Protein 6AFW (pdb70)

Sequence (1480 aa):
GAAILPDLGTEILIPVCAVIGIAFALFQWLLVSKVKLSAVDHNVVVKCAEIQNAISEGATSFLFTEYKYVGIFMVAFAILIFLFLGSVEGFSTSPQACSYDKTKTCKPALATAIFSTVSFLLGGVTSLVSGFLGMKIATYANARTTLEARKGVGKAFITAFRSGAVMGFLLAANGLLVLYIAINLFKIYYGDDWGGLFEAIDGYGLGGSSMALFGRVGGGIYTKAADVGADLVGKVERNIPEDDPRNPAVIADNVGDNVGDIAGMGSDLFGSYAESSCAALVVASISSFGLNHELTAMLYPLIVSSVGILVCLLTTLFATDFFEIKAVKEIEPALKKQLVISTVLMTIGVAVVSFVALPTSFTIFNFGVQKDVKSWQLFLCVAVGLWAGLIIGFVTEYYTSNAYSPVQDVADSCRTGAATNVIFGLALGYKSVIIPIFAIAISIFVSFTFAAMYGIAVAALGMLSTIATGLAIDAYGPISDNAGGIAEMAGMSHRIRERTDALDAAGNTTAAIGKGFAIGSAALVSLALFGAFVSRASITTVDVLTPKVFIGLIVGAMLPYWFSAMTMKSVGSAALKMVEEVRRQFNTIPGLMEGTAKPDYATCVKISTDASIKEMIPPGALVMLTPLVVGILFGVETLSGVLAGSLVSGVQIAISASNTGGAWDNAKKYIEAGASEHARSLGPKGSDCHKAAVIGDTIGDPLKDTSGPSLNILIKLMAVESLVFAPFFATHGGLLFKIFGAAILPDLGTEILIPVCAVIGIAFALFQWLLVSKVKLSAVDHNVVVKCAEIQNAISEGATSFLFTEYKYVGIFMVAFAILIFLFLGSVEGFSTSPQACSYDKTKTCKPALATAIFSTVSFLLGGVTSLVSGFLGMKIATYANARTTLEARKGVGKAFITAFRSGAVMGFLLAANGLLVLYIAINLFKIYYGDDWGGLFEAIDGYGLGGSSMALFGRVGGGIYTKAADVGADLVGKVERNIPEDDPRNPAVIADNVGDNVGDIAGMGSDLFGSYAESSCAALVVASISSFGLNHELTAMLYPLIVSSVGILVCLLTTLFATDFFEIKAVKEIEPALKKQLVISTVLMTIGVAVVSFVALPTSFTIFNFGVQKDVKSWQLFLCVAVGLWAGLIIGFVTEYYTSNAYSPVQDVADSCRTGAATNVIFGLALGYKSVIIPIFAIAISIFVSFTFAAMYGIAVAALGMLSTIATGLAIDAYGPISDNAGGIAEMAGMSHRIRERTDALDAAGNTTAAIGKGFAIGSAALVSLALFGAFVSRASITTVDVLTPKVFIGLIVGAMLPYWFSAMTMKSVGSAALKMVEEVRRQFNTIPGLMEGTAKPDYATCVKISTDASIKEMIPPGALVMLTPLVVGILFGVETLSGVLAGSLVSGVQIAISASNTGGAWDNAKKYIEAGASEHARSLGPKGSDCHKAAVIGDTIGDPLKDTSGPSLNILIKLMAVESLVFAPFFATHGGLLFKIF

Nearest PDB structures (foldseek):
  6afw-assembly1_B  TM=1.001E+00  e=5.268E-97  Vigna radiata var. radiata
  6afx-assembly1_A  TM=1.000E+00  e=1.957E-93  Vigna radiata var. radiata
  6afy-assembly1_B  TM=1.001E+00  e=7.106E-93  Vigna radiata var. radiata
  6aft-assembly1_A  TM=1.000E+00  e=5.148E-93  Vigna radiata var. radiata
  6afu-assembly1_B  TM=1.001E+00  e=2.286E-92  Vigna radiata var. radiata

Solvent-accessible surface area: 42262 Å² total; per-residue (Å²): 59,94,18,115,33,86,60,121,16,0,34,88,52,0,28,68,1,0,87,67,0,46,53,18,0,90,102,2,62,117,41,4,31,141,22,156,32,54,42,159,111,133,108,31,31,26,90,0,4,82,12,14,65,41,0,27,121,15,0,26,66,5,0,120,45,1,28,134,109,4,15,120,62,22,80,51,7,3,92,65,0,64,82,50,16,1,33,29,90,61,80,39,107,68,87,58,46,3,104,56,41,150,124,100,100,14,74,17,29,31,8,17,0,75,41,4,19,62,0,0,59,55,0,0,72,6,0,25,57,1,0,47,50,0,0,67,1,1,6,59,0,0,0,23,0,0,2,16,0,92,130,12,8,11,110,0,0,37,8,0,0,32,0,0,0,0,1,0,0,17,6,7,0,32,0,0,41,27,0,28,76,1,2,41,107,9,55,140,82,1,34,107,10,16,7,10,0,1,57,0,0,3,1,1,0,0,1,0,0,4,4,0,0,8,2,9,1,0,0,0,0,0,1,4,0,0,21,0,0,4,6,5,0,0,12,36,61,75,99,13,65,29,12,11,45,57,4,0,0,0,14,0,13,1,0,0,6,2,0,1,31,0,1,1,5,0,0,1,11,7,0,2,9,0,1,0,0,0,1,0,0,18,8,0,4,46,0,14,0,3,54,84,54,22,12,3,1,0,2,0,0,0,2,2,10,0,26,0,5,58,13,0,28,92,0,1,48,70,7,11,96,121,136,134,9,152,35,78,157,46,2,31,64,20,7,43,98,2,6,32,33,0,6,69,52,0,32,101,9,0,43,85,2,5,143,36,0,7,12,109,58,13,32,0,42,43,76,64,97,69,61,105,0,76,17,145,31,0,42,66,0,1,8,28,0,3,100,4,0,14,80,2,1,82,18,2,10,94,25,0,0,32,65,72,58,21,0,49,66,2,0,30,0,3,80,1,27,12,0,0,0,0,0,14,0,10,2,12,0,30,87,1,0,15,83,4,0,75,6,0,7,104,1,0,60,38,0,12,60,47,0,2,8,0,0,0,0,1,0,0,1,0,1,3,3,8,22,2,0,23,6,0,4,10,0,0,4,10,2,0,40,0,0,4,0,0,2,39,9,16,64,27,69,112,112,10,20,67,36,0,19,23,0,18,15,2,3,19,3,3,26,2,10,13,15,9,27,2,3,0,1,1,0,0,1,3,0,0,1,2,1,15,0,4,37,99,4,102,28,139,58,1,36,1,12,43,33,68,6,0,17,0,0,0,22,0,0,0,6,0,6,58,0,1,2,40,0,0,83,10,0,0,42,3,0,24,129,0,0,72,22,0,65,112,0,11,100,84,42,118,14,0,46,132,51,116,30,181,15,57,62,71,41,0,36,130,27,0,29,73,16,0,18,143,48,1,81,61,2,1,36,20,1,3,92,14,0,9,71,17,0,44,62,63,2,12,52,6,0,0,0,1,8,1,0,1,2,0,0,0,0,0,9,0,9,6,8,2,6,4,0,2,0,0,14,0,0,10,7,21,4,23,67,20,83,42,126,65,0,132,76,1,16,110,102,34,26,126,20,9,48,6,1,0,17,0,3,0,0,0,2,0,7,19,9,0,2,0,1,0,0,1,0,1,2,0,0,2,3,0,0,0,14,14,0,0,17,16,2,46,62,75,4,7,73,59,62,124,124,195,59,93,21,116,36,87,64,116,20,0,35,90,56,0,29,71,0,0,83,68,0,43,54,18,0,88,107,1,62,118,39,2,32,147,24,158,28,50,48,161,124,132,114,26,31,31,86,0,4,87,12,14,64,39,0,28,119,14,0,29,68,5,0,116,41,1,27,128,94,4,13,117,57,22,82,55,6,4,95,58,0,67,76,49,14,0,27,27,74,61,87,36,113,65,82,48,54,5,80,61,36,178,122,109,106,11,65,15,24,27,11,13,0,79,44,3,20,66,0,2,59,56,0,0,74,6,0,27,57,3,0,43,58,0,0,83,1,0,7,57,0,0,0,24,0,0,1,20,0,92,116,16,13,4,95,0,2,23,9,0,0,35,0,0,0,0,2,0,0,15,9,8,0,39,0,0,33,26,0,27,78,4,5,38,107,8,63,145,80,0,35,111,12,15,6,10,0,2,55,0,0,2,1,2,0,0,0,0,0,2,5,0,0,9,3,9,0,0,0,0,0,0,1,6,0,0,20,0,0,3,7,4,0,1,13,35,63,63,98,14,66,31,11,9,45,59,4,0,0,0,14,0,12,0,0,0,5,0,0,1,31,0,2,2,4,0,0,1,11,6,0,1,10,0,0,0,0,0,1,0,0,19,7,0,2,32,0,15,0,2,66,84,67,24,14,4,2,0,4,0,0,0,2,3,10,0,27,1,5,57,12,0,30,89,0,1,47,70,11,10,89,116,144,104,17,171,40,81,168,51,2,36,68,23,3,45,112,2,7,34,34,0,6,65,48,0,32,104,9,0,40,82,3,6,144,38,0,6,12,108,56,14,31,0,36,41,77,61,101,70,60,104,0,82,16,146,31,0,44,65,0,1,7,30,0,3,97,4,0,15,78,2,2,82,17,4,11,94,25,0,0,33,67,71,60,22,0,50,66,2,0,29,0,2,81,2,25,11,0,0,1,0,0,12,0,10,3,12,0,28,82,1,0,19,82,4,0,75,8,0,7,108,0,0,63,38,0,13,60,42,0,2,9,0,0,0,0,3,0,0,2,0,1,2,2,8,21,1,1,24,5,0,3,9,0,0,4,9,1,0,42,0,0,4,0,0,1,38,7,12,67,23,67,120,152,9,19,82,58,1,19,25,0,19,16,2,3,20,3,5,25,4,8,14,14,8,28,2,2,0,1,1,0,0,1,4,0,1,0,3,1,13,0,3,34,66,5,102,20,140,58,3,36,1,12,44,32,66,5,0,18,0,1,0,22,0,0,0,6,0,5,66,0,0,2,35,0,0,88,9,0,0,43,3,0,21,118,0,0,64,19,0,63,112,0,14,99,81,43,116,16,0,48,135,50,122,30,181,13,62,60,68,43,0,34,131,20,0,30,71,17,0,18,145,45,2,85,60,1,0,34,22,1,4,92,13,0,9,72,16,0,40,64,62,5,13,67,6,0,0,0,2,12,1,0,2,2,0,1,0,0,0,8,0,8,6,8,2,6,2,0,2,0,1,13,0,0,9,8,20,4,22,68,20,92,43,135,66,1,140,79,1,18,111,103,35,25,126,19,8,48,6,0,1,15,0,3,0,0,0,1,0,5,19,9,0,2,0,0,0,0,0,0,1,4,0,0,2,3,0,0,0,16,13,0,0,16,15,2,48,61,73,4,10,69,63,67,129,122,193

Secondary structure (DSSP, 8-state):
---SS-HHHHHHHHHHHHHHHHHHHHHHHHHHTTS------HHHHHHHHHHHHHHHHHHHHHHHHHHHHHHHHHHHHHHHHHHHHHGGGTT----EEETTEEEEEE--HHHHHHHHHHHHHHHHHHHHHHHHHHHHHHHHHHHHHHHHTTT-HHHHHHHHHHHHHHHHHHHHHHHHHHHHHHHHHHHHHHTT-HHHHHHHHTHHHHHHHHHHHHHHHHHHHHHHHHHHHHHIIIIIIS---TT-TT-TTHHHHHHHHHHTTTHHHHHHHHHHHHHHHHHHHHHHHTSHHHHTT-HHHHTHHHHHHHHHHHHHHHHHHIIIII----SGGGHHHHHHHHHHHHHHHHHHHHHHHHHHHS-SEEEEEETTEEEEEEHHHHHHHHHHHHHHHHHHHHHHHHHH-TTSHHHHHHHHGGGG-HHHHHHHHHHHHHHHTHHHHHHHHHHHHHHHHHHHHHHHHHHHHHHTTTHHHHHHHHHHHHHHHHHHHHHHHTT--HHHHHHHHHHHHHHHHHHHHHHHHHHHHHHHHHHHHHHHHHHHTT-S--BTTSHHHHHHHHHHTTHHHHHHHHHHHHHHHHHHHHHHHHHHHHHHSTTTTTTSS---HHHHHHHHHHHHHHHTHHHHHHHHHHHHHHHHHT-HHHHHHHHHHHHHHHHHHHHHHHHHHHHHHHHHHHHHH--SHHHHHH-STTSHHHHHHHHHHHHHHHIIIIIGGGHHHHHHHHHHHHHHTHHHHHHH--HHHHH-/---SS-HHHHHHHHHHHHHHHHHHHHHHHHHHHTS------HHHHHHHHHHHHHHHHHHHHHHHHHHHHHHHHHHHHHHHHHHHHHGGGTT--S-EEETTEEEEEE--HHHHHHHHHHHHHHHHHHHHHHHHHHHHHHHHHHHHHHHHGGG-HHHHHHHHHHHHHHHHHHHHHHHHHHHHHHHHHHHHHHTT-HHHHHHHHTHHHHHHHHHHHHHHHHHHHHHHHHHHHHHIIIIIIS---TT-TT-TTHHHHHHHIIIIIIHHHHHHHHHHHHHHHHHHHHHHHTSHHHHTT-HHHHTHHHHHHHHHHHHHHHHHHIIIII----SGGGHHHHHHHHHHHHHHHHHHHHHHHHHHHS-SEEEEEETTEEEEEEHHHHHHHHHHHHHHHHHHHHHHHHHH-TTSHHHHHHHHGGGG-HHHHHHHHHHHHHHHTHHHHHHHHHHHHHHHHHHHHHHHHHHHHHHTTTHHHHHHHHHHHHHHHHHHHHHHHTT--HHHHHHHHHHHHHHHHHHHHHHHHHHHHHHHHHHHHHHHHHHHTT-S--BSSSHHHHHHHHHHHHHHHHHHHHHHHHHHHHHHHHHHHHHHHHHHSTTTTTTSS---HHHHHHHHHHHHHHHTHHHHHHHHHHHHHHHHHT-HHHHHHHHHHHHHHHHHHHHHHHHHHHHHHHHHHHHHH--SHHHHHH-STTSHHHHHHHHHHHHHHHIIIIIHHHHHHHHHHHHHHHHHTHHHHHHH--HHHHH-

Structure (mmCIF, N/CA/C/O backbone):
data_6AFW
#
_entry.id   6AFW
#
_cell.length_a   212.672
_cell.length_b   88.101
_cell.length_c   156.686
_cell.angle_alpha   90.000
_cell.angle_beta   124.540
_cell.angle_gamma   90.000
#
_symmetry.space_group_name_H-M   'C 1 2 1'
#
loop_
_entity.id
_entity.type
_entity.pdbx_description
1 polymer 'Pyrophosphate-energized vacuolar membrane proton pump'
2 non-polymer 'PHOSPHATE ION'
3 non-polymer 'MAGNESIUM ION'
4 non-polymer 'POTASSIUM ION'
5 non-polymer 2-(2-{2-[2-(2-METHOXY-ETHOXY)-ETHOXY]-ETHOXY}-ETHOXY)-ETHANOL
6 water water
#
loop_
_atom_site.group_PDB
_atom_site.id
_atom_site.type_symbol
_atom_site.label_atom_id
_atom_site.label_alt_id
_atom_site.label_comp_id
_atom_site.label_asym_id
_atom_site.label_entity_id
_atom_site.label_seq_id
_atom_site.pdbx_PDB_ins_code
_atom_site.Cartn_x
_atom_site.Cartn_y
_atom_site.Cartn_z
_atom_site.occupancy
_atom_site.B_iso_or_equiv
_atom_site.auth_seq_id
_atom_site.auth_comp_id
_atom_site.auth_asym_id
_atom_site.auth_atom_id
_atom_site.pdbx_PDB_model_num
ATOM 1 N N . GLY A 1 2 ? 97.181 -9.837 142.882 1.00 52.56 2 GLY A N 1
ATOM 2 C CA . GLY A 1 2 ? 96.230 -10.871 143.259 1.00 59.21 2 GLY A CA 1
ATOM 3 C C . GLY A 1 2 ? 95.907 -10.886 144.745 1.00 60.80 2 GLY A C 1
ATOM 4 O O . GLY A 1 2 ? 96.804 -10.842 145.583 1.00 63.78 2 GLY A O 1
ATOM 5 N N . ALA A 1 3 ? 94.622 -10.954 145.077 1.00 64.16 3 ALA A N 1
ATOM 6 C CA . ALA A 1 3 ? 94.201 -10.964 146.477 1.00 60.17 3 ALA A CA 1
ATOM 7 C C . ALA A 1 3 ? 94.647 -12.230 147.211 1.00 63.58 3 ALA A C 1
ATOM 8 O O . ALA A 1 3 ? 94.740 -13.318 146.626 1.00 63.58 3 ALA A O 1
ATOM 10 N N . ALA A 1 4 ? 94.918 -12.079 148.504 1.00 57.64 4 ALA A N 1
ATOM 11 C CA . ALA A 1 4 ? 95.272 -13.214 149.343 1.00 55.02 4 ALA A CA 1
ATOM 12 C C . ALA A 1 4 ? 94.004 -13.875 149.871 1.00 54.31 4 ALA A C 1
ATOM 13 O O . ALA A 1 4 ? 92.898 -13.379 149.642 1.00 57.35 4 ALA A O 1
ATOM 15 N N . ILE A 1 5 ? 94.170 -14.989 150.578 1.00 53.88 5 ILE A N 1
ATOM 16 C CA . ILE A 1 5 ? 93.045 -15.682 151.196 1.00 49.51 5 ILE A CA 1
ATOM 17 C C . ILE A 1 5 ? 92.330 -14.785 152.200 1.00 54.32 5 ILE A C 1
ATOM 18 O O . ILE A 1 5 ? 91.105 -14.674 152.178 1.00 56.69 5 ILE A O 1
ATOM 23 N N . LEU A 1 6 ? 93.106 -14.140 153.069 1.00 55.45 6 LEU A N 1
ATOM 24 C CA . LEU A 1 6 ? 92.571 -13.227 154.078 1.00 53.92 6 LEU A CA 1
ATOM 25 C C . LEU A 1 6 ? 92.146 -11.889 153.470 1.00 53.10 6 LEU A C 1
ATOM 26 O O . LEU A 1 6 ? 92.989 -11.072 153.091 1.00 52.14 6 LEU A O 1
ATOM 31 N N . PRO A 1 7 ? 90.829 -11.650 153.400 1.00 54.47 7 PRO A N 1
ATOM 32 C CA . PRO A 1 7 ? 90.307 -10.435 152.757 1.00 53.78 7 PRO A CA 1
ATOM 33 C C . PRO A 1 7 ? 90.717 -9.159 153.503 1.00 53.50 7 PRO A C 1
ATOM 34 O O . PRO A 1 7 ? 91.148 -9.228 154.661 1.00 54.40 7 PRO A O 1
ATOM 38 N N . ASP A 1 8 ? 90.595 -8.009 152.845 1.00 53.44 8 ASP A N 1
ATOM 39 C CA . ASP A 1 8 ? 91.109 -6.758 153.405 1.00 51.85 8 ASP A CA 1
ATOM 40 C C . ASP A 1 8 ? 90.416 -6.351 154.707 1.00 52.53 8 ASP A C 1
ATOM 41 O O . ASP A 1 8 ? 91.055 -5.844 155.624 1.00 53.33 8 ASP A O 1
ATOM 46 N N . LEU A 1 9 ? 89.109 -6.567 154.776 1.00 51.50 9 LEU A N 1
ATOM 47 C CA . LEU A 1 9 ? 88.333 -6.220 155.957 1.00 56.63 9 LEU A CA 1
ATOM 48 C C . LEU A 1 9 ? 88.777 -7.084 157.142 1.00 55.57 9 LEU A C 1
ATOM 49 O O . LEU A 1 9 ? 88.786 -6.629 158.290 1.00 54.79 9 LEU A O 1
ATOM 54 N N . GLY A 1 10 ? 89.169 -8.324 156.851 1.00 53.71 10 GLY A N 1
ATOM 55 C CA . GLY A 1 10 ? 89.649 -9.232 157.881 1.00 55.50 10 GLY A CA 1
ATOM 56 C C . GLY A 1 10 ? 90.927 -8.734 158.531 1.00 52.08 10 GLY A C 1
ATOM 57 O O . GLY A 1 10 ? 91.060 -8.739 159.752 1.00 54.17 10 GLY A O 1
ATOM 58 N N . THR A 1 11 ? 91.865 -8.307 157.690 1.00 53.14 11 THR A N 1
ATOM 59 C CA . THR A 1 11 ? 93.111 -7.680 158.118 1.00 51.82 11 THR A CA 1
ATOM 60 C C . THR A 1 11 ? 92.841 -6.431 158.963 1.00 50.49 11 THR A C 1
ATOM 61 O O . THR A 1 11 ? 93.529 -6.170 159.956 1.00 45.25 11 THR A O 1
ATOM 65 N N . GLU A 1 12 ? 91.836 -5.661 158.556 1.00 51.81 12 GLU A N 1
ATOM 66 C CA . GLU A 1 12 ? 91.488 -4.422 159.246 1.00 50.97 12 GLU A CA 1
ATOM 67 C C . GLU A 1 12 ? 90.969 -4.678 160.650 1.00 49.38 12 GLU A C 1
ATOM 68 O O . GLU A 1 12 ? 91.041 -3.803 161.514 1.00 47.71 12 GLU A O 1
ATOM 74 N N . ILE A 1 13 ? 90.440 -5.879 160.863 1.00 51.25 13 ILE A N 1
ATOM 75 C CA . ILE A 1 13 ? 89.912 -6.274 162.161 1.00 46.65 13 ILE A CA 1
ATOM 76 C C . ILE A 1 13 ? 91.004 -6.952 162.974 1.00 46.86 13 ILE A C 1
ATOM 77 O O . ILE A 1 13 ? 91.221 -6.620 164.137 1.00 46.99 13 ILE A O 1
ATOM 82 N N . LEU A 1 14 ? 91.686 -7.897 162.334 1.00 45.84 14 LEU A N 1
ATOM 83 C CA . LEU A 1 14 ? 92.709 -8.722 162.967 1.00 46.78 14 LEU A CA 1
ATOM 84 C C . LEU A 1 14 ? 93.772 -7.933 163.716 1.00 46.74 14 LEU A C 1
ATOM 85 O O . LEU A 1 14 ? 94.077 -8.229 164.874 1.00 45.24 14 LEU A O 1
ATOM 90 N N . ILE A 1 15 ? 94.346 -6.947 163.033 1.00 45.46 15 ILE A N 1
ATOM 91 C CA . ILE A 1 15 ? 95.448 -6.163 163.580 1.00 41.86 15 ILE A CA 1
ATOM 92 C C . ILE A 1 15 ? 95.120 -5.462 164.903 1.00 44.05 15 ILE A C 1
ATOM 93 O O . ILE A 1 15 ? 95.844 -5.655 165.886 1.00 44.49 15 ILE A O 1
ATOM 98 N N . PRO A 1 16 ? 94.038 -4.653 164.948 1.00 45.27 16 PRO A N 1
ATOM 99 C CA . PRO A 1 16 ? 93.786 -4.011 166.247 1.00 43.95 16 PRO A CA 1
ATOM 100 C C . PRO A 1 16 ? 93.296 -5.001 167.293 1.00 43.11 16 PRO A C 1
ATOM 101 O O . PRO A 1 16 ? 93.542 -4.785 168.474 1.00 47.95 16 PRO A O 1
ATOM 105 N N . VAL A 1 17 ? 92.622 -6.069 166.872 1.00 44.08 17 VAL A N 1
ATOM 106 C CA . VAL A 1 17 ? 92.201 -7.099 167.812 1.00 43.70 17 VAL A CA 1
ATOM 107 C C . VAL A 1 17 ? 93.432 -7.676 168.496 1.00 44.41 17 VAL A C 1
ATOM 108 O O . VAL A 1 17 ? 93.445 -7.886 169.707 1.00 43.58 17 VAL A O 1
ATOM 112 N N . CYS A 1 18 ? 94.478 -7.914 167.714 1.00 44.03 18 CYS A N 1
ATOM 113 C CA . CYS A 1 18 ? 95.716 -8.433 168.271 1.00 44.12 18 CYS A CA 1
ATOM 114 C C . CYS A 1 18 ? 96.389 -7.439 169.214 1.00 43.98 18 CYS A C 1
ATOM 115 O O . CYS A 1 18 ? 96.910 -7.824 170.257 1.00 42.93 18 CYS A O 1
ATOM 118 N N . ALA A 1 19 ? 96.383 -6.163 168.842 1.00 43.43 19 ALA A N 1
ATOM 119 C CA . ALA A 1 19 ? 96.965 -5.133 169.695 1.00 42.97 19 ALA A CA 1
ATOM 120 C C . ALA A 1 19 ? 96.192 -5.025 171.005 1.00 42.63 19 ALA A C 1
ATOM 121 O O . ALA A 1 19 ? 96.786 -4.894 172.076 1.00 41.45 19 ALA A O 1
ATOM 123 N N . VAL A 1 20 ? 94.868 -5.074 170.911 1.00 42.41 20 VAL A N 1
ATOM 124 C CA . VAL A 1 20 ? 94.023 -5.028 172.096 1.00 45.34 20 VAL A CA 1
ATOM 125 C C . VAL A 1 20 ? 94.316 -6.224 172.992 1.00 45.62 20 VAL A C 1
ATOM 126 O O . VAL A 1 20 ? 94.471 -6.074 174.205 1.00 43.90 20 VAL A O 1
ATOM 130 N N . ILE A 1 21 ? 94.415 -7.406 172.392 1.00 42.48 21 ILE A N 1
ATOM 131 C CA . ILE A 1 21 ? 94.757 -8.603 173.154 1.00 44.20 21 ILE A CA 1
ATOM 132 C C . ILE A 1 21 ? 96.092 -8.412 173.880 1.00 46.79 21 ILE A C 1
ATOM 133 O O . ILE A 1 21 ? 96.215 -8.738 175.062 1.00 47.17 21 ILE A O 1
ATOM 138 N N . GLY A 1 22 ? 97.080 -7.854 173.181 1.00 45.12 22 GLY A N 1
ATOM 139 C CA . GLY A 1 22 ? 98.372 -7.593 173.791 1.00 44.73 22 GLY A CA 1
ATOM 140 C C . GLY A 1 22 ? 98.313 -6.605 174.948 1.00 43.70 22 GLY A C 1
ATOM 141 O O . GLY A 1 22 ? 99.037 -6.746 175.936 1.00 45.64 22 GLY A O 1
ATOM 142 N N . ILE A 1 23 ? 97.465 -5.589 174.818 1.00 43.09 23 ILE A N 1
ATOM 143 C CA . ILE A 1 23 ? 97.333 -4.557 175.842 1.00 43.94 23 ILE A CA 1
ATOM 144 C C . ILE A 1 23 ? 96.624 -5.127 177.064 1.00 45.51 23 ILE A C 1
ATOM 145 O O . ILE A 1 23 ? 97.042 -4.917 178.198 1.00 45.38 23 ILE A O 1
ATOM 150 N N . ALA A 1 24 ? 95.539 -5.845 176.805 1.00 47.54 24 ALA A N 1
ATOM 151 C CA . ALA A 1 24 ? 94.848 -6.618 177.824 1.00 48.48 24 ALA A CA 1
ATOM 152 C C . ALA A 1 24 ? 95.791 -7.560 178.595 1.00 47.66 24 ALA A C 1
ATOM 153 O O . ALA A 1 24 ? 95.730 -7.624 179.822 1.00 50.21 24 ALA A O 1
ATOM 155 N N . PHE A 1 25 ? 96.650 -8.291 177.882 1.00 45.11 25 PHE A N 1
ATOM 156 C CA . PHE A 1 25 ? 97.585 -9.223 178.522 1.00 43.53 25 PHE A CA 1
ATOM 157 C C . PHE A 1 25 ? 98.564 -8.489 179.425 1.00 46.62 25 PHE A C 1
ATOM 158 O O . PHE A 1 25 ? 98.894 -8.964 180.513 1.00 46.23 25 PHE A O 1
ATOM 166 N N . ALA A 1 26 ? 99.032 -7.334 178.962 1.00 44.92 26 ALA A N 1
ATOM 167 C CA . ALA A 1 26 ? 99.920 -6.487 179.755 1.00 44.96 26 ALA A CA 1
ATOM 168 C C . ALA A 1 26 ? 99.246 -6.031 181.045 1.00 48.08 26 ALA A C 1
ATOM 169 O O . ALA A 1 26 ? 99.857 -6.029 182.122 1.00 48.02 26 ALA A O 1
ATOM 171 N N . LEU A 1 27 ? 97.997 -5.601 180.918 1.00 49.67 27 LEU A N 1
ATOM 172 C CA . LEU A 1 27 ? 97.260 -5.064 182.049 1.00 49.26 27 LEU A CA 1
ATOM 173 C C . LEU A 1 27 ? 97.012 -6.174 183.060 1.00 52.45 27 LEU A C 1
ATOM 174 O O . LEU A 1 27 ? 97.136 -5.966 184.265 1.00 48.39 27 LEU A O 1
ATOM 179 N N . PHE A 1 28 ? 96.690 -7.359 182.555 1.00 50.17 28 PHE A N 1
ATOM 180 C CA . PHE A 1 28 ? 96.444 -8.499 183.414 1.00 49.80 28 PHE A CA 1
ATOM 181 C C . PHE A 1 28 ? 97.691 -8.851 184.225 1.00 51.40 28 PHE A C 1
ATOM 182 O O . PHE A 1 28 ? 97.610 -9.135 185.420 1.00 47.25 28 PHE A O 1
ATOM 190 N N . GLN A 1 29 ? 98.847 -8.829 183.573 1.00 49.23 29 GLN A N 1
ATOM 191 C CA . GLN A 1 29 ? 100.086 -9.130 184.275 1.00 49.86 29 GLN A CA 1
ATOM 192 C C . GLN A 1 29 ? 100.387 -8.084 185.342 1.00 48.44 29 GLN A C 1
ATOM 193 O O . GLN A 1 29 ? 100.884 -8.417 186.411 1.00 45.27 29 GLN A O 1
ATOM 199 N N . TRP A 1 30 ? 100.081 -6.824 185.047 1.00 46.47 30 TRP A N 1
ATOM 200 C CA . TRP A 1 30 ? 100.317 -5.741 185.991 1.00 46.10 30 TRP A CA 1
ATOM 201 C C . TRP A 1 30 ? 99.436 -5.956 187.216 1.00 50.22 30 TRP A C 1
ATOM 202 O O . TRP A 1 30 ? 99.842 -5.713 188.361 1.00 45.42 30 TRP A O 1
ATOM 213 N N . LEU A 1 31 ? 98.226 -6.431 186.945 1.00 48.96 31 LEU A N 1
ATOM 214 C CA . LEU A 1 31 ? 97.238 -6.727 187.967 1.00 50.20 31 LEU A CA 1
ATOM 215 C C . LEU A 1 31 ? 97.733 -7.831 188.890 1.00 49.60 31 LEU A C 1
ATOM 216 O O . LEU A 1 31 ? 97.634 -7.719 190.115 1.00 47.93 31 LEU A O 1
ATOM 221 N N . LEU A 1 32 ? 98.256 -8.901 188.297 1.00 47.43 32 LEU A N 1
ATOM 222 C CA . LEU A 1 32 ? 98.771 -10.021 189.072 1.00 48.75 32 LEU A CA 1
ATOM 223 C C . LEU A 1 32 ? 99.942 -9.583 189.942 1.00 50.43 32 LEU A C 1
ATOM 224 O O . LEU A 1 32 ? 100.113 -10.068 191.066 1.00 54.02 32 LEU A O 1
ATOM 229 N N . VAL A 1 33 ? 100.734 -8.650 189.421 1.00 47.23 33 VAL A N 1
ATOM 230 C CA . VAL A 1 33 ? 101.850 -8.083 190.170 1.00 47.12 33 VAL A CA 1
ATOM 231 C C . VAL A 1 33 ? 101.363 -7.187 191.320 1.00 46.26 33 VAL A C 1
ATOM 232 O O . VAL A 1 33 ? 102.040 -7.068 192.340 1.00 47.36 33 VAL A O 1
ATOM 236 N N . SER A 1 34 ? 100.185 -6.579 191.165 1.00 44.21 34 SER A N 1
ATOM 237 C CA . SER A 1 34 ? 99.627 -5.693 192.197 1.00 47.75 34 SER A CA 1
ATOM 238 C C . SER A 1 34 ? 99.228 -6.458 193.456 1.00 51.12 34 SER A C 1
ATOM 239 O O . SER A 1 34 ? 98.980 -5.855 194.498 1.00 52.11 34 SER A O 1
ATOM 242 N N . LYS A 1 35 ? 99.151 -7.782 193.342 1.00 52.48 35 LYS A N 1
ATOM 243 C CA . LYS A 1 35 ? 98.860 -8.646 194.474 1.00 49.40 35 LYS A CA 1
ATOM 244 C C . LYS A 1 35 ? 100.000 -8.608 195.487 1.00 53.31 35 LYS A C 1
ATOM 245 O O . LYS A 1 35 ? 99.791 -8.891 196.669 1.00 56.88 35 LYS A O 1
ATOM 251 N N . VAL A 1 36 ? 101.204 -8.251 195.041 1.00 48.95 36 VAL A N 1
ATOM 252 C CA . VAL A 1 36 ? 102.291 -8.016 195.991 1.00 49.66 36 VAL A CA 1
ATOM 253 C C . VAL A 1 36 ? 102.082 -6.628 196.575 1.00 51.12 36 VAL A C 1
ATOM 254 O O . VAL A 1 36 ? 102.103 -5.629 195.854 1.00 51.16 36 VAL A O 1
ATOM 258 N N . LYS A 1 37 ? 101.854 -6.576 197.883 1.00 53.90 37 LYS A N 1
ATOM 259 C CA . LYS A 1 37 ? 101.430 -5.341 198.535 1.00 53.41 37 LYS A CA 1
ATOM 260 C C . LYS A 1 37 ? 102.581 -4.718 199.304 1.00 55.47 37 LYS A C 1
ATOM 261 O O . LYS A 1 37 ? 103.407 -5.434 199.878 1.00 52.91 37 LYS A O 1
ATOM 267 N N . LEU A 1 38 ? 102.641 -3.386 199.294 1.00 55.27 38 LEU A N 1
ATOM 268 C CA . LEU A 1 38 ? 103.554 -2.643 200.166 1.00 58.04 38 LEU A CA 1
ATOM 269 C C . LEU A 1 38 ? 103.119 -1.183 200.304 1.00 63.61 38 LEU A C 1
ATOM 270 O O . LEU A 1 38 ? 102.391 -0.656 199.459 1.00 64.46 38 LEU A O 1
ATOM 275 N N . SER A 1 39 ? 103.566 -0.540 201.378 1.00 65.12 39 SER A N 1
ATOM 276 C CA . SER A 1 39 ? 103.196 0.845 201.661 1.00 68.65 39 SER A CA 1
ATOM 277 C C . SER A 1 39 ? 104.194 1.515 202.610 1.00 70.70 39 SER A C 1
ATOM 278 O O . SER A 1 39 ? 104.888 0.842 203.380 1.00 62.77 39 SER A O 1
ATOM 281 N N . ALA A 1 40 ? 104.260 2.844 202.550 1.00 76.51 40 ALA A N 1
ATOM 282 C CA . ALA A 1 40 ? 105.229 3.599 203.341 1.00 73.44 40 ALA A CA 1
ATOM 283 C C . ALA A 1 40 ? 104.679 3.983 204.718 1.00 80.11 40 ALA A C 1
ATOM 284 O O . ALA A 1 40 ? 105.444 4.330 205.628 1.00 76.92 40 ALA A O 1
ATOM 286 N N . VAL A 1 41 ? 103.355 3.914 204.865 1.00 84.32 41 VAL A N 1
ATOM 287 C CA . VAL A 1 41 ? 102.693 4.299 206.118 1.00 88.70 41 VAL A CA 1
ATOM 288 C C . VAL A 1 41 ? 103.020 3.355 207.272 1.00 79.53 41 VAL A C 1
ATOM 289 O O . VAL A 1 41 ? 103.712 3.734 208.217 1.00 84.24 41 VAL A O 1
ATOM 293 N N . ASP A 1 67 ? 107.926 -8.892 207.978 1.00 72.15 67 ASP A N 1
ATOM 294 C CA . ASP A 1 67 ? 108.324 -7.823 208.892 1.00 77.09 67 ASP A CA 1
ATOM 295 C C . ASP A 1 67 ? 107.843 -6.457 208.401 1.00 76.69 67 ASP A C 1
ATOM 296 O O . ASP A 1 67 ? 108.213 -6.018 207.308 1.00 76.07 67 ASP A O 1
ATOM 301 N N . HIS A 1 68 ? 107.020 -5.799 209.217 1.00 78.89 68 HIS A N 1
ATOM 302 C CA . HIS A 1 68 ? 106.480 -4.472 208.911 1.00 77.09 68 HIS A CA 1
ATOM 303 C C . HIS A 1 68 ? 107.590 -3.515 208.499 1.00 70.81 68 HIS A C 1
ATOM 304 O O . HIS A 1 68 ? 107.491 -2.846 207.470 1.00 65.70 68 HIS A O 1
ATOM 311 N N . ASN A 1 69 ? 108.648 -3.477 209.307 1.00 68.60 69 ASN A N 1
ATOM 312 C CA . ASN A 1 69 ? 109.781 -2.585 209.086 1.00 68.89 69 ASN A CA 1
ATOM 313 C C . ASN A 1 69 ? 110.484 -2.759 207.739 1.00 64.46 69 ASN A C 1
ATOM 314 O O . ASN A 1 69 ? 110.848 -1.779 207.089 1.00 59.53 69 ASN A O 1
ATOM 319 N N . VAL A 1 70 ? 110.679 -4.005 207.327 1.00 64.05 70 VAL A N 1
ATOM 320 C CA . VAL A 1 70 ? 111.327 -4.282 206.052 1.00 63.50 70 VAL A CA 1
ATOM 321 C C . VAL A 1 70 ? 110.415 -3.907 204.877 1.00 57.09 70 VAL A C 1
ATOM 322 O O . VAL A 1 70 ? 110.859 -3.273 203.915 1.00 54.28 70 VAL A O 1
ATOM 326 N N . VAL A 1 71 ? 109.141 -4.280 204.971 1.00 55.63 71 VAL A N 1
ATOM 327 C CA . VAL A 1 71 ? 108.145 -3.858 203.992 1.00 53.17 71 VAL A CA 1
ATOM 328 C C . VAL A 1 71 ? 108.113 -2.339 203.869 1.00 57.43 71 VAL A C 1
ATOM 329 O O . VAL A 1 71 ? 108.174 -1.790 202.763 1.00 56.45 71 VAL A O 1
ATOM 333 N N . VAL A 1 72 ? 108.027 -1.662 205.009 1.00 58.12 72 VAL A N 1
ATOM 334 C CA . VAL A 1 72 ? 107.973 -0.204 205.033 1.00 58.31 72 VAL A CA 1
ATOM 335 C C . VAL A 1 72 ? 109.201 0.436 204.385 1.00 50.97 72 VAL A C 1
ATOM 336 O O . VAL A 1 72 ? 109.074 1.366 203.586 1.00 50.70 72 VAL A O 1
ATOM 340 N N . LYS A 1 73 ? 110.381 -0.070 204.731 1.00 48.75 73 LYS A N 1
ATOM 341 C CA . LYS A 1 73 ? 111.628 0.483 204.222 1.00 49.67 73 LYS A CA 1
ATOM 342 C C . LYS A 1 73 ? 111.742 0.300 202.694 1.00 51.81 73 LYS A C 1
ATOM 343 O O . LYS A 1 73 ? 112.165 1.214 201.980 1.00 46.32 73 LYS A O 1
ATOM 349 N N . CYS A 1 74 ? 111.340 -0.870 202.202 1.00 49.06 74 CYS A N 1
ATOM 350 C CA . CYS A 1 74 ? 111.325 -1.122 200.771 1.00 44.21 74 CYS A CA 1
ATOM 351 C C . CYS A 1 74 ? 110.452 -0.103 200.056 1.00 50.50 74 CYS A C 1
ATOM 352 O O . CYS A 1 74 ? 110.822 0.424 199.002 1.00 46.66 74 CYS A O 1
ATOM 355 N N . ALA A 1 75 ? 109.297 0.194 200.640 1.00 50.22 75 ALA A N 1
ATOM 356 C CA . ALA A 1 75 ? 108.359 1.101 199.992 1.00 50.22 75 ALA A CA 1
ATOM 357 C C . ALA A 1 75 ? 108.939 2.516 199.906 1.00 48.94 75 ALA A C 1
ATOM 358 O O . ALA A 1 75 ? 108.756 3.206 198.900 1.00 49.16 75 ALA A O 1
ATOM 360 N N . GLU A 1 76 ? 109.654 2.924 200.953 1.00 46.64 76 GLU A N 1
ATOM 361 C CA . GLU A 1 76 ? 110.271 4.248 201.015 1.00 47.76 76 GLU A CA 1
ATOM 362 C C . GLU A 1 76 ? 111.390 4.391 199.997 1.00 45.66 76 GLU A C 1
ATOM 363 O O . GLU A 1 76 ? 111.542 5.442 199.379 1.00 45.38 76 GLU A O 1
ATOM 369 N N . ILE A 1 77 ? 112.195 3.343 199.859 1.00 41.52 77 ILE A N 1
ATOM 370 C CA . ILE A 1 77 ? 113.278 3.347 198.891 1.00 43.64 77 ILE A CA 1
ATOM 371 C C . ILE A 1 77 ? 112.698 3.339 197.476 1.00 42.41 77 ILE A C 1
ATOM 372 O O . ILE A 1 77 ? 113.150 4.096 196.611 1.00 41.13 77 ILE A O 1
ATOM 377 N N . GLN A 1 78 ? 111.689 2.496 197.252 1.00 40.99 78 GLN A N 1
ATOM 378 C CA . GLN A 1 78 ? 110.966 2.480 195.979 1.00 41.15 78 GLN A CA 1
ATOM 379 C C . GLN A 1 78 ? 110.476 3.890 195.611 1.00 44.49 78 GLN A C 1
ATOM 380 O O . GLN A 1 78 ? 110.626 4.333 194.465 1.00 44.18 78 GLN A O 1
ATOM 386 N N . ASN A 1 79 ? 109.917 4.601 196.589 1.00 43.43 79 ASN A N 1
ATOM 387 C CA . ASN A 1 79 ? 109.406 5.944 196.337 1.00 43.83 79 ASN A CA 1
ATOM 388 C C . ASN A 1 79 ? 110.508 6.929 195.976 1.00 39.33 79 ASN A C 1
ATOM 389 O O . ASN A 1 79 ? 110.316 7.778 195.109 1.00 42.10 79 ASN A O 1
ATOM 394 N N . ALA A 1 80 ? 111.656 6.810 196.636 1.00 37.00 80 ALA A N 1
ATOM 395 C CA . ALA A 1 80 ? 112.799 7.650 196.303 1.00 38.98 80 ALA A CA 1
ATOM 396 C C . ALA A 1 80 ? 113.223 7.378 194.857 1.00 43.92 80 ALA A C 1
ATOM 397 O O . ALA A 1 80 ? 113.440 8.313 194.076 1.00 42.04 80 ALA A O 1
ATOM 399 N N . ILE A 1 81 ? 113.319 6.096 194.498 1.00 38.92 81 ILE A N 1
ATOM 400 C CA . ILE A 1 81 ? 113.702 5.716 193.144 1.00 39.75 81 ILE A CA 1
ATOM 401 C C . ILE A 1 81 ? 112.677 6.166 192.108 1.00 40.46 81 ILE A C 1
ATOM 402 O O . ILE A 1 81 ? 113.025 6.761 191.076 1.00 38.85 81 ILE A O 1
ATOM 407 N N . SER A 1 82 ? 111.413 5.867 192.381 1.00 40.03 82 SER A N 1
ATOM 408 C CA . SER A 1 82 ? 110.320 6.292 191.514 1.00 38.77 82 SER A CA 1
ATOM 409 C C . SER A 1 82 ? 110.346 7.808 191.268 1.00 41.53 82 SER A C 1
ATOM 410 O O . SER A 1 82 ? 110.264 8.272 190.123 1.00 40.10 82 SER A O 1
ATOM 413 N N . GLU A 1 83 ? 110.487 8.570 192.346 1.00 42.92 83 GLU A N 1
ATOM 414 C CA . GLU A 1 83 ? 110.499 10.027 192.256 1.00 43.69 83 GLU A CA 1
ATOM 415 C C . GLU A 1 83 ? 111.662 10.521 191.415 1.00 37.38 83 GLU A C 1
ATOM 416 O O . GLU A 1 83 ? 111.499 11.419 190.582 1.00 38.19 83 GLU A O 1
ATOM 422 N N . GLY A 1 84 ? 112.836 9.941 191.652 1.00 37.04 84 GLY A N 1
ATOM 423 C CA . GLY A 1 84 ? 114.041 10.336 190.952 1.00 34.55 84 GLY A CA 1
ATOM 424 C C . GLY A 1 84 ? 113.932 10.038 189.470 1.00 38.82 84 GLY A C 1
ATOM 425 O O . GLY A 1 84 ? 114.402 10.817 188.648 1.00 36.99 84 GLY A O 1
ATOM 426 N N . ALA A 1 85 ? 113.281 8.924 189.135 1.00 36.59 85 ALA A N 1
ATOM 427 C CA . ALA A 1 85 ? 113.183 8.481 187.757 1.00 36.47 85 ALA A CA 1
ATOM 428 C C . ALA A 1 85 ? 112.171 9.306 186.978 1.00 38.78 85 ALA A C 1
ATOM 429 O O . ALA A 1 85 ? 112.411 9.668 185.818 1.00 34.44 85 ALA A O 1
ATOM 431 N N . THR A 1 86 ? 111.035 9.578 187.613 1.00 39.32 86 THR A N 1
ATOM 432 C CA . THR A 1 86 ? 109.980 10.381 186.999 1.00 38.35 86 THR A CA 1
ATOM 433 C C . THR A 1 86 ? 110.486 11.799 186.767 1.00 37.42 86 THR A C 1
ATOM 434 O O . THR A 1 86 ? 110.242 12.410 185.728 1.00 42.34 86 THR A O 1
ATOM 438 N N . SER A 1 87 ? 111.217 12.305 187.746 1.00 37.96 87 SER A N 1
ATOM 439 C CA . SER A 1 87 ? 111.746 13.661 187.707 1.00 38.12 87 SER A CA 1
ATOM 440 C C . SER A 1 87 ? 112.758 13.846 186.574 1.00 39.47 87 SER A C 1
ATOM 441 O O . SER A 1 87 ? 112.689 14.831 185.831 1.00 41.40 87 SER A O 1
ATOM 444 N N . PHE A 1 88 ? 113.687 12.902 186.431 1.00 37.20 88 PHE A N 1
ATOM 445 C CA . PHE A 1 88 ? 114.653 12.988 185.340 1.00 42.15 88 PHE A CA 1
ATOM 446 C C . PHE A 1 88 ? 114.005 12.956 183.958 1.00 37.17 88 PHE A C 1
ATOM 447 O O . PHE A 1 88 ? 114.328 13.778 183.103 1.00 36.02 88 PHE A O 1
ATOM 455 N N . LEU A 1 89 ? 113.108 11.998 183.741 1.00 37.40 89 LEU A N 1
ATOM 456 C CA . LEU A 1 89 ? 112.501 11.841 182.418 1.00 40.77 89 LEU A CA 1
ATOM 457 C C . LEU A 1 89 ? 111.725 13.082 182.033 1.00 40.42 89 LEU A C 1
ATOM 458 O O . LEU A 1 89 ? 111.742 13.480 180.871 1.00 40.36 89 LEU A O 1
ATOM 463 N N . PHE A 1 90 ? 111.048 13.694 182.998 1.00 40.82 90 PHE A N 1
ATOM 464 C CA . PHE A 1 90 ? 110.304 14.918 182.702 1.00 43.03 90 PHE A CA 1
ATOM 465 C C . PHE A 1 90 ? 111.253 15.986 182.184 1.00 36.80 90 PHE A C 1
ATOM 466 O O . PHE A 1 90 ? 110.961 16.650 181.206 1.00 39.17 90 PHE A O 1
ATOM 474 N N . THR A 1 91 ? 112.404 16.122 182.835 1.00 38.55 91 THR A N 1
ATOM 475 C CA . THR A 1 91 ? 113.436 17.058 182.396 1.00 38.03 91 THR A CA 1
ATOM 476 C C . THR A 1 91 ? 114.016 16.689 181.032 1.00 38.50 91 THR A C 1
ATOM 477 O O . THR A 1 91 ? 114.094 17.532 180.136 1.00 39.74 91 THR A O 1
ATOM 481 N N . GLU A 1 92 ? 114.411 15.427 180.874 1.00 36.49 92 GLU A N 1
ATOM 482 C CA . GLU A 1 92 ? 114.941 14.949 179.602 1.00 37.17 92 GLU A CA 1
ATOM 483 C C . GLU A 1 92 ? 113.908 15.116 178.498 1.00 34.40 92 GLU A C 1
ATOM 484 O O . GLU A 1 92 ? 114.200 15.669 177.452 1.00 36.06 92 GLU A O 1
ATOM 490 N N . TYR A 1 93 ? 112.693 14.648 178.757 1.00 35.25 93 TYR A N 1
ATOM 491 C CA . TYR A 1 93 ? 111.628 14.676 177.770 1.00 34.18 93 TYR A CA 1
ATOM 492 C C . TYR A 1 93 ? 111.202 16.092 177.391 1.00 40.64 93 TYR A C 1
ATOM 493 O O . TYR A 1 93 ? 110.704 16.325 176.281 1.00 39.54 93 TYR A O 1
ATOM 502 N N . LYS A 1 94 ? 111.410 17.042 178.295 1.00 39.56 94 LYS A N 1
ATOM 503 C CA . LYS A 1 94 ? 111.075 18.431 177.999 1.00 40.33 94 LYS A CA 1
ATOM 504 C C . LYS A 1 94 ? 112.029 18.989 176.945 1.00 37.11 94 LYS A C 1
ATOM 505 O O . LYS A 1 94 ? 111.602 19.593 175.966 1.00 40.17 94 LYS A O 1
ATOM 511 N N . TYR A 1 95 ? 113.324 18.779 177.141 1.00 37.24 95 TYR A N 1
ATOM 512 C CA . TYR A 1 95 ? 114.315 19.177 176.146 1.00 40.17 95 TYR A CA 1
ATOM 513 C C . TYR A 1 95 ? 114.123 18.449 174.819 1.00 40.08 95 TYR A C 1
ATOM 514 O O . TYR A 1 95 ? 114.141 19.066 173.745 1.00 39.56 95 TYR A O 1
ATOM 523 N N . VAL A 1 96 ? 113.953 17.131 174.898 1.00 37.88 96 VAL A N 1
ATOM 524 C CA . VAL A 1 96 ? 113.857 16.307 173.698 1.00 37.43 96 VAL A CA 1
ATOM 525 C C . VAL A 1 96 ? 112.621 16.677 172.892 1.00 38.02 96 VAL A C 1
ATOM 526 O O . VAL A 1 96 ? 112.667 16.740 171.656 1.00 40.21 96 VAL A O 1
ATOM 530 N N . GLY A 1 97 ? 111.523 16.941 173.595 1.00 39.57 97 GLY A N 1
ATOM 531 C CA . GLY A 1 97 ? 110.277 17.328 172.954 1.00 39.71 97 GLY A CA 1
ATOM 532 C C . GLY A 1 97 ? 110.391 18.680 172.269 1.00 41.83 97 GLY A C 1
ATOM 533 O O . GLY A 1 97 ? 109.713 18.940 171.273 1.00 39.69 97 GLY A O 1
ATOM 534 N N . ILE A 1 98 ? 111.250 19.546 172.797 1.00 39.34 98 ILE A N 1
ATOM 535 C CA . ILE A 1 98 ? 111.473 20.848 172.172 1.00 38.40 98 ILE A CA 1
ATOM 536 C C . ILE A 1 98 ? 112.283 20.665 170.896 1.00 43.33 98 ILE A C 1
ATOM 537 O O . ILE A 1 98 ? 111.962 21.246 169.847 1.00 41.95 98 ILE A O 1
ATOM 542 N N . PHE A 1 99 ? 113.316 19.833 170.979 1.00 42.72 99 PHE A N 1
ATOM 543 C CA . PHE A 1 99 ? 114.098 19.498 169.801 1.00 42.47 99 PHE A CA 1
ATOM 544 C C . PHE A 1 99 ? 113.214 18.887 168.713 1.00 40.97 99 PHE A C 1
ATOM 545 O O . PHE A 1 99 ? 113.371 19.184 167.532 1.00 43.05 99 PHE A O 1
ATOM 553 N N . MET A 1 100 ? 112.294 18.026 169.131 1.00 41.05 100 MET A N 1
ATOM 554 C CA . MET A 1 100 ? 111.370 17.347 168.230 1.00 39.16 100 MET A CA 1
ATOM 555 C C . MET A 1 100 ? 110.523 18.350 167.428 1.00 42.21 100 MET A C 1
ATOM 556 O O . MET A 1 100 ? 110.381 18.220 166.207 1.00 40.25 100 MET A O 1
ATOM 561 N N . VAL A 1 101 ? 109.975 19.358 168.106 1.00 45.46 101 VAL A N 1
ATOM 562 C CA . VAL A 1 101 ? 109.164 20.373 167.427 1.00 42.09 101 VAL A CA 1
ATOM 563 C C . VAL A 1 101 ? 110.026 21.178 166.458 1.00 38.37 101 VAL A C 1
ATOM 564 O O . VAL A 1 101 ? 109.626 21.443 165.326 1.00 41.16 101 VAL A O 1
ATOM 568 N N . ALA A 1 102 ? 111.218 21.556 166.907 1.00 41.13 102 ALA A N 1
ATOM 569 C CA . ALA A 1 102 ? 112.170 22.250 166.047 1.00 37.24 102 ALA A CA 1
ATOM 570 C C . ALA A 1 102 ? 112.470 21.432 164.797 1.00 42.03 102 ALA A C 1
ATOM 571 O O . ALA A 1 102 ? 112.468 21.965 163.688 1.00 45.48 102 ALA A O 1
ATOM 573 N N . PHE A 1 103 ? 112.715 20.134 164.972 1.00 44.73 103 PHE A N 1
ATOM 574 C CA . PHE A 1 103 ? 113.110 19.297 163.851 1.00 36.81 103 PHE A CA 1
ATOM 575 C C . PHE A 1 103 ? 111.936 18.991 162.951 1.00 35.31 103 PHE A C 1
ATOM 576 O O . PHE A 1 103 ? 112.120 18.789 161.753 1.00 37.26 103 PHE A O 1
ATOM 584 N N . ALA A 1 104 ? 110.731 18.950 163.510 1.00 33.76 104 ALA A N 1
ATOM 585 C CA . ALA A 1 104 ? 109.554 18.689 162.680 1.00 36.67 104 ALA A CA 1
ATOM 586 C C . ALA A 1 104 ? 109.346 19.848 161.697 1.00 43.42 104 ALA A C 1
ATOM 587 O O . ALA A 1 104 ? 108.964 19.644 160.542 1.00 39.66 104 ALA A O 1
ATOM 589 N N . ILE A 1 105 ? 109.607 21.062 162.174 1.00 41.11 105 ILE A N 1
ATOM 590 C CA . ILE A 1 105 ? 109.546 22.238 161.326 1.00 43.19 105 ILE A CA 1
ATOM 591 C C . ILE A 1 105 ? 110.560 22.132 160.185 1.00 40.61 105 ILE A C 1
ATOM 592 O O . ILE A 1 105 ? 110.245 22.466 159.040 1.00 41.80 105 ILE A O 1
ATOM 597 N N . LEU A 1 106 ? 111.769 21.662 160.492 1.00 40.34 106 LEU A N 1
ATOM 598 C CA . LEU A 1 106 ? 112.786 21.452 159.455 1.00 44.71 106 LEU A CA 1
ATOM 599 C C . LEU A 1 106 ? 112.322 20.451 158.399 1.00 44.35 106 LEU A C 1
ATOM 600 O O . LEU A 1 106 ? 112.526 20.656 157.194 1.00 44.84 106 LEU A O 1
ATOM 605 N N . ILE A 1 107 ? 111.706 19.366 158.856 1.00 39.18 107 ILE A N 1
ATOM 606 C CA . ILE A 1 107 ? 111.149 18.386 157.936 1.00 42.58 107 ILE A CA 1
ATOM 607 C C . ILE A 1 107 ? 110.150 19.047 157.001 1.00 40.58 107 ILE A C 1
ATOM 608 O O . ILE A 1 107 ? 110.199 18.832 155.795 1.00 39.89 107 ILE A O 1
ATOM 613 N N . PHE A 1 108 ? 109.249 19.852 157.561 1.00 41.98 108 PHE A N 1
ATOM 614 C CA . PHE A 1 108 ? 108.211 20.475 156.755 1.00 43.19 108 PHE A CA 1
ATOM 615 C C . PHE A 1 108 ? 108.799 21.396 155.689 1.00 40.69 108 PHE A C 1
ATOM 616 O O . PHE A 1 108 ? 108.423 21.316 154.522 1.00 42.62 108 PHE A O 1
ATOM 624 N N . LEU A 1 109 ? 109.723 22.262 156.100 1.00 41.12 109 LEU A N 1
ATOM 625 C CA . LEU A 1 109 ? 110.317 23.231 155.187 1.00 41.84 109 LEU A CA 1
ATOM 626 C C . LEU A 1 109 ? 111.164 22.569 154.105 1.00 43.06 109 LEU A C 1
ATOM 627 O O . LEU A 1 109 ? 111.024 22.896 152.929 1.00 44.82 109 LEU A O 1
ATOM 632 N N . PHE A 1 110 ? 112.033 21.640 154.499 1.00 41.57 110 PHE A N 1
ATOM 633 C CA . PHE A 1 110 ? 112.911 20.967 153.544 1.00 42.77 110 PHE A CA 1
ATOM 634 C C . PHE A 1 110 ? 112.142 20.124 152.534 1.00 41.94 110 PHE A C 1
ATOM 635 O O . PHE A 1 110 ? 112.405 20.207 151.337 1.00 41.03 110 PHE A O 1
ATOM 643 N N . LEU A 1 111 ? 111.188 19.327 153.005 1.00 40.89 111 LEU A N 1
ATOM 644 C CA . LEU A 1 111 ? 110.406 18.509 152.083 1.00 41.26 111 LEU A CA 1
ATOM 645 C C . LEU A 1 111 ? 109.522 19.388 151.201 1.00 43.95 111 LEU A C 1
ATOM 646 O O . LEU A 1 111 ? 109.360 19.108 150.017 1.00 43.77 111 LEU A O 1
ATOM 651 N N . GLY A 1 112 ? 108.969 20.451 151.784 1.00 45.25 112 GLY A N 1
ATOM 652 C CA . GLY A 1 112 ? 108.066 21.337 151.074 1.00 42.24 112 GLY A CA 1
ATOM 653 C C . GLY A 1 112 ? 108.774 22.116 149.983 1.00 45.52 112 GLY A C 1
ATOM 654 O O . GLY A 1 112 ? 108.200 22.384 148.927 1.00 45.15 112 GLY A O 1
ATOM 655 N N . SER A 1 113 ? 110.034 22.456 150.229 1.00 44.15 113 SER A N 1
ATOM 656 C CA . SER A 1 113 ? 110.821 23.238 149.282 1.00 45.55 113 SER A CA 1
ATOM 657 C C . SER A 1 113 ? 111.210 22.479 148.015 1.00 46.67 113 SER A C 1
ATOM 658 O O . SER A 1 113 ? 111.734 23.072 147.079 1.00 52.48 113 SER A O 1
ATOM 661 N N . VAL A 1 114 ? 110.970 21.174 147.974 1.00 43.96 114 VAL A N 1
ATOM 662 C CA . VAL A 1 114 ? 111.359 20.397 146.801 1.00 51.03 114 VAL A CA 1
ATOM 663 C C . VAL A 1 114 ? 110.562 20.836 145.571 1.00 53.94 114 VAL A C 1
ATOM 664 O O . VAL A 1 114 ? 111.096 20.926 144.468 1.00 55.04 114 VAL A O 1
ATOM 668 N N . GLU A 1 115 ? 109.287 21.144 145.783 1.00 55.22 115 GLU A N 1
ATOM 669 C CA . GLU A 1 115 ? 108.396 21.524 144.695 1.00 52.39 115 GLU A CA 1
ATOM 670 C C . GLU A 1 115 ? 107.850 22.937 144.916 1.00 54.25 115 GLU A C 1
ATOM 671 O O . GLU A 1 115 ? 106.729 23.247 144.509 1.00 52.72 115 GLU A O 1
ATOM 677 N N . GLY A 1 116 ? 108.646 23.778 145.579 1.00 51.83 116 GLY A N 1
ATOM 678 C CA . GLY A 1 116 ? 108.291 25.165 145.831 1.00 49.28 116 GLY A CA 1
ATOM 679 C C . GLY A 1 116 ? 106.988 25.356 146.585 1.00 54.90 116 GLY A C 1
ATOM 680 O O . GLY A 1 116 ? 106.288 26.347 146.377 1.00 56.79 116 GLY A O 1
ATOM 681 N N . PHE A 1 117 ? 106.664 24.403 147.458 1.00 53.65 117 PHE A N 1
ATOM 682 C CA . PHE A 1 117 ? 105.440 24.442 148.261 1.00 48.22 117 PHE A CA 1
ATOM 683 C C . PHE A 1 117 ? 104.170 24.526 147.413 1.00 50.72 117 PHE A C 1
ATOM 684 O O . PHE A 1 117 ? 103.125 24.951 147.903 1.00 54.13 117 PHE A O 1
ATOM 692 N N . SER A 1 118 ? 104.259 24.122 146.150 1.00 44.86 118 SER A N 1
ATOM 693 C CA . SER A 1 118 ? 103.096 24.127 145.268 1.00 50.26 118 SER A CA 1
ATOM 694 C C . SER A 1 118 ? 101.974 23.287 145.857 1.00 49.31 118 SER A C 1
ATOM 695 O O . SER A 1 118 ? 102.234 22.332 146.577 1.00 49.40 118 SER A O 1
ATOM 698 N N . THR A 1 119 ? 100.727 23.641 145.555 1.00 49.79 119 THR A N 1
ATOM 699 C CA . THR A 1 119 ? 99.594 22.803 145.948 1.00 47.52 119 THR A CA 1
ATOM 700 C C . THR A 1 119 ? 99.106 21.952 144.795 1.00 48.89 119 THR A C 1
ATOM 701 O O . THR A 1 119 ? 98.155 21.185 144.948 1.00 52.89 119 THR A O 1
ATOM 705 N N . SER A 1 120 ? 99.755 22.080 143.641 1.00 46.18 120 SER A N 1
ATOM 706 C CA . SER A 1 120 ? 99.298 21.369 142.458 1.00 48.55 120 SER A CA 1
ATOM 707 C C . SER A 1 120 ? 99.679 19.891 142.460 1.00 51.90 120 SER A C 1
ATOM 708 O O . SER A 1 120 ? 100.815 19.519 142.788 1.00 46.33 120 SER A O 1
ATOM 711 N N . PRO A 1 121 ? 98.714 19.040 142.092 1.00 52.85 121 PRO A N 1
ATOM 712 C CA . PRO A 1 121 ? 98.945 17.606 141.898 1.00 52.46 121 PRO A CA 1
ATOM 713 C C . PRO A 1 121 ? 99.977 17.386 140.792 1.00 52.53 121 PRO A C 1
ATOM 714 O O . PRO A 1 121 ? 100.146 18.248 1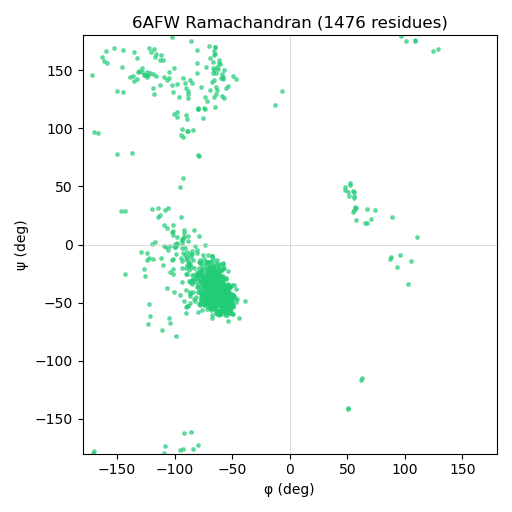39.931 1.00 54.79 121 PRO A O 1
ATOM 718 N N . GLN A 1 122 ? 100.660 16.250 140.827 1.00 54.04 122 GLN A N 1
ATOM 719 C CA . GLN A 1 122 ? 101.604 15.878 139.782 1.00 51.48 122 GLN A CA 1
ATOM 720 C C . GLN A 1 122 ? 101.369 14.419 139.426 1.00 49.84 122 GLN A C 1
ATOM 721 O O . GLN A 1 122 ? 100.689 13.701 140.160 1.00 48.25 122 GLN A O 1
ATOM 727 N N . ALA A 1 123 ? 101.918 13.977 138.298 1.00 48.95 123 ALA A N 1
ATOM 728 C CA . ALA A 1 123 ? 101.802 12.573 137.905 1.00 50.25 123 ALA A CA 1
ATOM 729 C C . ALA A 1 123 ? 102.589 11.674 138.861 1.00 47.76 123 ALA A C 1
ATOM 730 O O . ALA A 1 123 ? 103.694 12.017 139.276 1.00 49.26 123 ALA A O 1
ATOM 732 N N . CYS A 1 124 ? 102.026 10.520 139.196 1.00 48.07 124 CYS A N 1
ATOM 733 C CA . CYS A 1 124 ? 102.719 9.562 140.056 1.00 47.42 124 CYS A CA 1
ATOM 734 C C . CYS A 1 124 ? 104.049 9.113 139.456 1.00 50.31 124 CYS A C 1
ATOM 735 O O . CYS A 1 124 ? 104.107 8.674 138.305 1.00 50.79 124 CYS A O 1
ATOM 738 N N . SER A 1 125 ? 105.115 9.214 140.243 1.00 50.10 125 SER A N 1
ATOM 739 C CA . SER A 1 125 ? 106.432 8.747 139.820 1.00 48.16 125 SER A CA 1
ATOM 740 C C . SER A 1 125 ? 106.453 7.235 139.586 1.00 48.26 125 SER A C 1
ATOM 741 O O . SER A 1 125 ? 107.289 6.733 138.837 1.00 47.88 125 SER A O 1
ATOM 744 N N . TYR A 1 126 ? 105.548 6.511 140.243 1.00 46.87 126 TYR A N 1
ATOM 745 C CA . TYR A 1 126 ? 105.434 5.061 140.058 1.00 46.08 126 TYR A CA 1
ATOM 746 C C . TYR A 1 126 ? 104.450 4.660 138.955 1.00 45.38 126 TYR A C 1
ATOM 747 O O . TYR A 1 126 ? 104.289 3.470 138.675 1.00 43.27 126 TYR A O 1
ATOM 756 N N . ASP A 1 127 ? 103.784 5.646 138.352 1.00 44.92 127 ASP A N 1
ATOM 757 C CA . ASP A 1 127 ? 102.836 5.393 137.256 1.00 48.25 127 ASP A CA 1
ATOM 758 C C . ASP A 1 127 ? 102.403 6.704 136.600 1.00 48.39 127 ASP A C 1
ATOM 759 O O . ASP A 1 127 ? 101.478 7.371 137.080 1.00 47.23 127 ASP A O 1
ATOM 764 N N . LYS A 1 128 ? 103.051 7.052 135.490 1.00 44.69 128 LYS A N 1
ATOM 765 C CA . LYS A 1 128 ? 102.792 8.323 134.805 1.00 47.91 128 LYS A CA 1
ATOM 766 C C . LYS A 1 128 ? 101.339 8.546 134.360 1.00 43.04 128 LYS A C 1
ATOM 767 O O . LYS A 1 128 ? 100.921 9.684 134.129 1.00 43.35 128 LYS A O 1
ATOM 773 N N . THR A 1 129 ? 100.575 7.463 134.258 1.00 41.96 129 THR A N 1
ATOM 774 C CA . THR A 1 129 ? 99.191 7.538 133.798 1.00 45.36 129 THR A CA 1
ATOM 775 C C . THR A 1 129 ? 98.249 8.032 134.887 1.00 46.58 129 THR A C 1
ATOM 776 O O . THR A 1 129 ? 97.099 8.380 134.624 1.00 48.38 129 THR A O 1
ATOM 780 N N . LYS A 1 130 ? 98.738 8.046 136.119 1.00 51.05 130 LYS A N 1
ATOM 781 C CA . LYS A 1 130 ? 97.909 8.431 137.251 1.00 48.32 130 LYS A CA 1
ATOM 782 C C . LYS A 1 130 ? 98.385 9.734 137.862 1.00 46.78 130 LYS A C 1
ATOM 783 O O . LYS A 1 130 ? 99.534 10.139 137.674 1.00 45.21 130 LYS A O 1
ATOM 789 N N . THR A 1 131 ? 97.489 10.389 138.591 1.00 49.74 131 THR A N 1
ATOM 790 C CA . THR A 1 131 ? 97.832 11.620 139.290 1.00 48.19 131 THR A CA 1
ATOM 791 C C . THR A 1 131 ? 97.945 11.355 140.792 1.00 48.61 131 THR A C 1
ATOM 792 O O . THR A 1 131 ? 97.173 10.576 141.351 1.00 47.83 131 THR A O 1
ATOM 796 N N . CYS A 1 132 ? 98.913 11.997 141.438 1.00 47.06 132 CYS A N 1
ATOM 797 C CA . CYS A 1 132 ? 99.119 11.819 142.872 1.00 50.16 132 CYS A CA 1
ATOM 798 C C . CYS A 1 132 ? 98.918 13.119 143.611 1.00 50.85 132 CYS A C 1
ATOM 799 O O . CYS A 1 132 ? 98.823 14.191 142.998 1.00 49.84 132 CYS A O 1
ATOM 802 N N . LYS A 1 133 ? 98.842 13.002 144.933 1.00 46.58 133 LYS A N 1
ATOM 803 C CA . LYS A 1 133 ? 98.726 14.144 145.825 1.00 42.65 133 LYS A CA 1
ATOM 804 C C . LYS A 1 133 ? 100.004 14.968 145.741 1.00 46.25 133 LYS A C 1
ATOM 805 O O . LYS A 1 133 ? 101.078 14.422 145.493 1.00 47.21 133 LYS A O 1
ATOM 811 N N . PRO A 1 134 ? 99.897 16.289 145.951 1.00 45.50 134 PRO A N 1
ATOM 812 C CA . PRO A 1 134 ? 101.077 17.162 145.887 1.00 45.05 134 PRO A CA 1
ATOM 813 C C . PRO A 1 134 ? 102.170 16.771 146.883 1.00 48.52 134 PRO A C 1
ATOM 814 O O . PRO A 1 134 ? 101.879 16.311 148.000 1.00 46.04 134 PRO A O 1
ATOM 818 N N . ALA A 1 135 ? 103.419 16.979 146.475 1.00 44.55 135 ALA A N 1
ATOM 819 C CA . ALA A 1 135 ? 104.562 16.806 147.352 1.00 44.43 135 ALA A CA 1
ATOM 820 C C . ALA A 1 135 ? 104.316 17.484 148.692 1.00 47.15 135 ALA A C 1
ATOM 821 O O . ALA A 1 135 ? 104.702 16.961 149.744 1.00 47.69 135 ALA A O 1
ATOM 823 N N . LEU A 1 136 ? 103.674 18.651 148.647 1.00 47.15 136 LEU A N 1
ATOM 824 C CA . LEU A 1 136 ? 103.426 19.447 149.848 1.00 44.67 136 LEU A CA 1
ATOM 825 C C . LEU A 1 136 ? 102.656 18.662 150.925 1.00 43.96 136 LEU A C 1
ATOM 826 O O . LEU A 1 136 ? 102.947 18.778 152.120 1.00 41.57 136 LEU A O 1
ATOM 831 N N . ALA A 1 137 ? 101.672 17.879 150.489 1.00 42.25 137 ALA A N 1
ATOM 832 C CA . ALA A 1 137 ? 100.888 17.047 151.393 1.00 41.65 137 ALA A CA 1
ATOM 833 C C . ALA A 1 137 ? 101.781 16.026 152.078 1.00 42.66 137 ALA A C 1
ATOM 834 O O . ALA A 1 137 ? 101.646 15.765 153.279 1.00 44.35 137 ALA A O 1
ATOM 836 N N . THR A 1 138 ? 102.683 15.436 151.306 1.00 42.19 138 THR A N 1
ATOM 837 C CA . THR A 1 138 ? 103.614 14.466 151.853 1.00 42.76 138 THR A CA 1
ATOM 838 C C . THR A 1 138 ? 104.524 15.156 152.872 1.00 43.31 138 THR A C 1
ATOM 839 O O . THR A 1 138 ? 104.818 14.596 153.923 1.00 42.59 138 THR A O 1
ATOM 843 N N . ALA A 1 139 ? 104.907 16.398 152.595 1.00 44.03 139 ALA A N 1
ATOM 844 C CA . ALA A 1 139 ? 105.714 17.162 153.544 1.00 40.64 139 ALA A CA 1
ATOM 845 C C . ALA A 1 139 ? 104.976 17.397 154.869 1.00 45.36 139 ALA A C 1
ATOM 846 O O . ALA A 1 139 ? 105.590 17.414 155.949 1.00 40.55 139 ALA A O 1
ATOM 848 N N . ILE A 1 140 ? 103.663 17.589 154.779 1.00 43.46 140 ILE A N 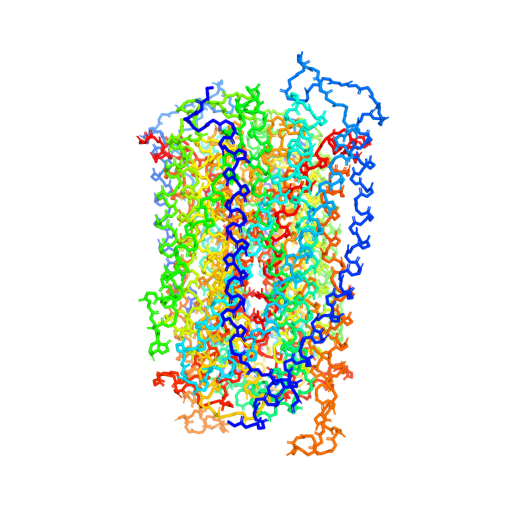1
ATOM 849 C CA . ILE A 1 140 ? 102.849 17.833 155.961 1.00 43.89 140 ILE A CA 1
ATOM 850 C C . ILE A 1 140 ? 102.680 16.545 156.748 1.00 39.45 140 ILE A C 1
ATOM 851 O O . ILE A 1 140 ? 102.926 16.510 157.949 1.00 41.68 140 ILE A O 1
ATOM 856 N N . PHE A 1 141 ? 102.268 15.489 156.057 1.00 39.79 141 PHE A N 1
ATOM 857 C CA . PHE A 1 141 ? 101.985 14.216 156.700 1.00 41.26 141 PHE A CA 1
ATOM 858 C C . PHE A 1 141 ? 103.228 13.498 157.225 1.00 40.98 141 PHE A C 1
ATOM 859 O O . PHE A 1 141 ? 103.136 12.682 158.144 1.00 38.35 141 PHE A O 1
ATOM 867 N N . SER A 1 142 ? 104.379 13.797 156.632 1.00 40.02 142 SER A N 1
ATOM 868 C CA . SER A 1 142 ? 105.639 13.268 157.115 1.00 37.39 142 SER A CA 1
ATOM 869 C C . SER A 1 142 ? 105.928 13.912 158.451 1.00 40.25 142 SER A C 1
ATOM 870 O O . SER A 1 142 ? 106.448 13.271 159.366 1.00 38.55 142 SER A O 1
ATOM 873 N N . THR A 1 143 ? 105.573 15.188 158.554 1.00 39.83 143 THR A N 1
ATOM 874 C CA . THR A 1 143 ? 105.770 15.956 159.774 1.00 37.73 143 THR A CA 1
ATOM 875 C C . THR A 1 143 ? 104.863 15.400 160.869 1.00 36.48 143 THR A C 1
ATOM 876 O O . THR A 1 143 ? 105.287 15.215 162.015 1.00 37.28 143 THR A O 1
ATOM 880 N N . VAL A 1 144 ? 103.621 15.108 160.500 1.00 36.52 144 VAL A N 1
ATOM 881 C CA . VAL A 1 144 ? 102.663 14.510 161.421 1.00 38.42 144 VAL A CA 1
ATOM 882 C C . VAL A 1 144 ? 103.143 13.151 161.939 1.00 38.86 144 VAL A C 1
ATOM 883 O O . VAL A 1 144 ? 103.149 12.915 163.145 1.00 38.19 144 VAL A O 1
ATOM 887 N N . SER A 1 145 ? 103.553 12.261 161.035 1.00 34.04 145 SER A N 1
ATOM 888 C CA . SER A 1 145 ? 103.974 10.926 161.460 1.00 38.35 145 SER A CA 1
ATOM 889 C C . SER A 1 145 ? 105.261 10.984 162.292 1.00 39.55 145 SER A C 1
ATOM 890 O O . SER A 1 145 ? 105.450 10.181 163.201 1.00 36.01 145 SER A O 1
ATOM 893 N N . PHE A 1 146 ? 106.127 11.949 161.988 1.00 38.72 146 PHE A N 1
ATOM 894 C CA . PHE A 1 146 ? 107.328 12.174 162.778 1.00 36.61 146 PHE A CA 1
ATOM 895 C C . PHE A 1 146 ? 106.985 12.519 164.239 1.00 38.59 146 PHE A C 1
ATOM 896 O O . PHE A 1 146 ? 107.584 11.985 165.175 1.00 36.10 146 PHE A O 1
ATOM 904 N N . LEU A 1 147 ? 106.036 13.432 164.424 1.00 39.11 147 LEU A N 1
ATOM 905 C CA . LEU A 1 147 ? 105.627 13.828 165.769 1.00 37.06 147 LEU A CA 1
ATOM 906 C C . LEU A 1 147 ? 104.936 12.668 166.468 1.00 35.67 147 LEU A C 1
ATOM 907 O O . LEU A 1 147 ? 105.141 12.438 167.656 1.00 39.59 147 LEU A O 1
ATOM 912 N N . LEU A 1 148 ? 104.130 11.935 165.713 1.00 37.99 148 LEU A N 1
ATOM 913 C CA . LEU A 1 148 ? 103.493 10.720 166.202 1.00 38.67 148 LEU A CA 1
ATOM 914 C C . LEU A 1 148 ? 104.514 9.715 166.728 1.00 38.38 148 LEU A C 1
ATOM 915 O O . LEU A 1 148 ? 104.355 9.166 167.820 1.00 40.31 148 LEU A O 1
ATOM 920 N N . GLY A 1 149 ? 105.565 9.487 165.948 1.00 37.42 149 GLY A N 1
ATOM 921 C CA . GLY A 1 149 ? 106.610 8.551 166.322 1.00 36.41 149 GLY A CA 1
ATOM 922 C C . GLY A 1 149 ? 107.397 9.021 167.532 1.00 37.38 149 GLY A C 1
ATOM 923 O O . GLY A 1 149 ? 107.780 8.216 168.384 1.00 36.02 149 GLY A O 1
ATOM 924 N N . GLY A 1 150 ? 107.650 10.322 167.613 1.00 38.41 150 GLY A N 1
ATOM 925 C CA . GLY A 1 150 ? 108.395 10.858 168.739 1.00 36.75 150 GLY A CA 1
ATOM 926 C C . GLY A 1 150 ? 107.606 10.698 170.023 1.00 39.34 150 GLY A C 1
ATOM 927 O O . GLY A 1 150 ? 108.151 10.316 171.079 1.00 37.33 150 GLY A O 1
ATOM 928 N N . VAL A 1 151 ? 106.311 10.992 169.934 1.00 38.34 151 VAL A N 1
ATOM 929 C CA . VAL A 1 151 ? 105.447 10.923 171.107 1.00 41.84 151 VAL A CA 1
ATOM 930 C C . VAL A 1 151 ? 105.321 9.474 171.551 1.00 38.33 151 VAL A C 1
ATOM 931 O O . VAL A 1 151 ? 105.504 9.164 172.722 1.00 40.77 151 VAL A O 1
ATOM 935 N N . THR A 1 152 ? 105.057 8.587 170.598 1.00 39.44 152 THR A N 1
ATOM 936 C CA . THR A 1 152 ? 104.927 7.161 170.885 1.00 38.40 152 THR A CA 1
ATOM 937 C C . THR A 1 152 ? 106.206 6.585 171.502 1.00 37.90 152 THR A C 1
ATOM 938 O O . THR A 1 152 ? 106.164 5.682 172.326 1.00 36.18 152 THR A O 1
ATOM 942 N N . SER A 1 153 ? 107.348 7.124 171.101 1.00 37.40 153 SER A N 1
ATOM 943 C CA . SER A 1 153 ? 108.626 6.635 171.586 1.00 35.97 153 SER A CA 1
ATOM 944 C C . SER A 1 153 ? 108.861 7.114 173.019 1.00 38.50 153 SER A C 1
ATOM 945 O O . SER A 1 153 ? 109.415 6.386 173.848 1.00 35.25 153 SER A O 1
ATOM 948 N N . LEU A 1 154 ? 108.441 8.348 173.294 1.00 38.88 154 LEU A N 1
ATOM 949 C CA . LEU A 1 154 ? 108.481 8.910 174.641 1.00 37.05 154 LEU A CA 1
ATOM 950 C C . LEU A 1 154 ? 107.589 8.087 175.562 1.00 40.12 154 LEU A C 1
ATOM 951 O O . LEU A 1 154 ? 107.983 7.719 176.677 1.00 38.21 154 LEU A O 1
ATOM 956 N N . VAL A 1 155 ? 106.379 7.806 175.089 1.00 37.20 155 VAL A N 1
ATOM 957 C CA . VAL A 1 155 ? 105.438 6.989 175.842 1.00 38.73 155 VAL A CA 1
ATOM 958 C C . VAL A 1 155 ? 106.002 5.587 176.141 1.00 40.05 155 VAL A C 1
ATOM 959 O O . VAL A 1 155 ? 105.847 5.073 177.251 1.00 38.44 155 VAL A O 1
ATOM 963 N N . SER A 1 156 ? 106.674 4.993 175.155 1.00 38.47 156 SER A N 1
ATOM 964 C CA . SER A 1 156 ? 107.259 3.663 175.306 1.00 36.57 156 SER A CA 1
ATOM 965 C C . SER A 1 156 ? 108.227 3.650 176.467 1.00 37.57 156 SER A C 1
ATOM 966 O O . SER A 1 156 ? 108.189 2.743 177.302 1.00 38.43 156 SER A O 1
ATOM 969 N N . GLY A 1 157 ? 109.098 4.654 176.512 1.00 35.80 157 GLY A N 1
ATOM 970 C CA . GLY A 1 157 ? 110.095 4.742 177.566 1.00 36.42 157 GLY A CA 1
ATOM 971 C C . GLY A 1 157 ? 109.485 5.084 178.920 1.00 36.00 157 GLY A C 1
ATOM 972 O O . GLY A 1 157 ? 109.938 4.592 179.945 1.00 37.49 157 GLY A O 1
ATOM 973 N N . PHE A 1 158 ? 108.455 5.924 178.924 1.00 38.12 158 PHE A N 1
ATOM 974 C CA . PHE A 1 158 ? 107.821 6.327 180.170 1.00 42.06 158 PHE A CA 1
ATOM 975 C C . PHE A 1 158 ? 107.032 5.176 180.797 1.00 42.88 158 PHE A C 1
ATOM 976 O O . PHE A 1 158 ? 107.154 4.919 181.992 1.00 42.29 158 PHE A O 1
ATOM 984 N N . LEU A 1 159 ? 106.215 4.505 179.989 1.00 41.62 159 LEU A N 1
ATOM 985 C CA . LEU A 1 159 ? 105.441 3.366 180.474 1.00 43.57 159 LEU A CA 1
ATOM 986 C C . LEU A 1 159 ? 106.374 2.296 181.013 1.00 41.31 159 LEU A C 1
ATOM 987 O O . LEU A 1 159 ? 106.095 1.685 182.037 1.00 42.68 159 LEU A O 1
ATOM 992 N N . GLY A 1 160 ? 107.479 2.070 180.308 1.00 39.50 160 GLY A N 1
ATOM 993 C CA . GLY A 1 160 ? 108.478 1.122 180.754 1.00 40.88 160 GLY A CA 1
ATOM 994 C C . GLY A 1 160 ? 109.009 1.521 182.115 1.00 40.79 160 GLY A C 1
ATOM 995 O O . GLY A 1 160 ? 109.121 0.688 183.019 1.00 39.14 160 GLY A O 1
ATOM 996 N N . MET A 1 161 ? 109.338 2.801 182.265 1.00 40.91 161 MET A N 1
ATOM 997 C CA . MET A 1 161 ? 109.842 3.297 183.545 1.00 41.25 161 MET A CA 1
ATOM 998 C C . MET A 1 161 ? 108.797 3.103 184.642 1.00 40.97 161 MET A C 1
ATOM 999 O O . MET A 1 161 ? 109.131 2.765 185.776 1.00 39.76 161 MET A O 1
ATOM 1004 N N . LYS A 1 162 ? 107.532 3.320 184.300 1.00 39.05 162 LYS A N 1
ATOM 1005 C CA . LYS A 1 162 ? 106.461 3.163 185.273 1.00 41.20 162 LYS A CA 1
ATOM 1006 C C . LYS A 1 162 ? 106.343 1.748 185.818 1.00 40.29 162 LYS A C 1
ATOM 1007 O O . LYS A 1 162 ? 106.312 1.557 187.027 1.00 42.44 162 LYS A O 1
ATOM 1013 N N . ILE A 1 163 ? 106.275 0.751 184.944 1.00 45.27 163 ILE A N 1
ATOM 1014 C CA . ILE A 1 163 ? 106.166 -0.621 185.442 1.00 44.70 163 ILE A CA 1
ATOM 1015 C C . ILE A 1 163 ? 107.452 -1.050 186.168 1.00 42.01 163 ILE A C 1
ATOM 1016 O O . ILE A 1 163 ? 107.390 -1.719 187.206 1.00 36.29 163 ILE A O 1
ATOM 1021 N N . ALA A 1 164 ? 108.607 -0.633 185.647 1.00 38.71 164 ALA A N 1
ATOM 1022 C CA . ALA A 1 164 ? 109.884 -0.996 186.270 1.00 36.86 164 ALA A CA 1
ATOM 1023 C C . ALA A 1 164 ? 109.999 -0.477 187.707 1.00 38.93 164 ALA A C 1
ATOM 1024 O O . ALA A 1 164 ? 110.437 -1.207 188.600 1.00 35.18 164 ALA A O 1
ATOM 1026 N N . THR A 1 165 ? 109.604 0.779 187.915 1.00 37.86 165 THR A N 1
ATOM 1027 C CA . THR A 1 165 ? 109.703 1.422 189.219 1.00 35.50 165 THR A CA 1
ATOM 1028 C C . THR A 1 165 ? 108.562 1.030 190.162 1.00 39.82 165 THR A C 1
ATOM 1029 O O . THR A 1 165 ? 108.570 1.400 191.340 1.00 39.86 165 THR A O 1
ATOM 1033 N N . TYR A 1 166 ? 107.583 0.300 189.630 1.00 39.17 166 TYR A N 1
ATOM 1034 C CA . TYR A 1 166 ? 106.482 -0.279 190.402 1.00 40.77 166 TYR A CA 1
ATOM 1035 C C . TYR A 1 166 ? 106.840 -1.713 190.797 1.00 42.40 166 TYR A C 1
ATOM 1036 O O . TYR A 1 166 ? 106.452 -2.210 191.865 1.00 41.13 166 TYR A O 1
ATOM 1045 N N . ALA A 1 167 ? 107.596 -2.375 189.928 1.00 37.15 167 ALA A N 1
ATOM 1046 C CA . ALA A 1 167 ? 107.858 -3.795 190.097 1.00 37.88 167 ALA A CA 1
ATOM 1047 C C . ALA A 1 167 ? 109.139 -4.095 190.857 1.00 38.77 167 ALA A C 1
ATOM 1048 O O . ALA A 1 167 ? 109.301 -5.203 191.378 1.00 40.14 167 ALA A O 1
ATOM 1050 N N . ASN A 1 168 ? 110.049 -3.125 190.918 1.00 37.05 168 ASN A N 1
ATOM 1051 C CA . ASN A 1 168 ? 111.322 -3.343 191.611 1.00 39.70 168 ASN A CA 1
ATOM 1052 C C . ASN A 1 168 ? 111.190 -3.847 193.062 1.00 38.53 168 ASN A C 1
ATOM 1053 O O . ASN A 1 168 ? 111.592 -4.972 193.365 1.00 35.83 168 ASN A O 1
ATOM 1058 N N . ALA A 1 169 ? 110.635 -3.018 193.943 1.00 41.47 169 ALA A N 1
ATOM 1059 C CA . ALA A 1 169 ? 110.476 -3.381 195.357 1.00 42.07 169 ALA A CA 1
ATOM 1060 C C . ALA A 1 169 ? 109.615 -4.640 195.564 1.00 41.18 169 ALA A C 1
ATOM 1061 O O . ALA A 1 169 ? 109.848 -5.397 196.498 1.00 42.07 169 ALA A O 1
ATOM 1063 N N . ARG A 1 170 ? 108.617 -4.848 194.704 1.00 41.41 170 ARG A N 1
ATOM 1064 C CA . ARG A 1 170 ? 107.791 -6.047 194.785 1.00 39.70 170 ARG A CA 1
ATOM 1065 C C . ARG A 1 170 ? 108.611 -7.295 194.487 1.00 42.58 170 ARG A C 1
ATOM 1066 O O . ARG A 1 170 ? 108.351 -8.373 195.034 1.00 45.23 170 ARG A O 1
ATOM 1074 N N . THR A 1 171 ? 109.599 -7.144 193.610 1.00 41.44 171 THR A N 1
ATOM 1075 C CA . THR A 1 171 ? 110.511 -8.235 193.277 1.00 40.88 171 THR A CA 1
ATOM 1076 C C . THR A 1 171 ? 111.376 -8.545 194.495 1.00 40.23 171 THR A C 1
ATOM 1077 O O . THR A 1 171 ? 111.642 -9.714 194.809 1.00 39.98 171 THR A O 1
ATOM 1081 N N . THR A 1 172 ? 111.791 -7.487 195.185 1.00 37.65 172 THR A N 1
ATOM 1082 C CA . THR A 1 172 ? 112.560 -7.604 196.426 1.00 40.53 172 THR A CA 1
ATOM 1083 C C . THR A 1 172 ? 111.805 -8.404 197.485 1.00 43.47 172 THR A C 1
ATOM 1084 O O . THR A 1 172 ? 112.350 -9.348 198.058 1.00 42.08 172 THR A O 1
ATOM 1088 N N . LEU A 1 173 ? 110.553 -8.031 197.736 1.00 42.15 173 LEU A N 1
ATOM 1089 C CA . LEU A 1 173 ? 109.744 -8.721 198.737 1.00 43.50 173 LEU A CA 1
ATOM 1090 C C . LEU A 1 173 ? 109.494 -10.179 198.356 1.00 44.85 173 LEU A C 1
ATOM 1091 O O . LEU A 1 173 ? 109.530 -11.063 199.211 1.00 48.78 173 LEU A O 1
ATOM 1096 N N . GLU A 1 174 ? 109.256 -10.436 197.075 1.00 44.68 174 GLU A N 1
ATOM 1097 C CA . GLU A 1 174 ? 109.022 -11.804 196.632 1.00 44.98 174 GLU A CA 1
ATOM 1098 C C . GLU A 1 174 ? 110.275 -12.666 196.794 1.00 45.20 174 GLU A C 1
ATOM 1099 O O . GLU A 1 174 ? 110.184 -13.888 196.969 1.00 43.58 174 GLU A O 1
ATOM 1105 N N . ALA A 1 175 ? 111.440 -12.025 196.766 1.00 40.75 175 ALA A N 1
ATOM 1106 C CA . ALA A 1 175 ? 112.692 -12.734 197.001 1.00 43.38 175 ALA A CA 1
ATOM 1107 C C . ALA A 1 175 ? 112.767 -13.320 198.425 1.00 46.04 175 ALA A C 1
ATOM 1108 O O . ALA A 1 175 ? 113.599 -14.190 198.683 1.00 43.29 175 ALA A O 1
ATOM 1110 N N . ARG A 1 176 ? 111.912 -12.849 199.338 1.00 40.54 176 ARG A N 1
ATOM 1111 C CA . ARG A 1 176 ? 111.837 -13.454 200.675 1.00 48.40 176 ARG A CA 1
ATOM 1112 C C . ARG A 1 176 ? 111.326 -14.893 200.566 1.00 48.70 176 ARG A C 1
ATOM 1113 O O . ARG A 1 176 ? 111.759 -15.770 201.301 1.00 47.22 176 ARG A O 1
ATOM 1121 N N . LYS A 1 177 ? 110.422 -15.127 199.619 1.00 48.27 177 LYS A N 1
ATOM 1122 C CA . LYS A 1 177 ? 109.859 -16.455 199.397 1.00 47.01 177 LYS A CA 1
ATOM 1123 C C . LYS A 1 177 ? 110.736 -17.308 198.486 1.00 51.10 177 LYS A C 1
ATOM 1124 O O . LYS A 1 177 ? 110.483 -18.501 198.321 1.00 59.85 177 LYS A O 1
ATOM 1130 N N . GLY A 1 178 ? 111.771 -16.707 197.901 1.00 50.25 178 GLY A N 1
ATOM 1131 C CA . GLY A 1 178 ? 112.728 -17.463 197.105 1.00 50.24 178 GLY A CA 1
ATOM 1132 C C . GLY A 1 178 ? 113.006 -16.901 195.722 1.00 49.94 178 GLY A C 1
ATOM 1133 O O . GLY A 1 178 ? 112.291 -16.016 195.245 1.00 46.80 178 GLY A O 1
ATOM 1134 N N . VAL A 1 179 ? 114.043 -17.425 195.072 1.00 47.75 179 VAL A N 1
ATOM 1135 C CA . VAL A 1 179 ? 114.476 -16.910 193.773 1.00 46.51 179 VAL A CA 1
ATOM 1136 C C . VAL A 1 179 ? 113.449 -17.106 192.650 1.00 46.91 179 VAL A C 1
ATOM 1137 O O . VAL A 1 179 ? 113.374 -16.294 191.726 1.00 43.33 179 VAL A O 1
ATOM 1141 N N . GLY A 1 180 ? 112.647 -18.163 192.737 1.00 44.75 180 GLY A N 1
ATOM 1142 C CA . GLY A 1 180 ? 111.639 -18.424 191.726 1.00 43.87 180 GLY A CA 1
ATOM 1143 C C . GLY A 1 180 ? 110.492 -17.433 191.749 1.00 44.25 180 GLY A C 1
ATOM 1144 O O . GLY A 1 180 ? 110.033 -16.961 190.697 1.00 44.17 180 GLY A O 1
ATOM 1145 N N . LYS A 1 181 ? 110.021 -17.129 192.952 1.00 43.13 181 LYS A N 1
ATOM 1146 C CA . LYS A 1 181 ? 108.953 -16.152 193.152 1.00 46.85 181 LYS A CA 1
ATOM 1147 C C . LYS A 1 181 ? 109.376 -14.778 192.653 1.00 46.20 181 LYS A C 1
ATOM 1148 O O . LYS A 1 181 ? 108.627 -14.110 191.933 1.00 43.58 181 LYS A O 1
ATOM 1154 N N . ALA A 1 182 ? 110.572 -14.358 193.061 1.00 43.22 182 ALA A N 1
ATOM 1155 C CA . ALA A 1 182 ? 111.137 -13.099 192.604 1.00 44.17 182 ALA A CA 1
ATOM 1156 C C . ALA A 1 182 ? 111.258 -13.069 191.056 1.00 42.79 182 ALA A C 1
ATOM 1157 O O . ALA A 1 182 ? 110.874 -12.090 190.410 1.00 40.17 182 ALA A O 1
ATOM 1159 N N . PHE A 1 183 ? 111.773 -14.151 190.478 1.00 40.40 183 PHE A N 1
ATOM 1160 C CA . PHE A 1 183 ? 111.869 -14.274 189.032 1.00 42.93 183 PHE A CA 1
ATOM 1161 C C . PHE A 1 183 ? 110.534 -13.988 188.342 1.00 43.62 183 PHE A C 1
ATOM 1162 O O . PHE A 1 183 ? 110.488 -13.292 187.326 1.00 41.52 183 PHE A O 1
ATOM 1170 N N . ILE A 1 184 ? 109.456 -14.535 188.892 1.00 42.06 184 ILE A N 1
ATOM 1171 C CA . ILE A 1 184 ? 108.140 -14.420 188.275 1.00 43.97 184 ILE A CA 1
ATOM 1172 C C . ILE A 1 184 ? 107.633 -12.986 188.341 1.00 40.63 184 ILE A C 1
ATOM 1173 O O . ILE A 1 184 ? 107.002 -12.496 187.409 1.00 43.42 184 ILE A O 1
ATOM 1178 N N . THR A 1 185 ? 107.925 -12.307 189.439 1.00 39.73 185 THR A N 1
ATOM 1179 C CA . THR A 1 185 ? 107.499 -10.918 189.585 1.00 42.76 185 THR A CA 1
ATOM 1180 C C . THR A 1 185 ? 108.225 -10.033 188.576 1.00 40.38 185 THR A C 1
ATOM 1181 O O . THR A 1 185 ? 107.594 -9.268 187.850 1.00 40.29 185 THR A O 1
ATOM 1185 N N . ALA A 1 186 ? 109.548 -10.166 188.529 1.00 39.52 186 ALA A N 1
ATOM 1186 C CA . ALA A 1 186 ? 110.374 -9.407 187.603 1.00 39.15 186 ALA A CA 1
ATOM 1187 C C . ALA A 1 186 ? 110.024 -9.738 186.151 1.00 42.45 186 ALA A C 1
ATOM 1188 O O . ALA A 1 186 ? 110.002 -8.849 185.283 1.00 39.85 186 ALA A O 1
ATOM 1190 N N . PHE A 1 187 ? 109.746 -11.011 185.880 1.00 41.02 187 PHE A N 1
ATOM 1191 C CA . PHE A 1 187 ? 109.454 -11.404 184.506 1.00 39.35 187 PHE A CA 1
ATOM 1192 C C . PHE A 1 187 ? 108.063 -10.981 184.041 1.00 38.59 187 PHE A C 1
ATOM 1193 O O . PHE A 1 187 ? 107.914 -10.496 182.923 1.00 43.61 187 PHE A O 1
ATOM 1201 N N . ARG A 1 188 ? 107.051 -11.186 184.879 1.00 40.44 188 ARG A N 1
ATOM 1202 C CA . ARG A 1 188 ? 105.695 -10.737 184.565 1.00 41.37 188 ARG A CA 1
ATOM 1203 C C . ARG A 1 188 ? 105.708 -9.256 184.261 1.00 38.74 188 ARG A C 1
ATOM 1204 O O . ARG A 1 188 ? 104.954 -8.771 183.424 1.00 41.17 188 ARG A O 1
ATOM 1212 N N . SER A 1 189 ? 106.557 -8.536 184.981 1.00 38.80 189 SER A N 1
ATOM 1213 C CA . SER A 1 189 ? 106.590 -7.090 184.889 1.00 40.99 189 SER A CA 1
ATOM 1214 C C . SER A 1 189 ? 107.323 -6.670 183.626 1.00 38.99 189 SER A C 1
ATOM 1215 O O . SER A 1 189 ? 106.930 -5.717 182.960 1.00 38.51 189 SER A O 1
ATOM 1218 N N . GLY A 1 190 ? 108.388 -7.399 183.310 1.00 38.53 190 GLY A N 1
ATOM 1219 C CA . GLY A 1 190 ? 109.084 -7.231 182.051 1.00 38.20 190 GLY A CA 1
ATOM 1220 C C . GLY A 1 190 ? 108.115 -7.454 180.909 1.00 37.83 190 GLY A C 1
ATOM 1221 O O . GLY A 1 190 ? 108.165 -6.747 179.897 1.00 37.70 190 GLY A O 1
ATOM 1222 N N . ALA A 1 191 ? 107.218 -8.424 181.079 1.00 37.41 191 ALA A N 1
ATOM 1223 C CA . ALA A 1 191 ? 106.209 -8.715 180.063 1.00 38.79 191 ALA A CA 1
ATOM 1224 C C . ALA A 1 191 ? 105.207 -7.574 179.934 1.00 36.42 191 ALA A C 1
ATOM 1225 O O . ALA A 1 191 ? 104.690 -7.311 178.850 1.00 42.84 191 ALA A O 1
ATOM 1227 N N . VAL A 1 192 ? 104.918 -6.904 181.038 1.00 36.56 192 VAL A N 1
ATOM 1228 C CA . VAL A 1 192 ? 104.065 -5.722 180.975 1.00 41.21 192 VAL A CA 1
ATOM 1229 C C . VAL A 1 192 ? 104.627 -4.702 179.985 1.00 38.82 192 VAL A C 1
ATOM 1230 O O . VAL A 1 192 ? 103.905 -4.193 179.128 1.00 37.49 192 VAL A O 1
ATOM 1234 N N . MET A 1 193 ? 105.919 -4.416 180.109 1.00 35.64 193 MET A N 1
ATOM 1235 C CA . MET A 1 193 ? 106.575 -3.446 179.252 1.00 38.75 193 MET A CA 1
ATOM 1236 C C . MET A 1 193 ? 106.589 -3.891 177.782 1.00 37.81 193 MET A C 1
ATOM 1237 O O . MET A 1 193 ? 106.241 -3.119 176.889 1.00 38.96 193 MET A O 1
ATOM 1242 N N . GLY A 1 194 ? 106.968 -5.147 177.554 1.00 37.86 194 GLY A N 1
ATOM 1243 C CA . GLY A 1 194 ? 107.070 -5.703 176.224 1.00 37.72 194 GLY A CA 1
ATOM 1244 C C . GLY A 1 194 ? 105.764 -5.689 175.465 1.00 40.91 194 GLY A C 1
ATOM 1245 O O . GLY A 1 194 ? 105.712 -5.248 174.316 1.00 34.35 194 GLY A O 1
ATOM 1246 N N . PHE A 1 195 ? 104.702 -6.169 176.104 1.00 41.82 195 PHE A N 1
ATOM 1247 C CA . PHE A 1 195 ? 103.408 -6.225 175.434 1.00 39.82 195 PHE A CA 1
ATOM 1248 C C . PHE A 1 195 ? 102.792 -4.848 175.243 1.00 40.58 195 PHE A C 1
ATOM 1249 O O . PHE A 1 195 ? 102.174 -4.593 174.216 1.00 39.45 195 PHE A O 1
ATOM 1257 N N . LEU A 1 196 ? 102.970 -3.961 176.218 1.00 38.29 196 LEU A N 1
ATOM 1258 C CA . LEU A 1 196 ? 102.495 -2.589 176.076 1.00 40.00 196 LEU A CA 1
ATOM 1259 C C . LEU A 1 196 ? 103.176 -1.893 174.912 1.00 41.33 196 LEU A C 1
ATOM 1260 O O . LEU A 1 196 ? 102.517 -1.307 174.051 1.00 38.93 196 LEU A O 1
ATOM 1265 N N . LEU A 1 197 ? 104.502 -1.962 174.886 1.00 40.94 197 LEU A N 1
ATOM 1266 C CA . LEU A 1 197 ? 105.260 -1.329 173.817 1.00 36.49 197 LEU A CA 1
ATOM 1267 C C . LEU A 1 197 ? 104.965 -1.935 172.440 1.00 39.63 197 LEU A C 1
ATOM 1268 O O . LEU A 1 197 ? 104.751 -1.203 171.471 1.00 40.25 197 LEU A O 1
ATOM 1273 N N . ALA A 1 198 ? 104.925 -3.259 172.338 1.00 37.27 198 ALA A N 1
ATOM 1274 C CA . ALA A 1 198 ? 104.681 -3.872 171.030 1.00 37.07 198 ALA A CA 1
ATOM 1275 C C . ALA A 1 198 ? 103.263 -3.599 170.531 1.00 39.36 198 ALA A C 1
ATOM 1276 O O . ALA A 1 198 ? 103.058 -3.321 169.347 1.00 37.35 198 ALA A O 1
ATOM 1278 N N . ALA A 1 199 ? 102.287 -3.678 171.436 1.00 39.56 199 ALA A N 1
ATOM 1279 C CA . ALA A 1 199 ? 100.888 -3.461 171.063 1.00 39.16 199 ALA A CA 1
ATOM 1280 C C . ALA A 1 199 ? 100.603 -1.990 170.754 1.00 39.59 199 ALA A C 1
ATOM 1281 O O . ALA A 1 199 ? 99.920 -1.677 169.777 1.00 41.99 199 ALA A O 1
ATOM 1283 N N . ASN A 1 200 ? 101.113 -1.087 171.587 1.00 41.66 200 ASN A N 1
ATOM 1284 C CA . ASN A 1 200 ? 100.925 0.346 171.356 1.00 40.70 200 ASN A CA 1
ATOM 1285 C C . ASN A 1 200 ? 101.595 0.804 170.063 1.00 40.76 200 ASN A C 1
ATOM 1286 O O . ASN A 1 200 ? 101.023 1.589 169.298 1.00 41.89 200 ASN A O 1
ATOM 1291 N N . GLY A 1 201 ? 102.813 0.322 169.825 1.00 38.63 201 GLY A N 1
ATOM 1292 C CA . GLY A 1 201 ? 103.541 0.674 168.616 1.00 40.13 201 GLY A CA 1
ATOM 1293 C C . GLY A 1 201 ? 102.788 0.195 167.383 1.00 41.52 201 GLY A C 1
ATOM 1294 O O . GLY A 1 201 ? 102.665 0.917 166.380 1.00 41.22 201 GLY A O 1
ATOM 1295 N N . LEU A 1 202 ? 102.270 -1.025 167.468 1.00 37.74 202 LEU A N 1
ATOM 1296 C CA . LEU A 1 202 ? 101.483 -1.603 166.393 1.00 40.26 202 LEU A CA 1
ATOM 1297 C C . LEU A 1 202 ? 100.184 -0.829 166.171 1.00 40.93 202 LEU A C 1
ATOM 1298 O O . LEU A 1 202 ? 99.842 -0.499 165.036 1.00 41.56 202 LEU A O 1
ATOM 1303 N N . LEU A 1 203 ? 99.468 -0.526 167.251 1.00 39.83 203 LEU A N 1
ATOM 1304 C CA . LEU A 1 203 ? 98.172 0.136 167.125 1.00 40.43 203 LEU A CA 1
ATOM 1305 C C . LEU A 1 203 ? 98.292 1.539 166.533 1.00 41.39 203 LEU A C 1
ATOM 1306 O O . LEU A 1 203 ? 97.514 1.932 165.655 1.00 38.17 203 LEU A O 1
ATOM 1311 N N . VAL A 1 204 ? 99.265 2.294 167.022 1.00 40.72 204 VAL A N 1
ATOM 1312 C CA . VAL A 1 204 ? 99.453 3.657 166.556 1.00 41.71 204 VAL A CA 1
ATOM 1313 C C . VAL A 1 204 ? 99.735 3.673 165.058 1.00 41.73 204 VAL A C 1
ATOM 1314 O O . VAL A 1 204 ? 99.115 4.423 164.301 1.00 42.44 204 VAL A O 1
ATOM 1318 N N . LEU A 1 205 ? 100.657 2.815 164.634 1.00 41.19 205 LEU A N 1
ATOM 1319 C CA . LEU A 1 205 ? 101.011 2.711 163.225 1.00 40.38 205 LEU A CA 1
ATOM 1320 C C . LEU A 1 205 ? 99.781 2.376 162.384 1.00 41.26 205 LEU A C 1
ATOM 1321 O O . LEU A 1 205 ? 99.540 3.005 161.349 1.00 42.35 205 LEU A O 1
ATOM 1326 N N . TYR A 1 206 ? 99.002 1.399 162.845 1.00 41.23 206 TYR A N 1
ATOM 1327 C CA . TYR A 1 206 ? 97.765 0.990 162.177 1.00 39.79 206 TYR A CA 1
ATOM 1328 C C . TYR A 1 206 ? 96.768 2.137 162.061 1.00 41.98 206 TYR A C 1
ATOM 1329 O O . TYR A 1 206 ? 96.111 2.297 161.033 1.00 44.88 206 TYR A O 1
ATOM 1338 N N . ILE A 1 207 ? 96.644 2.932 163.117 1.00 39.01 207 ILE A N 1
ATOM 1339 C CA . ILE A 1 207 ? 95.694 4.035 163.104 1.00 38.74 207 ILE A CA 1
ATOM 1340 C C . ILE A 1 207 ? 96.162 5.124 162.148 1.00 43.12 207 ILE A C 1
ATOM 1341 O O . ILE A 1 207 ? 95.377 5.626 161.341 1.00 41.81 207 ILE A O 1
ATOM 1346 N N . ALA A 1 208 ? 97.438 5.491 162.252 1.00 42.30 208 ALA A N 1
ATOM 1347 C CA . ALA A 1 208 ? 98.025 6.514 161.392 1.00 39.42 208 ALA A CA 1
ATOM 1348 C C . ALA A 1 208 ? 97.800 6.193 159.909 1.00 45.32 208 ALA A C 1
ATOM 1349 O O . ALA A 1 208 ? 97.471 7.076 159.107 1.00 44.59 208 ALA A O 1
ATOM 1351 N N . ILE A 1 209 ? 97.979 4.924 159.556 1.00 39.93 209 ILE A N 1
ATOM 1352 C CA . ILE A 1 209 ? 97.821 4.475 158.179 1.00 43.56 209 ILE A CA 1
ATOM 1353 C C . ILE A 1 209 ? 96.385 4.629 157.674 1.00 45.61 209 ILE A C 1
ATOM 1354 O O . ILE A 1 209 ? 96.165 5.119 156.560 1.00 44.27 209 ILE A O 1
ATOM 1359 N N . ASN A 1 210 ? 95.417 4.201 158.482 1.00 45.12 210 ASN A N 1
ATOM 1360 C CA . ASN A 1 210 ? 94.012 4.348 158.119 1.00 46.30 210 ASN A CA 1
ATOM 1361 C C . ASN A 1 210 ? 93.591 5.807 158.058 1.00 46.48 210 ASN A C 1
ATOM 1362 O O . ASN A 1 210 ? 92.813 6.194 157.195 1.00 45.23 210 ASN A O 1
ATOM 1367 N N . LEU A 1 211 ? 94.119 6.614 158.971 1.00 44.49 211 LEU A N 1
ATOM 1368 C CA . LEU A 1 211 ? 93.827 8.039 158.961 1.00 44.84 211 LEU A CA 1
ATOM 1369 C C . LEU A 1 211 ? 94.444 8.730 157.745 1.00 47.84 211 LEU A C 1
ATOM 1370 O O . LEU A 1 211 ? 93.761 9.490 157.055 1.00 47.85 211 LEU A O 1
ATOM 1375 N N . PHE A 1 212 ? 95.725 8.475 157.484 1.00 43.07 212 PHE A N 1
ATOM 1376 C CA . PHE A 1 212 ? 96.393 9.103 156.344 1.00 44.03 212 PHE A CA 1
ATOM 1377 C C . PHE A 1 212 ? 95.730 8.674 155.031 1.00 45.45 212 PHE A C 1
ATOM 1378 O O . PHE A 1 212 ? 95.676 9.449 154.080 1.00 41.87 212 PHE A O 1
ATOM 1386 N N . LYS A 1 213 ? 95.230 7.439 154.992 1.00 44.51 213 LYS A N 1
ATOM 1387 C CA . LYS A 1 213 ? 94.608 6.898 153.784 1.00 47.34 213 LYS A CA 1
ATOM 1388 C C . LYS A 1 213 ? 93.352 7.661 153.387 1.00 46.52 213 LYS A C 1
ATOM 1389 O O . LYS A 1 213 ? 93.002 7.710 152.210 1.00 51.02 213 LYS A O 1
ATOM 1395 N N . ILE A 1 214 ? 92.683 8.258 154.366 1.00 47.66 214 ILE A N 1
ATOM 1396 C CA . ILE A 1 214 ? 91.506 9.075 154.089 1.00 49.99 214 ILE A CA 1
ATOM 1397 C C . ILE A 1 214 ? 91.858 10.206 153.125 1.00 47.82 214 ILE A C 1
ATOM 1398 O O . ILE A 1 214 ? 91.100 10.507 152.202 1.00 46.84 214 ILE A O 1
ATOM 1403 N N . TYR A 1 215 ? 93.019 10.821 153.334 1.00 48.09 215 TYR A N 1
ATOM 1404 C CA . TYR A 1 215 ? 93.506 11.828 152.405 1.00 45.75 215 TYR A CA 1
ATOM 1405 C C . TYR A 1 215 ? 94.105 11.242 151.125 1.00 46.89 215 TYR A C 1
ATOM 1406 O O . TYR A 1 215 ? 93.764 11.667 150.027 1.00 49.16 215 TYR A O 1
ATOM 1415 N N . TYR A 1 216 ? 95.015 10.287 151.265 1.00 46.69 216 TYR A N 1
ATOM 1416 C CA . TYR A 1 216 ? 95.760 9.788 150.110 1.00 45.59 216 TYR A CA 1
ATOM 1417 C C . TYR A 1 216 ? 94.927 8.997 149.104 1.00 45.50 216 TYR A C 1
ATOM 1418 O O . TYR A 1 216 ? 95.211 9.021 147.898 1.00 44.58 216 TYR A O 1
ATOM 1427 N N . GLY A 1 217 ? 93.898 8.307 149.586 1.00 46.91 217 GLY A N 1
ATOM 1428 C CA . GLY A 1 217 ? 93.057 7.525 148.697 1.00 43.18 217 GLY A CA 1
ATOM 1429 C C . GLY A 1 217 ? 93.847 6.428 148.013 1.00 46.04 217 GLY A C 1
ATOM 1430 O O . GLY A 1 217 ? 94.369 5.529 148.680 1.00 46.87 217 GLY A O 1
ATOM 1431 N N . ASP A 1 218 ? 93.943 6.506 146.686 1.00 44.75 218 ASP A N 1
ATOM 1432 C CA . ASP A 1 218 ? 94.631 5.492 145.895 1.00 41.59 218 ASP A CA 1
ATOM 1433 C C . ASP A 1 218 ? 96.117 5.789 145.721 1.00 40.01 218 ASP A C 1
ATOM 1434 O O . ASP A 1 218 ? 96.857 4.973 145.176 1.00 38.89 218 ASP A O 1
ATOM 1439 N N . ASP A 1 219 ? 96.553 6.956 146.182 1.00 38.78 219 ASP A N 1
ATOM 1440 C CA . ASP A 1 219 ? 97.971 7.293 146.150 1.00 40.20 219 ASP A CA 1
ATOM 1441 C C . ASP A 1 219 ? 98.678 6.610 147.331 1.00 44.74 219 ASP A C 1
ATOM 1442 O O . ASP A 1 219 ? 98.985 7.254 148.349 1.00 41.29 219 ASP A O 1
ATOM 1447 N N . TRP A 1 220 ? 98.934 5.310 147.205 1.00 43.75 220 TRP A N 1
ATOM 1448 C CA . TRP A 1 220 ? 99.571 4.583 148.302 1.00 41.47 220 TRP A CA 1
ATOM 1449 C C . TRP A 1 220 ? 101.066 4.884 148.412 1.00 42.48 220 TRP A C 1
ATOM 1450 O O . TRP A 1 220 ? 101.633 4.834 149.507 1.00 41.74 220 TRP A O 1
ATOM 1461 N N . GLY A 1 221 ? 101.688 5.229 147.288 1.00 43.76 221 GLY A N 1
ATOM 1462 C CA . GLY A 1 221 ? 103.089 5.599 147.289 1.00 39.43 221 GLY A CA 1
ATOM 1463 C C . GLY A 1 221 ? 103.303 6.760 148.230 1.00 39.87 221 GLY A C 1
ATOM 1464 O O . GLY A 1 221 ? 104.203 6.741 149.074 1.00 42.40 221 GLY A O 1
ATOM 1465 N N . GLY A 1 222 ? 102.451 7.768 148.103 1.00 41.35 222 GLY A N 1
ATOM 1466 C CA . GLY A 1 222 ? 102.554 8.949 148.937 1.00 39.69 222 GLY A CA 1
ATOM 1467 C C . GLY A 1 222 ? 102.117 8.662 150.356 1.00 40.52 222 GLY A C 1
ATOM 1468 O O . GLY A 1 222 ? 102.646 9.255 151.304 1.00 42.29 222 GLY A O 1
ATOM 1469 N N . LEU A 1 223 ? 101.152 7.754 150.498 1.00 41.52 223 LEU A N 1
ATOM 1470 C CA . LEU A 1 223 ? 100.620 7.376 151.805 1.00 39.90 223 LEU A CA 1
ATOM 1471 C C . LEU A 1 223 ? 101.760 6.864 152.660 1.00 41.03 223 LEU A C 1
ATOM 1472 O O . LEU A 1 223 ? 101.998 7.352 153.772 1.00 44.00 223 LEU A O 1
ATOM 1477 N N . PHE A 1 224 ? 102.472 5.879 152.128 1.00 40.90 224 PHE A N 1
ATOM 1478 C CA . PHE A 1 224 ? 103.483 5.189 152.911 1.00 41.13 224 PHE A CA 1
ATOM 1479 C C . PHE A 1 224 ? 104.809 5.933 153.005 1.00 40.22 224 PHE A C 1
ATOM 1480 O O . PHE A 1 224 ? 105.543 5.782 153.986 1.00 37.88 224 PHE A O 1
ATOM 1488 N N . GLU A 1 225 ? 105.084 6.778 152.017 1.00 38.08 225 GLU A N 1
ATOM 1489 C CA . GLU A 1 225 ? 106.237 7.656 152.094 1.00 38.95 225 GLU A CA 1
ATOM 1490 C C . GLU A 1 225 ? 106.046 8.595 153.284 1.00 40.85 225 GLU A C 1
ATOM 1491 O O . GLU A 1 225 ? 106.964 8.788 154.089 1.00 40.15 225 GLU A O 1
ATOM 1497 N N . ALA A 1 226 ? 104.840 9.151 153.409 1.00 39.77 226 ALA A N 1
ATOM 1498 C CA . ALA A 1 226 ? 104.498 10.006 154.552 1.00 40.45 226 ALA A CA 1
ATOM 1499 C C . ALA A 1 226 ? 104.554 9.233 155.875 1.00 38.76 226 ALA A C 1
ATOM 1500 O O . ALA A 1 226 ? 105.069 9.728 156.871 1.00 36.15 226 ALA A O 1
ATOM 1502 N N . ILE A 1 227 ? 104.015 8.018 155.868 1.00 38.92 227 ILE A N 1
ATOM 1503 C CA . ILE A 1 227 ? 103.975 7.188 157.057 1.00 36.34 227 ILE A CA 1
ATOM 1504 C C . ILE A 1 227 ? 105.393 6.872 157.565 1.00 37.36 227 ILE A C 1
ATOM 1505 O O . ILE A 1 227 ? 105.590 6.584 158.739 1.00 36.28 227 ILE A O 1
ATOM 1510 N N . ASP A 1 228 ? 106.381 6.972 156.678 1.00 39.86 228 ASP A N 1
ATOM 1511 C CA . ASP A 1 228 ? 107.760 6.611 156.999 1.00 35.76 228 ASP A CA 1
ATOM 1512 C C . ASP A 1 228 ? 108.384 7.529 158.057 1.00 38.80 228 ASP A C 1
ATOM 1513 O O . ASP A 1 228 ? 109.370 7.161 158.701 1.00 34.75 228 ASP A O 1
ATOM 1518 N N . GLY A 1 229 ? 107.799 8.712 158.248 1.00 39.47 229 GLY A N 1
ATOM 1519 C CA . GLY A 1 229 ? 108.240 9.623 159.289 1.00 35.77 229 GLY A CA 1
ATOM 1520 C C . GLY A 1 229 ? 108.109 9.065 160.701 1.00 34.34 229 GLY A C 1
ATOM 1521 O O . GLY A 1 229 ? 108.853 9.466 161.593 1.00 33.63 229 GLY A O 1
ATOM 1522 N N . TYR A 1 230 ? 107.162 8.147 160.889 1.00 35.76 230 TYR A N 1
ATOM 1523 C CA . TYR A 1 230 ? 106.900 7.479 162.175 1.00 35.10 230 TYR A CA 1
ATOM 1524 C C . TYR A 1 230 ? 108.156 6.906 162.839 1.00 36.45 230 TYR A C 1
ATOM 1525 O O . TYR A 1 230 ? 108.425 7.168 164.017 1.00 36.04 230 TYR A O 1
ATOM 1534 N N . GLY A 1 231 ? 108.921 6.116 162.090 1.00 35.96 231 GLY A N 1
ATOM 1535 C CA . GLY A 1 231 ? 110.146 5.535 162.615 1.00 33.59 231 GLY A CA 1
ATOM 1536 C C . GLY A 1 231 ? 111.221 6.586 162.798 1.00 31.21 231 GLY A C 1
ATOM 1537 O O . GLY A 1 231 ? 112.060 6.470 163.683 1.00 36.38 231 GLY A O 1
ATOM 1538 N N . LEU A 1 232 ? 111.204 7.614 161.959 1.00 33.72 232 LEU A N 1
ATOM 1539 C CA . LEU A 1 232 ? 112.147 8.725 162.098 1.00 33.40 232 LEU A CA 1
ATOM 1540 C C . LEU A 1 232 ? 111.920 9.428 163.430 1.00 33.33 232 LEU A C 1
ATOM 1541 O O . LEU A 1 232 ? 112.877 9.684 164.187 1.00 34.40 232 LEU A O 1
ATOM 1546 N N . GLY A 1 233 ? 110.657 9.723 163.740 1.00 32.17 233 GLY A N 1
ATOM 1547 C CA . GLY A 1 233 ? 110.342 10.289 165.049 1.00 34.90 233 GLY A CA 1
ATOM 1548 C C . GLY A 1 233 ? 110.712 9.358 166.195 1.00 34.04 233 GLY A C 1
ATOM 1549 O O . GLY A 1 233 ? 111.282 9.787 167.216 1.00 32.24 233 GLY A O 1
ATOM 1550 N N . GLY A 1 234 ? 110.393 8.074 166.023 1.00 32.75 234 GLY A N 1
ATOM 1551 C CA . GLY A 1 234 ? 110.686 7.074 167.036 1.00 34.27 234 GLY A CA 1
ATOM 1552 C C . GLY A 1 234 ? 112.153 7.011 167.425 1.00 32.84 234 GLY A C 1
ATOM 1553 O O . GLY A 1 234 ? 112.498 7.017 168.612 1.00 33.81 234 GLY A O 1
ATOM 1554 N N . SER A 1 235 ? 113.019 6.926 166.422 1.00 32.87 235 SER A N 1
ATOM 1555 C CA . SER A 1 235 ? 114.448 6.797 166.675 1.00 31.01 235 SER A CA 1
ATOM 1556 C C . SER A 1 235 ? 115.107 8.127 167.025 1.00 29.52 235 SER A C 1
ATOM 1557 O O . SER A 1 235 ? 116.128 8.142 167.703 1.00 32.41 235 SER A O 1
ATOM 1560 N N . SER A 1 236 ? 114.537 9.236 166.558 1.00 32.18 236 SER A N 1
ATOM 1561 C CA . SER A 1 236 ? 115.074 10.547 166.900 1.00 32.34 236 SER A CA 1
ATOM 1562 C C . SER A 1 236 ? 115.021 10.738 168.399 1.00 29.92 236 SER A C 1
ATOM 1563 O O . SER A 1 236 ? 116.026 11.090 169.028 1.00 29.62 236 SER A O 1
ATOM 1566 N N . MET A 1 237 ? 113.857 10.502 168.991 1.00 32.09 237 MET A N 1
ATOM 1567 C CA . MET A 1 237 ? 113.789 10.665 170.431 1.00 34.86 237 MET A CA 1
ATOM 1568 C C . MET A 1 237 ? 114.573 9.567 171.115 1.00 32.11 237 MET A C 1
ATOM 1569 O O . MET A 1 237 ? 115.232 9.829 172.113 1.00 37.38 237 MET A O 1
ATOM 1574 N N . ALA A 1 238 ? 114.558 8.360 170.556 1.00 31.51 238 ALA A N 1
ATOM 1575 C CA . ALA A 1 238 ? 115.294 7.253 171.180 1.00 32.54 238 ALA A CA 1
ATOM 1576 C C . ALA A 1 238 ? 116.766 7.611 171.332 1.00 31.11 238 ALA A C 1
ATOM 1577 O O . ALA A 1 238 ? 117.384 7.296 172.340 1.00 30.33 238 ALA A O 1
ATOM 1579 N N . LEU A 1 239 ? 117.327 8.292 170.339 1.00 30.71 239 LEU A N 1
ATOM 1580 C CA . LEU A 1 239 ? 118.746 8.639 170.405 1.00 32.60 239 LEU A CA 1
ATOM 1581 C C . LEU A 1 239 ? 119.066 9.410 171.690 1.00 34.13 239 LEU A C 1
ATOM 1582 O O . LEU A 1 239 ? 119.962 9.039 172.457 1.00 36.57 239 LEU A O 1
ATOM 1587 N N . PHE A 1 240 ? 118.292 10.456 171.949 1.00 33.16 240 PHE A N 1
ATOM 1588 C CA . PHE A 1 240 ? 118.485 11.269 173.144 1.00 35.53 240 PHE A CA 1
ATOM 1589 C C . PHE A 1 240 ? 118.143 10.527 174.437 1.00 33.99 240 PHE A C 1
ATOM 1590 O O . PHE A 1 240 ? 118.835 10.684 175.452 1.00 32.89 240 PHE A O 1
ATOM 1598 N N . GLY A 1 241 ? 117.082 9.725 174.405 1.00 33.29 241 GLY A N 1
ATOM 1599 C CA . GLY A 1 241 ? 116.735 8.919 175.562 1.00 31.26 241 GLY A CA 1
ATOM 1600 C C . GLY A 1 241 ? 117.825 7.933 175.947 1.00 34.69 241 GLY A C 1
ATOM 1601 O O . GLY A 1 241 ? 118.102 7.736 177.139 1.00 33.97 241 GLY A O 1
ATOM 1602 N N . ARG A 1 242 ? 118.435 7.301 174.941 1.00 31.66 242 ARG A N 1
ATOM 1603 C CA . ARG A 1 242 ? 119.466 6.292 175.180 1.00 30.72 242 ARG A CA 1
ATOM 1604 C C . ARG A 1 242 ? 120.734 6.974 175.673 1.00 28.35 242 ARG A C 1
ATOM 1605 O O . ARG A 1 242 ? 121.357 6.531 176.628 1.00 31.17 242 ARG A O 1
ATOM 1613 N N . VAL A 1 243 ? 121.117 8.069 175.029 1.00 32.74 243 VAL A N 1
ATOM 1614 C CA . VAL A 1 243 ? 122.363 8.738 175.398 1.00 31.83 243 VAL A CA 1
ATOM 1615 C C . VAL A 1 243 ? 122.226 9.497 176.718 1.00 31.59 243 VAL A C 1
ATOM 1616 O O . VAL A 1 243 ? 123.077 9.369 177.605 1.00 31.52 243 VAL A O 1
ATOM 1620 N N . GLY A 1 244 ? 121.152 10.276 176.845 1.00 32.90 244 GLY A N 1
ATOM 1621 C CA . GLY A 1 244 ? 120.860 10.980 178.079 1.00 33.40 244 GLY A CA 1
ATOM 1622 C C . GLY A 1 244 ? 120.718 10.023 179.249 1.00 30.99 244 GLY A C 1
ATOM 1623 O O . GLY A 1 244 ? 121.426 10.137 180.253 1.00 30.45 244 GLY A O 1
ATOM 1624 N N . GLY A 1 245 ? 119.799 9.072 179.115 1.00 33.19 245 GLY A N 1
ATOM 1625 C CA . GLY A 1 245 ? 119.619 8.043 180.126 1.00 32.49 245 GLY A CA 1
ATOM 1626 C C . GLY A 1 245 ? 120.927 7.332 180.403 1.00 31.09 245 GLY A C 1
ATOM 1627 O O . GLY A 1 245 ? 121.271 7.073 181.560 1.00 31.65 245 GLY A O 1
ATOM 1628 N N . GLY A 1 246 ? 121.665 7.031 179.338 1.00 28.75 246 GLY A N 1
ATOM 1629 C CA . GLY A 1 246 ? 122.940 6.350 179.469 1.00 28.76 246 GLY A CA 1
ATOM 1630 C C . GLY A 1 246 ? 123.985 7.091 180.276 1.00 27.83 246 GLY A C 1
ATOM 1631 O O . GLY A 1 246 ? 124.673 6.493 181.102 1.00 28.76 246 GLY A O 1
ATOM 1632 N N . ILE A 1 247 ? 124.120 8.393 180.041 1.00 31.93 247 ILE A N 1
ATOM 1633 C CA . ILE A 1 247 ? 125.110 9.176 180.781 1.00 30.09 247 ILE A CA 1
ATOM 1634 C C . ILE A 1 247 ? 124.727 9.289 182.248 1.00 29.72 247 ILE A C 1
ATOM 1635 O O . ILE A 1 247 ? 125.577 9.168 183.139 1.00 28.54 247 ILE A O 1
ATOM 1640 N N . TYR A 1 248 ? 123.441 9.532 182.490 1.00 31.63 248 TYR A N 1
ATOM 1641 C CA . TYR A 1 248 ? 122.925 9.662 183.839 1.00 30.56 248 TYR A CA 1
ATOM 1642 C C . TYR A 1 248 ? 123.294 8.402 184.623 1.00 31.22 248 TYR A C 1
ATOM 1643 O O . TYR A 1 248 ? 123.894 8.467 185.692 1.00 30.02 248 TYR A O 1
ATOM 1652 N N . THR A 1 249 ? 122.943 7.243 184.088 1.00 29.67 249 THR A N 1
ATOM 1653 C CA . THR A 1 249 ? 123.076 6.038 184.889 1.00 29.48 249 THR A CA 1
ATOM 1654 C C . THR A 1 249 ? 124.529 5.637 185.117 1.00 28.44 249 THR A C 1
ATOM 1655 O O . THR A 1 249 ? 124.897 5.186 186.207 1.00 31.92 249 THR A O 1
ATOM 1659 N N . LYS A 1 250 ? 125.370 5.843 184.117 1.00 27.93 250 LYS A N 1
ATOM 1660 C CA . LYS A 1 250 ? 126.743 5.349 184.224 1.00 29.49 250 LYS A CA 1
ATOM 1661 C C . LYS A 1 250 ? 127.633 6.226 185.089 1.00 29.54 250 LYS A C 1
ATOM 1662 O O . LYS A 1 250 ? 128.540 5.727 185.755 1.00 31.41 250 LYS A O 1
ATOM 1668 N N . ALA A 1 251 ? 127.355 7.529 185.091 1.00 31.45 251 ALA A N 1
ATOM 1669 C CA . ALA A 1 251 ? 128.008 8.458 186.018 1.00 31.84 251 ALA A CA 1
ATOM 1670 C C . ALA A 1 251 ? 127.816 8.017 187.462 1.00 28.66 251 ALA A C 1
ATOM 1671 O O . ALA A 1 251 ? 128.770 7.953 188.243 1.00 30.18 251 ALA A O 1
ATOM 1673 N N . ALA A 1 252 ? 126.570 7.726 187.818 1.00 29.28 252 ALA A N 1
ATOM 1674 C CA . ALA A 1 252 ? 126.243 7.271 189.169 1.00 30.60 252 ALA A CA 1
ATOM 1675 C C . ALA A 1 252 ? 126.856 5.898 189.463 1.00 32.56 252 ALA A C 1
ATOM 1676 O O . ALA A 1 252 ? 127.452 5.687 190.519 1.00 32.53 252 ALA A O 1
ATOM 1678 N N . ASP A 1 253 ? 126.707 4.979 188.510 1.00 34.46 253 ASP A N 1
ATOM 1679 C CA . ASP A 1 253 ? 127.155 3.589 188.647 1.00 31.27 253 ASP A CA 1
ATOM 1680 C C . ASP A 1 253 ? 128.655 3.516 188.889 1.00 28.85 253 ASP A C 1
ATOM 1681 O O . ASP A 1 253 ? 129.101 2.871 189.826 1.00 29.85 253 ASP A O 1
ATOM 1686 N N . VAL A 1 254 ? 129.431 4.174 188.032 1.00 30.09 254 VAL A N 1
ATOM 1687 C CA . VAL A 1 254 ? 130.881 4.132 188.146 1.00 27.76 254 VAL A CA 1
ATOM 1688 C C . VAL A 1 254 ? 131.339 4.785 189.460 1.00 32.83 254 VAL A C 1
ATOM 1689 O O . VAL A 1 254 ? 132.218 4.266 190.146 1.00 34.24 254 VAL A O 1
ATOM 1693 N N . GLY A 1 255 ? 130.720 5.908 189.822 1.00 34.03 255 GLY A N 1
ATOM 1694 C CA . GLY A 1 255 ? 131.070 6.609 191.048 1.00 31.09 255 GLY A CA 1
ATOM 1695 C C . GLY A 1 255 ? 130.745 5.819 192.301 1.00 31.95 255 GLY A C 1
ATOM 1696 O O . GLY A 1 255 ? 131.596 5.656 193.180 1.00 33.75 255 GLY A O 1
ATOM 1697 N N . ALA A 1 256 ? 129.510 5.330 192.389 1.00 29.63 256 ALA A N 1
ATOM 1698 C CA . ALA A 1 256 ? 129.099 4.497 193.517 1.00 31.26 256 ALA A CA 1
ATOM 1699 C C . ALA A 1 256 ? 130.054 3.322 193.727 1.00 34.15 256 ALA A C 1
ATOM 1700 O O . ALA A 1 256 ? 130.543 3.094 194.846 1.00 35.44 256 ALA A O 1
ATOM 1702 N N . ASP A 1 257 ? 130.313 2.579 192.651 1.00 32.66 257 ASP A N 1
ATOM 1703 C CA . ASP A 1 257 ? 131.088 1.345 192.741 1.00 31.28 257 ASP A CA 1
ATOM 1704 C C . ASP A 1 257 ? 132.555 1.580 193.071 1.00 31.11 257 ASP A C 1
ATOM 1705 O O . ASP A 1 257 ? 133.110 0.870 193.896 1.00 33.71 257 ASP A O 1
ATOM 1710 N N . LEU A 1 258 ? 133.187 2.564 192.439 1.00 28.73 258 LEU A N 1
ATOM 1711 C CA . LEU A 1 258 ? 134.618 2.773 192.657 1.00 28.22 258 LEU A CA 1
ATOM 1712 C C . LEU A 1 258 ? 134.930 3.160 194.110 1.00 35.36 258 LEU A C 1
ATOM 1713 O O . LEU A 1 258 ? 135.823 2.584 194.733 1.00 36.62 258 LEU A O 1
ATOM 1718 N N . VAL A 1 259 ? 134.189 4.121 194.658 1.00 34.66 259 VAL A N 1
ATOM 1719 C CA . VAL A 1 259 ? 134.484 4.603 196.002 1.00 35.91 259 VAL A CA 1
ATOM 1720 C C . VAL A 1 259 ? 133.972 3.616 197.041 1.00 37.00 259 VAL A C 1
ATOM 1721 O O . VAL A 1 259 ? 134.696 3.243 197.962 1.00 35.53 259 VAL A O 1
ATOM 1725 N N . GLY A 1 260 ? 132.729 3.179 196.877 1.00 36.43 260 GLY A N 1
ATOM 1726 C CA . GLY A 1 260 ? 132.147 2.214 197.791 1.00 35.16 260 GLY A CA 1
ATOM 1727 C C . GLY A 1 260 ? 132.910 0.899 197.815 1.00 38.52 260 GLY A C 1
ATOM 1728 O O . GLY A 1 260 ? 133.427 0.501 198.867 1.00 37.91 260 GLY A O 1
ATOM 1729 N N . LYS A 1 261 ? 133.009 0.236 196.658 1.00 36.42 261 LYS A N 1
ATOM 1730 C CA . LYS A 1 261 ? 133.568 -1.119 196.594 1.00 34.15 261 LYS A CA 1
ATOM 1731 C C . LYS A 1 261 ? 135.105 -1.174 196.540 1.00 35.59 261 LYS A C 1
ATOM 1732 O O . LYS A 1 261 ? 135.721 -1.958 197.265 1.00 38.12 261 LYS A O 1
ATOM 1738 N N . VAL A 1 262 ? 135.726 -0.360 195.686 1.00 35.27 262 VAL A N 1
ATOM 1739 C CA . VAL A 1 262 ? 137.193 -0.385 195.561 1.00 33.23 262 VAL A CA 1
ATOM 1740 C C . VAL A 1 262 ? 137.898 0.378 196.693 1.00 38.34 262 VAL A C 1
ATOM 1741 O O . VAL A 1 262 ? 138.922 -0.072 197.224 1.00 37.74 262 VAL A O 1
ATOM 1745 N N . GLU A 1 263 ? 137.344 1.529 197.064 1.00 35.18 263 GLU A N 1
ATOM 1746 C CA . GLU A 1 263 ? 138.010 2.405 198.030 1.00 41.07 263 GLU A CA 1
ATOM 1747 C C . GLU A 1 263 ? 137.647 2.116 199.490 1.00 37.43 263 GLU A C 1
ATOM 1748 O O . GLU A 1 263 ? 138.526 1.906 200.319 1.00 40.18 263 GLU A O 1
ATOM 1754 N N . ARG A 1 264 ? 136.351 2.081 199.781 1.00 38.71 264 ARG A N 1
ATOM 1755 C CA . ARG A 1 264 ? 135.853 2.033 201.152 1.00 35.47 264 ARG A CA 1
ATOM 1756 C C . ARG A 1 264 ? 135.492 0.629 201.626 1.00 39.16 264 ARG A C 1
ATOM 1757 O O . ARG A 1 264 ? 135.028 0.466 202.747 1.00 42.04 264 ARG A O 1
ATOM 1765 N N . ASN A 1 265 ? 135.680 -0.379 200.776 1.00 39.43 265 ASN A N 1
ATOM 1766 C CA . ASN A 1 265 ? 135.386 -1.758 201.175 1.00 37.63 265 ASN A CA 1
ATOM 1767 C C . ASN A 1 265 ? 133.992 -1.956 201.780 1.00 37.31 265 ASN A C 1
ATOM 1768 O O . ASN A 1 265 ? 133.855 -2.647 202.779 1.00 39.32 265 ASN A O 1
ATOM 1773 N N . ILE A 1 266 ? 132.972 -1.329 201.203 1.00 35.21 266 ILE A N 1
ATOM 1774 C CA . ILE A 1 266 ? 131.589 -1.564 201.623 1.00 34.87 266 ILE A CA 1
ATOM 1775 C C . ILE A 1 266 ? 130.796 -2.296 200.519 1.00 37.82 266 ILE A C 1
ATOM 1776 O O . ILE A 1 266 ? 131.232 -2.336 199.347 1.00 33.75 266 ILE A O 1
ATOM 1781 N N . PRO A 1 267 ? 129.636 -2.896 200.878 1.00 37.60 267 PRO A N 1
ATOM 1782 C CA . PRO A 1 267 ? 128.885 -3.631 199.845 1.00 36.67 267 PRO A CA 1
ATOM 1783 C C . PRO A 1 267 ? 128.419 -2.738 198.687 1.00 34.69 267 PRO A C 1
ATOM 1784 O O . PRO A 1 267 ? 128.315 -1.513 198.836 1.00 36.33 267 PRO A O 1
ATOM 1788 N N . GLU A 1 268 ? 128.132 -3.354 197.548 1.00 33.36 268 GLU A N 1
ATOM 1789 C CA . GLU A 1 268 ? 127.510 -2.646 196.443 1.00 31.05 268 GLU A CA 1
ATOM 1790 C C . GLU A 1 268 ? 126.118 -2.251 196.914 1.00 34.92 268 GLU A C 1
ATOM 1791 O O . GLU A 1 268 ? 125.481 -3.015 197.643 1.00 33.53 268 GLU A O 1
ATOM 1797 N N . ASP A 1 269 ? 125.669 -1.055 196.527 1.00 33.39 269 ASP A N 1
ATOM 1798 C CA . ASP A 1 269 ? 124.327 -0.553 196.852 1.00 33.30 269 ASP A CA 1
ATOM 1799 C C . ASP A 1 269 ? 124.086 -0.273 198.339 1.00 34.80 269 ASP A C 1
ATOM 1800 O O . ASP A 1 269 ? 122.939 -0.170 198.780 1.00 36.58 269 ASP A O 1
ATOM 1805 N N . ASP A 1 270 ? 125.163 -0.146 199.102 1.00 34.27 270 ASP A N 1
ATOM 1806 C CA . ASP A 1 270 ? 125.065 0.165 200.525 1.00 35.55 270 ASP A CA 1
ATOM 1807 C C . ASP A 1 270 ? 124.424 1.545 200.746 1.00 37.28 270 ASP A C 1
ATOM 1808 O O . ASP A 1 270 ? 124.804 2.509 200.092 1.00 35.46 270 ASP A O 1
ATOM 1813 N N . PRO A 1 271 ? 123.444 1.640 201.666 1.00 39.87 271 PRO A N 1
ATOM 1814 C CA . PRO A 1 271 ? 122.721 2.906 201.892 1.00 38.10 271 PRO A CA 1
ATOM 1815 C C . PRO A 1 271 ? 123.597 4.071 202.373 1.00 36.62 271 PRO A C 1
ATOM 1816 O O . PRO A 1 271 ? 123.175 5.214 202.241 1.00 38.00 271 PRO A O 1
ATOM 1820 N N . ARG A 1 272 ? 124.790 3.795 202.895 1.00 35.55 272 ARG A N 1
ATOM 1821 C CA . ARG A 1 272 ? 125.725 4.866 203.247 1.00 36.23 272 ARG A CA 1
ATOM 1822 C C . ARG A 1 272 ? 126.252 5.623 202.015 1.00 39.12 272 ARG A C 1
ATOM 1823 O O . ARG A 1 272 ? 126.599 6.806 202.097 1.00 35.76 272 ARG A O 1
ATOM 1831 N N . ASN A 1 273 ? 126.297 4.938 200.875 1.00 37.04 273 ASN A N 1
ATOM 1832 C CA . ASN A 1 273 ? 126.861 5.491 199.640 1.00 34.27 273 ASN A CA 1
ATOM 1833 C C . ASN A 1 273 ? 125.900 6.521 199.031 1.00 34.29 273 ASN A C 1
ATOM 1834 O O . ASN A 1 273 ? 124.766 6.182 198.669 1.00 31.30 273 ASN A O 1
ATOM 1839 N N . PRO A 1 274 ? 126.338 7.790 198.937 1.00 33.88 274 PRO A N 1
ATOM 1840 C CA . PRO A 1 274 ? 125.449 8.852 198.434 1.00 33.58 274 PRO A CA 1
ATOM 1841 C C . PRO A 1 274 ? 125.011 8.665 196.976 1.00 35.40 274 PRO A C 1
ATOM 1842 O O . PRO A 1 274 ? 123.982 9.198 196.551 1.00 34.26 274 PRO A O 1
ATOM 1846 N N . ALA A 1 275 ? 125.777 7.894 196.216 1.00 33.29 275 ALA A N 1
ATOM 1847 C CA . ALA A 1 275 ? 125.456 7.683 194.808 1.00 35.61 275 ALA A CA 1
ATOM 1848 C C . ALA A 1 275 ? 124.470 6.534 194.543 1.00 33.80 275 ALA A C 1
ATOM 1849 O O . ALA A 1 275 ? 124.021 6.370 193.421 1.00 33.74 275 ALA A O 1
ATOM 1851 N N . VAL A 1 276 ? 124.131 5.740 195.554 1.00 32.64 276 VAL A N 1
ATOM 1852 C CA . VAL A 1 276 ? 123.291 4.557 195.313 1.00 33.50 276 VAL A CA 1
ATOM 1853 C C . VAL A 1 276 ? 121.903 4.876 194.761 1.00 29.50 276 VAL A C 1
ATOM 1854 O O . VAL A 1 276 ? 121.378 4.129 193.942 1.00 36.24 276 VAL A O 1
ATOM 1858 N N . ILE A 1 277 ? 121.303 5.978 195.189 1.00 31.60 277 ILE A N 1
ATOM 1859 C CA . ILE A 1 277 ? 119.970 6.295 194.680 1.00 34.84 277 ILE A CA 1
ATOM 1860 C C . ILE A 1 277 ? 120.035 6.655 193.193 1.00 32.15 277 ILE A C 1
ATOM 1861 O O . ILE A 1 277 ? 119.196 6.221 192.413 1.00 33.17 277 ILE A O 1
ATOM 1866 N N . ALA A 1 278 ? 121.049 7.415 192.797 1.00 28.79 278 ALA A N 1
ATOM 1867 C CA . ALA A 1 278 ? 121.164 7.801 191.400 1.00 31.47 278 ALA A CA 1
ATOM 1868 C C . ALA A 1 278 ? 121.426 6.558 190.548 1.00 34.28 278 ALA A C 1
ATOM 1869 O O . ALA A 1 278 ? 120.866 6.411 189.455 1.00 33.91 278 ALA A O 1
ATOM 1871 N N . ASP A 1 279 ? 122.270 5.668 191.068 1.00 34.74 279 ASP A N 1
ATOM 1872 C CA . ASP A 1 279 ? 122.570 4.383 190.434 1.00 31.55 279 ASP A CA 1
ATOM 1873 C C . ASP A 1 279 ? 121.289 3.639 190.093 1.00 30.84 279 ASP A C 1
ATOM 1874 O O . ASP A 1 279 ? 121.046 3.294 188.933 1.00 32.36 279 ASP A O 1
ATOM 1879 N N . ASN A 1 280 ? 120.463 3.395 191.099 1.00 33.43 280 ASN A N 1
ATOM 1880 C CA . ASN A 1 280 ? 119.235 2.631 190.890 1.00 32.73 280 ASN A CA 1
ATOM 1881 C C . ASN A 1 280 ? 118.174 3.373 190.078 1.00 32.66 280 ASN A C 1
ATOM 1882 O O . ASN A 1 280 ? 117.424 2.746 189.319 1.00 33.70 280 ASN A O 1
ATOM 1887 N N . VAL A 1 281 ? 118.122 4.699 190.220 1.00 30.61 281 VAL A N 1
ATOM 1888 C CA . VAL A 1 281 ? 117.255 5.507 189.372 1.00 32.47 281 VAL A CA 1
ATOM 1889 C C . VAL A 1 281 ? 117.736 5.323 187.944 1.00 32.04 281 VAL A C 1
ATOM 1890 O O . VAL A 1 281 ? 116.939 5.086 187.022 1.00 33.09 281 VAL A O 1
ATOM 1894 N N . GLY A 1 282 ? 119.054 5.397 187.781 1.00 29.65 282 GLY A N 1
ATOM 1895 C CA . GLY A 1 282 ? 119.672 5.228 186.486 1.00 30.94 282 GLY A CA 1
ATOM 1896 C C . GLY A 1 282 ? 119.275 3.966 185.733 1.00 33.36 282 GLY A C 1
ATOM 1897 O O . GLY A 1 282 ? 119.151 3.995 184.501 1.00 32.15 282 GLY A O 1
ATOM 1898 N N . ASP A 1 283 ? 119.081 2.859 186.450 1.00 31.27 283 ASP A N 1
ATOM 1899 C CA . ASP A 1 283 ? 118.696 1.611 185.796 1.00 32.90 283 ASP A CA 1
ATOM 1900 C C . ASP A 1 283 ? 117.357 1.797 185.096 1.00 33.44 283 ASP A C 1
ATOM 1901 O O . ASP A 1 283 ? 117.081 1.140 184.093 1.00 30.85 283 ASP A O 1
ATOM 1906 N N . ASN A 1 284 ? 116.534 2.697 185.631 1.00 31.89 284 ASN A N 1
ATOM 1907 C CA . ASN A 1 284 ? 115.194 2.914 185.096 1.00 33.08 284 ASN A CA 1
ATOM 1908 C C . ASN A 1 284 ? 115.169 3.928 183.949 1.00 31.75 284 ASN A C 1
ATOM 1909 O O . ASN A 1 284 ? 114.361 3.812 183.030 1.00 34.44 284 ASN A O 1
ATOM 1914 N N . VAL A 1 285 ? 116.058 4.916 184.002 1.00 33.45 285 VAL A N 1
ATOM 1915 C CA . VAL A 1 285 ? 116.053 5.999 183.005 1.00 34.16 285 VAL A CA 1
ATOM 1916 C C . VAL A 1 285 ? 116.916 5.661 181.783 1.00 33.89 285 VAL A C 1
ATOM 1917 O O . VAL A 1 285 ? 116.669 6.157 180.685 1.00 31.84 285 VAL A O 1
ATOM 1921 N N . GLY A 1 286 ? 117.909 4.793 181.982 1.00 33.39 286 GLY A N 1
ATOM 1922 C CA . GLY A 1 286 ? 118.709 4.254 180.891 1.00 30.31 286 GLY A CA 1
ATOM 1923 C C . GLY A 1 286 ? 118.264 2.866 180.436 1.00 33.95 286 GLY A C 1
ATOM 1924 O O . GLY A 1 286 ? 117.581 2.731 179.408 1.00 32.85 286 GLY A O 1
ATOM 1925 N N . ASP A 1 287 ? 118.645 1.833 181.187 1.00 31.36 287 ASP A N 1
ATOM 1926 C CA . ASP A 1 287 ? 118.370 0.441 180.794 1.00 32.63 287 ASP A CA 1
ATOM 1927 C C . ASP A 1 287 ? 116.891 0.142 180.563 1.00 29.88 287 ASP A C 1
ATOM 1928 O O . ASP A 1 287 ? 116.555 -0.848 179.937 1.00 31.00 287 ASP A O 1
ATOM 1933 N N . ILE A 1 288 ? 115.997 0.961 181.100 1.00 32.80 288 ILE A N 1
ATOM 1934 C CA . ILE A 1 288 ? 114.576 0.735 180.830 1.00 34.45 288 ILE A CA 1
ATOM 1935 C C . ILE A 1 288 ? 114.024 1.734 179.808 1.00 34.28 288 ILE A C 1
ATOM 1936 O O . ILE A 1 288 ? 113.680 1.366 178.680 1.00 36.30 288 ILE A O 1
ATOM 1941 N N . ALA A 1 289 ? 113.955 3.000 180.209 1.00 34.21 289 ALA A N 1
ATOM 1942 C CA . ALA A 1 289 ? 113.277 4.018 179.421 1.00 31.67 289 ALA A CA 1
ATOM 1943 C C . ALA A 1 289 ? 113.976 4.225 178.087 1.00 29.96 289 ALA A C 1
ATOM 1944 O O . ALA A 1 289 ? 113.316 4.310 177.055 1.00 28.83 289 ALA A O 1
ATOM 1946 N N . GLY A 1 290 ? 115.307 4.290 178.121 1.00 27.86 290 GLY A N 1
ATOM 1947 C CA . GLY A 1 290 ? 116.110 4.484 176.926 1.00 30.49 290 GLY A CA 1
ATOM 1948 C C . GLY A 1 290 ? 115.983 3.291 176.002 1.00 33.34 290 GLY A C 1
ATOM 1949 O O . GLY A 1 290 ? 115.645 3.424 174.822 1.00 34.00 290 GLY A O 1
ATOM 1950 N N . MET A 1 291 ? 116.252 2.115 176.557 1.00 33.84 291 MET A N 1
ATOM 1951 C CA . MET A 1 291 ? 116.083 0.860 175.856 1.00 33.24 291 MET A CA 1
ATOM 1952 C C . MET A 1 291 ? 114.703 0.748 175.198 1.00 33.67 291 MET A C 1
ATOM 1953 O O . MET A 1 291 ? 114.591 0.296 174.057 1.00 33.96 291 MET A O 1
ATOM 1958 N N . GLY A 1 292 ? 113.660 1.163 175.912 1.00 33.43 292 GLY A N 1
ATOM 1959 C CA . GLY A 1 292 ? 112.303 1.063 175.396 1.00 29.49 292 GLY A CA 1
ATOM 1960 C C . GLY A 1 292 ? 112.060 1.899 174.158 1.00 33.72 292 GLY A C 1
ATOM 1961 O O . GLY A 1 292 ? 111.536 1.401 173.162 1.00 32.72 292 GLY A O 1
ATOM 1962 N N . SER A 1 293 ? 112.433 3.173 174.225 1.00 33.57 293 SER A N 1
ATOM 1963 C CA . SER A 1 293 ? 112.362 4.048 173.071 1.00 34.03 293 SER A CA 1
ATOM 1964 C C . SER A 1 293 ? 113.205 3.481 171.937 1.00 31.93 293 SER A C 1
ATOM 1965 O O . SER A 1 293 ? 112.785 3.489 170.779 1.00 30.27 293 SER A O 1
ATOM 1968 N N . ASP A 1 294 ? 114.391 2.993 172.294 1.00 29.85 294 ASP A N 1
ATOM 1969 C CA . ASP A 1 294 ? 115.341 2.398 171.354 1.00 29.53 294 ASP A CA 1
ATOM 1970 C C . ASP A 1 294 ? 114.679 1.291 170.529 1.00 31.10 294 ASP A C 1
ATOM 1971 O O . ASP A 1 294 ? 114.700 1.316 169.302 1.00 33.69 294 ASP A O 1
ATOM 1976 N N . LEU A 1 295 ? 114.055 0.332 171.193 1.00 35.15 295 LEU A N 1
ATOM 1977 C CA . LEU A 1 295 ? 113.497 -0.808 170.467 1.00 31.05 295 LEU A CA 1
ATOM 1978 C C . LEU A 1 295 ? 112.205 -0.452 169.751 1.00 31.95 295 LEU A C 1
ATOM 1979 O O . LEU A 1 295 ? 111.840 -1.096 168.767 1.00 32.53 295 LEU A O 1
ATOM 1984 N N . PHE A 1 296 ? 111.517 0.580 170.230 1.00 33.03 296 PHE A N 1
ATOM 1985 C CA . PHE A 1 296 ? 110.356 1.068 169.507 1.00 32.86 296 PHE A CA 1
ATOM 1986 C C . PHE A 1 296 ? 110.792 1.650 168.149 1.00 32.97 296 PHE A C 1
ATOM 1987 O O . PHE A 1 296 ? 110.127 1.449 167.125 1.00 34.75 296 PHE A O 1
ATOM 1995 N N . GLY A 1 297 ? 111.909 2.375 168.159 1.00 31.48 297 GLY A N 1
ATOM 1996 C CA . GLY A 1 297 ? 112.494 2.922 166.954 1.00 31.11 297 GLY A CA 1
ATOM 1997 C C . GLY A 1 297 ? 112.791 1.799 165.978 1.00 32.70 297 GLY A C 1
ATOM 1998 O O . GLY A 1 297 ? 112.493 1.890 164.786 1.00 32.88 297 GLY A O 1
ATOM 1999 N N . SER A 1 298 ? 113.381 0.730 166.498 1.00 33.13 298 SER A N 1
ATOM 2000 C CA . SER A 1 298 ? 113.621 -0.472 165.718 1.00 33.08 298 SER A CA 1
ATOM 2001 C C . SER A 1 298 ? 112.340 -1.016 165.089 1.00 32.06 298 SER A C 1
ATOM 2002 O O . SER A 1 298 ? 112.271 -1.198 163.884 1.00 29.14 298 SER A O 1
ATOM 2005 N N . TYR A 1 299 ? 111.325 -1.271 165.911 1.00 37.49 299 TYR A N 1
ATOM 2006 C CA . TYR A 1 299 ? 110.082 -1.830 165.402 1.00 34.25 299 TYR A CA 1
ATOM 2007 C C . TYR A 1 299 ? 109.450 -0.908 164.347 1.00 31.44 299 TYR A C 1
ATOM 2008 O O . TYR A 1 299 ? 108.902 -1.361 163.353 1.00 34.15 299 TYR A O 1
ATOM 2017 N N . ALA A 1 300 ? 109.519 0.393 164.587 1.00 35.06 300 ALA A N 1
ATOM 2018 C CA . ALA A 1 300 ? 108.853 1.343 163.722 1.00 32.93 300 ALA A CA 1
ATOM 2019 C C . ALA A 1 300 ? 109.574 1.456 162.392 1.00 33.90 300 ALA A C 1
ATOM 2020 O O . ALA A 1 300 ? 108.940 1.425 161.336 1.00 31.83 300 ALA A O 1
ATOM 2022 N N . GLU A 1 301 ? 110.896 1.575 162.432 1.00 30.87 301 GLU A N 1
ATOM 2023 C CA . GLU A 1 301 ? 111.639 1.688 161.186 1.00 33.29 301 GLU A CA 1
ATOM 2024 C C . GLU A 1 301 ? 111.502 0.454 160.281 1.00 33.97 301 GLU A C 1
ATOM 2025 O O . GLU A 1 301 ? 111.345 0.587 159.070 1.00 31.42 301 GLU A O 1
ATOM 2031 N N . SER A 1 302 ? 111.543 -0.736 160.873 1.00 34.73 302 SER A N 1
ATOM 2032 C CA . SER A 1 302 ? 111.454 -1.972 160.094 1.00 34.07 302 SER A CA 1
ATOM 2033 C C . SER A 1 302 ? 110.112 -2.085 159.400 1.00 35.22 302 SER A C 1
ATOM 2034 O O . SER A 1 302 ? 110.028 -2.490 158.231 1.00 33.61 302 SER A O 1
ATOM 2037 N N . SER A 1 303 ? 109.062 -1.732 160.131 1.00 33.98 303 SER A N 1
ATOM 2038 C CA . SER A 1 303 ? 107.718 -1.799 159.594 1.00 35.76 303 SER A CA 1
ATOM 2039 C C . SER A 1 303 ? 107.616 -0.804 158.461 1.00 35.63 303 SER A C 1
ATOM 2040 O O . SER A 1 303 ? 107.238 -1.160 157.348 1.00 34.77 303 SER A O 1
ATOM 2043 N N . CYS A 1 304 ? 107.994 0.441 158.744 1.00 34.68 304 CYS A N 1
ATOM 2044 C CA . CYS A 1 304 ? 107.891 1.510 157.755 1.00 35.12 304 CYS A CA 1
ATOM 2045 C C . CYS A 1 304 ? 108.719 1.250 156.490 1.00 36.02 304 CYS A C 1
ATOM 2046 O O . CYS A 1 304 ? 108.249 1.515 155.390 1.00 35.48 304 CYS A O 1
ATOM 2049 N N . ALA A 1 305 ? 109.927 0.710 156.651 1.00 34.72 305 ALA A N 1
ATOM 2050 C CA . ALA A 1 305 ? 110.783 0.368 155.516 1.00 36.54 305 ALA A CA 1
ATOM 2051 C C . ALA A 1 305 ? 110.130 -0.688 154.620 1.00 36.86 305 ALA A C 1
ATOM 2052 O O . ALA A 1 305 ? 110.207 -0.607 153.402 1.00 37.53 305 ALA A O 1
ATOM 2054 N N . ALA A 1 306 ? 109.476 -1.672 155.221 1.00 35.19 306 ALA A N 1
ATOM 2055 C CA . ALA A 1 306 ? 108.754 -2.659 154.436 1.00 35.11 306 ALA A CA 1
ATOM 2056 C C . ALA A 1 306 ? 107.615 -1.983 153.675 1.00 37.42 306 ALA A C 1
ATOM 2057 O O . ALA A 1 306 ? 107.381 -2.261 152.494 1.00 36.74 306 ALA A O 1
ATOM 2059 N N . LEU A 1 307 ? 106.913 -1.086 154.356 1.00 38.69 307 LEU A N 1
ATOM 2060 C CA . LEU A 1 307 ? 105.744 -0.442 153.766 1.00 36.99 307 LEU A CA 1
ATOM 2061 C C . LEU A 1 307 ? 106.102 0.404 152.554 1.00 38.88 307 LEU A C 1
ATOM 2062 O O . LEU A 1 307 ? 105.410 0.345 151.528 1.00 39.73 307 LEU A O 1
ATOM 2067 N N . VAL A 1 308 ? 107.183 1.176 152.652 1.00 35.43 308 VAL A N 1
ATOM 2068 C CA . VAL A 1 308 ? 107.565 2.022 151.530 1.00 38.04 308 VAL A CA 1
ATOM 2069 C C . VAL A 1 308 ? 107.855 1.198 150.277 1.00 40.09 308 VAL A C 1
ATOM 2070 O O . VAL A 1 308 ? 107.369 1.533 149.195 1.00 39.57 308 VAL A O 1
ATOM 2074 N N . VAL A 1 309 ? 108.616 0.114 150.419 1.00 39.07 309 VAL A N 1
ATOM 2075 C CA . VAL A 1 309 ? 108.966 -0.696 149.258 1.00 37.44 309 VAL A CA 1
ATOM 2076 C C . VAL A 1 309 ? 107.725 -1.387 148.697 1.00 38.27 309 VAL A C 1
ATOM 2077 O O . VAL A 1 309 ? 107.508 -1.390 147.484 1.00 38.39 309 VAL A O 1
ATOM 2081 N N . ALA A 1 310 ? 106.894 -1.942 149.571 1.00 33.36 310 ALA A N 1
ATOM 2082 C CA . ALA A 1 310 ? 105.678 -2.605 149.106 1.00 37.29 310 ALA A CA 1
ATOM 2083 C C . ALA A 1 310 ? 104.731 -1.641 148.388 1.00 35.36 310 ALA A C 1
ATOM 2084 O O . ALA A 1 310 ? 104.035 -2.035 147.466 1.00 36.18 310 ALA A O 1
ATOM 2086 N N . SER A 1 311 ? 104.719 -0.383 148.814 1.00 36.77 311 SER A N 1
ATOM 2087 C CA . SER A 1 311 ? 103.771 0.601 148.293 1.00 38.76 311 SER A CA 1
ATOM 2088 C C . SER A 1 311 ? 103.944 0.866 146.796 1.00 40.21 311 SER A C 1
ATOM 2089 O O . SER A 1 311 ? 102.998 1.256 146.111 1.00 39.84 311 SER A O 1
ATOM 2092 N N . ILE A 1 312 ? 105.159 0.663 146.296 1.00 40.40 312 ILE A N 1
ATOM 2093 C CA . ILE A 1 312 ? 105.436 0.810 144.867 1.00 37.99 312 ILE A CA 1
ATOM 2094 C C . ILE A 1 312 ? 105.808 -0.545 144.271 1.00 38.37 312 ILE A C 1
ATOM 2095 O O . ILE A 1 312 ? 106.489 -0.640 143.254 1.00 40.27 312 ILE A O 1
ATOM 2100 N N . SER A 1 313 ? 105.350 -1.595 144.938 1.00 36.18 313 SER A N 1
ATOM 2101 C CA . SER A 1 313 ? 105.433 -2.954 144.437 1.00 35.72 313 SER A CA 1
ATOM 2102 C C . SER A 1 313 ? 104.010 -3.321 144.103 1.00 36.08 313 SER A C 1
ATOM 2103 O O . SER A 1 313 ? 103.112 -2.503 144.293 1.00 36.60 313 SER A O 1
ATOM 2106 N N . SER A 1 314 ? 103.792 -4.542 143.624 1.00 40.83 314 SER A N 1
ATOM 2107 C CA . SER A 1 314 ? 102.451 -4.943 143.203 1.00 40.76 314 SER A CA 1
ATOM 2108 C C . SER A 1 314 ? 101.392 -4.778 144.294 1.00 39.28 314 SER A C 1
ATOM 2109 O O . SER A 1 314 ? 100.256 -4.403 143.996 1.00 37.81 314 SER A O 1
ATOM 2112 N N . PHE A 1 315 ? 101.770 -5.018 145.548 1.00 39.10 315 PHE A N 1
ATOM 2113 C CA . PHE A 1 315 ? 100.828 -4.860 146.655 1.00 38.30 315 PHE A CA 1
ATOM 2114 C C . PHE A 1 315 ? 100.246 -3.447 146.670 1.00 39.11 315 PHE A C 1
ATOM 2115 O O . PHE A 1 315 ? 99.030 -3.273 146.639 1.00 41.30 315 PHE A O 1
ATOM 2123 N N . GLY A 1 316 ? 101.118 -2.443 146.700 1.00 34.59 316 GLY A N 1
ATOM 2124 C CA . GLY A 1 316 ? 100.684 -1.056 146.736 1.00 36.67 316 GLY A CA 1
ATOM 2125 C C . GLY A 1 316 ? 100.112 -0.579 145.402 1.00 41.11 316 GLY A C 1
ATOM 2126 O O . GLY A 1 316 ? 99.204 0.263 145.369 1.00 39.26 316 GLY A O 1
ATOM 2127 N N . LEU A 1 317 ? 100.635 -1.114 144.299 1.00 39.83 317 LEU A N 1
ATOM 2128 C CA . LEU A 1 317 ? 100.157 -0.720 142.969 1.00 42.68 317 LEU A CA 1
ATOM 2129 C C . LEU A 1 317 ? 98.745 -1.257 142.687 1.00 43.01 317 LEU A C 1
ATOM 2130 O O . LEU A 1 317 ? 97.910 -0.556 142.108 1.00 43.31 317 LEU A O 1
ATOM 2135 N N . ASN A 1 318 ? 98.484 -2.491 143.111 1.00 40.37 318 ASN A N 1
ATOM 2136 C CA . ASN A 1 318 ? 97.176 -3.108 142.930 1.00 38.58 318 ASN A CA 1
ATOM 2137 C C . ASN A 1 318 ? 96.243 -2.886 144.107 1.00 41.83 318 ASN A C 1
ATOM 2138 O O . ASN A 1 318 ? 95.190 -3.518 144.189 1.00 43.10 318 ASN A O 1
ATOM 2143 N N . HIS A 1 319 ? 96.653 -2.010 145.023 1.00 41.66 319 HIS A N 1
ATOM 2144 C CA . HIS A 1 319 ? 95.880 -1.688 146.223 1.00 43.42 319 HIS A CA 1
ATOM 2145 C C . HIS A 1 319 ? 95.363 -2.909 146.995 1.00 44.25 319 HIS A C 1
ATOM 2146 O O . HIS A 1 319 ? 94.191 -2.962 147.366 1.00 48.38 319 HIS A O 1
ATOM 2153 N N . GLU A 1 320 ? 96.240 -3.883 147.225 1.00 42.16 320 GLU A N 1
ATOM 2154 C CA . GLU A 1 320 ? 95.900 -5.086 147.977 1.00 42.87 320 GLU A CA 1
ATOM 2155 C C . GLU A 1 320 ? 96.244 -4.889 149.457 1.00 44.43 320 GLU A C 1
ATOM 2156 O O . GLU A 1 320 ? 97.378 -5.133 149.864 1.00 39.56 320 GLU A O 1
ATOM 2162 N N . LEU A 1 321 ? 95.273 -4.436 150.251 1.00 43.43 321 LEU A N 1
ATOM 2163 C CA . LEU A 1 321 ? 95.544 -3.993 151.622 1.00 46.65 321 LEU A CA 1
ATOM 2164 C C . LEU A 1 321 ? 96.201 -5.067 152.496 1.00 43.74 321 LEU A C 1
ATOM 2165 O O . LEU A 1 321 ? 97.215 -4.810 153.146 1.00 38.78 321 LEU A O 1
ATOM 2170 N N . THR A 1 322 ? 95.617 -6.261 152.497 1.00 42.78 322 THR A N 1
ATOM 2171 C CA . THR A 1 322 ? 96.131 -7.375 153.279 1.00 42.81 322 THR A CA 1
ATOM 2172 C C . THR A 1 322 ? 97.632 -7.590 153.054 1.00 43.92 322 THR A C 1
ATOM 2173 O O . THR A 1 322 ? 98.424 -7.493 154.000 1.00 39.81 322 THR A O 1
ATOM 2177 N N . ALA A 1 323 ? 98.021 -7.850 151.805 1.00 43.56 323 ALA A N 1
ATOM 2178 C CA . ALA A 1 323 ? 99.427 -8.090 151.466 1.00 41.89 323 ALA A CA 1
ATOM 2179 C C . ALA A 1 323 ? 100.272 -6.846 151.724 1.00 39.12 323 ALA A C 1
ATOM 2180 O O . ALA A 1 323 ? 101.440 -6.939 152.110 1.00 37.68 323 ALA A O 1
ATOM 2182 N N . MET A 1 324 ? 99.674 -5.684 151.499 1.00 35.82 324 MET A N 1
ATOM 2183 C CA . MET A 1 324 ? 100.324 -4.417 151.783 1.00 36.90 324 MET A CA 1
ATOM 2184 C C . MET A 1 324 ? 100.682 -4.306 153.274 1.00 36.90 324 MET A C 1
ATOM 2185 O O . MET A 1 324 ? 101.756 -3.826 153.624 1.00 33.21 324 MET A O 1
ATOM 2190 N N . LEU A 1 325 ? 99.782 -4.763 154.139 1.00 36.85 325 LEU A N 1
ATOM 2191 C CA . LEU A 1 325 ? 100.000 -4.697 155.582 1.00 36.85 325 LEU A CA 1
ATOM 2192 C C . LEU A 1 325 ? 100.590 -5.984 156.123 1.00 37.06 325 LEU A C 1
ATOM 2193 O O . LEU A 1 325 ? 100.430 -6.286 157.303 1.00 41.61 325 LEU A O 1
ATOM 2198 N N . TYR A 1 326 ? 101.251 -6.750 155.260 1.00 38.44 326 TYR A N 1
ATOM 2199 C CA . TYR A 1 326 ? 101.913 -7.997 155.661 1.00 37.00 326 TYR A CA 1
ATOM 2200 C C . TYR A 1 326 ? 102.829 -7.841 156.883 1.00 38.84 326 TYR A C 1
ATOM 2201 O O . TYR A 1 326 ? 102.752 -8.645 157.820 1.00 37.79 326 TYR A O 1
ATOM 2210 N N . PRO A 1 327 ? 103.690 -6.802 156.897 1.00 40.76 327 PRO A N 1
ATOM 2211 C CA . PRO A 1 327 ? 104.505 -6.636 158.111 1.00 37.89 327 PRO A CA 1
ATOM 2212 C C . PRO A 1 327 ? 103.689 -6.444 159.388 1.00 37.54 327 PRO A C 1
ATOM 2213 O O . PRO A 1 327 ? 104.078 -6.984 160.426 1.00 36.70 327 PRO A O 1
ATOM 2217 N N . LEU A 1 328 ? 102.587 -5.698 159.321 1.00 38.57 328 LEU A N 1
ATOM 2218 C CA . LEU A 1 328 ? 101.754 -5.485 160.515 1.00 39.16 328 LEU A CA 1
ATOM 2219 C C . LEU A 1 328 ? 101.036 -6.768 160.951 1.00 40.77 328 LEU A C 1
ATOM 2220 O O . LEU A 1 328 ? 100.866 -7.025 162.140 1.00 38.99 328 LEU A O 1
ATOM 2225 N N . ILE A 1 329 ? 100.634 -7.587 159.987 1.00 40.84 329 ILE A N 1
ATOM 2226 C CA . ILE A 1 329 ? 100.012 -8.865 160.318 1.00 41.66 329 ILE A CA 1
ATOM 2227 C C . ILE A 1 329 ? 101.016 -9.800 160.994 1.00 38.61 329 ILE A C 1
ATOM 2228 O O . ILE A 1 329 ? 100.683 -10.476 161.968 1.00 37.83 329 ILE A O 1
ATOM 2233 N N . VAL A 1 330 ? 102.242 -9.832 160.478 1.00 38.36 330 VAL A N 1
ATOM 2234 C CA . VAL A 1 330 ? 103.317 -10.595 161.107 1.00 39.20 330 VAL A CA 1
ATOM 2235 C C . VAL A 1 330 ? 103.483 -10.198 162.587 1.00 39.25 330 VAL A C 1
ATOM 2236 O O . VAL A 1 330 ? 103.606 -11.046 163.456 1.00 36.32 330 VAL A O 1
ATOM 2240 N N . SER A 1 331 ? 103.449 -8.896 162.849 1.00 40.53 331 SER A N 1
ATOM 2241 C CA . SER A 1 331 ? 103.593 -8.358 164.191 1.00 38.26 331 SER A CA 1
ATOM 2242 C C . SER A 1 331 ? 102.375 -8.638 165.065 1.00 40.64 331 SER A C 1
ATOM 2243 O O . SER A 1 331 ? 102.504 -8.811 166.280 1.00 37.24 331 SER A O 1
ATOM 2246 N N . SER A 1 332 ? 101.198 -8.639 164.448 1.00 39.04 332 SER A N 1
ATOM 2247 C CA . SER A 1 332 ? 99.961 -8.958 165.143 1.00 38.89 332 SER A CA 1
ATOM 2248 C C . SER A 1 332 ? 100.050 -10.379 165.680 1.00 39.21 332 SER A C 1
ATOM 2249 O O . SER A 1 332 ? 99.674 -10.646 166.824 1.00 44.69 332 SER A O 1
ATOM 2252 N N . VAL A 1 333 ? 100.559 -11.281 164.841 1.00 39.48 333 VAL A N 1
ATOM 2253 C CA . VAL A 1 333 ? 100.708 -12.696 165.182 1.00 40.33 333 VAL A CA 1
ATOM 2254 C C . VAL A 1 333 ? 101.863 -12.893 166.173 1.00 43.06 333 VAL A C 1
ATOM 2255 O O . VAL A 1 333 ? 101.831 -13.803 167.011 1.00 42.42 333 VAL A O 1
ATOM 2259 N N . GLY A 1 334 ? 102.871 -12.026 166.086 1.00 41.79 334 GLY A N 1
ATOM 2260 C CA . GLY A 1 334 ? 103.986 -12.059 167.018 1.00 42.04 334 GLY A CA 1
ATOM 2261 C C . GLY A 1 334 ? 103.543 -11.828 168.453 1.00 42.33 334 GLY A C 1
ATOM 2262 O O . GLY A 1 334 ? 103.980 -12.521 169.379 1.00 40.13 334 GLY A O 1
ATOM 2263 N N . ILE A 1 335 ? 102.665 -10.847 168.633 1.00 40.48 335 ILE A N 1
ATOM 2264 C CA . ILE A 1 335 ? 102.069 -10.567 169.932 1.00 41.93 335 ILE A CA 1
ATOM 2265 C C . ILE A 1 335 ? 101.378 -11.808 170.526 1.00 42.51 335 ILE A C 1
ATOM 2266 O O . ILE A 1 335 ? 101.628 -12.178 171.672 1.00 43.57 335 ILE A O 1
ATOM 2271 N N . LEU A 1 336 ? 100.531 -12.453 169.730 1.00 44.41 336 LEU A N 1
ATOM 2272 C CA . LEU A 1 336 ? 99.853 -13.688 170.127 1.00 44.42 336 LEU A CA 1
ATOM 2273 C C . LEU A 1 336 ? 100.836 -14.813 170.452 1.00 43.83 336 LEU A C 1
ATOM 2274 O O . LEU A 1 336 ? 100.703 -15.502 171.470 1.00 45.92 336 LEU A O 1
ATOM 2279 N N . VAL A 1 337 ? 101.821 -14.999 169.582 1.00 43.16 337 VAL A N 1
ATOM 2280 C CA . VAL A 1 337 ? 102.844 -16.006 169.810 1.00 40.91 337 VAL A CA 1
ATOM 2281 C C . VAL A 1 337 ? 103.588 -15.752 171.125 1.00 41.61 337 VAL A C 1
ATOM 2282 O O . VAL A 1 337 ? 103.824 -16.676 171.910 1.00 43.82 337 VAL A O 1
ATOM 2286 N N . CYS A 1 338 ? 103.936 -14.495 171.376 1.00 41.31 338 CYS A N 1
ATOM 2287 C CA . CYS A 1 338 ? 104.676 -14.146 172.581 1.00 40.32 338 CYS A CA 1
ATOM 2288 C C . CYS A 1 338 ? 103.819 -14.297 173.835 1.00 42.47 338 CYS A C 1
ATOM 2289 O O . CYS A 1 338 ? 104.336 -14.588 174.916 1.00 43.78 338 CYS A O 1
ATOM 2292 N N . LEU A 1 339 ? 102.512 -14.098 173.692 1.00 41.41 339 LEU A N 1
ATOM 2293 C CA . LEU A 1 339 ? 101.595 -14.316 174.806 1.00 45.01 339 LEU A CA 1
ATOM 2294 C C . LEU A 1 339 ? 101.670 -15.781 175.237 1.00 47.20 339 LEU A C 1
ATOM 2295 O O . LEU A 1 339 ? 101.892 -16.074 176.411 1.00 42.78 339 LEU A O 1
ATOM 2300 N N . LEU A 1 340 ? 101.508 -16.693 174.279 1.00 45.70 340 LEU A N 1
ATOM 2301 C CA . LEU A 1 340 ? 101.606 -18.128 174.563 1.00 46.14 340 LEU A CA 1
ATOM 2302 C C . LEU A 1 340 ? 102.946 -18.490 175.208 1.00 48.62 340 LEU A C 1
ATOM 2303 O O . LEU A 1 340 ? 102.976 -19.098 176.276 1.00 46.02 340 LEU A O 1
ATOM 2308 N N . THR A 1 341 ? 104.042 -18.098 174.560 1.00 47.30 341 THR A N 1
ATOM 2309 C CA . THR A 1 341 ? 105.390 -18.325 175.085 1.00 46.47 341 THR A CA 1
ATOM 2310 C C . THR A 1 341 ? 105.523 -17.875 176.537 1.00 46.61 341 THR A C 1
ATOM 2311 O O . THR A 1 341 ? 106.116 -18.577 177.363 1.00 43.31 341 THR A O 1
ATOM 2315 N N . THR A 1 342 ? 104.961 -16.705 176.839 1.00 47.01 342 THR A N 1
ATOM 2316 C CA . THR A 1 342 ? 105.033 -16.125 178.182 1.00 45.01 342 THR A CA 1
ATOM 2317 C C . THR A 1 342 ? 104.423 -17.054 179.228 1.00 52.61 342 THR A C 1
ATOM 2318 O O . THR A 1 342 ? 104.965 -17.196 180.328 1.00 52.25 342 THR A O 1
ATOM 2322 N N . LEU A 1 343 ? 103.306 -17.690 178.874 1.00 54.11 343 LEU A N 1
ATOM 2323 C CA . LEU A 1 343 ? 102.616 -18.614 179.776 1.00 53.39 343 LEU A CA 1
ATOM 2324 C C . LEU A 1 343 ? 103.514 -19.769 180.221 1.00 56.02 343 LEU A C 1
ATOM 2325 O O . LEU A 1 343 ? 103.364 -20.274 181.329 1.00 60.67 343 LEU A O 1
ATOM 2330 N N . PHE A 1 344 ? 104.461 -20.168 179.376 1.00 53.71 344 PHE A N 1
ATOM 2331 C CA . PHE A 1 344 ? 105.386 -21.245 179.732 1.00 56.85 344 PHE A CA 1
ATOM 2332 C C . PHE A 1 344 ? 106.276 -20.879 180.918 1.00 60.91 344 PHE A C 1
ATOM 2333 O O . PHE A 1 344 ? 106.568 -21.723 181.764 1.00 58.22 344 PHE A O 1
ATOM 2341 N N . ALA A 1 345 ? 106.717 -19.624 180.972 1.00 57.53 345 ALA A N 1
ATOM 2342 C CA . ALA A 1 345 ? 107.599 -19.181 182.051 1.00 56.19 345 ALA A CA 1
ATOM 2343 C C . ALA A 1 345 ? 106.787 -18.713 183.253 1.00 59.96 345 ALA A C 1
ATOM 2344 O O . ALA A 1 345 ? 107.291 -18.648 184.375 1.00 62.99 345 ALA A O 1
ATOM 2346 N N . THR A 1 346 ? 105.517 -18.418 183.005 1.00 60.82 346 THR A N 1
ATOM 2347 C CA . THR A 1 346 ? 104.665 -17.764 183.986 1.00 58.49 346 THR A CA 1
ATOM 2348 C C . THR A 1 346 ? 103.729 -18.756 184.691 1.00 62.85 346 THR A C 1
ATOM 2349 O O . THR A 1 346 ? 103.259 -18.494 185.796 1.00 65.74 346 THR A O 1
ATOM 2353 N N . ASP A 1 347 ? 103.488 -19.908 184.071 1.00 64.82 347 ASP A N 1
ATOM 2354 C CA . ASP A 1 347 ? 102.446 -20.813 184.555 1.00 66.84 347 ASP A CA 1
ATOM 2355 C C . ASP A 1 347 ? 102.772 -22.306 184.437 1.00 69.99 347 ASP A C 1
ATOM 2356 O O . ASP A 1 347 ? 102.232 -23.120 185.183 1.00 77.04 347 ASP A O 1
ATOM 2361 N N . PHE A 1 348 ? 103.639 -22.676 183.502 1.00 71.01 348 PHE A N 1
ATOM 2362 C CA . PHE A 1 348 ? 103.880 -24.094 183.233 1.00 69.35 348 PHE A CA 1
ATOM 2363 C C . PHE A 1 348 ? 105.186 -24.609 183.855 1.00 69.21 348 PHE A C 1
ATOM 2364 O O . PHE A 1 348 ? 105.409 -25.814 183.944 1.00 72.24 348 PHE A O 1
ATOM 2372 N N . PHE A 1 349 ? 106.040 -23.696 184.299 1.00 68.61 349 PHE A N 1
ATOM 2373 C CA . PHE A 1 349 ? 107.314 -24.089 184.887 1.00 66.50 349 PHE A CA 1
ATOM 2374 C C . PHE A 1 349 ? 107.660 -23.269 186.113 1.00 68.73 349 PHE A C 1
ATOM 2375 O O . PHE A 1 349 ? 107.372 -22.069 186.176 1.00 68.35 349 PHE A O 1
ATOM 2383 N N . GLU A 1 350 ? 108.282 -23.933 187.084 1.00 68.32 350 GLU A N 1
ATOM 2384 C CA . GLU A 1 350 ? 108.753 -23.270 188.288 1.00 64.39 350 GLU A CA 1
ATOM 2385 C C . GLU A 1 350 ? 110.270 -23.288 188.325 1.00 59.96 350 GLU A C 1
ATOM 2386 O O . GLU A 1 350 ? 110.900 -24.300 188.005 1.00 61.98 350 GLU A O 1
ATOM 2392 N N . ILE A 1 351 ? 110.851 -22.159 188.709 1.00 61.09 351 ILE A N 1
ATOM 2393 C CA . ILE A 1 351 ? 112.276 -22.087 188.993 1.00 57.53 351 ILE A CA 1
ATOM 2394 C C . ILE A 1 351 ? 112.436 -22.409 190.468 1.00 52.00 351 ILE A C 1
ATOM 2395 O O . ILE A 1 351 ? 111.673 -21.911 191.298 1.00 50.47 351 ILE A O 1
ATOM 2400 N N . LYS A 1 352 ? 113.409 -23.259 190.785 1.00 50.85 352 LYS A N 1
ATOM 2401 C CA . LYS A 1 352 ? 113.642 -23.693 192.162 1.00 52.19 352 LYS A CA 1
ATOM 2402 C C . LYS A 1 352 ? 115.091 -23.433 192.536 1.00 47.81 352 LYS A C 1
ATOM 2403 O O . LYS A 1 352 ? 115.410 -23.243 193.701 1.00 57.23 352 LYS A O 1
ATOM 2409 N N . ALA A 1 353 ? 115.961 -23.422 191.531 1.00 48.75 353 ALA A N 1
ATOM 2410 C CA . ALA A 1 353 ? 117.394 -23.220 191.736 1.00 47.09 353 ALA A CA 1
ATOM 2411 C C . ALA A 1 353 ? 117.933 -22.109 190.836 1.00 47.72 353 ALA A C 1
ATOM 2412 O O . ALA A 1 353 ? 117.413 -21.883 189.734 1.00 43.34 353 ALA A O 1
ATOM 2414 N N . VAL A 1 354 ? 118.993 -21.444 191.299 1.00 45.36 354 VAL A N 1
ATOM 2415 C CA . VAL A 1 354 ? 119.603 -20.345 190.556 1.00 41.02 354 VAL A CA 1
ATOM 2416 C C . VAL A 1 354 ? 120.060 -20.749 189.133 1.00 44.58 354 VAL A C 1
ATOM 2417 O O . VAL A 1 354 ? 119.977 -19.954 188.190 1.00 39.11 354 VAL A O 1
ATOM 2421 N N . LYS A 1 355 ? 120.508 -21.989 188.973 1.00 40.52 355 LYS A N 1
ATOM 2422 C CA . LYS A 1 355 ? 121.008 -22.445 187.682 1.00 43.72 355 LYS A CA 1
ATOM 2423 C C . LYS A 1 355 ? 119.893 -22.534 186.628 1.00 40.70 355 LYS A C 1
ATOM 2424 O O . LYS A 1 355 ? 120.166 -22.718 185.448 1.00 41.56 355 LYS A O 1
ATOM 2430 N N . GLU A 1 356 ? 118.642 -22.398 187.061 1.00 41.84 356 GLU A N 1
ATOM 2431 C CA . GLU A 1 356 ? 117.489 -22.511 186.164 1.00 43.32 356 GLU A CA 1
ATOM 2432 C C . GLU A 1 356 ? 117.047 -21.172 185.524 1.00 42.10 356 GLU A C 1
ATOM 2433 O O . GLU A 1 356 ? 116.242 -21.167 184.597 1.00 41.04 356 GLU A O 1
ATOM 2439 N N . ILE A 1 357 ? 117.563 -20.049 186.019 1.00 40.50 357 ILE A N 1
ATOM 2440 C CA . ILE A 1 357 ? 117.103 -18.738 185.557 1.00 40.38 357 ILE A CA 1
ATOM 2441 C C . ILE A 1 357 ? 117.489 -18.452 184.102 1.00 39.98 357 ILE A C 1
ATOM 2442 O O . ILE A 1 357 ? 116.616 -18.256 183.246 1.00 37.80 357 ILE A O 1
ATOM 2447 N N . GLU A 1 358 ? 118.792 -18.431 183.828 1.00 37.90 358 GLU A N 1
ATOM 2448 C CA . GLU A 1 358 ? 119.273 -18.228 182.467 1.00 39.73 358 GLU A CA 1
ATOM 2449 C C . GLU A 1 358 ? 118.642 -19.170 181.430 1.00 42.33 358 GLU A C 1
ATOM 2450 O O . GLU A 1 358 ? 118.215 -18.694 180.377 1.00 39.88 358 GLU A O 1
ATOM 2456 N N . PRO A 1 359 ? 118.558 -20.493 181.726 1.00 41.81 359 PRO A N 1
ATOM 2457 C CA . PRO A 1 359 ? 117.896 -21.393 180.772 1.00 40.87 359 PRO A CA 1
ATOM 2458 C C . PRO A 1 359 ? 116.414 -21.081 180.615 1.00 39.51 359 PRO A C 1
ATOM 2459 O O . PRO A 1 359 ? 115.913 -21.199 179.504 1.00 42.88 359 PRO A O 1
ATOM 2463 N N . ALA A 1 360 ? 115.731 -20.707 181.696 1.00 36.41 360 ALA A N 1
ATOM 2464 C CA . ALA A 1 360 ? 114.346 -20.248 181.578 1.00 38.61 360 ALA A CA 1
ATOM 2465 C C . ALA A 1 360 ? 114.262 -19.095 180.556 1.00 41.88 360 ALA A C 1
ATOM 2466 O O . ALA A 1 360 ? 113.438 -19.115 179.637 1.00 39.14 360 ALA A O 1
ATOM 2468 N N . LEU A 1 361 ? 115.121 -18.094 180.737 1.00 38.02 361 LEU A N 1
ATOM 2469 C CA . LEU A 1 361 ? 115.146 -16.940 179.862 1.00 39.61 361 LEU A CA 1
ATOM 2470 C C . LEU A 1 361 ? 115.411 -17.348 178.415 1.00 39.31 361 LEU A C 1
ATOM 2471 O O . LEU A 1 361 ? 114.709 -16.907 177.504 1.00 35.97 361 LEU A O 1
ATOM 2476 N N . LYS A 1 362 ? 116.413 -18.201 178.216 1.00 39.02 362 LYS A N 1
ATOM 2477 C CA . LYS A 1 362 ? 116.749 -18.683 176.881 1.00 44.76 362 LYS A CA 1
ATOM 2478 C C . LYS A 1 362 ? 115.605 -19.453 176.233 1.00 42.61 362 LYS A C 1
ATOM 2479 O O . LYS A 1 362 ? 115.378 -19.340 175.022 1.00 38.93 362 LYS A O 1
ATOM 2485 N N . LYS A 1 363 ? 114.876 -20.211 177.042 1.00 37.90 363 LYS A N 1
ATOM 2486 C CA . LYS A 1 363 ? 113.732 -20.959 176.536 1.00 42.83 363 LYS A CA 1
ATOM 2487 C C . LYS A 1 363 ? 112.630 -20.062 175.982 1.00 37.66 363 LYS A C 1
ATOM 2488 O O . LYS A 1 363 ? 111.937 -20.438 175.046 1.00 40.62 363 LYS A O 1
ATOM 2494 N N . GLN A 1 364 ? 112.479 -18.871 176.548 1.00 40.00 364 GLN A N 1
ATOM 2495 C CA . GLN A 1 364 ? 111.562 -17.890 175.976 1.00 38.73 364 GLN A CA 1
ATOM 2496 C C . GLN A 1 364 ? 111.952 -17.534 174.527 1.00 40.67 364 GLN A C 1
ATOM 2497 O O . GLN A 1 364 ? 111.087 -17.414 173.656 1.00 39.64 364 GLN A O 1
ATOM 2503 N N . LEU A 1 365 ? 113.253 -17.383 174.271 1.00 38.21 365 LEU A N 1
ATOM 2504 C CA . LEU A 1 365 ? 113.732 -17.089 172.922 1.00 38.82 365 LEU A CA 1
ATOM 2505 C C . LEU A 1 365 ? 113.513 -18.281 172.001 1.00 39.99 365 LEU A C 1
ATOM 2506 O O . LEU A 1 365 ? 113.137 -18.115 170.844 1.00 37.82 365 LEU A O 1
ATOM 2511 N N . VAL A 1 366 ? 113.772 -19.479 172.520 1.00 39.33 366 VAL A N 1
ATOM 2512 C CA . VAL A 1 366 ? 113.643 -20.705 171.740 1.00 38.53 366 VAL A CA 1
ATOM 2513 C C . VAL A 1 366 ? 112.194 -21.003 171.366 1.00 38.23 366 VAL A C 1
ATOM 2514 O O . VAL A 1 366 ? 111.879 -21.215 170.191 1.00 39.86 366 VAL A O 1
ATOM 2518 N N . ILE A 1 367 ? 111.319 -21.018 172.365 1.00 36.68 367 ILE A N 1
ATOM 2519 C CA . ILE A 1 367 ? 109.910 -21.305 172.134 1.00 38.11 367 ILE A CA 1
ATOM 2520 C C . ILE A 1 367 ? 109.279 -20.289 171.184 1.00 40.19 367 ILE A C 1
ATOM 2521 O O . ILE A 1 367 ? 108.640 -20.660 170.187 1.00 39.10 367 ILE A O 1
ATOM 2526 N N . SER A 1 368 ? 109.459 -19.006 171.486 1.00 41.70 368 SER A N 1
ATOM 2527 C CA . SER A 1 368 ? 108.888 -17.959 170.642 1.00 39.68 368 SER A CA 1
ATOM 2528 C C . SER A 1 368 ? 109.359 -18.096 169.192 1.00 38.62 368 SER A C 1
ATOM 2529 O O . SER A 1 368 ? 108.566 -17.965 168.261 1.00 37.74 368 SER A O 1
ATOM 2532 N N . THR A 1 369 ? 110.638 -18.402 169.002 1.00 37.06 369 THR A N 1
ATOM 2533 C CA . THR A 1 369 ? 111.177 -18.555 167.650 1.00 36.58 369 THR A CA 1
ATOM 2534 C C . THR A 1 369 ? 110.528 -19.726 166.910 1.00 40.74 369 THR A C 1
ATOM 2535 O O . THR A 1 369 ? 110.131 -19.596 165.742 1.00 44.34 369 THR A O 1
ATOM 2539 N N . VAL A 1 370 ? 110.431 -20.870 167.580 1.00 39.55 370 VAL A N 1
ATOM 2540 C CA . VAL A 1 370 ? 109.786 -22.033 166.982 1.00 41.72 370 VAL A CA 1
ATOM 2541 C C . VAL A 1 370 ? 108.317 -21.741 166.712 1.00 41.59 370 VAL A C 1
ATOM 2542 O O . VAL A 1 370 ? 107.821 -21.992 165.612 1.00 44.20 370 VAL A O 1
ATOM 2546 N N . LEU A 1 371 ? 107.625 -21.198 167.711 1.00 40.20 371 LEU A N 1
ATOM 2547 C CA . LEU A 1 371 ? 106.218 -20.856 167.535 1.00 41.65 371 LEU A CA 1
ATOM 2548 C C . LEU A 1 371 ? 106.022 -19.805 166.436 1.00 43.25 371 LEU A C 1
ATOM 2549 O O . LEU A 1 371 ? 105.071 -19.885 165.660 1.00 44.92 371 LEU A O 1
ATOM 2554 N N . MET A 1 372 ? 106.927 -18.834 166.351 1.00 43.68 372 MET A N 1
ATOM 2555 C CA . MET A 1 372 ? 106.783 -17.763 165.360 1.00 44.07 372 MET A CA 1
ATOM 2556 C C . MET A 1 372 ? 107.115 -18.228 163.940 1.00 42.83 372 MET A C 1
ATOM 2557 O O . MET A 1 372 ? 106.583 -17.693 162.968 1.00 40.37 372 MET A O 1
ATOM 2562 N N . THR A 1 373 ? 107.987 -19.225 163.823 1.00 41.31 373 THR A N 1
ATOM 2563 C CA . THR A 1 373 ? 108.259 -19.816 162.519 1.00 44.21 373 THR A CA 1
ATOM 2564 C C . THR A 1 373 ? 106.959 -20.365 161.929 1.00 43.49 373 THR A C 1
ATOM 2565 O O . THR A 1 373 ? 106.638 -20.113 160.766 1.00 45.18 373 THR A O 1
ATOM 2569 N N . ILE A 1 374 ? 106.213 -21.104 162.745 1.00 43.75 374 ILE A N 1
ATOM 2570 C CA . ILE A 1 374 ? 104.920 -21.641 162.339 1.00 43.71 374 ILE A CA 1
ATOM 2571 C C . ILE A 1 374 ? 103.973 -20.489 162.013 1.00 44.48 374 ILE A C 1
ATOM 2572 O O . ILE A 1 374 ? 103.385 -20.445 160.926 1.00 46.54 374 ILE A O 1
ATOM 2577 N N . GLY A 1 375 ? 103.849 -19.547 162.943 1.00 43.78 375 GLY A N 1
ATOM 2578 C CA . GLY A 1 375 ? 102.972 -18.400 162.762 1.00 43.17 375 GLY A CA 1
ATOM 2579 C C . GLY A 1 375 ? 103.263 -17.609 161.500 1.00 45.84 375 GLY A C 1
ATOM 2580 O O . GLY A 1 375 ? 102.348 -17.143 160.805 1.00 44.20 375 GLY A O 1
ATOM 2581 N N . VAL A 1 376 ? 104.544 -17.454 161.192 1.00 44.36 376 VAL A N 1
ATOM 2582 C CA . VAL A 1 376 ? 104.926 -16.739 159.986 1.00 44.56 376 VAL A CA 1
ATOM 2583 C C . VAL A 1 376 ? 104.512 -17.520 158.745 1.00 44.54 376 VAL A C 1
ATOM 2584 O O . VAL A 1 376 ? 103.994 -16.933 157.796 1.00 44.38 376 VAL A O 1
ATOM 2588 N N . ALA A 1 377 ? 104.708 -18.840 158.767 1.00 45.87 377 ALA A N 1
ATOM 2589 C CA . ALA A 1 377 ? 104.250 -19.699 157.669 1.00 43.55 377 ALA A CA 1
ATOM 2590 C C . ALA A 1 377 ? 102.749 -19.532 157.431 1.00 43.85 377 ALA A C 1
ATOM 2591 O O . ALA A 1 377 ? 102.310 -19.391 156.290 1.00 43.24 377 ALA A O 1
ATOM 2593 N N . VAL A 1 378 ? 101.966 -19.532 158.507 1.00 43.58 378 VAL A N 1
ATOM 2594 C CA . VAL A 1 378 ? 100.531 -19.284 158.393 1.00 43.04 378 VAL A CA 1
ATOM 2595 C C . VAL A 1 378 ? 100.219 -17.925 157.751 1.00 44.00 378 VAL A C 1
ATOM 2596 O O . VAL A 1 378 ? 99.427 -17.843 156.803 1.00 44.04 378 VAL A O 1
ATOM 2600 N N . VAL A 1 379 ? 100.842 -16.864 158.260 1.00 42.75 379 VAL A N 1
ATOM 2601 C CA . VAL A 1 379 ? 100.638 -15.530 157.699 1.00 41.11 379 VAL A CA 1
ATOM 2602 C C . VAL A 1 379 ? 101.048 -15.455 156.218 1.00 44.50 379 VAL A C 1
ATOM 2603 O O . VAL A 1 379 ? 100.367 -14.830 155.401 1.00 42.24 379 VAL A O 1
ATOM 2607 N N . SER A 1 380 ? 102.156 -16.099 155.868 1.00 40.84 380 SER A N 1
ATOM 2608 C CA . SER A 1 380 ? 102.611 -16.055 154.488 1.00 44.92 380 SER A CA 1
ATOM 2609 C C . SER A 1 380 ? 101.611 -16.793 153.598 1.00 48.05 380 SER A C 1
ATOM 2610 O O . SER A 1 380 ? 101.382 -16.408 152.450 1.00 43.99 380 SER A O 1
ATOM 2613 N N . PHE A 1 381 ? 101.002 -17.839 154.152 1.00 45.85 381 PHE A N 1
ATOM 2614 C CA . PHE A 1 381 ? 100.071 -18.667 153.407 1.00 46.06 381 PHE A CA 1
ATOM 2615 C C . PHE A 1 381 ? 98.731 -17.976 153.159 1.00 46.54 381 PHE A C 1
ATOM 2616 O O . PHE A 1 381 ? 98.100 -18.208 152.132 1.00 50.59 381 PHE A O 1
ATOM 2624 N N . VAL A 1 382 ? 98.301 -17.123 154.086 1.00 45.72 382 VAL A N 1
ATOM 2625 C CA . VAL A 1 382 ? 96.957 -16.541 154.003 1.00 44.26 382 VAL A CA 1
ATOM 2626 C C . VAL A 1 382 ? 96.929 -15.052 153.672 1.00 46.15 382 VAL A C 1
ATOM 2627 O O . VAL A 1 382 ? 95.890 -14.532 153.269 1.00 48.51 382 VAL A O 1
ATOM 2631 N N . ALA A 1 383 ? 98.055 -14.363 153.843 1.00 43.80 383 ALA A N 1
ATOM 2632 C CA . ALA A 1 383 ? 98.088 -12.908 153.648 1.00 43.25 383 ALA A CA 1
ATOM 2633 C C . ALA A 1 383 ? 98.861 -12.482 152.401 1.00 45.16 383 ALA A C 1
ATOM 2634 O O . ALA A 1 383 ? 98.949 -11.294 152.091 1.00 44.24 383 ALA A O 1
ATOM 2636 N N . LEU A 1 384 ? 99.418 -13.448 151.680 1.00 46.35 384 LEU A N 1
ATOM 2637 C CA . LEU A 1 384 ? 100.085 -13.144 150.416 1.00 45.59 384 LEU A CA 1
ATOM 2638 C C . LEU A 1 384 ? 99.475 -13.933 149.258 1.00 47.11 384 LEU A C 1
ATOM 2639 O O . LEU A 1 384 ? 99.025 -15.070 149.443 1.00 49.22 384 LEU A O 1
ATOM 2644 N N . PRO A 1 385 ? 99.438 -13.321 148.058 1.00 48.43 385 PRO A N 1
ATOM 2645 C CA . PRO A 1 385 ? 99.173 -14.107 146.850 1.00 45.84 385 PRO A CA 1
ATOM 2646 C C . PRO A 1 385 ? 100.413 -14.934 146.567 1.00 43.50 385 PRO A C 1
ATOM 2647 O O . PRO A 1 385 ? 101.507 -14.518 146.954 1.00 41.07 385 PRO A O 1
ATOM 2651 N N . THR A 1 386 ? 100.250 -16.077 145.912 1.00 44.36 386 THR A N 1
ATOM 2652 C CA . THR A 1 386 ? 101.362 -16.998 145.694 1.00 44.25 386 THR A CA 1
ATOM 2653 C C . THR A 1 386 ? 102.481 -16.371 144.865 1.00 43.92 386 THR A C 1
ATOM 2654 O O . THR A 1 386 ? 103.653 -16.712 145.047 1.00 42.40 386 THR A O 1
ATOM 2658 N N . SER A 1 387 ? 102.103 -15.474 143.951 1.00 39.93 387 SER A N 1
ATOM 2659 C CA . SER A 1 387 ? 103.044 -14.748 143.100 1.00 43.08 387 SER A CA 1
ATOM 2660 C C . SER A 1 387 ? 102.749 -13.260 143.191 1.00 39.94 387 SER A C 1
ATOM 2661 O O . SER A 1 387 ? 101.597 -12.857 143.371 1.00 41.36 387 SER A O 1
ATOM 2664 N N . PHE A 1 388 ? 103.790 -12.447 143.052 1.00 35.77 388 PHE A N 1
ATOM 2665 C CA . PHE A 1 388 ? 103.638 -10.997 143.071 1.00 39.04 388 PHE A CA 1
ATOM 2666 C C . PHE A 1 388 ? 104.964 -10.394 142.637 1.00 38.62 388 PHE A C 1
ATOM 2667 O O . PHE A 1 388 ? 105.902 -11.119 142.288 1.00 39.05 388 PHE A O 1
ATOM 2675 N N . THR A 1 389 ? 105.045 -9.073 142.637 1.00 37.28 389 THR A N 1
ATOM 2676 C CA . THR A 1 389 ? 106.273 -8.424 142.209 1.00 39.28 389 THR A CA 1
ATOM 2677 C C . THR A 1 389 ? 106.749 -7.445 143.267 1.00 37.78 389 THR A C 1
ATOM 2678 O O . THR A 1 389 ? 105.945 -6.815 143.944 1.00 38.51 389 THR A O 1
ATOM 2682 N N . ILE A 1 390 ? 108.062 -7.317 143.397 1.00 35.07 390 ILE A N 1
ATOM 2683 C CA . ILE A 1 390 ? 108.631 -6.400 144.357 1.00 33.03 390 ILE A CA 1
ATOM 2684 C C . ILE A 1 390 ? 109.461 -5.369 143.616 1.00 36.83 390 ILE A C 1
ATOM 2685 O O . ILE A 1 390 ? 110.219 -5.715 142.705 1.00 36.56 390 ILE A O 1
ATOM 2690 N N . PHE A 1 391 ? 109.308 -4.102 143.981 1.00 33.75 391 PHE A N 1
ATOM 2691 C CA . PHE A 1 391 ? 110.139 -3.060 143.396 1.00 35.57 391 PHE A CA 1
ATOM 2692 C C . PHE A 1 391 ? 111.625 -3.367 143.621 1.00 37.36 391 PHE A C 1
ATOM 2693 O O . PHE A 1 391 ? 112.055 -3.623 144.738 1.00 35.57 391 PHE A O 1
ATOM 2701 N N . ASN A 1 392 ? 112.393 -3.374 142.538 1.00 40.58 392 ASN A N 1
ATOM 2702 C CA . ASN A 1 392 ? 113.809 -3.717 142.594 1.00 36.68 392 ASN A CA 1
ATOM 2703 C C . ASN A 1 392 ? 114.629 -2.766 141.729 1.00 40.02 392 ASN A C 1
ATOM 2704 O O . ASN A 1 392 ? 114.999 -3.096 140.597 1.00 41.62 392 ASN A O 1
ATOM 2709 N N . PHE A 1 393 ? 114.877 -1.579 142.271 1.00 33.61 393 PHE A N 1
ATOM 2710 C CA . PHE A 1 393 ? 115.682 -0.554 141.628 1.00 38.68 393 PHE A CA 1
ATOM 2711 C C . PHE A 1 393 ? 115.168 -0.169 140.234 1.00 44.08 393 PHE A C 1
ATOM 2712 O O . PHE A 1 393 ? 115.953 -0.042 139.292 1.00 42.15 393 PHE A O 1
ATOM 2720 N N . GLY A 1 394 ? 113.852 0.030 140.127 1.00 41.11 394 GLY A N 1
ATOM 2721 C CA . GLY A 1 394 ? 113.234 0.488 138.891 1.00 44.10 394 GLY A CA 1
ATOM 2722 C C . GLY A 1 394 ? 112.471 -0.589 138.132 1.00 43.82 394 GLY A C 1
ATOM 2723 O O . GLY A 1 394 ? 111.692 -0.291 137.238 1.00 43.15 394 GLY A O 1
ATOM 2724 N N . VAL A 1 395 ? 112.690 -1.844 138.515 1.00 43.61 395 VAL A N 1
ATOM 2725 C CA . VAL A 1 395 ? 112.128 -3.005 137.838 1.00 39.00 395 VAL A CA 1
ATOM 2726 C C . VAL A 1 395 ? 111.231 -3.772 138.811 1.00 43.06 395 VAL A C 1
ATOM 2727 O O . VAL A 1 395 ? 111.513 -3.811 140.007 1.00 41.30 395 VAL A O 1
ATOM 2731 N N . GLN A 1 396 ? 110.158 -4.389 138.319 1.00 42.87 396 GLN A N 1
ATOM 2732 C CA . GLN A 1 396 ? 109.347 -5.255 139.174 1.00 39.62 396 GLN A CA 1
ATOM 2733 C C . GLN A 1 396 ? 109.829 -6.703 139.137 1.00 40.37 396 GLN A C 1
ATOM 2734 O O . GLN A 1 396 ? 109.700 -7.392 138.125 1.00 39.26 396 GLN A O 1
ATOM 2740 N N . LYS A 1 397 ? 110.379 -7.155 140.257 1.00 37.91 397 LYS A N 1
ATOM 2741 C CA . LYS A 1 397 ? 110.965 -8.483 140.372 1.00 32.34 397 LYS A CA 1
ATOM 2742 C C . LYS A 1 397 ? 109.898 -9.480 140.795 1.00 39.45 397 LYS A C 1
ATOM 2743 O O . LYS A 1 397 ? 109.147 -9.232 141.745 1.00 41.49 397 LYS A O 1
ATOM 2749 N N . ASP A 1 398 ? 109.830 -10.608 140.093 1.00 41.03 398 ASP A N 1
ATOM 2750 C CA . ASP A 1 398 ? 108.864 -11.647 140.416 1.00 39.64 398 ASP A CA 1
ATOM 2751 C C . ASP A 1 398 ? 109.286 -12.377 141.676 1.00 40.68 398 ASP A C 1
ATOM 2752 O O . ASP A 1 398 ? 110.417 -12.853 141.783 1.00 39.68 398 ASP A O 1
ATOM 2757 N N . VAL A 1 399 ? 108.373 -12.448 142.635 1.00 39.10 399 VAL A N 1
ATOM 2758 C CA . VAL A 1 399 ? 108.675 -13.043 143.928 1.00 41.73 399 VAL A CA 1
ATOM 2759 C C . VAL A 1 399 ? 107.533 -13.965 144.334 1.00 40.29 399 VAL A C 1
ATOM 2760 O O . VAL A 1 399 ? 106.361 -13.655 144.097 1.00 40.86 399 VAL A O 1
ATOM 2764 N N . LYS A 1 400 ? 107.881 -15.103 144.928 1.00 39.50 400 LYS A N 1
ATOM 2765 C CA . LYS A 1 400 ? 106.891 -16.060 145.406 1.00 39.13 400 LYS A CA 1
ATOM 2766 C C . LYS A 1 400 ? 106.702 -15.906 146.912 1.00 42.95 400 LYS A C 1
ATOM 2767 O O . LYS A 1 400 ? 107.624 -15.495 147.629 1.00 39.53 400 LYS A O 1
ATOM 2773 N N . SER A 1 401 ? 105.513 -16.251 147.391 1.00 40.86 401 SER A N 1
ATOM 2774 C CA . SER A 1 401 ? 105.197 -16.101 148.800 1.00 39.97 401 SER A CA 1
ATOM 2775 C C . SER A 1 401 ? 106.055 -16.985 149.715 1.00 43.16 401 SER A C 1
ATOM 2776 O O . SER A 1 401 ? 106.377 -16.588 150.848 1.00 43.02 401 SER A O 1
ATOM 2779 N N . TRP A 1 402 ? 106.445 -18.169 149.245 1.00 36.63 402 TRP A N 1
ATOM 2780 C CA . TRP A 1 402 ? 107.318 -19.023 150.064 1.00 39.94 402 TRP A CA 1
ATOM 2781 C C . TRP A 1 402 ? 108.715 -18.424 150.183 1.00 40.44 402 TRP A C 1
ATOM 2782 O O . TRP A 1 402 ? 109.464 -18.752 151.100 1.00 37.09 402 TRP A O 1
ATOM 2793 N N . GLN A 1 403 ? 109.070 -17.566 149.230 1.00 40.53 403 GLN A N 1
ATOM 2794 C CA . GLN A 1 403 ? 110.347 -16.869 149.282 1.00 39.81 403 GLN A CA 1
ATOM 2795 C C . GLN A 1 403 ? 110.314 -15.759 150.350 1.00 41.41 403 GLN A C 1
ATOM 2796 O O . GLN A 1 403 ? 111.259 -15.614 151.136 1.00 41.53 403 GLN A O 1
ATOM 2802 N N . LEU A 1 404 ? 109.220 -14.997 150.390 1.00 39.10 404 LEU A N 1
ATOM 2803 C CA . LEU A 1 404 ? 109.017 -13.999 151.439 1.00 41.68 404 LEU A CA 1
ATOM 2804 C C . LEU A 1 404 ? 108.992 -14.650 152.806 1.00 41.69 404 LEU A C 1
ATOM 2805 O O . LEU A 1 404 ? 109.503 -14.085 153.778 1.00 37.47 404 LEU A O 1
ATOM 2810 N N . PHE A 1 405 ? 108.368 -15.820 152.892 1.00 39.95 405 PHE A N 1
ATOM 2811 C CA . PHE A 1 405 ? 108.365 -16.553 154.152 1.00 40.73 405 PHE A CA 1
ATOM 2812 C C . PHE A 1 405 ? 109.796 -16.755 154.637 1.00 39.92 405 PHE A C 1
ATOM 2813 O O . PHE A 1 405 ? 110.087 -16.604 155.820 1.00 40.75 405 PHE A O 1
ATOM 2821 N N . LEU A 1 406 ? 110.687 -17.111 153.717 1.00 40.05 406 LEU A N 1
ATOM 2822 C CA . LEU A 1 406 ? 112.068 -17.375 154.099 1.00 39.54 406 LEU A CA 1
ATOM 2823 C C . LEU A 1 406 ? 112.792 -16.083 154.455 1.00 38.69 406 LEU A C 1
ATOM 2824 O O . LEU A 1 406 ? 113.721 -16.087 155.265 1.00 39.26 406 LEU A O 1
ATOM 2829 N N . CYS A 1 407 ? 112.365 -14.980 153.851 1.00 39.22 407 CYS A N 1
ATOM 2830 C CA . CYS A 1 407 ? 112.965 -13.689 154.141 1.00 39.14 407 CYS A CA 1
ATOM 2831 C C . CYS A 1 407 ? 112.744 -13.322 155.594 1.00 36.07 407 CYS A C 1
ATOM 2832 O O . CYS A 1 407 ? 113.684 -12.947 156.289 1.00 36.26 407 CYS A O 1
ATOM 2835 N N . VAL A 1 408 ? 111.505 -13.414 156.064 1.00 36.50 408 VAL A N 1
ATOM 2836 C CA . VAL A 1 408 ? 111.268 -13.034 157.443 1.00 37.03 408 VAL A CA 1
ATOM 2837 C C . VAL A 1 408 ? 111.784 -14.108 158.383 1.00 37.83 408 VAL A C 1
ATOM 2838 O O . VAL A 1 408 ? 112.244 -13.803 159.489 1.00 36.97 408 VAL A O 1
ATOM 2842 N N . ALA A 1 409 ? 111.758 -15.359 157.928 1.00 37.37 409 ALA A N 1
ATOM 2843 C CA . ALA A 1 409 ? 112.215 -16.459 158.771 1.00 34.05 409 ALA A CA 1
ATOM 2844 C C . ALA A 1 409 ? 113.727 -16.435 158.966 1.00 34.14 409 ALA A C 1
ATOM 2845 O O . ALA A 1 409 ? 114.222 -16.833 160.020 1.00 34.51 409 ALA A O 1
ATOM 2847 N N . VAL A 1 410 ? 114.467 -15.980 157.958 1.00 31.40 410 VAL A N 1
ATOM 2848 C CA . VAL A 1 410 ? 115.925 -15.901 158.099 1.00 32.15 410 VAL A CA 1
ATOM 2849 C C . VAL A 1 410 ? 116.322 -14.788 159.096 1.00 36.23 410 VAL A C 1
ATOM 2850 O O . VAL A 1 410 ? 117.339 -14.894 159.783 1.00 35.18 410 VAL A O 1
ATOM 2854 N N . GLY A 1 411 ? 115.500 -13.742 159.195 1.00 36.11 411 GLY A N 1
ATOM 2855 C CA . GLY A 1 411 ? 115.698 -12.710 160.198 1.00 31.32 411 GLY A CA 1
ATOM 2856 C C . GLY A 1 411 ? 115.407 -13.265 161.584 1.00 33.83 411 GLY A C 1
ATOM 2857 O O . GLY A 1 411 ? 116.161 -13.038 162.534 1.00 31.28 411 GLY A O 1
ATOM 2858 N N . LEU A 1 412 ? 114.303 -13.999 161.687 1.00 35.79 412 LEU A N 1
ATOM 2859 C CA . LEU A 1 412 ? 113.876 -14.642 162.925 1.00 34.40 412 LEU A CA 1
ATOM 2860 C C . LEU A 1 412 ? 114.959 -15.564 163.475 1.00 37.48 412 LEU A C 1
ATOM 2861 O O . LEU A 1 412 ? 115.308 -15.504 164.662 1.00 35.16 412 LEU A O 1
ATOM 2866 N N . TRP A 1 413 ? 115.503 -16.409 162.606 1.00 35.51 413 TRP A N 1
ATOM 2867 C CA . TRP A 1 413 ? 116.523 -17.363 163.031 1.00 37.74 413 TRP A CA 1
ATOM 2868 C C . TRP A 1 413 ? 117.914 -16.749 163.247 1.00 34.21 413 TRP A C 1
ATOM 2869 O O . TRP A 1 413 ? 118.660 -17.211 164.116 1.00 34.49 413 TRP A O 1
ATOM 2880 N N . ALA A 1 414 ? 118.256 -15.717 162.475 1.00 33.24 414 ALA A N 1
ATOM 2881 C CA . ALA A 1 414 ? 119.473 -14.938 162.745 1.00 35.50 414 ALA A CA 1
ATOM 2882 C C . ALA A 1 414 ? 119.440 -14.377 164.165 1.00 31.81 414 ALA A C 1
ATOM 2883 O O . ALA A 1 414 ? 120.446 -14.413 164.887 1.00 32.05 414 ALA A O 1
ATOM 2885 N N . GLY A 1 415 ? 118.279 -13.866 164.568 1.00 31.00 415 GLY A N 1
ATOM 2886 C CA . GLY A 1 415 ? 118.110 -13.360 165.923 1.00 32.57 415 GLY A CA 1
ATOM 2887 C C . GLY A 1 415 ? 118.462 -14.414 166.965 1.00 32.99 415 GLY A C 1
ATOM 2888 O O . GLY A 1 415 ? 119.228 -14.150 167.901 1.00 33.67 415 GLY A O 1
ATOM 2889 N N . LEU A 1 416 ? 117.912 -15.615 166.805 1.00 34.61 416 LEU A N 1
ATOM 2890 C CA . LEU A 1 416 ? 118.099 -16.659 167.807 1.00 31.66 416 LEU A CA 1
ATOM 2891 C C . LEU A 1 416 ? 119.566 -17.046 167.888 1.00 31.67 416 LEU A C 1
ATOM 2892 O O . LEU A 1 416 ? 120.116 -17.250 168.982 1.00 34.04 416 LEU A O 1
ATOM 2897 N N . ILE A 1 417 ? 120.197 -17.136 166.726 1.00 29.40 417 ILE A N 1
ATOM 2898 C CA . ILE A 1 417 ? 121.625 -17.421 166.677 1.00 32.15 417 ILE A CA 1
ATOM 2899 C C . ILE A 1 417 ? 122.382 -16.330 167.423 1.00 33.63 417 ILE A C 1
ATOM 2900 O O . ILE A 1 417 ? 123.178 -16.633 168.311 1.00 33.70 417 ILE A O 1
ATOM 2905 N N . ILE A 1 418 ? 122.107 -15.066 167.094 1.00 32.35 418 ILE A N 1
ATOM 2906 C CA . ILE A 1 418 ? 122.722 -13.960 167.821 1.00 32.00 418 ILE A CA 1
ATOM 2907 C C . ILE A 1 418 ? 122.513 -14.123 169.326 1.00 29.66 418 ILE A C 1
ATOM 2908 O O . ILE A 1 418 ? 123.452 -13.958 170.106 1.00 33.55 418 ILE A O 1
ATOM 2913 N N . GLY A 1 419 ? 121.304 -14.498 169.738 1.00 29.05 419 GLY A N 1
ATOM 2914 C CA . GLY A 1 419 ? 121.033 -14.699 171.159 1.00 30.51 419 GLY A CA 1
ATOM 2915 C C . GLY A 1 419 ? 121.894 -15.772 171.817 1.00 34.98 419 GLY A C 1
ATOM 2916 O O . GLY A 1 419 ? 122.347 -15.595 172.957 1.00 34.75 419 GLY A O 1
ATOM 2917 N N . PHE A 1 420 ? 122.119 -16.878 171.102 1.00 32.64 420 PHE A N 1
ATOM 2918 C CA . PHE A 1 420 ? 122.907 -17.998 171.606 1.00 34.07 420 PHE A CA 1
ATOM 2919 C C . PHE A 1 420 ? 124.378 -17.652 171.719 1.00 33.39 420 PHE A C 1
ATOM 2920 O O . PHE A 1 420 ? 125.015 -17.961 172.720 1.00 37.64 420 PHE A O 1
ATOM 2928 N N . VAL A 1 421 ? 124.920 -17.021 170.688 1.00 30.26 421 VAL A N 1
ATOM 2929 C CA . VAL A 1 421 ? 126.326 -16.637 170.694 1.00 35.53 421 VAL A CA 1
ATOM 2930 C C . VAL A 1 421 ? 126.590 -15.580 171.763 1.00 34.02 421 VAL A C 1
ATOM 2931 O O . VAL A 1 421 ? 127.616 -15.614 172.446 1.00 31.64 421 VAL A O 1
ATOM 2935 N N . THR A 1 422 ? 125.650 -14.651 171.912 1.00 33.86 422 THR A N 1
ATOM 2936 C CA . THR A 1 422 ? 125.790 -13.591 172.908 1.00 35.21 422 THR A CA 1
ATOM 2937 C C . THR A 1 422 ? 125.750 -14.183 174.304 1.00 33.72 422 THR A C 1
ATOM 2938 O O . THR A 1 422 ? 126.503 -13.772 175.190 1.00 34.68 422 THR A O 1
ATOM 2942 N N . GLU A 1 423 ? 124.884 -15.166 174.509 1.00 35.57 423 GLU A N 1
ATOM 2943 C CA . GLU A 1 423 ? 124.883 -15.847 175.799 1.00 38.15 423 GLU A CA 1
ATOM 2944 C C . GLU A 1 423 ? 126.220 -16.512 176.100 1.00 34.20 423 GLU A C 1
ATOM 2945 O O . GLU A 1 423 ? 126.751 -16.396 177.209 1.00 33.30 423 GLU A O 1
ATOM 2951 N N . TYR A 1 424 ? 126.753 -17.214 175.108 1.00 33.63 424 TYR A N 1
ATOM 2952 C CA . TYR A 1 424 ? 128.029 -17.902 175.265 1.00 34.73 424 TYR A CA 1
ATOM 2953 C C . TYR A 1 424 ? 129.102 -16.916 175.688 1.00 30.80 424 TYR A C 1
ATOM 2954 O O . TYR A 1 424 ? 129.967 -17.228 176.507 1.00 31.92 424 TYR A O 1
ATOM 2963 N N . TYR A 1 425 ? 129.031 -15.705 175.149 1.00 30.26 425 TYR A N 1
ATOM 2964 C CA . TYR A 1 425 ? 130.070 -14.717 175.440 1.00 32.93 425 TYR A CA 1
ATOM 2965 C C . TYR A 1 425 ? 129.854 -13.855 176.689 1.00 28.05 425 TYR A C 1
ATOM 2966 O O . TYR A 1 425 ? 130.788 -13.215 177.169 1.00 28.36 425 TYR A O 1
ATOM 2975 N N . THR A 1 426 ? 128.640 -13.828 177.224 1.00 29.10 426 THR A N 1
ATOM 2976 C CA . THR A 1 426 ? 128.377 -12.925 178.352 1.00 30.36 426 THR A CA 1
ATOM 2977 C C . THR A 1 426 ? 127.953 -13.595 179.663 1.00 30.81 426 THR A C 1
ATOM 2978 O O . THR A 1 426 ? 127.928 -12.954 180.722 1.00 33.83 426 THR A O 1
ATOM 2982 N N . SER A 1 427 ? 127.610 -14.872 179.595 1.00 33.38 427 SER A N 1
ATOM 2983 C CA . SER A 1 427 ? 127.212 -15.621 180.791 1.00 37.07 427 SER A CA 1
ATOM 2984 C C . SER A 1 427 ? 128.420 -16.195 181.541 1.00 32.62 427 SER A C 1
ATOM 2985 O O . SER A 1 427 ? 129.359 -16.697 180.912 1.00 31.18 427 SER A O 1
ATOM 2988 N N . ASN A 1 428 ? 128.408 -16.124 182.877 1.00 35.16 428 ASN A N 1
ATOM 2989 C CA . ASN A 1 428 ? 129.492 -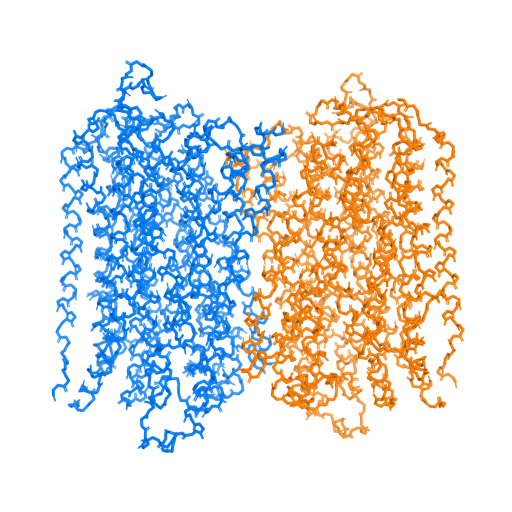16.745 183.655 1.00 32.41 428 ASN A CA 1
ATOM 2990 C C . ASN A 1 428 ? 129.348 -18.263 183.795 1.00 36.11 428 ASN A C 1
ATOM 2991 O O . ASN A 1 428 ? 130.116 -18.909 184.509 1.00 31.83 428 ASN A O 1
ATOM 2996 N N . ALA A 1 429 ? 128.370 -18.822 183.087 1.00 36.17 429 ALA A N 1
ATOM 2997 C CA . ALA A 1 429 ? 128.225 -20.265 182.984 1.00 35.32 429 ALA A CA 1
ATOM 2998 C C . ALA A 1 429 ? 129.227 -20.812 181.973 1.00 35.77 429 ALA A C 1
ATOM 2999 O O . ALA A 1 429 ? 129.471 -22.015 181.932 1.00 35.12 429 ALA A O 1
ATOM 3001 N N . TYR A 1 430 ? 129.820 -19.938 181.161 1.00 31.15 430 TYR A N 1
ATOM 3002 C CA . TYR A 1 430 ? 130.716 -20.421 180.112 1.00 30.87 430 TYR A CA 1
ATOM 3003 C C . TYR A 1 430 ? 132.154 -19.970 180.291 1.00 29.27 430 TYR A C 1
ATOM 3004 O O . TYR A 1 430 ? 132.431 -19.052 181.044 1.00 31.25 430 TYR A O 1
ATOM 3013 N N . SER A 1 431 ? 133.067 -20.625 179.582 1.00 32.05 431 SER A N 1
ATOM 3014 C CA . SER A 1 431 ? 134.494 -20.347 179.749 1.00 31.53 431 SER A CA 1
ATOM 3015 C C . SER A 1 431 ? 134.987 -18.935 179.394 1.00 32.62 431 SER A C 1
ATOM 3016 O O . SER A 1 431 ? 135.934 -18.465 180.029 1.00 34.66 431 SER A O 1
ATOM 3019 N N . PRO A 1 432 ? 134.402 -18.276 178.350 1.00 34.57 432 PRO A N 1
ATOM 3020 C CA . PRO A 1 432 ? 134.956 -16.949 178.050 1.00 32.44 432 PRO A CA 1
ATOM 3021 C C . PRO A 1 432 ? 134.881 -16.000 179.243 1.00 28.10 432 PRO A C 1
ATOM 3022 O O . PRO A 1 432 ? 135.887 -15.393 179.596 1.00 28.86 432 PRO A O 1
ATOM 3026 N N . VAL A 1 433 ? 133.713 -15.890 179.863 1.00 27.58 433 VAL A N 1
ATOM 3027 C CA . VAL A 1 433 ? 133.562 -15.004 181.011 1.00 30.38 433 VAL A CA 1
ATOM 3028 C C . VAL A 1 433 ? 134.344 -15.520 182.236 1.00 32.98 433 VAL A C 1
ATOM 3029 O O . VAL A 1 433 ? 134.917 -14.735 182.985 1.00 31.86 433 VAL A O 1
ATOM 3033 N N . GLN A 1 434 ? 134.402 -16.840 182.409 1.00 32.85 434 GLN A N 1
ATOM 3034 C CA . GLN A 1 434 ? 135.136 -17.419 183.536 1.00 34.73 434 GLN A CA 1
ATOM 3035 C C . GLN A 1 434 ? 136.633 -17.191 183.400 1.00 31.73 434 GLN A C 1
ATOM 3036 O O . GLN A 1 434 ? 137.323 -17.002 184.394 1.00 34.11 434 GLN A O 1
ATOM 3042 N N . ASP A 1 435 ? 137.139 -17.217 182.175 1.00 29.19 435 ASP A N 1
ATOM 3043 C CA . ASP A 1 435 ? 138.549 -16.919 181.967 1.00 31.90 435 ASP A CA 1
ATOM 3044 C C . ASP A 1 435 ? 138.797 -15.430 182.173 1.00 33.75 435 ASP A C 1
ATOM 3045 O O . ASP A 1 435 ? 139.895 -15.030 182.572 1.00 33.25 435 ASP A O 1
ATOM 3050 N N . VAL A 1 436 ? 137.778 -14.612 181.900 1.00 29.52 436 VAL A N 1
ATOM 3051 C CA . VAL A 1 436 ? 137.887 -13.175 182.162 1.00 31.28 436 VAL A CA 1
ATOM 3052 C C . VAL A 1 436 ? 138.008 -12.939 183.664 1.00 33.76 436 VAL A C 1
ATOM 3053 O O . VAL A 1 436 ? 138.903 -12.221 184.125 1.00 31.07 436 VAL A O 1
ATOM 3057 N N . ALA A 1 437 ? 137.109 -13.561 184.424 1.00 32.08 437 ALA A N 1
ATOM 3058 C CA . ALA A 1 437 ? 137.194 -13.520 185.880 1.00 34.18 437 ALA A CA 1
ATOM 3059 C C . ALA A 1 437 ? 138.534 -14.076 186.342 1.00 32.81 437 ALA A C 1
ATOM 3060 O O . ALA A 1 437 ? 139.222 -13.462 187.154 1.00 32.42 437 ALA A O 1
ATOM 3062 N N . ASP A 1 438 ? 138.904 -15.237 185.814 1.00 31.36 438 ASP A N 1
ATOM 3063 C CA . ASP A 1 438 ? 140.173 -15.852 186.175 1.00 33.14 438 ASP A CA 1
ATOM 3064 C C . ASP A 1 438 ? 141.372 -14.919 185.988 1.00 34.49 438 ASP A C 1
ATOM 3065 O O . ASP A 1 438 ? 142.310 -14.959 186.774 1.00 34.71 438 ASP A O 1
ATOM 3070 N N . SER A 1 439 ? 141.334 -14.070 184.960 1.00 34.85 439 SER A N 1
ATOM 3071 C CA . SER A 1 439 ? 142.471 -13.205 184.630 1.00 32.29 439 SER A CA 1
ATOM 3072 C C . SER A 1 439 ? 142.669 -12.091 185.657 1.00 31.59 439 SER A C 1
ATOM 3073 O O . SER A 1 439 ? 143.721 -11.431 185.685 1.00 28.49 439 SER A O 1
ATOM 3076 N N . CYS A 1 440 ? 141.652 -11.873 186.487 1.00 30.23 440 CYS A N 1
ATOM 3077 C CA . CYS A 1 440 ? 141.749 -10.921 187.592 1.00 35.29 440 CYS A CA 1
ATOM 3078 C C . CYS A 1 440 ? 142.847 -11.311 188.577 1.00 35.36 440 CYS A C 1
ATOM 3079 O O . CYS A 1 440 ? 143.376 -10.458 189.291 1.00 32.31 440 CYS A O 1
ATOM 3082 N N . ARG A 1 441 ? 143.194 -12.597 188.584 1.00 31.48 441 ARG A N 1
ATOM 3083 C CA . ARG A 1 441 ? 144.271 -13.122 189.421 1.00 38.99 441 ARG A CA 1
ATOM 3084 C C . ARG A 1 441 ? 145.577 -12.381 189.180 1.00 38.60 441 ARG A C 1
ATOM 3085 O O . ARG A 1 441 ? 146.414 -12.266 190.078 1.00 34.75 441 ARG A O 1
ATOM 3093 N N . THR A 1 442 ? 145.747 -11.872 187.966 1.00 31.51 442 THR A N 1
ATOM 3094 C CA . THR A 1 442 ? 146.960 -11.135 187.648 1.00 32.35 442 THR A CA 1
ATOM 3095 C C . THR A 1 442 ? 146.716 -9.633 187.540 1.00 32.72 442 THR A C 1
ATOM 3096 O O . THR A 1 442 ? 147.571 -8.891 187.057 1.00 36.86 442 THR A O 1
ATOM 3100 N N . GLY A 1 443 ? 145.558 -9.185 188.027 1.00 29.09 443 GLY A N 1
ATOM 3101 C CA . GLY A 1 443 ? 145.317 -7.756 188.199 1.00 29.94 443 GLY A CA 1
ATOM 3102 C C . GLY A 1 443 ? 144.321 -7.163 187.219 1.00 36.85 443 GLY A C 1
ATOM 3103 O O . GLY A 1 443 ? 143.861 -7.862 186.306 1.00 33.44 443 GLY A O 1
ATOM 3104 N N . ALA A 1 444 ? 143.993 -5.877 187.391 1.00 36.94 444 ALA A N 1
ATOM 3105 C CA . ALA A 1 444 ? 143.008 -5.209 186.527 1.00 32.67 444 ALA A CA 1
ATOM 3106 C C . ALA A 1 444 ? 143.403 -5.173 185.041 1.00 32.58 444 ALA A C 1
ATOM 3107 O O . ALA A 1 444 ? 142.552 -5.280 184.149 1.00 34.24 444 ALA A O 1
ATOM 3109 N N . ALA A 1 445 ? 144.693 -5.012 184.774 1.00 31.67 445 ALA A N 1
ATOM 3110 C CA . ALA A 1 445 ? 145.156 -4.878 183.406 1.00 31.55 445 ALA A CA 1
ATOM 3111 C C . ALA A 1 445 ? 144.879 -6.140 182.574 1.00 35.53 445 ALA A C 1
ATOM 3112 O O . ALA A 1 445 ? 144.460 -6.046 181.416 1.00 32.64 445 ALA A O 1
ATOM 3114 N N . THR A 1 446 ? 145.098 -7.315 183.162 1.00 32.49 446 THR A N 1
ATOM 3115 C CA . THR A 1 446 ? 144.828 -8.550 182.425 1.00 33.15 446 THR A CA 1
ATOM 3116 C C . THR A 1 446 ? 143.331 -8.760 182.248 1.00 31.39 446 THR A C 1
ATOM 3117 O O . THR A 1 446 ? 142.886 -9.216 181.195 1.00 33.59 446 THR A O 1
ATOM 3121 N N . ASN A 1 447 ? 142.561 -8.430 183.279 1.00 30.57 447 ASN A N 1
ATOM 3122 C CA . ASN A 1 447 ? 141.107 -8.433 183.179 1.00 31.76 447 ASN A CA 1
ATOM 3123 C C . ASN A 1 447 ? 140.638 -7.563 181.997 1.00 32.25 447 ASN A C 1
ATOM 3124 O O . ASN A 1 447 ? 139.777 -7.961 181.208 1.00 30.98 447 ASN A O 1
ATOM 3129 N N . VAL A 1 448 ? 141.218 -6.379 181.852 1.00 33.39 448 VAL A N 1
ATOM 3130 C CA . VAL A 1 448 ? 140.780 -5.509 180.767 1.00 30.66 448 VAL A CA 1
ATOM 3131 C C . VAL A 1 448 ? 141.218 -6.026 179.401 1.00 33.10 448 VAL A C 1
ATOM 3132 O O . VAL A 1 448 ? 140.446 -5.980 178.423 1.00 30.20 448 VAL A O 1
ATOM 3136 N N . ILE A 1 449 ? 142.445 -6.534 179.325 1.00 33.01 449 ILE A N 1
ATOM 3137 C CA . ILE A 1 449 ? 142.927 -7.095 178.063 1.00 32.19 449 ILE A CA 1
ATOM 3138 C C . ILE A 1 449 ? 142.056 -8.274 177.622 1.00 32.72 449 ILE A C 1
ATOM 3139 O O . ILE A 1 449 ? 141.629 -8.339 176.464 1.00 28.83 449 ILE A O 1
ATOM 3144 N N . PHE A 1 450 ? 141.787 -9.193 178.545 1.00 31.65 450 PHE A N 1
ATOM 3145 C CA . PHE A 1 450 ? 140.913 -10.341 178.263 1.00 33.99 450 PHE A CA 1
ATOM 3146 C C . PHE A 1 450 ? 139.496 -9.909 177.869 1.00 29.42 450 PHE A C 1
ATOM 3147 O O . PHE A 1 450 ? 138.887 -10.504 176.983 1.00 31.96 450 PHE A O 1
ATOM 3155 N N . GLY A 1 451 ? 138.967 -8.895 178.552 1.00 29.61 451 GLY A N 1
ATOM 3156 C CA . GLY A 1 451 ? 137.633 -8.396 178.262 1.00 31.82 451 GLY A CA 1
ATOM 3157 C C . GLY A 1 451 ? 137.515 -7.747 176.886 1.00 29.36 451 GLY A C 1
ATOM 3158 O O . GLY A 1 451 ? 136.560 -8.002 176.150 1.00 29.19 451 GLY A O 1
ATOM 3159 N N . LEU A 1 452 ? 138.484 -6.903 176.541 1.00 30.35 452 LEU A N 1
ATOM 3160 C CA . LEU A 1 452 ? 138.516 -6.301 175.218 1.00 30.97 452 LEU A CA 1
ATOM 3161 C C . LEU A 1 452 ? 138.587 -7.394 174.154 1.00 29.13 452 LEU A C 1
ATOM 3162 O O . LEU A 1 452 ? 137.850 -7.360 173.159 1.00 30.70 452 LEU A O 1
ATOM 3167 N N . ALA A 1 453 ? 139.452 -8.380 174.373 1.00 31.85 453 ALA A N 1
ATOM 3168 C CA . ALA A 1 453 ? 139.610 -9.481 173.413 1.00 30.11 453 ALA A CA 1
ATOM 3169 C C . ALA A 1 453 ? 138.299 -10.256 173.242 1.00 28.02 453 ALA A C 1
ATOM 3170 O O . ALA A 1 453 ? 137.885 -10.543 172.125 1.00 26.99 453 ALA A O 1
ATOM 3172 N N . LEU A 1 454 ? 137.622 -10.548 174.346 1.00 29.18 454 LEU A N 1
ATOM 3173 C CA . LEU A 1 454 ? 136.330 -11.234 174.267 1.00 27.56 454 LEU A CA 1
ATOM 3174 C C . LEU A 1 454 ? 135.327 -10.520 173.355 1.00 27.68 454 LEU A C 1
ATOM 3175 O O . LEU A 1 454 ? 134.698 -11.159 172.502 1.00 2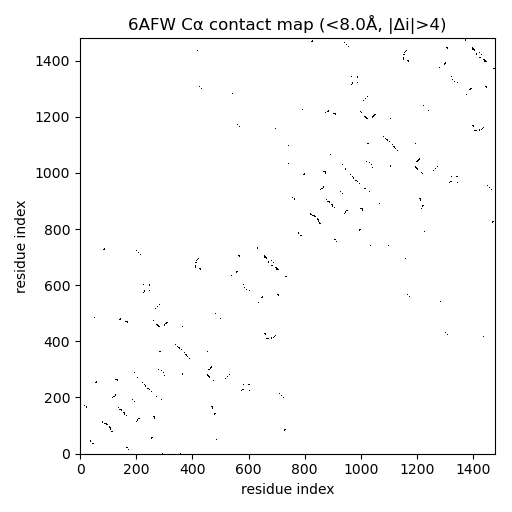4.67 454 LEU A O 1
ATOM 3180 N N . GLY A 1 455 ? 135.163 -9.206 173.550 1.00 31.05 455 GLY A N 1
ATOM 3181 C CA . GLY A 1 455 ? 134.208 -8.427 172.775 1.00 25.43 455 GLY A CA 1
ATOM 3182 C C . GLY A 1 455 ? 134.529 -8.426 171.291 1.00 26.85 455 GLY A C 1
ATOM 3183 O O . GLY A 1 455 ? 133.634 -8.599 170.444 1.00 26.70 455 GLY A O 1
ATOM 3184 N N . TYR A 1 456 ? 135.807 -8.223 170.977 1.00 25.03 456 TYR A N 1
ATOM 3185 C CA . TYR A 1 456 ? 136.286 -8.275 169.598 1.00 28.07 456 TYR A CA 1
ATOM 3186 C C . TYR A 1 456 ? 135.925 -9.612 168.965 1.00 29.15 456 TYR A C 1
ATOM 3187 O O . TYR A 1 456 ? 135.371 -9.664 167.860 1.00 30.47 456 TYR A O 1
ATOM 3196 N N . LYS A 1 457 ? 136.242 -10.682 169.691 1.00 28.68 457 LYS A N 1
ATOM 3197 C CA . LYS A 1 457 ? 136.013 -12.062 169.267 1.00 30.91 457 LYS A CA 1
ATOM 3198 C C . LYS A 1 457 ? 134.536 -12.356 169.081 1.00 29.66 457 LYS A C 1
ATOM 3199 O O . LYS A 1 457 ? 134.155 -13.134 168.214 1.00 30.71 457 LYS A O 1
ATOM 3205 N N . SER A 1 458 ? 133.707 -11.714 169.894 1.00 27.13 458 SER A N 1
ATOM 3206 C CA . SER A 1 458 ? 132.275 -11.998 169.908 1.00 28.40 458 SER A CA 1
ATOM 3207 C C . SER A 1 458 ? 131.539 -11.537 168.641 1.00 29.04 458 SER A C 1
ATOM 3208 O O . SER A 1 458 ? 130.405 -11.949 168.401 1.00 29.06 458 SER A O 1
ATOM 3211 N N . VAL A 1 459 ? 132.156 -10.681 167.828 1.00 28.88 459 VAL A N 1
ATOM 3212 C CA . VAL A 1 459 ? 131.418 -10.131 166.697 1.00 29.18 459 VAL A CA 1
ATOM 3213 C C . VAL A 1 459 ? 131.284 -11.143 165.550 1.00 33.15 459 VAL A C 1
ATOM 3214 O O . VAL A 1 459 ? 130.418 -10.993 164.675 1.00 29.85 459 VAL A O 1
ATOM 3218 N N . ILE A 1 460 ? 132.131 -12.169 165.553 1.00 30.89 460 ILE A N 1
ATOM 3219 C CA . ILE A 1 460 ? 132.279 -12.990 164.346 1.00 33.60 460 ILE A CA 1
ATOM 3220 C C . ILE A 1 460 ? 130.986 -13.678 163.881 1.00 31.59 460 ILE A C 1
ATOM 3221 O O . ILE A 1 460 ? 130.548 -13.505 162.742 1.00 33.19 460 ILE A O 1
ATOM 3226 N N . ILE A 1 461 ? 130.374 -14.457 164.754 1.00 29.67 461 ILE A N 1
ATOM 3227 C CA . ILE A 1 461 ? 129.172 -15.186 164.364 1.00 32.32 461 ILE A CA 1
ATOM 3228 C C . ILE A 1 461 ? 127.940 -14.294 164.120 1.00 31.02 461 ILE A C 1
ATOM 3229 O O . ILE A 1 461 ? 127.210 -14.527 163.156 1.00 29.64 461 ILE A O 1
ATOM 3234 N N . PRO A 1 462 ? 127.699 -13.275 164.981 1.00 32.47 462 PRO A N 1
ATOM 3235 C CA . PRO A 1 462 ? 126.599 -12.357 164.631 1.00 30.54 462 PRO A CA 1
ATOM 3236 C C . PRO A 1 462 ? 126.757 -11.719 163.234 1.00 32.50 462 PRO A C 1
ATOM 3237 O O . PRO A 1 462 ? 125.785 -11.659 162.466 1.00 29.33 462 PRO A O 1
ATOM 3241 N N . ILE A 1 463 ? 127.967 -11.269 162.903 1.00 31.56 463 ILE A N 1
ATOM 3242 C CA . ILE A 1 463 ? 128.221 -10.713 161.578 1.00 29.58 463 ILE A CA 1
ATOM 3243 C C . ILE A 1 463 ? 127.890 -11.730 160.494 1.00 32.56 463 ILE A C 1
ATOM 3244 O O . ILE A 1 463 ? 127.222 -11.402 159.503 1.00 31.35 463 ILE A O 1
ATOM 3249 N N . PHE A 1 464 ? 128.362 -12.963 160.678 1.00 33.86 464 PHE A N 1
ATOM 3250 C CA . PHE A 1 464 ? 128.078 -14.018 159.715 1.00 31.77 464 PHE A CA 1
ATOM 3251 C C . PHE A 1 464 ? 126.574 -14.263 159.646 1.00 30.23 464 PHE A C 1
ATOM 3252 O O . PHE A 1 464 ? 126.017 -14.415 158.566 1.00 32.21 464 PHE A O 1
ATOM 3260 N N . ALA A 1 465 ? 125.915 -14.289 160.797 1.00 30.77 465 ALA A N 1
ATOM 3261 C CA . ALA A 1 465 ? 124.462 -14.443 160.809 1.00 31.93 465 ALA A CA 1
ATOM 3262 C C . ALA A 1 465 ? 123.788 -13.316 160.014 1.00 31.39 465 ALA A C 1
ATOM 3263 O O . ALA A 1 465 ? 122.919 -13.557 159.177 1.00 31.77 465 ALA A O 1
ATOM 3265 N N . ILE A 1 466 ? 124.208 -12.084 160.262 1.00 30.20 466 ILE A N 1
ATOM 3266 C CA . ILE A 1 466 ? 123.615 -10.947 159.579 1.00 30.03 466 ILE A CA 1
ATOM 3267 C C . ILE A 1 466 ? 123.890 -11.026 158.079 1.00 32.20 466 ILE A C 1
ATOM 3268 O O . ILE A 1 466 ? 122.994 -10.806 157.242 1.00 30.44 466 ILE A O 1
ATOM 3273 N N . ALA A 1 467 ? 125.135 -11.355 157.745 1.00 30.38 467 ALA A N 1
ATOM 3274 C CA . ALA A 1 467 ? 125.537 -11.533 156.351 1.00 28.25 467 ALA A CA 1
ATOM 3275 C C . ALA A 1 467 ? 124.686 -12.591 155.630 1.00 32.71 467 ALA A C 1
ATOM 3276 O O . ALA A 1 467 ? 124.274 -12.391 154.484 1.00 36.29 467 ALA A O 1
ATOM 3278 N N . ILE A 1 468 ? 124.427 -13.715 156.290 1.00 32.34 468 ILE A N 1
ATOM 3279 C CA . ILE A 1 468 ? 123.589 -14.739 155.676 1.00 35.44 468 ILE A CA 1
ATOM 3280 C C . ILE A 1 468 ? 122.168 -14.214 155.489 1.00 32.99 468 ILE A C 1
ATOM 3281 O O . ILE A 1 468 ? 121.554 -14.447 154.459 1.00 36.11 468 ILE A O 1
ATOM 3286 N N . SER A 1 469 ? 121.658 -13.503 156.487 1.00 33.92 469 SER A N 1
ATOM 3287 C CA . SER A 1 469 ? 120.307 -12.956 156.431 1.00 33.61 469 SER A CA 1
ATOM 3288 C C . SER A 1 469 ? 120.167 -11.981 155.289 1.00 33.19 469 SER A C 1
ATOM 3289 O O . SER A 1 469 ? 119.165 -11.971 154.572 1.00 36.67 469 SER A O 1
ATOM 3292 N N . ILE A 1 470 ? 121.176 -11.140 155.142 1.00 32.03 470 ILE A N 1
ATOM 3293 C CA . ILE A 1 470 ? 121.196 -10.201 154.042 1.00 34.39 470 ILE A CA 1
ATOM 3294 C C . ILE A 1 470 ? 121.146 -10.979 152.736 1.00 34.87 470 ILE A C 1
ATOM 3295 O O . ILE A 1 470 ? 120.271 -10.732 151.907 1.00 35.29 470 ILE A O 1
ATOM 3300 N N . PHE A 1 471 ? 122.054 -11.935 152.557 1.00 35.56 471 PHE A N 1
ATOM 3301 C CA . PHE A 1 471 ? 122.152 -12.613 151.264 1.00 35.34 471 PHE A CA 1
ATOM 3302 C C . PHE A 1 471 ? 120.845 -13.293 150.854 1.00 36.60 471 PHE A C 1
ATOM 3303 O O . PHE A 1 471 ? 120.378 -13.123 149.732 1.00 34.19 471 PHE A O 1
ATOM 3311 N N . VAL A 1 472 ? 120.256 -14.049 151.772 1.00 36.42 472 VAL A N 1
ATOM 3312 C CA . VAL A 1 472 ? 118.995 -14.722 151.484 1.00 39.44 472 VAL A CA 1
ATOM 3313 C C . VAL A 1 472 ? 117.898 -13.722 151.119 1.00 36.48 472 VAL A C 1
ATOM 3314 O O . VAL A 1 472 ? 117.292 -13.813 150.048 1.00 34.46 472 VAL A O 1
ATOM 3318 N N . SER A 1 473 ? 117.654 -12.766 152.014 1.00 35.90 473 SER A N 1
ATOM 3319 C CA . SER A 1 473 ? 116.541 -11.837 151.863 1.00 34.93 473 SER A CA 1
ATOM 3320 C C . SER A 1 473 ? 116.728 -10.866 150.691 1.00 32.80 473 SER A C 1
ATOM 3321 O O . SER A 1 473 ? 115.765 -10.517 150.010 1.00 32.92 473 SER A O 1
ATOM 3324 N N . PHE A 1 474 ? 117.967 -10.431 150.473 1.00 31.92 474 PHE A N 1
ATOM 3325 C CA . PHE A 1 474 ? 118.324 -9.547 149.353 1.00 36.18 474 PHE A CA 1
ATOM 3326 C C . PHE A 1 474 ? 118.101 -10.308 148.030 1.00 34.08 474 PHE A C 1
ATOM 3327 O O . PHE A 1 474 ? 117.481 -9.784 147.100 1.00 34.33 474 PHE A O 1
ATOM 3335 N N . THR A 1 475 ? 118.579 -11.551 147.962 1.00 36.63 475 THR A N 1
ATOM 3336 C CA . THR A 1 475 ? 118.425 -12.365 146.751 1.00 38.11 475 THR A CA 1
ATOM 3337 C C . THR A 1 475 ? 116.960 -12.633 146.400 1.00 39.69 475 THR A C 1
ATOM 3338 O O . THR A 1 475 ? 116.564 -12.542 145.239 1.00 36.89 475 THR A O 1
ATOM 3342 N N . PHE A 1 476 ? 116.156 -12.963 147.406 1.00 38.70 476 PHE A N 1
ATOM 3343 C CA . PHE A 1 476 ? 114.745 -13.253 147.161 1.00 37.04 476 PHE A CA 1
ATOM 3344 C C . PHE A 1 476 ? 113.881 -12.026 146.860 1.00 38.45 476 PHE A C 1
ATOM 3345 O O . PHE A 1 476 ? 113.105 -12.052 145.919 1.00 40.27 476 PHE A O 1
ATOM 3353 N N . ALA A 1 477 ? 114.001 -10.954 147.642 1.00 34.65 477 ALA A N 1
ATOM 3354 C CA . ALA A 1 477 ? 113.047 -9.866 147.493 1.00 30.70 477 ALA A CA 1
ATOM 3355 C C . ALA A 1 477 ? 113.630 -8.478 147.657 1.00 31.73 477 ALA A C 1
ATOM 3356 O O . ALA A 1 477 ? 112.923 -7.558 148.079 1.00 33.27 477 ALA A O 1
ATOM 3358 N N . ALA A 1 478 ? 114.910 -8.331 147.325 1.00 32.18 478 ALA A N 1
ATOM 3359 C CA . ALA A 1 478 ? 115.581 -7.034 147.360 1.00 32.60 478 ALA A CA 1
ATOM 3360 C C . ALA A 1 478 ? 115.366 -6.315 148.691 1.00 32.88 478 ALA A C 1
ATOM 3361 O O . ALA A 1 478 ? 115.340 -6.961 149.739 1.00 35.00 478 ALA A O 1
ATOM 3363 N N . MET A 1 479 ? 115.187 -4.993 148.651 1.00 33.88 479 MET A N 1
ATOM 3364 C CA . MET A 1 479 ? 115.077 -4.200 149.884 1.00 31.01 479 MET A CA 1
ATOM 3365 C C . MET A 1 479 ? 113.868 -4.580 150.717 1.00 31.07 479 MET A C 1
ATOM 3366 O O . MET A 1 479 ? 113.928 -4.540 151.939 1.00 34.57 479 MET A O 1
ATOM 3371 N N . TYR A 1 480 ? 112.763 -4.928 150.065 1.00 32.67 480 TYR A N 1
ATOM 3372 C CA . TYR A 1 480 ? 111.584 -5.365 150.802 1.00 34.24 480 TYR A CA 1
ATOM 3373 C C . TYR A 1 480 ? 111.909 -6.596 151.635 1.00 33.57 480 TYR A C 1
ATOM 3374 O O . TYR A 1 480 ? 111.575 -6.661 152.824 1.00 34.36 480 TYR A O 1
ATOM 3383 N N . GLY A 1 481 ? 112.550 -7.575 150.993 1.00 34.29 481 GLY A N 1
ATOM 3384 C CA . GLY A 1 481 ? 112.953 -8.799 151.667 1.00 35.87 481 GLY A CA 1
ATOM 3385 C C . GLY A 1 481 ? 113.823 -8.522 152.885 1.00 33.32 481 GLY A C 1
ATOM 3386 O O . GLY A 1 481 ? 113.624 -9.108 153.949 1.00 33.05 481 GLY A O 1
ATOM 3387 N N . ILE A 1 482 ? 114.779 -7.614 152.719 1.00 32.74 482 ILE A N 1
ATOM 3388 C CA . ILE A 1 482 ? 115.646 -7.213 153.814 1.00 34.26 482 ILE A CA 1
ATOM 3389 C C . ILE A 1 482 ? 114.877 -6.527 154.940 1.00 33.94 482 ILE A C 1
ATOM 3390 O O . ILE A 1 482 ? 115.115 -6.811 156.123 1.00 31.93 482 ILE A O 1
ATOM 3395 N N . ALA A 1 483 ? 113.968 -5.618 154.585 1.00 32.24 483 ALA A N 1
ATOM 3396 C CA . ALA A 1 483 ? 113.219 -4.885 155.610 1.00 34.43 483 ALA A CA 1
ATOM 3397 C C . ALA A 1 483 ? 112.394 -5.876 156.417 1.00 33.23 483 ALA A C 1
ATOM 3398 O O . ALA A 1 483 ? 112.210 -5.744 157.623 1.00 37.67 483 ALA A O 1
ATOM 3400 N N . VAL A 1 484 ? 111.899 -6.873 155.710 1.00 35.29 484 VAL A N 1
ATOM 3401 C CA . VAL A 1 484 ? 111.003 -7.864 156.256 1.00 32.52 484 VAL A CA 1
ATOM 3402 C C . VAL A 1 484 ? 111.819 -8.920 157.035 1.00 34.67 484 VAL A C 1
ATOM 3403 O O . VAL A 1 484 ? 111.308 -9.586 157.943 1.00 33.37 484 VAL A O 1
ATOM 3407 N N . ALA A 1 485 ? 113.102 -9.054 156.702 1.00 32.01 485 ALA A N 1
ATOM 3408 C CA . ALA A 1 485 ? 114.001 -9.847 157.532 1.00 33.29 485 ALA A CA 1
ATOM 3409 C C . ALA A 1 485 ? 114.243 -9.133 158.880 1.00 33.63 485 ALA A C 1
ATOM 3410 O O . ALA A 1 485 ? 114.198 -9.757 159.948 1.00 31.71 485 ALA A O 1
ATOM 3412 N N . ALA A 1 486 ? 114.489 -7.827 158.822 1.00 31.36 486 ALA A N 1
ATOM 3413 C CA . ALA A 1 486 ? 114.608 -7.019 160.036 1.00 33.16 486 ALA A CA 1
ATOM 3414 C C . ALA A 1 486 ? 113.383 -7.186 160.916 1.00 32.74 486 ALA A C 1
ATOM 3415 O O . ALA A 1 486 ? 113.503 -7.370 162.126 1.00 32.46 486 ALA A O 1
ATOM 3417 N N . LEU A 1 487 ? 112.202 -7.101 160.314 1.00 34.61 487 LEU A N 1
ATOM 3418 C CA . LEU A 1 487 ? 110.980 -7.226 161.096 1.00 34.21 487 LEU A CA 1
ATOM 3419 C C . LEU A 1 487 ? 110.884 -8.640 161.648 1.00 33.46 487 LEU A C 1
ATOM 3420 O O . LEU A 1 487 ? 110.423 -8.844 162.773 1.00 35.98 487 LEU A O 1
ATOM 3425 N N . GLY A 1 488 ? 111.345 -9.612 160.861 1.00 35.19 488 GLY A N 1
ATOM 3426 C CA . GLY A 1 488 ? 111.369 -10.995 161.307 1.00 33.20 488 GLY A CA 1
ATOM 3427 C C . GLY A 1 488 ? 112.192 -11.159 162.568 1.00 31.92 488 GLY A C 1
ATOM 3428 O O . GLY A 1 488 ? 111.780 -11.844 163.512 1.00 30.40 488 GLY A O 1
ATOM 3429 N N . MET A 1 489 ? 113.358 -10.519 162.590 1.00 30.45 489 MET A N 1
ATOM 3430 C CA . MET A 1 489 ? 114.197 -10.546 163.783 1.00 35.31 489 MET A CA 1
ATOM 3431 C C . MET A 1 489 ? 113.494 -9.903 164.980 1.00 31.31 489 MET A C 1
ATOM 3432 O O . MET A 1 489 ? 113.769 -10.240 166.119 1.00 36.16 489 MET A O 1
ATOM 3437 N N . LEU A 1 490 ? 112.562 -8.997 164.711 1.00 34.81 490 LEU A N 1
ATOM 3438 C CA . LEU A 1 490 ? 111.847 -8.304 165.773 1.00 32.55 490 LEU A CA 1
ATOM 3439 C C . LEU A 1 490 ? 110.386 -8.741 165.879 1.00 33.49 490 LEU A C 1
ATOM 3440 O O . LEU A 1 490 ? 109.580 -8.053 166.488 1.00 30.44 490 LEU A O 1
ATOM 3445 N N . SER A 1 491 ? 110.039 -9.875 165.281 1.00 35.83 491 SER A N 1
ATOM 3446 C CA . SER A 1 491 ? 108.648 -10.341 165.308 1.00 37.81 491 SER A CA 1
ATOM 3447 C C . SER A 1 491 ? 108.257 -10.854 166.693 1.00 38.45 491 SER A C 1
ATOM 3448 O O . SER A 1 491 ? 107.078 -10.914 167.046 1.00 40.73 491 SER A O 1
ATOM 3451 N N . THR A 1 492 ? 109.262 -11.211 167.482 1.00 39.73 492 THR A N 1
ATOM 3452 C CA . THR A 1 492 ? 109.042 -11.697 168.836 1.00 38.88 492 THR A CA 1
ATOM 3453 C C . THR A 1 492 ? 109.420 -10.628 169.871 1.00 37.24 492 THR A C 1
ATOM 3454 O O . THR A 1 492 ? 109.843 -10.932 170.992 1.00 37.35 492 THR A O 1
ATOM 3458 N N . ILE A 1 493 ? 109.236 -9.374 169.471 1.00 39.13 493 ILE A N 1
ATOM 3459 C CA . ILE A 1 493 ? 109.646 -8.202 170.243 1.00 39.83 493 ILE A CA 1
ATOM 3460 C C . ILE A 1 493 ? 109.011 -8.113 171.634 1.00 39.90 493 ILE A C 1
ATOM 3461 O O . ILE A 1 493 ? 109.651 -7.646 172.576 1.00 38.79 493 ILE A O 1
ATOM 3466 N N . ALA A 1 494 ? 107.771 -8.569 171.783 1.00 38.87 494 ALA A N 1
ATOM 3467 C CA . ALA A 1 494 ? 107.156 -8.529 173.109 1.00 37.91 494 ALA A CA 1
ATOM 3468 C C . ALA A 1 494 ? 107.974 -9.374 174.100 1.00 36.13 494 ALA A C 1
ATOM 3469 O O . ALA A 1 494 ? 108.289 -8.927 175.200 1.00 40.04 494 ALA A O 1
ATOM 3471 N N . THR A 1 495 ? 108.342 -10.581 173.684 1.00 38.11 495 THR A N 1
ATOM 3472 C CA . THR A 1 495 ? 109.149 -11.488 174.498 1.00 35.44 495 THR A CA 1
ATOM 3473 C C . THR A 1 495 ? 110.572 -10.982 174.683 1.00 35.73 495 THR A C 1
ATOM 3474 O O . THR A 1 495 ? 111.139 -11.093 175.768 1.00 37.64 495 THR A O 1
ATOM 3478 N N . GLY A 1 496 ? 111.149 -10.433 173.615 1.00 38.67 496 GLY A N 1
ATOM 3479 C CA . GLY A 1 496 ? 112.487 -9.872 173.680 1.00 35.55 496 GLY A CA 1
ATOM 3480 C C . GLY A 1 496 ? 112.539 -8.785 174.734 1.00 37.77 496 GLY A C 1
ATOM 3481 O O . GLY A 1 496 ? 113.404 -8.794 175.617 1.00 34.44 496 GLY A O 1
ATOM 3482 N N . LEU A 1 497 ? 111.593 -7.854 174.650 1.00 35.70 497 LEU A N 1
ATOM 3483 C CA . LEU A 1 497 ? 111.491 -6.798 175.641 1.00 37.91 497 LEU A CA 1
ATOM 3484 C C . LEU A 1 497 ? 111.294 -7.365 177.051 1.00 37.86 497 LEU A C 1
ATOM 3485 O O . LEU A 1 497 ? 111.887 -6.867 178.010 1.00 37.48 497 LEU A O 1
ATOM 3490 N N . ALA A 1 498 ? 110.480 -8.413 177.175 1.00 39.04 498 ALA A N 1
ATOM 3491 C CA . ALA A 1 498 ? 110.172 -8.978 178.495 1.00 37.21 498 ALA A CA 1
ATOM 3492 C C . ALA A 1 498 ? 111.415 -9.533 179.164 1.00 35.07 498 ALA A C 1
ATOM 3493 O O . ALA A 1 498 ? 111.710 -9.197 180.309 1.00 36.47 498 ALA A O 1
ATOM 3495 N N . ILE A 1 499 ? 112.143 -10.390 178.458 1.00 36.48 499 ILE A N 1
ATOM 3496 C CA . ILE A 1 499 ? 113.333 -10.965 179.059 1.00 38.10 499 ILE A CA 1
ATOM 3497 C C . ILE A 1 499 ? 114.354 -9.869 179.341 1.00 37.88 499 ILE A C 1
ATOM 3498 O O . ILE A 1 499 ? 115.049 -9.927 180.354 1.00 36.71 499 ILE A O 1
ATOM 3503 N N . ASP A 1 500 ? 114.415 -8.855 178.475 1.00 37.30 500 ASP A N 1
ATOM 3504 C CA . ASP A 1 500 ? 115.334 -7.724 178.672 1.00 36.80 500 ASP A CA 1
ATOM 3505 C C . ASP A 1 500 ? 114.954 -6.850 179.870 1.00 35.51 500 ASP A C 1
ATOM 3506 O O . ASP A 1 500 ? 115.798 -6.587 180.725 1.00 37.51 500 ASP A O 1
ATOM 3511 N N . ALA A 1 501 ? 113.703 -6.392 179.926 1.00 33.62 501 ALA A N 1
ATOM 3512 C CA . ALA A 1 501 ? 113.276 -5.469 180.985 1.00 34.78 501 ALA A CA 1
ATOM 3513 C C . ALA A 1 501 ? 113.308 -6.131 182.362 1.00 37.53 501 ALA A C 1
ATOM 3514 O O . ALA A 1 501 ? 113.453 -5.446 183.396 1.00 33.36 501 ALA A O 1
ATOM 3516 N N . TYR A 1 502 ? 113.171 -7.462 182.356 1.00 36.24 502 TYR A N 1
ATOM 3517 C CA . TYR A 1 502 ? 113.324 -8.304 183.552 1.00 37.13 502 TYR A CA 1
ATOM 3518 C C . TYR A 1 502 ? 114.594 -7.973 184.340 1.00 34.03 502 TYR A C 1
ATOM 3519 O O . TYR A 1 502 ? 114.621 -8.059 185.573 1.00 36.91 502 TYR A O 1
ATOM 3528 N N . GLY A 1 503 ? 115.647 -7.607 183.611 1.00 33.88 503 GLY A N 1
ATOM 3529 C CA . GLY A 1 503 ? 116.962 -7.376 184.183 1.00 34.80 503 GLY A CA 1
ATOM 3530 C C . GLY A 1 503 ? 117.120 -6.166 185.090 1.00 35.27 503 GLY A C 1
ATOM 3531 O O . GLY A 1 503 ? 117.578 -6.303 186.224 1.00 34.78 503 GLY A O 1
ATOM 3532 N N . PRO A 1 504 ? 116.786 -4.966 184.584 1.00 35.13 504 PRO A N 1
ATOM 3533 C CA . PRO A 1 504 ? 116.939 -3.772 185.425 1.00 37.72 504 PRO A CA 1
ATOM 3534 C C . PRO A 1 504 ? 116.015 -3.833 186.637 1.00 34.72 504 PRO A C 1
ATOM 3535 O O . PRO A 1 504 ? 116.382 -3.343 187.707 1.00 34.19 504 PRO A O 1
ATOM 3539 N N . ILE A 1 505 ? 114.835 -4.425 186.457 1.00 32.49 505 ILE A N 1
ATOM 3540 C CA . ILE A 1 505 ? 113.920 -4.667 187.564 1.00 37.44 505 ILE A CA 1
ATOM 3541 C C . ILE A 1 505 ? 114.592 -5.542 188.631 1.00 35.81 505 ILE A C 1
ATOM 3542 O O . ILE A 1 505 ? 114.502 -5.254 189.818 1.00 36.60 505 ILE A O 1
ATOM 3547 N N . SER A 1 506 ? 115.282 -6.592 188.188 1.00 36.50 506 SER A N 1
ATOM 3548 C CA . SER A 1 506 ? 116.027 -7.468 189.085 1.00 36.42 506 SER A CA 1
ATOM 3549 C C . SER A 1 506 ? 117.196 -6.725 189.691 1.00 35.24 506 SER A C 1
ATOM 3550 O O . SER A 1 506 ? 117.570 -6.955 190.848 1.00 31.88 506 SER A O 1
ATOM 3553 N N . ASP A 1 507 ? 117.782 -5.844 188.889 1.00 32.09 507 ASP A N 1
ATOM 3554 C CA . ASP A 1 507 ? 118.889 -5.012 189.334 1.00 36.30 507 ASP A CA 1
ATOM 3555 C C . ASP A 1 507 ? 118.464 -4.120 190.508 1.00 33.73 507 ASP A C 1
ATOM 3556 O O . ASP A 1 507 ? 119.107 -4.103 191.551 1.00 35.16 507 ASP A O 1
ATOM 3561 N N . ASN A 1 508 ? 117.368 -3.391 190.324 1.00 33.03 508 ASN A N 1
ATOM 3562 C CA . ASN A 1 508 ? 116.809 -2.549 191.372 1.00 32.62 508 ASN A CA 1
ATOM 3563 C C . ASN A 1 508 ? 116.456 -3.352 192.629 1.00 35.80 508 ASN A C 1
ATOM 3564 O O . ASN A 1 508 ? 116.611 -2.869 193.742 1.00 35.40 508 ASN A O 1
ATOM 3569 N N . ALA A 1 509 ? 115.992 -4.584 192.433 1.00 38.84 509 ALA A N 1
ATOM 3570 C CA . ALA A 1 509 ? 115.567 -5.442 193.542 1.00 36.83 509 ALA A CA 1
ATOM 3571 C C . ALA A 1 509 ? 116.703 -5.727 194.520 1.00 35.40 509 ALA A C 1
ATOM 3572 O O . ALA A 1 509 ? 116.511 -5.698 195.742 1.00 35.60 509 ALA A O 1
ATOM 3574 N N . GLY A 1 510 ? 117.885 -6.003 193.976 1.00 32.86 510 GLY A N 1
ATOM 3575 C CA . GLY A 1 510 ? 119.077 -6.175 194.783 1.00 34.51 510 GLY A CA 1
ATOM 3576 C C . GLY A 1 510 ? 119.492 -4.869 195.427 1.00 36.98 510 GLY A C 1
ATOM 3577 O O . GLY A 1 510 ? 119.988 -4.860 196.544 1.00 33.52 510 GLY A O 1
ATOM 3578 N N . GLY A 1 511 ? 119.295 -3.759 194.715 1.00 38.11 511 GLY A N 1
ATOM 3579 C CA . GLY A 1 511 ? 119.684 -2.458 195.225 1.00 30.69 511 GLY A CA 1
ATOM 3580 C C . GLY A 1 511 ? 118.818 -2.146 196.423 1.00 37.79 511 GLY A C 1
ATOM 3581 O O . GLY A 1 511 ? 119.309 -1.774 197.501 1.00 34.64 511 GLY A O 1
ATOM 3582 N N . ILE A 1 512 ? 117.516 -2.329 196.240 1.00 33.59 512 ILE A N 1
ATOM 3583 C CA . ILE A 1 512 ? 116.570 -2.118 197.319 1.00 40.45 512 ILE A CA 1
ATOM 3584 C C . ILE A 1 512 ? 116.863 -3.058 198.509 1.00 39.76 512 ILE A C 1
ATOM 3585 O O . ILE A 1 512 ? 116.867 -2.621 199.652 1.00 36.73 512 ILE A O 1
ATOM 3590 N N . ALA A 1 513 ? 117.140 -4.332 198.227 1.00 39.23 513 ALA A N 1
ATOM 3591 C CA . ALA A 1 513 ? 117.469 -5.296 199.276 1.00 38.54 513 ALA A CA 1
ATOM 3592 C C . ALA A 1 513 ? 118.644 -4.838 200.124 1.00 41.33 513 ALA A C 1
ATOM 3593 O O . ALA A 1 513 ? 118.598 -4.919 201.352 1.00 41.41 513 ALA A O 1
ATOM 3595 N N . GLU A 1 514 ? 119.700 -4.350 199.483 1.00 39.37 514 GLU A N 1
ATOM 3596 C CA . GLU A 1 514 ? 120.839 -3.855 200.246 1.00 40.31 514 GLU A CA 1
ATOM 3597 C C . GLU A 1 514 ? 120.494 -2.587 201.034 1.00 41.01 514 GLU A C 1
ATOM 3598 O O . GLU A 1 514 ? 120.902 -2.427 202.189 1.00 41.10 514 GLU A O 1
ATOM 3604 N N . MET A 1 515 ? 119.736 -1.694 200.410 1.00 38.83 515 MET A N 1
ATOM 3605 C CA . MET A 1 515 ? 119.439 -0.405 201.025 1.00 40.51 515 MET A CA 1
ATOM 3606 C C . MET A 1 515 ? 118.541 -0.574 202.230 1.00 40.74 515 MET A C 1
ATOM 3607 O O . MET A 1 515 ? 118.587 0.231 203.151 1.00 44.78 515 MET A O 1
ATOM 3612 N N . ALA A 1 516 ? 117.740 -1.633 202.230 1.00 42.64 516 ALA A N 1
ATOM 3613 C CA . ALA A 1 516 ? 116.810 -1.875 203.330 1.00 46.60 516 ALA A CA 1
ATOM 3614 C C . ALA A 1 516 ? 117.396 -2.789 204.413 1.00 46.39 516 ALA A C 1
ATOM 3615 O O . ALA A 1 516 ? 116.727 -3.109 205.396 1.00 42.72 516 ALA A O 1
ATOM 3617 N N . GLY A 1 517 ? 118.644 -3.205 204.225 1.00 41.77 517 GLY A N 1
ATOM 3618 C CA . GLY A 1 517 ? 119.316 -4.033 205.201 1.00 41.41 517 GLY A CA 1
ATOM 3619 C C . GLY A 1 517 ? 118.708 -5.420 205.313 1.00 45.29 517 GLY A C 1
ATOM 3620 O O . GLY A 1 517 ? 118.743 -6.025 206.376 1.00 44.73 517 GLY A O 1
ATOM 3621 N N . MET A 1 518 ? 118.155 -5.934 204.220 1.00 45.21 518 MET A N 1
ATOM 3622 C CA . MET A 1 518 ? 117.563 -7.262 204.241 1.00 44.47 518 MET A CA 1
ATOM 3623 C C . MET A 1 518 ? 118.631 -8.330 204.469 1.00 45.37 518 MET A C 1
ATOM 3624 O O . MET A 1 518 ? 119.828 -8.045 204.381 1.00 44.51 518 MET A O 1
ATOM 3629 N N . SER A 1 519 ? 118.204 -9.553 204.777 1.00 46.60 519 SER A N 1
ATOM 3630 C CA . SER A 1 519 ? 119.149 -10.633 205.050 1.00 45.25 519 SER A CA 1
ATOM 3631 C C . SER A 1 519 ? 119.997 -10.963 203.827 1.00 49.84 519 SER A C 1
ATOM 3632 O O . SER A 1 519 ? 119.563 -10.759 202.683 1.00 50.84 519 SER A O 1
ATOM 3635 N N . HIS A 1 520 ? 121.203 -11.477 204.057 1.00 46.06 520 HIS A N 1
ATOM 3636 C CA . HIS A 1 520 ? 122.104 -11.782 202.949 1.00 50.92 520 HIS A CA 1
ATOM 3637 C C . HIS A 1 520 ? 121.499 -12.783 201.958 1.00 52.38 520 HIS A C 1
ATOM 3638 O O . HIS A 1 520 ? 121.917 -12.853 200.801 1.00 46.87 520 HIS A O 1
ATOM 3645 N N . ARG A 1 521 ? 120.516 -13.549 202.416 1.00 49.17 521 ARG A N 1
ATOM 3646 C CA . ARG A 1 521 ? 119.855 -14.538 201.577 1.00 49.42 521 ARG A CA 1
ATOM 3647 C C . ARG A 1 521 ? 119.087 -13.849 200.448 1.00 49.81 521 ARG A C 1
ATOM 3648 O O . ARG A 1 521 ? 119.017 -14.352 199.319 1.00 48.77 521 ARG A O 1
ATOM 3656 N N . ILE A 1 522 ? 118.522 -12.688 200.759 1.00 47.81 522 ILE A N 1
ATOM 3657 C CA . ILE A 1 522 ? 117.768 -11.919 199.779 1.00 48.01 522 ILE A CA 1
ATOM 3658 C C . ILE A 1 522 ? 118.663 -11.429 198.636 1.00 44.52 522 ILE A C 1
ATOM 3659 O O . ILE A 1 522 ? 118.327 -11.603 197.462 1.00 45.95 522 ILE A O 1
ATOM 3664 N N . ARG A 1 523 ? 119.792 -10.820 198.994 1.00 42.02 523 ARG A N 1
ATOM 3665 C CA . ARG A 1 523 ? 120.756 -10.287 198.036 1.00 44.13 523 ARG A CA 1
ATOM 3666 C C . ARG A 1 523 ? 121.339 -11.386 197.161 1.00 46.28 523 ARG A C 1
ATOM 3667 O O . ARG A 1 523 ? 121.642 -11.159 195.985 1.00 48.15 523 ARG A O 1
ATOM 3675 N N . GLU A 1 524 ? 121.495 -12.573 197.733 1.00 41.38 524 GLU A N 1
ATOM 3676 C CA . GLU A 1 524 ? 121.981 -13.708 196.969 1.00 45.30 524 GLU A CA 1
ATOM 3677 C C . GLU A 1 524 ? 121.003 -14.065 195.868 1.00 41.87 524 GLU A C 1
ATOM 3678 O O . GLU A 1 524 ? 121.409 -14.334 194.740 1.00 42.06 524 GLU A O 1
ATOM 3684 N N . ARG A 1 525 ? 119.714 -14.060 196.194 1.00 40.77 525 ARG A N 1
ATOM 3685 C CA . ARG A 1 525 ? 118.685 -14.378 195.210 1.00 42.41 525 ARG A CA 1
ATOM 3686 C C . ARG A 1 525 ? 118.613 -13.309 194.105 1.00 41.31 525 ARG A C 1
ATOM 3687 O O . ARG A 1 525 ? 118.627 -13.637 192.912 1.00 37.49 525 ARG A O 1
ATOM 3695 N N . THR A 1 526 ? 118.565 -12.041 194.512 1.00 40.22 526 THR A N 1
ATOM 3696 C CA . THR A 1 526 ? 118.568 -10.930 193.564 1.00 42.47 526 THR A CA 1
ATOM 3697 C C . THR A 1 526 ? 119.843 -10.937 192.722 1.00 40.16 526 THR A C 1
ATOM 3698 O O . THR A 1 526 ? 119.788 -10.717 191.520 1.00 36.38 526 THR A O 1
ATOM 3702 N N . ASP A 1 527 ? 120.984 -11.194 193.355 1.00 40.42 527 ASP A N 1
ATOM 3703 C CA . ASP A 1 527 ? 122.238 -11.330 192.615 1.00 40.16 527 ASP A CA 1
ATOM 3704 C C . ASP A 1 527 ? 122.140 -12.370 191.505 1.00 38.47 527 ASP A C 1
ATOM 3705 O O . ASP A 1 527 ? 122.700 -12.185 190.430 1.00 40.49 527 ASP A O 1
ATOM 3710 N N . ALA A 1 528 ? 121.442 -13.473 191.771 1.00 37.30 528 ALA A N 1
ATOM 3711 C CA . ALA A 1 528 ? 121.282 -14.513 190.762 1.00 38.70 528 ALA A CA 1
ATOM 3712 C C . ALA A 1 528 ? 120.420 -13.995 189.620 1.00 37.87 528 ALA A C 1
ATOM 3713 O O . ALA A 1 528 ? 120.714 -14.229 188.452 1.00 36.67 528 ALA A O 1
ATOM 3715 N N . LEU A 1 529 ? 119.341 -13.311 189.980 1.00 37.16 529 LEU A N 1
ATOM 3716 C CA . LEU A 1 529 ? 118.426 -12.746 189.013 1.00 37.59 529 LEU A CA 1
ATOM 3717 C C . LEU A 1 529 ? 119.148 -11.715 188.159 1.00 37.47 529 LEU A C 1
ATOM 3718 O O . LEU A 1 529 ? 119.015 -11.698 186.929 1.00 35.63 529 LEU A O 1
ATOM 3723 N N . ASP A 1 530 ? 119.931 -10.876 188.830 1.00 36.27 530 ASP A N 1
ATOM 3724 C CA . ASP A 1 530 ? 120.626 -9.768 188.193 1.00 36.39 530 ASP A CA 1
ATOM 3725 C C . ASP A 1 530 ? 121.686 -10.253 187.203 1.00 34.57 530 ASP A C 1
ATOM 3726 O O . ASP A 1 530 ? 121.861 -9.663 186.140 1.00 35.92 530 ASP A O 1
ATOM 3731 N N . ALA A 1 531 ? 122.386 -11.330 187.540 1.00 35.86 531 ALA A N 1
ATOM 3732 C CA . ALA A 1 531 ? 123.405 -11.847 186.628 1.00 35.40 531 ALA A CA 1
ATOM 3733 C C . ALA A 1 531 ? 122.767 -12.314 185.323 1.00 35.99 531 ALA A C 1
ATOM 3734 O O . ALA A 1 531 ? 123.320 -12.111 184.231 1.00 35.07 531 ALA A O 1
ATOM 3736 N N . ALA A 1 532 ? 121.595 -12.931 185.434 1.00 35.10 532 ALA A N 1
ATOM 3737 C CA . ALA A 1 532 ? 120.910 -13.435 184.249 1.00 34.44 532 ALA A CA 1
ATOM 3738 C C . ALA A 1 532 ? 120.463 -12.262 183.358 1.00 37.09 532 ALA A C 1
ATOM 3739 O O . ALA A 1 532 ? 120.533 -12.341 182.125 1.00 36.44 532 ALA A O 1
ATOM 3741 N N . GLY A 1 533 ? 120.009 -11.182 183.997 1.00 35.66 533 GLY A N 1
ATOM 3742 C CA . GLY A 1 533 ? 119.659 -9.950 183.311 1.00 33.02 533 GLY A CA 1
ATOM 3743 C C . GLY A 1 533 ? 120.833 -9.289 182.608 1.00 32.05 533 GLY A C 1
ATOM 3744 O O . GLY A 1 533 ? 120.650 -8.589 181.615 1.00 33.76 533 GLY A O 1
ATOM 3745 N N . ASN A 1 534 ? 122.044 -9.492 183.115 1.00 34.26 534 ASN A N 1
ATOM 3746 C CA . ASN A 1 534 ? 123.223 -9.008 182.407 1.00 32.56 534 ASN A CA 1
ATOM 3747 C C . ASN A 1 534 ? 123.336 -9.639 181.020 1.00 32.73 534 ASN A C 1
ATOM 3748 O O . ASN A 1 534 ? 123.561 -8.942 180.035 1.00 33.04 534 ASN A O 1
ATOM 3753 N N . THR A 1 535 ? 123.165 -10.958 180.956 1.00 31.61 535 THR A N 1
ATOM 3754 C CA . THR A 1 535 ? 123.272 -11.710 179.706 1.00 33.76 535 THR A CA 1
ATOM 3755 C C . THR A 1 535 ? 122.137 -11.316 178.770 1.00 30.98 535 THR A C 1
ATOM 3756 O O . THR A 1 535 ? 122.309 -11.121 177.568 1.00 33.39 535 THR A O 1
ATOM 3760 N N . THR A 1 536 ? 120.969 -11.198 179.373 1.00 32.25 536 THR A N 1
ATOM 3761 C CA . THR A 1 536 ? 119.729 -10.891 178.707 1.00 30.70 536 THR A CA 1
ATOM 3762 C C . THR A 1 536 ? 119.783 -9.477 178.093 1.00 38.52 536 THR A C 1
ATOM 3763 O O . THR A 1 536 ? 119.228 -9.231 177.005 1.00 35.45 536 THR A O 1
ATOM 3767 N N . ALA A 1 537 ? 120.486 -8.561 178.761 1.00 32.82 537 ALA A N 1
ATOM 3768 C CA . ALA A 1 537 ? 120.633 -7.208 178.236 1.00 32.17 537 ALA A CA 1
ATOM 3769 C C . ALA A 1 537 ? 121.560 -7.219 177.034 1.00 32.97 537 ALA A C 1
ATOM 3770 O O . ALA A 1 537 ? 121.322 -6.506 176.049 1.00 30.75 537 ALA A O 1
ATOM 3772 N N . ALA A 1 538 ? 122.616 -8.028 177.115 1.00 31.20 538 ALA A N 1
ATOM 3773 C CA . ALA A 1 538 ? 123.538 -8.175 175.991 1.00 32.70 538 ALA A CA 1
ATOM 3774 C C . ALA A 1 538 ? 122.815 -8.775 174.761 1.00 34.52 538 ALA A C 1
ATOM 3775 O O . ALA A 1 538 ? 123.114 -8.432 173.609 1.00 30.99 538 ALA A O 1
ATOM 3777 N N . ILE A 1 539 ? 121.859 -9.663 175.021 1.00 31.26 539 ILE A N 1
ATOM 3778 C CA . ILE A 1 539 ? 121.106 -10.301 173.950 1.00 31.57 539 ILE A CA 1
ATOM 3779 C C . ILE A 1 539 ? 120.182 -9.297 173.264 1.00 31.29 539 ILE A C 1
ATOM 3780 O O . ILE A 1 539 ? 120.131 -9.216 172.035 1.00 32.98 539 ILE A O 1
ATOM 3785 N N . GLY A 1 540 ? 119.454 -8.530 174.067 1.00 32.66 540 GLY A N 1
ATOM 3786 C CA . GLY A 1 540 ? 118.605 -7.471 173.560 1.00 30.28 540 GLY A CA 1
ATOM 3787 C C . GLY A 1 540 ? 119.398 -6.517 172.696 1.00 29.41 540 GLY A C 1
ATOM 3788 O O . GLY A 1 540 ? 118.923 -6.086 171.645 1.00 31.96 540 GLY A O 1
ATOM 3789 N N . LYS A 1 541 ? 120.622 -6.215 173.118 1.00 30.16 541 LYS A N 1
ATOM 3790 C CA . LYS A 1 541 ? 121.497 -5.356 172.331 1.00 31.46 541 LYS A CA 1
ATOM 3791 C C . LYS A 1 541 ? 121.886 -6.001 170.997 1.00 32.93 541 LYS A C 1
ATOM 3792 O O . LYS A 1 541 ? 122.005 -5.307 169.971 1.00 29.58 541 LYS A O 1
ATOM 3798 N N . GLY A 1 542 ? 122.061 -7.326 171.017 1.00 34.07 542 GLY A N 1
ATOM 3799 C CA . GLY A 1 542 ? 122.366 -8.087 169.814 1.00 28.91 542 GLY A CA 1
ATOM 3800 C C . GLY A 1 542 ? 121.220 -8.064 168.819 1.00 30.25 542 GLY A C 1
ATOM 3801 O O . GLY A 1 542 ? 121.434 -7.892 167.619 1.00 28.65 542 GLY A O 1
ATOM 3802 N N . PHE A 1 543 ? 119.998 -8.234 169.319 1.00 32.13 543 PHE A N 1
ATOM 3803 C CA . PHE A 1 543 ? 118.806 -8.099 168.487 1.00 29.48 543 PHE A CA 1
ATOM 3804 C C . PHE A 1 543 ? 118.691 -6.691 167.914 1.00 33.18 543 PHE A C 1
ATOM 3805 O O . PHE A 1 543 ? 118.371 -6.537 166.737 1.00 33.11 543 PHE A O 1
ATOM 3813 N N . ALA A 1 544 ? 118.947 -5.670 168.737 1.00 30.43 544 ALA A N 1
ATOM 3814 C CA . ALA A 1 544 ? 118.827 -4.291 168.263 1.00 30.15 544 ALA A CA 1
ATOM 3815 C C . ALA A 1 544 ? 119.857 -3.986 167.175 1.00 32.30 544 ALA A C 1
ATOM 3816 O O . ALA A 1 544 ? 119.554 -3.310 166.178 1.00 29.40 544 ALA A O 1
ATOM 3818 N N . ILE A 1 545 ? 121.073 -4.492 167.359 1.00 32.09 545 ILE A N 1
ATOM 3819 C CA . ILE A 1 545 ? 122.136 -4.246 166.386 1.00 31.76 545 ILE A CA 1
ATOM 3820 C C . ILE A 1 545 ? 121.860 -5.023 165.092 1.00 31.93 545 ILE A C 1
ATOM 3821 O O . ILE A 1 545 ? 121.998 -4.485 163.998 1.00 33.00 545 ILE A O 1
ATOM 3826 N N . GLY A 1 546 ? 121.467 -6.288 165.235 1.00 30.44 546 GLY A N 1
ATOM 3827 C CA . GLY A 1 546 ? 121.142 -7.129 164.104 1.00 29.39 546 GLY A CA 1
ATOM 3828 C C . GLY A 1 546 ? 120.037 -6.545 163.248 1.00 33.23 546 GLY A C 1
ATOM 3829 O O . GLY A 1 546 ? 120.161 -6.481 162.029 1.00 27.81 546 GLY A O 1
ATOM 3830 N N . SER A 1 547 ? 118.951 -6.111 163.877 1.00 32.53 547 SER A N 1
ATOM 3831 C CA . SER A 1 547 ? 117.829 -5.586 163.110 1.00 30.93 547 SER A CA 1
ATOM 3832 C C . SER A 1 547 ? 118.178 -4.213 162.550 1.00 31.24 547 SER A C 1
ATOM 3833 O O . SER A 1 547 ? 117.649 -3.805 161.521 1.00 33.63 547 SER A O 1
ATOM 3836 N N . ALA A 1 548 ? 119.069 -3.498 163.229 1.00 33.18 548 ALA A N 1
ATOM 3837 C CA . ALA A 1 548 ? 119.448 -2.174 162.760 1.00 30.92 548 ALA A CA 1
ATOM 3838 C C . ALA A 1 548 ? 120.262 -2.302 161.491 1.00 31.98 548 ALA A C 1
ATOM 3839 O O . ALA A 1 548 ? 120.109 -1.490 160.581 1.00 29.79 548 ALA A O 1
ATOM 3841 N N . ALA A 1 549 ? 121.124 -3.316 161.423 1.00 31.75 549 ALA A N 1
ATOM 3842 C CA . ALA A 1 549 ? 121.916 -3.521 160.209 1.00 32.26 549 ALA A CA 1
ATOM 3843 C C . ALA A 1 549 ? 120.996 -3.859 159.050 1.00 31.08 549 ALA A C 1
ATOM 3844 O O . ALA A 1 549 ? 121.149 -3.322 157.959 1.00 32.46 549 ALA A O 1
ATOM 3846 N N . LEU A 1 550 ? 120.044 -4.756 159.295 1.00 30.96 550 LEU A N 1
ATOM 3847 C CA . LEU A 1 550 ? 119.073 -5.151 158.278 1.00 30.59 550 LEU A CA 1
ATOM 3848 C C . LEU A 1 550 ? 118.227 -3.959 157.774 1.00 33.82 550 LEU A C 1
ATOM 3849 O O . LEU A 1 550 ? 118.246 -3.628 156.580 1.00 35.65 550 LEU A O 1
ATOM 3854 N N . VAL A 1 551 ? 117.504 -3.301 158.678 1.00 34.60 551 VAL A N 1
ATOM 3855 C CA . VAL A 1 551 ? 116.628 -2.207 158.264 1.00 31.88 551 VAL A CA 1
ATOM 3856 C C . VAL A 1 551 ? 117.422 -1.086 157.600 1.00 32.04 551 VAL A C 1
ATOM 3857 O O . VAL A 1 551 ? 116.921 -0.415 156.702 1.00 30.20 551 VAL A O 1
ATOM 3861 N N . SER A 1 552 ? 118.667 -0.896 158.022 1.00 31.62 552 SER A N 1
ATOM 3862 C CA . SER A 1 552 ? 119.452 0.201 157.473 1.00 31.25 552 SER A CA 1
ATOM 3863 C C . SER A 1 552 ? 119.889 -0.095 156.056 1.00 29.91 552 SER A C 1
ATOM 3864 O O . SER A 1 552 ? 119.999 0.816 155.239 1.00 30.24 552 SER A O 1
ATOM 3867 N N . LEU A 1 553 ? 120.146 -1.367 155.764 1.00 30.94 553 LEU A N 1
ATOM 3868 C CA . LEU A 1 553 ? 120.501 -1.749 154.403 1.00 32.62 553 LEU A CA 1
ATOM 3869 C C . LEU A 1 553 ? 119.289 -1.572 153.494 1.00 31.00 553 LEU A C 1
ATOM 3870 O O . LEU A 1 553 ? 119.404 -0.985 152.416 1.00 29.36 553 LEU A O 1
ATOM 3875 N N . ALA A 1 554 ? 118.131 -2.056 153.946 1.00 30.70 554 ALA A N 1
ATOM 3876 C CA . ALA A 1 554 ? 116.883 -1.856 153.214 1.00 28.20 554 ALA A CA 1
ATOM 3877 C C . ALA A 1 554 ? 116.666 -0.377 152.937 1.00 32.36 554 ALA A C 1
ATOM 3878 O O . ALA A 1 554 ? 116.383 0.018 151.795 1.00 30.65 554 ALA A O 1
ATOM 3880 N N . LEU A 1 555 ? 116.823 0.440 153.983 1.00 29.60 555 LEU A N 1
ATOM 3881 C CA . LEU A 1 555 ? 116.627 1.882 153.889 1.00 27.50 555 LEU A CA 1
ATOM 3882 C C . LEU A 1 555 ? 117.683 2.545 152.987 1.00 31.42 555 LEU A C 1
ATOM 3883 O O . LEU A 1 555 ? 117.415 3.552 152.321 1.00 32.40 555 LEU A O 1
ATOM 3888 N N . PHE A 1 556 ? 118.884 1.978 152.973 1.00 29.40 556 PHE A N 1
ATOM 3889 C CA . PHE A 1 556 ? 119.944 2.431 152.081 1.00 27.67 556 PHE A CA 1
ATOM 3890 C C . PHE A 1 556 ? 119.491 2.256 150.621 1.00 33.92 556 PHE A C 1
ATOM 3891 O O . PHE A 1 556 ? 119.601 3.180 149.807 1.00 30.87 556 PHE A O 1
ATOM 3899 N N . GLY A 1 557 ? 118.991 1.067 150.294 1.00 29.20 557 GLY A N 1
ATOM 3900 C CA . GLY A 1 557 ? 118.567 0.787 148.930 1.00 34.81 557 GLY A CA 1
ATOM 3901 C C . GLY A 1 557 ? 117.445 1.706 148.491 1.00 34.56 557 GLY A C 1
ATOM 3902 O O . GLY A 1 557 ? 117.464 2.240 147.376 1.00 39.81 557 GLY A O 1
ATOM 3903 N N . ALA A 1 558 ? 116.474 1.891 149.382 1.00 31.86 558 ALA A N 1
ATOM 3904 C CA . ALA A 1 558 ? 115.339 2.775 149.159 1.00 31.32 558 ALA A CA 1
ATOM 3905 C C . ALA A 1 558 ? 115.764 4.225 148.928 1.00 32.28 558 ALA A C 1
ATOM 3906 O O . ALA A 1 558 ? 115.222 4.901 148.064 1.00 36.88 558 ALA A O 1
ATOM 3908 N N . PHE A 1 559 ? 116.718 4.698 149.718 1.00 30.72 559 PHE A N 1
ATOM 3909 C CA . PHE A 1 559 ? 117.264 6.045 149.569 1.00 30.97 559 PHE A CA 1
ATOM 3910 C C . PHE A 1 559 ? 117.836 6.249 148.166 1.00 34.30 559 PHE A C 1
ATOM 3911 O O . PHE A 1 559 ? 117.651 7.297 147.550 1.00 32.34 559 PHE A O 1
ATOM 3919 N N . VAL A 1 560 ? 118.547 5.239 147.688 1.00 32.76 560 VAL A N 1
ATOM 3920 C CA . VAL A 1 560 ? 119.227 5.303 146.415 1.00 33.35 560 VAL A CA 1
ATOM 3921 C C . VAL A 1 560 ? 118.209 5.483 145.291 1.00 36.80 560 VAL A C 1
ATOM 3922 O O . VAL A 1 560 ? 118.386 6.335 144.404 1.00 38.76 560 VAL A O 1
ATOM 3926 N N . SER A 1 561 ? 117.130 4.707 145.345 1.00 33.56 561 SER A N 1
ATOM 3927 C CA . SER A 1 561 ? 116.032 4.874 144.396 1.00 38.12 561 SER A CA 1
ATOM 3928 C C . SER A 1 561 ? 115.394 6.253 144.537 1.00 39.59 561 SER A C 1
ATOM 3929 O O . SER A 1 561 ? 115.202 6.953 143.557 1.00 39.56 561 SER A O 1
ATOM 3932 N N . ARG A 1 562 ? 115.065 6.637 145.765 1.00 37.85 562 ARG A N 1
ATOM 3933 C CA . ARG A 1 562 ? 114.360 7.887 145.988 1.00 39.99 562 ARG A CA 1
ATOM 3934 C C . ARG A 1 562 ? 115.209 9.074 145.562 1.00 38.35 562 ARG A C 1
ATOM 3935 O O . ARG A 1 562 ? 114.682 10.135 145.263 1.00 38.98 562 ARG A O 1
ATOM 3943 N N . ALA A 1 563 ? 116.525 8.887 145.537 1.00 36.80 563 ALA A N 1
ATOM 3944 C CA . ALA A 1 563 ? 117.445 9.980 145.252 1.00 36.44 563 ALA A CA 1
ATOM 3945 C C . ALA A 1 563 ? 117.870 9.972 143.785 1.00 37.05 563 ALA A C 1
ATOM 3946 O O . ALA A 1 563 ? 118.748 10.745 143.390 1.00 37.61 563 ALA A O 1
ATOM 3948 N N . SER A 1 564 ? 117.255 9.089 142.998 1.00 36.73 564 SER A N 1
ATOM 3949 C CA . SER A 1 564 ? 117.568 8.940 141.574 1.00 42.33 564 SER A CA 1
ATOM 3950 C C . SER A 1 564 ? 119.044 8.667 141.324 1.00 42.63 564 SER A C 1
ATOM 3951 O O . SER A 1 564 ? 119.634 9.212 140.396 1.00 48.07 564 SER A O 1
ATOM 3954 N N . ILE A 1 565 ? 119.645 7.842 142.167 1.00 43.49 565 ILE A N 1
ATOM 3955 C CA . ILE A 1 565 ? 120.996 7.383 141.905 1.00 42.90 565 ILE A CA 1
ATOM 3956 C C . ILE A 1 565 ? 120.900 6.135 141.048 1.00 37.62 565 ILE A C 1
ATOM 3957 O O . ILE A 1 565 ? 120.159 5.196 141.363 1.00 35.43 565 ILE A O 1
ATOM 3962 N N . THR A 1 566 ? 121.647 6.123 139.953 1.00 40.70 566 THR A N 1
ATOM 3963 C CA . THR A 1 566 ? 121.612 4.983 139.046 1.00 41.04 566 THR A CA 1
ATOM 3964 C C . THR A 1 566 ? 122.428 3.837 139.636 1.00 38.78 566 THR A C 1
ATOM 3965 O O . THR A 1 566 ? 121.993 2.684 139.661 1.00 35.54 566 THR A O 1
ATOM 3969 N N . THR A 1 567 ? 123.610 4.170 140.134 1.00 40.24 567 THR A N 1
ATOM 3970 C CA . THR A 1 567 ? 124.475 3.175 140.739 1.00 37.69 567 THR A CA 1
ATOM 3971 C C . THR A 1 567 ? 125.345 3.788 141.827 1.00 37.83 567 THR A C 1
ATOM 3972 O O . THR A 1 567 ? 125.943 4.852 141.646 1.00 40.08 567 THR A O 1
ATOM 3976 N N . VAL A 1 568 ? 125.387 3.123 142.973 1.00 36.88 568 VAL A N 1
ATOM 3977 C CA . VAL A 1 568 ? 126.301 3.507 144.032 1.00 36.03 568 VAL A CA 1
ATOM 3978 C C . VAL A 1 568 ? 127.587 2.756 143.757 1.00 36.30 568 VAL A C 1
ATOM 3979 O O . VAL A 1 568 ? 127.716 1.580 144.099 1.00 40.87 568 VAL A O 1
ATOM 3983 N N . ASP A 1 569 ? 128.529 3.437 143.121 1.00 34.29 569 ASP A N 1
ATOM 3984 C CA . ASP A 1 569 ? 129.785 2.824 142.707 1.00 38.37 569 ASP A CA 1
ATOM 3985 C C . ASP A 1 569 ? 130.842 3.167 143.757 1.00 34.47 569 ASP A C 1
ATOM 3986 O O . ASP A 1 569 ? 131.199 4.339 143.904 1.00 32.37 569 ASP A O 1
ATOM 3991 N N . VAL A 1 570 ? 131.342 2.158 144.480 1.00 36.59 570 VAL A N 1
ATOM 3992 C CA . VAL A 1 570 ? 132.317 2.415 145.558 1.00 38.31 570 VAL A CA 1
ATOM 3993 C C . VAL A 1 570 ? 133.591 3.030 145.033 1.00 35.78 570 VAL A C 1
ATOM 3994 O O . VAL A 1 570 ? 134.278 3.743 145.753 1.00 32.86 570 VAL A O 1
ATOM 3998 N N . LEU A 1 571 ? 133.925 2.728 143.783 1.00 33.18 571 LEU A N 1
ATOM 3999 C CA . LEU A 1 571 ? 135.157 3.255 143.218 1.00 37.00 571 LEU A CA 1
ATOM 4000 C C . LEU A 1 571 ? 134.948 4.554 142.415 1.00 39.05 571 LEU A C 1
ATOM 4001 O O . LEU A 1 571 ? 135.401 4.690 141.279 1.00 39.69 571 LEU A O 1
ATOM 4006 N N . THR A 1 572 ? 134.241 5.494 143.035 1.00 38.07 572 THR A N 1
ATOM 4007 C CA . THR A 1 572 ? 134.151 6.872 142.570 1.00 34.77 572 THR A CA 1
ATOM 4008 C C . THR A 1 572 ? 134.594 7.740 143.732 1.00 37.02 572 THR A C 1
ATOM 4009 O O . THR A 1 572 ? 134.399 7.371 144.892 1.00 39.75 572 THR A O 1
ATOM 4013 N N . PRO A 1 573 ? 135.209 8.890 143.430 1.00 41.04 573 PRO A N 1
ATOM 4014 C CA . PRO A 1 573 ? 135.657 9.797 144.495 1.00 40.44 573 PRO A CA 1
ATOM 4015 C C . PRO A 1 573 ? 134.551 10.177 145.496 1.00 38.30 573 PRO A C 1
ATOM 4016 O O . PRO A 1 573 ? 134.818 10.188 146.697 1.00 37.70 573 PRO A O 1
ATOM 4020 N N . LYS A 1 574 ? 133.341 10.473 145.023 1.00 38.60 574 LYS A N 1
ATOM 4021 C CA . LYS A 1 574 ? 132.275 10.933 145.920 1.00 37.37 574 LYS A CA 1
ATOM 4022 C C . LYS A 1 574 ? 131.829 9.853 146.899 1.00 37.02 574 LYS A C 1
ATOM 4023 O O . LYS A 1 574 ? 131.660 10.111 148.095 1.00 36.08 574 LYS A O 1
ATOM 4029 N N . VAL A 1 575 ? 131.642 8.644 146.387 1.00 35.07 575 VAL A N 1
ATOM 4030 C CA . VAL A 1 575 ? 131.161 7.552 147.212 1.00 36.56 575 VAL A CA 1
ATOM 4031 C C . VAL A 1 575 ? 132.234 7.092 148.198 1.00 36.30 575 VAL A C 1
ATOM 4032 O O . VAL A 1 575 ? 131.940 6.791 149.359 1.00 31.59 575 VAL A O 1
ATOM 4036 N N . PHE A 1 576 ? 133.484 7.053 147.756 1.00 35.93 576 PHE A N 1
ATOM 4037 C CA . PHE A 1 576 ? 134.486 6.491 148.636 1.00 31.18 576 PHE A CA 1
ATOM 4038 C C . PHE A 1 576 ? 134.796 7.361 149.827 1.00 34.79 576 PHE A C 1
ATOM 4039 O O . PHE A 1 576 ? 135.036 6.832 150.923 1.00 32.62 576 PHE A O 1
ATOM 4047 N N . ILE A 1 577 ? 134.806 8.681 149.638 1.00 34.30 577 ILE A N 1
ATOM 4048 C CA . ILE A 1 577 ? 135.057 9.541 150.786 1.00 33.42 577 ILE A CA 1
ATOM 4049 C C . ILE A 1 577 ? 133.902 9.448 151.772 1.00 31.33 577 ILE A C 1
ATOM 4050 O O . ILE A 1 577 ? 134.109 9.570 152.975 1.00 31.94 577 ILE A O 1
ATOM 4055 N N . GLY A 1 578 ? 132.694 9.219 151.265 1.00 29.79 578 GLY A N 1
ATOM 4056 C CA . GLY A 1 578 ? 131.547 9.000 152.125 1.00 29.08 578 GLY A CA 1
ATOM 4057 C C . GLY A 1 578 ? 131.750 7.743 152.956 1.00 31.54 578 GLY A C 1
ATOM 4058 O O . GLY A 1 578 ? 131.516 7.737 154.170 1.00 28.69 578 GLY A O 1
ATOM 4059 N N . LEU A 1 579 ? 132.208 6.685 152.291 1.00 28.26 579 LEU A N 1
ATOM 4060 C CA . LEU A 1 579 ? 132.422 5.395 152.923 1.00 29.14 579 LEU A CA 1
ATOM 4061 C C . LEU A 1 579 ? 133.381 5.465 154.109 1.00 30.91 579 LEU A C 1
ATOM 4062 O O . LEU A 1 579 ? 133.072 4.967 155.191 1.00 29.13 579 LEU A O 1
ATOM 4067 N N . ILE A 1 580 ? 134.544 6.078 153.908 1.00 27.47 580 ILE A N 1
ATOM 4068 C CA . ILE A 1 580 ? 135.557 6.075 154.945 1.00 27.09 580 ILE A CA 1
ATOM 4069 C C . ILE A 1 580 ? 135.190 7.070 156.042 1.00 33.75 580 ILE A C 1
ATOM 4070 O O . ILE A 1 580 ? 135.524 6.864 157.206 1.00 30.08 580 ILE A O 1
ATOM 4075 N N . VAL A 1 581 ? 134.489 8.140 155.672 1.00 30.08 581 VAL A N 1
ATOM 4076 C CA . VAL A 1 581 ? 133.997 9.076 156.672 1.00 30.54 581 VAL A CA 1
ATOM 4077 C C . VAL A 1 581 ? 132.841 8.470 157.467 1.00 28.83 581 VAL A C 1
ATOM 4078 O O . VAL A 1 581 ? 132.793 8.596 158.677 1.00 29.48 581 VAL A O 1
ATOM 4082 N N . GLY A 1 582 ? 131.916 7.811 156.782 1.00 33.92 582 GLY A N 1
ATOM 4083 C CA . GLY A 1 582 ? 130.823 7.146 157.463 1.00 32.03 582 GLY A CA 1
ATOM 4084 C C . GLY A 1 582 ? 131.324 6.097 158.438 1.00 31.61 582 GLY A C 1
ATOM 4085 O O . GLY A 1 582 ? 130.744 5.916 159.509 1.00 30.61 582 GLY A O 1
ATOM 4086 N N . ALA A 1 583 ? 132.410 5.412 158.081 1.00 29.41 583 ALA A N 1
ATOM 4087 C CA . ALA A 1 583 ? 132.961 4.365 158.947 1.00 29.39 583 ALA A CA 1
ATOM 4088 C C . ALA A 1 583 ? 133.583 4.956 160.212 1.00 31.06 583 ALA A C 1
ATOM 4089 O O . ALA A 1 583 ? 133.803 4.253 161.215 1.00 28.36 583 ALA A O 1
ATOM 4091 N N . MET A 1 584 ? 133.876 6.252 160.153 1.00 29.34 584 MET A N 1
ATOM 4092 C CA . MET A 1 584 ? 134.563 6.936 161.240 1.00 30.59 584 MET A CA 1
ATOM 4093 C C . MET A 1 584 ? 133.565 7.449 162.270 1.00 28.82 584 MET A C 1
ATOM 4094 O O . MET A 1 584 ? 133.862 7.516 163.453 1.00 29.98 584 MET A O 1
ATOM 4099 N N . LEU A 1 585 ? 132.375 7.807 161.803 1.00 31.38 585 LEU A N 1
ATOM 4100 C CA . LEU A 1 585 ? 131.343 8.376 162.674 1.00 29.29 585 LEU A CA 1
ATOM 4101 C C . LEU A 1 585 ? 131.061 7.609 163.977 1.00 29.25 585 LEU A C 1
ATOM 4102 O O . LEU A 1 585 ? 130.928 8.230 165.037 1.00 29.67 585 LEU A O 1
ATOM 4107 N N . PRO A 1 586 ? 130.981 6.265 163.917 1.00 28.65 586 PRO A N 1
ATOM 4108 C CA . PRO A 1 586 ? 130.736 5.539 165.176 1.00 26.91 586 PRO A CA 1
ATOM 4109 C C . PRO A 1 586 ? 131.853 5.708 166.203 1.00 27.17 586 PRO A C 1
ATOM 4110 O O . PRO A 1 586 ? 131.596 5.656 167.418 1.00 30.53 586 PRO A O 1
ATOM 4114 N N . TYR A 1 587 ? 133.075 5.921 165.733 1.00 27.88 587 TYR A N 1
ATOM 4115 C CA . TYR A 1 587 ? 134.189 6.212 166.641 1.00 31.52 587 TYR A CA 1
ATOM 4116 C C . TYR A 1 587 ? 134.115 7.617 167.282 1.00 31.29 587 TYR A C 1
ATOM 4117 O O . TYR A 1 587 ? 134.393 7.775 168.460 1.00 30.29 587 TYR A O 1
ATOM 4126 N N . TRP A 1 588 ? 133.743 8.613 166.480 1.00 34.73 588 TRP A N 1
ATOM 4127 C CA . TRP A 1 588 ? 133.509 9.979 166.948 1.00 32.09 588 TRP A CA 1
ATOM 4128 C C . TRP A 1 588 ? 132.403 9.961 167.991 1.00 30.75 588 TRP A C 1
ATOM 4129 O O . TRP A 1 588 ? 132.547 10.537 169.065 1.00 30.39 588 TRP A O 1
ATOM 4140 N N . PHE A 1 589 ? 131.305 9.282 167.664 1.00 30.53 589 PHE A N 1
ATOM 4141 C CA . PHE A 1 589 ? 130.168 9.167 168.562 1.00 31.89 589 PHE A CA 1
ATOM 4142 C C . PHE A 1 589 ? 130.603 8.512 169.875 1.00 32.27 589 PHE A C 1
ATOM 4143 O O . PHE A 1 589 ? 130.222 8.962 170.956 1.00 30.66 589 PHE A O 1
ATOM 4151 N N . SER A 1 590 ? 131.425 7.465 169.776 1.00 32.23 590 SER A N 1
ATOM 4152 C CA . SER A 1 590 ? 131.879 6.733 170.961 1.00 30.40 590 SER A CA 1
ATOM 4153 C C . SER A 1 590 ? 132.860 7.547 171.797 1.00 30.12 590 SER A C 1
ATOM 4154 O O . SER A 1 590 ? 132.866 7.445 173.024 1.00 30.68 590 SER A O 1
ATOM 4157 N N . ALA A 1 591 ? 133.699 8.334 171.133 1.00 31.60 591 ALA A N 1
ATOM 4158 C CA . ALA A 1 591 ? 134.612 9.244 171.832 1.00 32.86 591 ALA A CA 1
ATOM 4159 C C . ALA A 1 591 ? 133.842 10.226 172.710 1.00 31.14 591 ALA A C 1
ATOM 4160 O O . ALA A 1 591 ? 134.223 10.490 173.859 1.00 33.36 591 ALA A O 1
ATOM 4162 N N . MET A 1 592 ? 132.764 10.778 172.170 1.00 31.62 592 MET A N 1
ATOM 4163 C CA . MET A 1 592 ? 132.008 11.777 172.911 1.00 31.35 592 MET A CA 1
ATOM 4164 C C . MET A 1 592 ? 131.353 11.174 174.146 1.00 30.94 592 MET A C 1
ATOM 4165 O O . MET A 1 592 ? 131.497 11.686 175.270 1.00 33.16 592 MET A O 1
ATOM 4170 N N . THR A 1 593 ? 130.641 10.077 173.926 1.00 32.04 593 THR A N 1
ATOM 4171 C CA . THR A 1 593 ? 129.870 9.429 174.981 1.00 32.00 593 THR A CA 1
ATOM 4172 C C . THR A 1 593 ? 130.748 8.837 176.071 1.00 31.30 593 THR A C 1
ATOM 4173 O O . THR A 1 593 ? 130.444 8.973 177.248 1.00 30.37 593 THR A O 1
ATOM 4177 N N . MET A 1 594 ? 131.829 8.167 175.682 1.00 32.37 594 MET A N 1
ATOM 4178 C CA . MET A 1 594 ? 132.775 7.656 176.665 1.00 30.01 594 MET A CA 1
ATOM 4179 C C . MET A 1 594 ? 133.339 8.814 177.505 1.00 31.95 594 MET A C 1
ATOM 4180 O O . MET A 1 594 ? 133.359 8.747 178.735 1.00 28.22 594 MET A O 1
ATOM 4185 N N . LYS A 1 595 ? 133.759 9.889 176.842 1.00 34.22 595 LYS A N 1
ATOM 4186 C CA . LYS A 1 595 ? 134.351 11.043 177.539 1.00 33.11 595 LYS A CA 1
ATOM 4187 C C . LYS A 1 595 ? 133.378 11.674 178.530 1.00 29.74 595 LYS A C 1
ATOM 4188 O O . LYS A 1 595 ? 133.748 12.011 179.645 1.00 31.70 595 LYS A O 1
ATOM 4194 N N . SER A 1 596 ? 132.123 11.787 178.122 1.00 31.80 596 SER A N 1
ATOM 4195 C CA . SER A 1 596 ? 131.078 12.301 178.990 1.00 30.84 596 SER A CA 1
ATOM 4196 C C . SER A 1 596 ? 130.934 11.497 180.272 1.00 32.07 596 SER A C 1
ATOM 4197 O O . SER A 1 596 ? 130.835 12.069 181.358 1.00 32.80 596 SER A O 1
ATOM 4200 N N . VAL A 1 597 ? 130.892 10.171 180.140 1.00 32.15 597 VAL A N 1
ATOM 4201 C CA . VAL A 1 597 ? 130.713 9.326 181.303 1.00 31.25 597 VAL A CA 1
ATOM 4202 C C . VAL A 1 597 ? 131.955 9.436 182.161 1.00 28.61 597 VAL A C 1
ATOM 4203 O O . VAL A 1 597 ? 131.856 9.617 183.369 1.00 29.89 597 VAL A O 1
ATOM 4207 N N . GLY A 1 598 ? 133.122 9.360 181.526 1.00 29.42 598 GLY A N 1
ATOM 4208 C CA . GLY A 1 598 ? 134.390 9.510 182.220 1.00 28.10 598 GLY A CA 1
ATOM 4209 C C . GLY A 1 598 ? 134.466 10.774 183.070 1.00 31.80 598 GLY A C 1
ATOM 4210 O O . GLY A 1 598 ? 134.877 10.728 184.227 1.00 32.37 598 GLY A O 1
ATOM 4211 N N . SER A 1 599 ? 134.069 11.901 182.489 1.00 34.38 599 SER A N 1
ATOM 4212 C CA . SER A 1 599 ? 134.116 13.182 183.173 1.00 33.90 599 SER A CA 1
ATOM 4213 C C . SER A 1 599 ? 133.099 13.256 184.298 1.00 32.79 599 SER A C 1
ATOM 4214 O O . SER A 1 599 ? 133.403 13.756 185.374 1.00 32.09 599 SER A O 1
ATOM 4217 N N . ALA A 1 600 ? 131.891 12.763 184.045 1.00 29.60 600 ALA A N 1
ATOM 4218 C CA . ALA A 1 600 ? 130.835 12.822 185.041 1.00 28.22 600 ALA A CA 1
ATOM 4219 C C . ALA A 1 600 ? 131.136 11.893 186.216 1.00 34.72 600 ALA A C 1
ATOM 4220 O O . ALA A 1 600 ? 130.919 12.249 187.390 1.00 32.60 600 ALA A O 1
ATOM 4222 N N . ALA A 1 601 ? 131.644 10.706 185.898 1.00 30.47 601 ALA A N 1
ATOM 4223 C CA . ALA A 1 601 ? 132.012 9.732 186.922 1.00 30.60 601 ALA A CA 1
ATOM 4224 C C . ALA A 1 601 ? 133.153 10.247 187.785 1.00 34.44 601 ALA A C 1
ATOM 4225 O O . ALA A 1 601 ? 133.218 9.946 188.980 1.00 31.73 601 ALA A O 1
ATOM 4227 N N . LEU A 1 602 ? 134.075 10.983 187.167 1.00 35.16 602 LEU A N 1
ATOM 4228 C CA . LEU A 1 602 ? 135.187 11.581 187.895 1.00 33.52 602 LEU A CA 1
ATOM 4229 C C . LEU A 1 602 ? 134.585 12.556 188.907 1.00 36.30 602 LEU A C 1
ATOM 4230 O O . LEU A 1 602 ? 134.939 12.527 190.089 1.00 35.76 602 LEU A O 1
ATOM 4235 N N . LYS A 1 603 ? 133.664 13.401 188.442 1.00 34.59 603 LYS A N 1
ATOM 4236 C CA . LYS A 1 603 ? 132.904 14.275 189.340 1.00 36.46 603 LYS A CA 1
ATOM 4237 C C . LYS A 1 603 ? 132.192 13.488 190.428 1.00 34.11 603 LYS A C 1
ATOM 4238 O O . LYS A 1 603 ? 132.219 13.878 191.597 1.00 36.96 603 LYS A O 1
ATOM 4244 N N . MET A 1 604 ? 131.563 12.379 190.050 1.00 33.18 604 MET A N 1
ATOM 4245 C CA . MET A 1 604 ? 130.831 11.559 191.018 1.00 33.17 604 MET A CA 1
ATOM 4246 C C . MET A 1 604 ? 131.737 11.003 192.122 1.00 34.31 604 MET A C 1
ATOM 4247 O O . MET A 1 604 ? 131.377 11.011 193.304 1.00 31.20 604 MET A O 1
ATOM 4252 N N . VAL A 1 605 ? 132.914 10.523 191.728 1.00 32.87 605 VAL A N 1
ATOM 4253 C CA . VAL A 1 605 ? 133.865 9.984 192.683 1.00 33.23 605 VAL A CA 1
ATOM 4254 C C . VAL A 1 605 ? 134.293 11.068 193.689 1.00 35.26 605 VAL A C 1
ATOM 4255 O O . VAL A 1 605 ? 134.368 10.809 194.891 1.00 36.01 605 VAL A O 1
ATOM 4259 N N . GLU A 1 606 ? 134.558 12.277 193.192 1.00 37.31 606 GLU A N 1
ATOM 4260 C CA . GLU A 1 606 ? 134.956 13.389 194.050 1.00 37.92 606 GLU A CA 1
ATOM 4261 C C . GLU A 1 606 ? 133.870 13.670 195.087 1.00 36.36 606 GLU A C 1
ATOM 4262 O O . GLU A 1 606 ? 134.143 13.763 196.295 1.00 35.36 606 GLU A O 1
ATOM 4268 N N . GLU A 1 607 ? 132.629 13.757 194.620 1.00 34.36 607 GLU A N 1
ATOM 4269 C CA . GLU A 1 607 ? 131.500 13.965 195.521 1.00 34.40 607 GLU A CA 1
ATOM 4270 C C . GLU A 1 607 ? 131.335 12.855 196.572 1.00 38.44 607 GLU A C 1
ATOM 4271 O O . GLU A 1 607 ? 131.230 13.130 197.777 1.00 35.51 607 GLU A O 1
ATOM 4277 N N . VAL A 1 608 ? 131.331 11.601 196.120 1.00 37.18 608 VAL A N 1
ATOM 4278 C CA . VAL A 1 608 ? 131.177 10.491 197.047 1.00 37.04 608 VAL A CA 1
ATOM 4279 C C . VAL A 1 608 ? 132.294 10.470 198.083 1.00 37.98 608 VAL A C 1
ATOM 4280 O O . VAL A 1 608 ? 132.023 10.299 199.274 1.00 35.59 608 VAL A O 1
ATOM 4284 N N . ARG A 1 609 ? 133.535 10.669 197.637 1.00 37.67 609 ARG A N 1
ATOM 4285 C CA . ARG A 1 609 ? 134.673 10.722 198.556 1.00 38.44 609 ARG A CA 1
ATOM 4286 C C . ARG A 1 609 ? 134.454 11.810 199.600 1.00 41.15 609 ARG A C 1
ATOM 4287 O O . ARG A 1 609 ? 134.671 11.587 200.801 1.00 37.54 609 ARG A O 1
ATOM 4295 N N . ARG A 1 610 ? 134.010 12.975 199.126 1.00 37.45 610 ARG A N 1
ATOM 4296 C CA . ARG A 1 610 ? 133.801 14.127 199.985 1.00 39.18 610 ARG A CA 1
ATOM 4297 C C . ARG A 1 610 ? 132.855 13.806 201.124 1.00 41.29 610 ARG A C 1
ATOM 4298 O O . ARG A 1 610 ? 133.174 14.077 202.277 1.00 39.14 610 ARG A O 1
ATOM 4306 N N . GLN A 1 611 ? 131.701 13.232 200.803 1.00 36.72 611 GLN A N 1
ATOM 4307 C CA . GLN A 1 611 ? 130.739 12.892 201.838 1.00 36.83 611 GLN A CA 1
ATOM 4308 C C . GLN A 1 611 ? 131.305 11.889 202.846 1.00 43.69 611 GLN A C 1
ATOM 4309 O O . GLN A 1 611 ? 131.178 12.091 204.063 1.00 43.28 611 GLN A O 1
ATOM 4315 N N . PHE A 1 612 ? 131.932 10.823 202.352 1.00 38.32 612 PHE A N 1
ATOM 4316 C CA . PHE A 1 612 ? 132.546 9.834 203.241 1.00 42.60 612 PHE A CA 1
ATOM 4317 C C . PHE A 1 612 ? 133.598 10.472 204.151 1.00 42.66 612 PHE A C 1
ATOM 4318 O O . PHE A 1 612 ? 133.726 10.109 205.317 1.00 43.79 612 PHE A O 1
ATOM 4326 N N . ASN A 1 613 ? 134.348 11.420 203.599 1.00 41.28 613 ASN A N 1
ATOM 4327 C CA . ASN A 1 613 ? 135.472 12.030 204.298 1.00 42.56 613 ASN A CA 1
ATOM 4328 C C . ASN A 1 613 ? 135.085 13.166 205.245 1.00 45.86 613 ASN A C 1
ATOM 4329 O O . ASN A 1 613 ? 135.857 13.526 206.128 1.00 46.11 613 ASN A O 1
ATOM 4334 N N . THR A 1 614 ? 133.903 13.744 205.048 1.00 45.72 614 THR A N 1
ATOM 4335 C CA . THR A 1 614 ? 133.527 14.953 205.781 1.00 45.57 614 THR A CA 1
ATOM 4336 C C . THR A 1 614 ? 132.162 14.932 206.491 1.00 47.92 614 THR A C 1
ATOM 4337 O O . THR A 1 614 ? 131.834 15.872 207.208 1.00 54.68 614 THR A O 1
ATOM 4341 N N . ILE A 1 615 ? 131.358 13.895 206.293 1.00 44.59 615 ILE A N 1
ATOM 4342 C CA . ILE A 1 615 ? 130.115 13.787 207.052 1.00 43.00 615 ILE A CA 1
ATOM 4343 C C . ILE A 1 615 ? 130.316 12.805 208.196 1.00 46.51 615 ILE A C 1
ATOM 4344 O O . ILE A 1 615 ? 130.490 11.606 207.959 1.00 44.28 615 ILE A O 1
ATOM 4349 N N . PRO A 1 616 ? 130.301 13.313 209.448 1.00 49.03 616 PRO A N 1
ATOM 4350 C CA . PRO A 1 616 ? 130.555 12.473 210.625 1.00 47.13 616 PRO A CA 1
ATOM 4351 C C . PRO A 1 616 ? 129.411 11.497 210.859 1.00 43.35 616 PRO A C 1
ATOM 4352 O O . PRO A 1 616 ? 128.239 11.884 210.814 1.00 44.67 616 PRO A O 1
ATOM 4356 N N . GLY A 1 617 ? 129.748 10.235 211.086 1.00 41.57 617 GLY A N 1
ATOM 4357 C CA . GLY A 1 617 ? 128.723 9.223 211.258 1.00 49.99 617 GLY A CA 1
ATOM 4358 C C . GLY A 1 617 ? 128.318 8.464 210.002 1.00 47.77 617 GLY A C 1
ATOM 4359 O O . GLY A 1 617 ? 127.741 7.380 210.113 1.00 47.31 617 GLY A O 1
ATOM 4360 N N . LEU A 1 618 ? 128.610 9.020 208.822 1.00 47.48 618 LEU A N 1
ATOM 4361 C CA . LEU A 1 618 ? 128.237 8.386 207.536 1.00 43.28 618 LEU A CA 1
ATOM 4362 C C . LEU A 1 618 ? 128.790 6.980 207.405 1.00 41.90 618 LEU A C 1
ATOM 4363 O O . LEU A 1 618 ? 128.027 6.025 207.263 1.00 42.10 618 LEU A O 1
ATOM 4368 N N . MET A 1 619 ? 130.116 6.859 207.452 1.00 42.19 619 MET A N 1
ATOM 4369 C CA . MET A 1 619 ? 130.769 5.558 207.364 1.00 41.59 619 MET A CA 1
ATOM 4370 C C . MET A 1 619 ? 130.351 4.639 208.495 1.00 46.59 619 MET A C 1
ATOM 4371 O O . MET A 1 619 ? 130.384 3.419 208.344 1.00 45.01 619 MET A O 1
ATOM 4376 N N . GLU A 1 620 ? 129.964 5.231 209.627 1.00 50.41 620 GLU A N 1
ATOM 4377 C CA . GLU A 1 620 ? 129.570 4.474 210.812 1.00 50.15 620 GLU A CA 1
ATOM 4378 C C . GLU A 1 620 ? 128.094 4.098 210.773 1.00 50.63 620 GLU A C 1
ATOM 4379 O O . GLU A 1 620 ? 127.655 3.228 211.517 1.00 55.11 620 GLU A O 1
ATOM 4385 N N . GLY A 1 621 ? 127.328 4.759 209.915 1.00 50.48 621 GLY A N 1
ATOM 4386 C CA . GLY A 1 621 ? 125.929 4.410 209.735 1.00 52.55 621 GLY A CA 1
ATOM 4387 C C . GLY A 1 621 ? 124.996 5.130 210.689 1.00 50.04 621 GLY A C 1
ATOM 4388 O O . GLY A 1 621 ? 123.884 4.675 210.951 1.00 52.38 621 GLY A O 1
ATOM 4389 N N . THR A 1 622 ? 125.440 6.271 211.196 1.00 51.80 622 THR A N 1
ATOM 4390 C CA . THR A 1 622 ? 124.638 7.038 212.142 1.00 53.95 622 THR A CA 1
ATOM 4391 C C . THR A 1 622 ? 124.278 8.390 211.558 1.00 56.29 622 THR A C 1
ATOM 4392 O O . THR A 1 622 ? 123.650 9.223 212.218 1.00 58.59 622 THR A O 1
ATOM 4396 N N . ALA A 1 623 ? 124.704 8.607 210.318 1.00 51.46 623 ALA A N 1
ATOM 4397 C CA . ALA A 1 623 ? 124.346 9.810 209.592 1.00 47.64 623 ALA A CA 1
ATOM 4398 C C . ALA A 1 623 ? 123.973 9.417 208.169 1.00 53.84 623 ALA A C 1
ATOM 4399 O O . ALA A 1 623 ? 124.547 8.485 207.594 1.00 50.22 623 ALA A O 1
ATOM 4401 N N . LYS A 1 624 ? 123.000 10.125 207.614 1.00 51.12 624 LYS A N 1
ATOM 4402 C CA . LYS A 1 624 ? 122.489 9.807 206.300 1.00 51.07 624 LYS A CA 1
ATOM 4403 C C . LYS A 1 624 ? 123.246 10.614 205.264 1.00 48.41 624 LYS A C 1
ATOM 4404 O O . LYS A 1 624 ? 123.623 11.756 205.521 1.00 46.30 624 LYS A O 1
ATOM 4410 N N . PRO A 1 625 ? 123.500 10.005 204.098 1.00 45.29 625 PRO A N 1
ATOM 4411 C CA . PRO A 1 625 ? 124.224 10.731 203.053 1.00 42.99 625 PRO A CA 1
ATOM 4412 C C . PRO A 1 625 ? 123.303 11.663 202.294 1.00 37.96 625 PRO A C 1
ATOM 4413 O O . PRO A 1 625 ? 122.074 11.584 202.404 1.00 37.27 625 PRO A O 1
ATOM 4417 N N . ASP A 1 626 ? 123.908 12.546 201.517 1.00 34.99 626 ASP A N 1
ATOM 4418 C CA . ASP A 1 626 ? 123.153 13.447 200.675 1.00 40.58 626 ASP A CA 1
ATOM 4419 C C . ASP A 1 626 ? 123.028 12.830 199.276 1.00 41.50 626 ASP A C 1
ATOM 4420 O O . ASP A 1 626 ? 123.922 12.994 198.435 1.00 38.48 626 ASP A O 1
ATOM 4425 N N . TYR A 1 627 ? 121.922 12.121 199.042 1.00 39.65 627 TYR A N 1
ATOM 4426 C CA . TYR A 1 627 ? 121.679 11.446 197.765 1.00 41.06 627 TYR A CA 1
ATOM 4427 C C . TYR A 1 627 ? 121.413 12.423 196.620 1.00 40.51 627 TYR A C 1
ATOM 4428 O O . TYR A 1 627 ? 121.752 12.154 195.467 1.00 36.80 627 TYR A O 1
ATOM 4437 N N . ALA A 1 628 ? 120.784 13.548 196.945 1.00 39.31 628 ALA A N 1
ATOM 4438 C CA . ALA A 1 628 ? 120.362 14.514 195.940 1.00 37.00 628 ALA A CA 1
ATOM 4439 C C . ALA A 1 628 ? 121.530 15.116 195.167 1.00 37.74 628 ALA A C 1
ATOM 4440 O O . ALA A 1 628 ? 121.399 15.434 193.984 1.00 39.17 628 ALA A O 1
ATOM 4442 N N . THR A 1 629 ? 122.670 15.275 195.827 1.00 36.14 629 THR A N 1
ATOM 4443 C CA . THR A 1 629 ? 123.811 15.893 195.163 1.00 39.88 629 THR A CA 1
ATOM 4444 C C . THR A 1 629 ? 124.331 14.993 194.027 1.00 39.32 629 THR A C 1
ATOM 4445 O O . THR A 1 629 ? 124.714 15.481 192.960 1.00 37.97 629 THR A O 1
ATOM 4449 N N . CYS A 1 630 ? 124.317 13.681 194.256 1.00 37.63 630 CYS A N 1
ATOM 4450 C CA . CYS A 1 630 ? 124.712 12.734 193.224 1.00 37.53 630 CYS A CA 1
ATOM 4451 C C . CYS A 1 630 ? 123.695 12.709 192.088 1.00 34.08 630 CYS A C 1
ATOM 4452 O O . CYS A 1 630 ? 124.070 12.674 190.927 1.00 33.40 630 CYS A O 1
ATOM 4455 N N . VAL A 1 631 ? 122.412 12.757 192.434 1.00 33.50 631 VAL A N 1
ATOM 4456 C CA . VAL A 1 631 ? 121.355 12.838 191.443 1.00 31.98 631 VAL A CA 1
ATOM 4457 C C . VAL A 1 631 ? 121.531 14.062 190.560 1.00 38.68 631 VAL A C 1
ATOM 4458 O O . VAL A 1 631 ? 121.333 13.995 189.333 1.00 35.53 631 VAL A O 1
ATOM 4462 N N . LYS A 1 632 ? 121.917 15.179 191.181 1.00 36.15 632 LYS A N 1
ATOM 4463 C CA . LYS A 1 632 ? 122.131 16.416 190.433 1.00 37.93 632 LYS A CA 1
ATOM 4464 C C . LYS A 1 632 ? 123.310 16.299 189.468 1.00 35.40 632 LYS A C 1
ATOM 4465 O O . LYS A 1 632 ? 123.261 16.825 188.357 1.00 33.29 632 LYS A O 1
ATOM 4471 N N . ILE A 1 633 ? 124.376 15.628 189.899 1.00 34.45 633 ILE A N 1
ATOM 4472 C CA . ILE A 1 633 ? 125.550 15.511 189.048 1.00 36.09 633 ILE A CA 1
ATOM 4473 C C . ILE A 1 633 ? 125.226 14.709 187.803 1.00 34.67 633 ILE A C 1
ATOM 4474 O O . ILE A 1 633 ? 125.599 15.086 186.697 1.00 37.40 633 ILE A O 1
ATOM 4479 N N . SER A 1 634 ? 124.519 13.603 187.966 1.00 32.81 634 SER A N 1
ATOM 4480 C CA . SER A 1 634 ? 124.227 12.805 186.784 1.00 35.25 634 SER A CA 1
ATOM 4481 C C . SER A 1 634 ? 123.108 13.446 185.926 1.00 33.81 634 SER A C 1
ATOM 4482 O O . SER A 1 634 ? 123.080 13.298 184.705 1.00 32.90 634 SER A O 1
ATOM 4485 N N . THR A 1 635 ? 122.239 14.234 186.559 1.00 36.39 635 THR A N 1
ATOM 4486 C CA . THR A 1 635 ? 121.229 15.010 185.829 1.00 34.66 635 THR A CA 1
ATOM 4487 C C . THR A 1 635 ? 121.855 16.109 184.970 1.00 36.38 635 THR A C 1
ATOM 4488 O O . THR A 1 635 ? 121.491 16.283 183.804 1.00 37.51 635 THR A O 1
ATOM 4492 N N . ASP A 1 636 ? 122.783 16.863 185.546 1.00 36.68 636 ASP A N 1
ATOM 4493 C CA . ASP A 1 636 ? 123.391 17.974 184.824 1.00 37.58 636 ASP A CA 1
ATOM 4494 C C . ASP A 1 636 ? 124.246 17.493 183.662 1.00 35.28 636 ASP A C 1
ATOM 4495 O O . ASP A 1 636 ? 124.178 18.055 182.571 1.00 36.69 636 ASP A O 1
ATOM 4500 N N . ALA A 1 637 ? 125.050 16.459 183.896 1.00 35.69 637 ALA A N 1
ATOM 4501 C CA . ALA A 1 637 ? 125.930 15.933 182.847 1.00 34.26 637 ALA A CA 1
ATOM 4502 C C . ALA A 1 637 ? 125.137 15.342 181.684 1.00 35.65 637 ALA A C 1
ATOM 4503 O O . ALA A 1 637 ? 125.435 15.594 180.521 1.00 33.22 637 ALA A O 1
ATOM 4505 N N . SER A 1 638 ? 124.108 14.571 182.000 1.00 34.32 638 SER A N 1
ATOM 4506 C CA . SER A 1 638 ? 123.354 13.886 180.961 1.00 34.65 638 SER A CA 1
ATOM 4507 C C . SER A 1 638 ? 122.579 14.856 180.083 1.00 35.02 638 SER A C 1
ATOM 4508 O O . SER A 1 638 ? 122.610 14.749 178.855 1.00 34.32 638 SER A O 1
ATOM 4511 N N . ILE A 1 639 ? 121.874 15.792 180.708 1.00 34.88 639 ILE A N 1
ATOM 4512 C CA . ILE A 1 639 ? 121.026 16.724 179.960 1.00 34.05 639 ILE A CA 1
ATOM 4513 C C . ILE A 1 639 ? 121.887 17.580 179.033 1.00 34.44 639 ILE A C 1
ATOM 4514 O O . ILE A 1 639 ? 121.564 17.786 177.867 1.00 32.62 639 ILE A O 1
ATOM 4519 N N . LYS A 1 640 ? 123.021 18.029 179.553 1.00 36.80 640 LYS A N 1
ATOM 4520 C CA . LYS A 1 640 ? 123.982 18.760 178.753 1.00 37.08 640 LYS A CA 1
ATOM 4521 C C . LYS A 1 640 ? 124.689 17.901 177.700 1.00 35.47 640 LYS A C 1
ATOM 4522 O O . LYS A 1 640 ? 124.710 18.256 176.530 1.00 34.65 640 LYS A O 1
ATOM 4528 N N . GLU A 1 641 ? 125.289 16.789 178.116 1.00 37.08 641 GLU A N 1
ATOM 4529 C CA . GLU A 1 641 ? 126.211 16.085 177.238 1.00 35.70 641 GLU A CA 1
ATOM 4530 C C . GLU A 1 641 ? 125.518 15.192 176.218 1.00 33.50 641 GLU A C 1
ATOM 4531 O O . GLU A 1 641 ? 126.186 14.613 175.377 1.00 31.66 641 GLU A O 1
ATOM 4537 N N . MET A 1 642 ? 124.194 15.069 176.294 1.00 31.97 642 MET A N 1
ATOM 4538 C CA . MET A 1 642 ? 123.474 14.275 175.305 1.00 32.89 642 MET A CA 1
ATOM 4539 C C . MET A 1 642 ? 123.346 15.058 174.006 1.00 35.77 642 MET A C 1
ATOM 4540 O O . MET A 1 642 ? 123.031 14.485 172.949 1.00 32.92 642 MET A O 1
ATOM 4545 N N . ILE A 1 643 ? 123.595 16.366 174.084 1.00 31.76 643 ILE A N 1
ATOM 4546 C CA . ILE A 1 643 ? 123.376 17.231 172.926 1.00 35.45 643 ILE A CA 1
ATOM 4547 C C . ILE A 1 643 ? 124.369 17.011 171.759 1.00 30.52 643 ILE A C 1
ATOM 4548 O O . ILE A 1 643 ? 123.945 16.780 170.631 1.00 31.56 643 ILE A O 1
ATOM 4553 N N . PRO A 1 644 ? 125.687 17.092 172.029 1.00 33.88 644 PRO A N 1
ATOM 4554 C CA . PRO A 1 644 ? 126.620 16.925 170.908 1.00 28.86 644 PRO A CA 1
ATOM 4555 C C . PRO A 1 644 ? 126.511 15.583 170.147 1.00 35.42 644 PRO A C 1
ATOM 4556 O O . PRO A 1 644 ? 126.558 15.609 168.902 1.00 35.37 644 PRO A O 1
ATOM 4560 N N . PRO A 1 645 ? 126.377 14.437 170.855 1.00 31.73 645 PRO A N 1
ATOM 4561 C CA . PRO A 1 645 ? 126.249 13.213 170.055 1.00 29.44 645 PRO A CA 1
ATOM 4562 C C . PRO A 1 645 ? 124.922 13.152 169.327 1.00 32.85 645 PRO A C 1
ATOM 4563 O O . PRO A 1 645 ? 124.869 12.626 168.209 1.00 30.52 645 PRO A O 1
ATOM 4567 N N . GLY A 1 646 ? 123.868 13.690 169.935 1.00 32.03 646 GLY A N 1
ATOM 4568 C CA . GLY A 1 646 ? 122.592 13.786 169.249 1.00 28.66 646 GLY A CA 1
ATOM 4569 C C . GLY A 1 646 ? 122.726 14.634 168.002 1.00 33.70 646 GLY A C 1
ATOM 4570 O O . GLY A 1 646 ? 122.181 14.287 166.955 1.00 35.07 646 GLY A O 1
ATOM 4571 N N . ALA A 1 647 ? 123.465 15.740 168.105 1.00 30.32 647 ALA A N 1
ATOM 4572 C CA . ALA A 1 647 ? 123.641 16.630 166.955 1.00 34.88 647 ALA A CA 1
ATOM 4573 C C . ALA A 1 647 ? 124.498 15.981 165.872 1.00 33.19 647 ALA A C 1
ATOM 4574 O O . ALA A 1 647 ? 124.202 16.127 164.694 1.00 33.73 647 ALA A O 1
ATOM 4576 N N . LEU A 1 648 ? 125.562 15.281 166.275 1.00 34.49 648 LEU A N 1
ATOM 4577 C CA . LEU A 1 648 ? 126.413 14.553 165.325 1.00 36.73 648 LEU A CA 1
ATOM 4578 C C . LEU A 1 648 ? 125.597 13.630 164.417 1.00 33.92 648 LEU A C 1
ATOM 4579 O O . LEU A 1 648 ? 125.686 13.709 163.191 1.00 34.09 648 LEU A O 1
ATOM 4584 N N . VAL A 1 649 ? 124.775 12.781 165.019 1.00 32.92 649 VAL A N 1
ATOM 4585 C CA . VAL A 1 649 ? 123.970 11.836 164.248 1.00 32.69 649 VAL A CA 1
ATOM 4586 C C . VAL A 1 649 ? 122.974 12.533 163.315 1.00 33.10 649 VAL A C 1
ATOM 4587 O O . VAL A 1 649 ? 122.874 12.197 162.135 1.00 32.68 649 VAL A O 1
ATOM 4591 N N . MET A 1 650 ? 122.235 13.504 163.834 1.00 35.56 650 MET A N 1
ATOM 4592 C CA . MET A 1 650 ? 121.150 14.078 163.046 1.00 36.01 650 MET A CA 1
ATOM 4593 C C . MET A 1 650 ? 121.583 15.201 162.104 1.00 36.47 650 MET A C 1
ATOM 4594 O O . MET A 1 650 ? 120.894 15.514 161.132 1.00 32.74 650 MET A O 1
ATOM 4599 N N . LEU A 1 651 ? 122.743 15.787 162.365 1.00 33.43 651 LEU A N 1
ATOM 4600 C CA . LEU A 1 651 ? 123.253 16.797 161.450 1.00 34.12 651 LEU A CA 1
ATOM 4601 C C . LEU A 1 651 ? 123.953 16.165 160.251 1.00 34.79 651 LEU A C 1
ATOM 4602 O O . LEU A 1 651 ? 123.901 16.707 159.143 1.00 34.35 651 LEU A O 1
ATOM 4607 N N . THR A 1 652 ? 124.583 15.010 160.474 1.00 35.48 652 THR A N 1
ATOM 4608 C CA . THR A 1 652 ? 125.390 14.349 159.437 1.00 36.92 652 THR A CA 1
ATOM 4609 C C . THR A 1 652 ? 124.698 14.204 158.078 1.00 34.09 652 THR A C 1
ATOM 4610 O O . THR A 1 652 ? 125.258 14.627 157.065 1.00 34.03 652 THR A O 1
ATOM 4614 N N . PRO A 1 653 ? 123.483 13.615 158.044 1.00 34.43 653 PRO A N 1
ATOM 4615 C CA . PRO A 1 653 ? 122.838 13.498 156.727 1.00 30.13 653 PRO A CA 1
ATOM 4616 C C . PRO A 1 653 ? 122.550 14.859 156.096 1.00 35.12 653 PRO A C 1
ATOM 4617 O O . PRO A 1 653 ? 122.675 15.007 154.881 1.00 35.31 653 PRO A O 1
ATOM 4621 N N . LEU A 1 654 ? 122.179 15.841 156.913 1.00 35.81 654 LEU A N 1
ATOM 4622 C CA . LEU A 1 654 ? 121.872 17.176 156.409 1.00 33.60 654 LEU A CA 1
ATOM 4623 C C . LEU A 1 654 ? 123.126 17.856 155.881 1.00 31.29 654 LEU A C 1
ATOM 4624 O O . LEU A 1 654 ? 123.124 18.382 154.785 1.00 34.91 654 LEU A O 1
ATOM 4629 N N . VAL A 1 655 ? 124.202 17.833 156.657 1.00 32.66 655 VAL A N 1
ATOM 4630 C CA . VAL A 1 655 ? 125.446 18.454 156.230 1.00 33.87 655 VAL A CA 1
ATOM 4631 C C . VAL A 1 655 ? 126.003 17.753 154.996 1.00 36.98 655 VAL A C 1
ATOM 4632 O O . VAL A 1 655 ? 126.429 18.411 154.040 1.00 34.64 655 VAL A O 1
ATOM 4636 N N . VAL A 1 656 ? 125.981 16.421 154.990 1.00 34.90 656 VAL A N 1
ATOM 4637 C CA . VAL A 1 656 ? 126.537 15.691 153.845 1.00 32.14 656 VAL A CA 1
ATOM 4638 C C . VAL A 1 656 ? 125.622 15.803 152.626 1.00 34.04 656 VAL A C 1
ATOM 4639 O O . VAL A 1 656 ? 126.088 16.045 151.501 1.00 33.37 656 VAL A O 1
ATOM 4643 N N . GLY A 1 657 ? 124.319 15.645 152.850 1.00 30.99 657 GLY A N 1
ATOM 4644 C CA . GLY A 1 657 ? 123.349 15.755 151.775 1.00 33.18 657 GLY A CA 1
ATOM 4645 C C . GLY A 1 657 ? 123.355 17.125 151.099 1.00 37.18 657 GLY A C 1
ATOM 4646 O O . GLY A 1 657 ? 123.409 17.233 149.868 1.00 38.84 657 GLY A O 1
ATOM 4647 N N . ILE A 1 658 ? 123.296 18.175 151.906 1.00 36.72 658 ILE A N 1
ATOM 4648 C CA . ILE A 1 658 ? 123.288 19.539 151.389 1.00 38.25 658 ILE A CA 1
ATOM 4649 C C . ILE A 1 658 ? 124.627 19.928 150.756 1.00 36.30 658 ILE A C 1
ATOM 4650 O O . ILE A 1 658 ? 124.657 20.485 149.665 1.00 37.80 658 ILE A O 1
ATOM 4655 N N . LEU A 1 659 ? 125.731 19.665 151.447 1.00 33.81 659 LEU A N 1
ATOM 4656 C CA . LEU A 1 659 ? 127.031 20.081 150.935 1.00 36.99 659 LEU A CA 1
ATOM 4657 C C . LEU A 1 659 ? 127.575 19.173 149.839 1.00 40.67 659 LEU A C 1
ATOM 4658 O O . LEU A 1 659 ? 127.967 19.660 148.776 1.00 39.29 659 LEU A O 1
ATOM 4663 N N . PHE A 1 660 ? 127.582 17.865 150.083 1.00 36.57 660 PHE A N 1
ATOM 4664 C CA . PHE A 1 660 ? 128.268 16.933 149.181 1.00 37.32 660 PHE A CA 1
ATOM 4665 C C . PHE A 1 660 ? 127.343 16.179 148.226 1.00 33.36 660 PHE A C 1
ATOM 4666 O O . PHE A 1 660 ? 127.766 15.753 147.162 1.00 37.02 660 PHE A O 1
ATOM 4674 N N . GLY A 1 661 ? 126.083 16.011 148.605 1.00 31.67 661 GLY A N 1
ATOM 4675 C CA . GLY A 1 661 ? 125.127 15.371 147.729 1.00 31.57 661 GLY A CA 1
ATOM 4676 C C . GLY A 1 661 ? 124.849 13.914 148.052 1.00 38.27 661 GLY A C 1
ATOM 4677 O O . GLY A 1 661 ? 125.481 13.320 148.936 1.00 33.52 661 GLY A O 1
ATOM 4678 N N . VAL A 1 662 ? 123.897 13.343 147.320 1.00 31.21 662 VAL A N 1
ATOM 4679 C CA . VAL A 1 662 ? 123.364 12.026 147.625 1.00 32.55 662 VAL A CA 1
ATOM 4680 C C . VAL A 1 662 ? 124.342 10.872 147.380 1.00 35.39 662 VAL A C 1
ATOM 4681 O O . VAL A 1 662 ? 124.183 9.782 147.929 1.00 36.15 662 VAL A O 1
ATOM 4685 N N . GLU A 1 663 ? 125.357 11.110 146.565 1.00 36.03 663 GLU A N 1
ATOM 4686 C CA . GLU A 1 663 ? 126.297 10.053 146.214 1.00 37.39 663 GLU A CA 1
ATOM 4687 C C . GLU A 1 663 ? 127.247 9.857 147.383 1.00 34.44 663 GLU A C 1
ATOM 4688 O O . GLU A 1 663 ? 127.507 8.735 147.805 1.00 36.02 663 GLU A O 1
ATOM 4694 N N . THR A 1 664 ? 127.762 10.962 147.902 1.00 36.20 664 THR A N 1
ATOM 4695 C CA . THR A 1 664 ? 128.629 10.933 149.080 1.00 35.54 664 THR A CA 1
ATOM 4696 C C . THR A 1 664 ? 127.872 10.417 150.293 1.00 32.76 664 THR A C 1
ATOM 4697 O O . THR A 1 664 ? 128.395 9.603 151.070 1.00 32.49 664 THR A O 1
ATOM 4701 N N . LEU A 1 665 ? 126.633 10.882 150.447 1.00 34.60 665 LEU A N 1
ATOM 4702 C CA . LEU A 1 665 ? 125.774 10.413 151.527 1.00 31.87 665 LEU A CA 1
ATOM 4703 C C . LEU A 1 665 ? 125.613 8.894 151.456 1.00 30.82 665 LEU A C 1
ATOM 4704 O O . LEU A 1 665 ? 125.627 8.223 152.489 1.00 33.09 665 LEU A O 1
ATOM 4709 N N . SER A 1 666 ? 125.490 8.364 150.239 1.00 30.39 666 SER A N 1
ATOM 4710 C CA . SER A 1 666 ? 125.441 6.912 150.012 1.00 31.63 666 SER A CA 1
ATOM 4711 C C . SER A 1 666 ? 126.626 6.196 150.635 1.00 29.70 666 SER A C 1
ATOM 4712 O O . SER A 1 666 ? 126.451 5.218 151.354 1.00 31.17 666 SER A O 1
ATOM 4715 N N . GLY A 1 667 ? 127.833 6.680 150.349 1.00 30.06 667 GLY A N 1
ATOM 4716 C CA . GLY A 1 667 ? 129.023 6.149 150.992 1.00 32.32 667 GLY A CA 1
ATOM 4717 C C . GLY A 1 667 ? 128.935 6.193 152.514 1.00 32.83 667 GLY A C 1
ATOM 4718 O O . GLY A 1 667 ? 129.246 5.201 153.185 1.00 33.03 667 GLY A O 1
ATOM 4719 N N . VAL A 1 668 ? 128.521 7.343 153.051 1.00 29.54 668 VAL A N 1
ATOM 4720 C CA . VAL A 1 668 ? 128.401 7.523 154.490 1.00 29.89 668 VAL A CA 1
ATOM 4721 C C . VAL A 1 668 ? 127.496 6.458 155.106 1.00 29.73 668 VAL A C 1
ATOM 4722 O O . VAL A 1 668 ? 127.866 5.819 156.085 1.00 29.05 668 VAL A O 1
ATOM 4726 N N . LEU A 1 669 ? 126.323 6.261 154.517 1.00 30.05 669 LEU A N 1
ATOM 4727 C CA . LEU A 1 669 ? 125.381 5.264 155.019 1.00 30.62 669 LEU A CA 1
ATOM 4728 C C . LEU A 1 669 ? 125.977 3.845 155.031 1.00 32.99 669 LEU A C 1
ATOM 4729 O O . LEU A 1 669 ? 125.877 3.131 156.035 1.00 32.19 669 LEU A O 1
ATOM 4734 N N . ALA A 1 670 ? 126.610 3.450 153.925 1.00 29.16 670 ALA A N 1
ATOM 4735 C CA . ALA A 1 670 ? 127.261 2.145 153.855 1.00 31.59 670 ALA A CA 1
ATOM 4736 C C . ALA A 1 670 ? 128.357 2.008 154.923 1.00 29.66 670 ALA A C 1
ATOM 4737 O O . ALA A 1 670 ? 128.438 0.994 155.628 1.00 32.69 670 ALA A O 1
ATOM 4739 N N . GLY A 1 671 ? 129.198 3.031 155.035 1.00 30.13 671 GLY A N 1
ATOM 4740 C CA . GLY A 1 671 ? 130.293 3.018 155.988 1.00 28.53 671 GLY A CA 1
ATOM 4741 C C . GLY A 1 671 ? 129.830 2.949 157.432 1.00 32.71 671 GLY A C 1
ATOM 4742 O O . GLY A 1 671 ? 130.349 2.157 158.220 1.00 32.32 671 GLY A O 1
ATOM 4743 N N . SER A 1 672 ? 128.855 3.772 157.796 1.00 28.62 672 SER A N 1
ATOM 4744 C CA . SER A 1 672 ? 128.436 3.810 159.183 1.00 31.61 672 SER A CA 1
ATOM 4745 C C . SER A 1 672 ? 127.784 2.494 159.574 1.00 30.47 672 SER A C 1
ATOM 4746 O O . SER A 1 672 ? 127.943 2.028 160.706 1.00 27.67 672 SER A O 1
ATOM 4749 N N . LEU A 1 673 ? 127.060 1.894 158.633 1.00 31.59 673 LEU A N 1
ATOM 4750 C CA . LEU A 1 673 ? 126.468 0.576 158.853 1.00 28.57 673 LEU A CA 1
ATOM 4751 C C . LEU A 1 673 ? 127.536 -0.487 159.121 1.00 29.54 673 LEU A C 1
ATOM 4752 O O . LEU A 1 673 ? 127.532 -1.113 160.175 1.00 28.22 673 LEU A O 1
ATOM 4757 N N . VAL A 1 674 ? 128.441 -0.706 158.177 1.00 33.09 674 VAL A N 1
ATOM 4758 C CA . VAL A 1 674 ? 129.344 -1.851 158.314 1.00 30.92 674 VAL A CA 1
ATOM 4759 C C . VAL A 1 674 ? 130.372 -1.640 159.404 1.00 28.17 674 VAL A C 1
ATOM 4760 O O . VAL A 1 674 ? 130.860 -2.608 159.987 1.00 28.27 674 VAL A O 1
ATOM 4764 N N . SER A 1 675 ? 130.696 -0.382 159.688 1.00 27.96 675 SER A N 1
ATOM 4765 C CA . SER A 1 675 ? 131.679 -0.078 160.730 1.00 30.58 675 SER A CA 1
ATOM 4766 C C . SER A 1 675 ? 131.062 0.009 162.134 1.00 29.84 675 SER A C 1
ATOM 4767 O O . SER A 1 675 ? 131.625 -0.513 163.105 1.00 28.76 675 SER A O 1
ATOM 4770 N N . GLY A 1 676 ? 129.899 0.651 162.229 1.00 29.88 676 GLY A N 1
ATOM 4771 C CA . GLY A 1 676 ? 129.267 0.917 163.512 1.00 30.12 676 GLY A CA 1
ATOM 4772 C C . GLY A 1 676 ? 128.893 -0.358 164.230 1.00 33.32 676 GLY A C 1
ATOM 4773 O O . GLY A 1 676 ? 128.982 -0.484 165.459 1.00 32.74 676 GLY A O 1
ATOM 4774 N N . VAL A 1 677 ? 128.492 -1.321 163.423 1.00 31.38 677 VAL A N 1
ATOM 4775 C CA . VAL A 1 677 ? 128.001 -2.612 163.881 1.00 31.55 677 VAL A CA 1
ATOM 4776 C C . VAL A 1 677 ? 129.074 -3.404 164.678 1.00 30.01 677 VAL A C 1
ATOM 4777 O O . VAL A 1 677 ? 128.775 -4.052 165.682 1.00 27.83 677 VAL A O 1
ATOM 4781 N N . GLN A 1 678 ? 130.330 -3.291 164.260 1.00 30.13 678 GLN A N 1
ATOM 4782 C CA . GLN A 1 678 ? 131.434 -3.995 164.893 1.00 26.73 678 GLN A CA 1
ATOM 4783 C C . GLN A 1 678 ? 131.758 -3.436 166.269 1.00 31.35 678 GLN A C 1
ATOM 4784 O O . GLN A 1 678 ? 131.974 -4.179 167.238 1.00 26.53 678 GLN A O 1
ATOM 4790 N N . ILE A 1 679 ? 131.819 -2.113 166.355 1.00 31.41 679 ILE A N 1
ATOM 4791 C CA . ILE A 1 679 ? 132.097 -1.488 167.624 1.00 29.56 679 ILE A CA 1
ATOM 4792 C C . ILE A 1 679 ? 130.903 -1.626 168.581 1.00 32.13 679 ILE A C 1
ATOM 4793 O O . ILE A 1 679 ? 131.083 -1.819 169.787 1.00 28.23 679 ILE A O 1
ATOM 4798 N N . ALA A 1 680 ? 129.689 -1.552 168.041 1.00 30.58 680 ALA A N 1
ATOM 4799 C CA . ALA A 1 680 ? 128.488 -1.726 168.868 1.00 29.28 680 ALA A CA 1
ATOM 4800 C C . ALA A 1 680 ? 128.466 -3.101 169.535 1.00 30.68 680 ALA A C 1
ATOM 4801 O O . ALA A 1 680 ? 128.176 -3.224 170.732 1.00 29.92 680 ALA A O 1
ATOM 4803 N N . ILE A 1 681 ? 128.754 -4.140 168.750 1.00 28.64 681 ILE A N 1
ATOM 4804 C CA . ILE A 1 681 ? 128.725 -5.496 169.275 1.00 27.18 681 ILE A CA 1
ATOM 4805 C C . ILE A 1 681 ? 129.827 -5.731 170.307 1.00 25.74 681 ILE A C 1
ATOM 4806 O O . ILE A 1 681 ? 129.559 -6.206 171.400 1.00 27.10 681 ILE A O 1
ATOM 4811 N N . SER A 1 682 ? 131.062 -5.390 169.955 1.00 27.43 682 SER A N 1
ATOM 4812 C CA . SER A 1 682 ? 132.201 -5.627 170.825 1.00 24.66 682 SER A CA 1
ATOM 4813 C C . SER A 1 682 ? 132.105 -4.851 172.128 1.00 28.36 682 SER A C 1
ATOM 4814 O O . SER A 1 682 ? 132.484 -5.357 173.180 1.00 30.41 682 SER A O 1
ATOM 4817 N N . ALA A 1 683 ? 131.609 -3.617 172.057 1.00 28.78 683 ALA A N 1
ATOM 4818 C CA . ALA A 1 683 ? 131.457 -2.800 173.253 1.00 27.62 683 ALA A CA 1
ATOM 4819 C C . ALA A 1 683 ? 130.423 -3.399 174.197 1.00 27.30 683 ALA A C 1
ATOM 4820 O O . ALA A 1 683 ? 130.670 -3.524 175.403 1.00 27.68 683 ALA A O 1
ATOM 4822 N N . SER A 1 684 ? 129.263 -3.762 173.664 1.00 25.51 684 SER A N 1
ATOM 4823 C CA . SER A 1 684 ? 128.194 -4.272 174.519 1.00 29.13 684 SER A CA 1
ATOM 4824 C C . SER A 1 684 ? 128.550 -5.592 175.179 1.00 28.71 684 SER A C 1
ATOM 4825 O O . SER A 1 684 ? 128.190 -5.844 176.332 1.00 28.99 684 SER A O 1
ATOM 4828 N N . ASN A 1 685 ? 129.239 -6.449 174.446 1.00 27.30 685 ASN A N 1
ATOM 4829 C CA . ASN A 1 685 ? 129.537 -7.768 174.974 1.00 28.05 685 ASN A CA 1
ATOM 4830 C C . ASN A 1 685 ? 130.717 -7.727 175.941 1.00 30.30 685 ASN A C 1
ATOM 4831 O O . ASN A 1 685 ? 130.719 -8.442 176.951 1.00 26.70 685 ASN A O 1
ATOM 4836 N N . THR A 1 686 ? 131.700 -6.874 175.646 1.00 27.21 686 THR A N 1
ATOM 4837 C CA . THR A 1 686 ? 132.833 -6.700 176.548 1.00 27.54 686 THR A CA 1
ATOM 4838 C C . THR A 1 686 ? 132.334 -6.235 177.926 1.00 29.09 686 THR A C 1
ATOM 4839 O O . THR A 1 686 ? 132.699 -6.804 178.965 1.00 24.93 686 THR A O 1
ATOM 4843 N N . GLY A 1 687 ? 131.499 -5.198 177.912 1.00 29.36 687 GLY A N 1
ATOM 4844 C CA . GLY A 1 687 ? 130.900 -4.656 179.117 1.00 28.91 687 GLY A CA 1
ATOM 4845 C C . GLY A 1 687 ? 130.063 -5.714 179.824 1.00 27.82 687 GLY A C 1
ATOM 4846 O O . GLY A 1 687 ? 130.123 -5.839 181.035 1.00 29.30 687 GLY A O 1
ATOM 4847 N N . GLY A 1 688 ? 129.275 -6.468 179.069 1.00 31.10 688 GLY A N 1
ATOM 4848 C CA . GLY A 1 688 ? 128.451 -7.518 179.648 1.00 26.44 688 GLY A CA 1
ATOM 4849 C C . GLY A 1 688 ? 129.315 -8.586 180.294 1.00 29.19 688 GLY A C 1
ATOM 4850 O O . GLY A 1 688 ? 128.978 -9.118 181.359 1.00 29.34 688 GLY A O 1
ATOM 4851 N N . ALA A 1 689 ? 130.446 -8.884 179.661 1.00 28.50 689 ALA A N 1
ATOM 4852 C CA . ALA A 1 689 ? 131.347 -9.928 180.152 1.00 31.31 689 ALA A CA 1
ATOM 4853 C C . ALA A 1 689 ? 132.047 -9.491 181.449 1.00 31.37 689 ALA A C 1
ATOM 4854 O O . ALA A 1 689 ? 132.237 -10.293 182.376 1.00 28.06 689 ALA A O 1
ATOM 4856 N N . TRP A 1 690 ? 132.434 -8.219 181.509 1.00 26.79 690 TRP A N 1
ATOM 4857 C CA . TRP A 1 690 ? 133.079 -7.693 182.706 1.00 28.47 690 TRP A CA 1
ATOM 4858 C C . TRP A 1 690 ? 132.110 -7.710 183.875 1.00 30.79 690 TRP A C 1
ATOM 4859 O O . TRP A 1 690 ? 132.488 -8.016 185.030 1.00 30.07 690 TRP A O 1
ATOM 4870 N N . ASP A 1 691 ? 130.857 -7.381 183.582 1.00 26.59 691 ASP A N 1
ATOM 4871 C CA . ASP A 1 691 ? 129.847 -7.373 184.623 1.00 30.01 691 ASP A CA 1
ATOM 4872 C C . ASP A 1 691 ? 129.636 -8.791 185.197 1.00 33.36 691 ASP A C 1
ATOM 4873 O O . ASP A 1 691 ? 129.736 -8.998 186.408 1.00 28.53 691 ASP A O 1
ATOM 4878 N N . ASN A 1 692 ? 129.371 -9.773 184.339 1.00 32.13 692 ASN A N 1
ATOM 4879 C CA . ASN A 1 692 ? 129.174 -11.140 184.850 1.00 32.01 692 ASN A CA 1
ATOM 4880 C C . ASN A 1 692 ? 130.430 -11.841 185.396 1.00 29.78 692 ASN A C 1
ATOM 4881 O O . ASN A 1 692 ? 130.325 -12.747 186.214 1.00 31.65 692 ASN A O 1
ATOM 4886 N N . ALA A 1 693 ? 131.607 -11.422 184.943 1.00 30.99 693 ALA A N 1
ATOM 4887 C CA . ALA A 1 693 ? 132.853 -11.890 185.531 1.00 30.00 693 ALA A CA 1
ATOM 4888 C C . ALA A 1 693 ? 132.901 -11.438 186.988 1.00 33.02 693 ALA A C 1
ATOM 4889 O O . ALA A 1 693 ? 133.305 -12.189 187.886 1.00 35.14 693 ALA A O 1
ATOM 4891 N N . LYS A 1 694 ? 132.482 -10.198 187.222 1.00 34.36 694 LYS A N 1
ATOM 4892 C CA . LYS A 1 694 ? 132.399 -9.670 188.581 1.00 32.00 694 LYS A CA 1
ATOM 4893 C C . LYS A 1 694 ? 131.330 -10.431 189.369 1.00 30.28 694 LYS A C 1
ATOM 4894 O O . LYS A 1 694 ? 131.585 -10.851 190.487 1.00 34.38 694 LYS A O 1
ATOM 4900 N N . LYS A 1 695 ? 130.140 -10.610 188.794 1.00 29.73 695 LYS A N 1
ATOM 4901 C CA . LYS A 1 695 ? 129.065 -11.342 189.477 1.00 33.71 695 LYS A CA 1
ATOM 4902 C C . LYS A 1 695 ? 129.525 -12.734 189.924 1.00 35.86 695 LYS A C 1
ATOM 4903 O O . LYS A 1 695 ? 129.186 -13.195 191.010 1.00 35.53 695 LYS A O 1
ATOM 4909 N N . TYR A 1 696 ? 130.298 -13.387 189.061 1.00 37.10 696 TYR A N 1
ATOM 4910 C CA . TYR A 1 696 ? 130.834 -14.732 189.289 1.00 36.19 696 TYR A CA 1
ATOM 4911 C C . TYR A 1 696 ? 131.718 -14.760 190.536 1.00 35.24 696 TYR A C 1
ATOM 4912 O O . TYR A 1 696 ? 131.618 -15.671 191.366 1.00 34.15 696 TYR A O 1
ATOM 4921 N N . ILE A 1 697 ? 132.582 -13.757 190.668 1.00 33.46 697 ILE A N 1
ATOM 4922 C CA . ILE A 1 697 ? 133.426 -13.661 191.851 1.00 34.65 697 ILE A CA 1
ATOM 4923 C C . ILE A 1 697 ? 132.581 -13.331 193.076 1.00 35.15 697 ILE A C 1
ATOM 4924 O O . ILE A 1 697 ? 132.800 -13.878 194.157 1.00 36.34 697 ILE A O 1
ATOM 4929 N N . GLU A 1 698 ? 131.597 -12.456 192.904 1.00 34.95 698 GLU A N 1
ATOM 4930 C CA . GLU A 1 698 ? 130.773 -12.028 194.035 1.00 39.26 698 GLU A CA 1
ATOM 4931 C C . GLU A 1 698 ? 129.932 -13.174 194.602 1.00 39.59 698 GLU A C 1
ATOM 4932 O O . GLU A 1 698 ? 129.651 -13.212 195.801 1.00 39.29 698 GLU A O 1
ATOM 4938 N N . ALA A 1 699 ? 129.575 -14.115 193.732 1.00 35.53 699 ALA A N 1
ATOM 4939 C CA . ALA A 1 699 ? 128.664 -15.205 194.079 1.00 39.19 699 ALA A CA 1
ATOM 4940 C C . ALA A 1 699 ? 129.343 -16.403 194.744 1.00 37.63 699 ALA A C 1
ATOM 4941 O O . ALA A 1 699 ? 128.718 -17.102 195.530 1.00 34.28 699 ALA A O 1
ATOM 4943 N N . GLY A 1 700 ? 130.603 -16.653 194.396 1.00 36.64 700 GLY A N 1
ATOM 4944 C CA . GLY A 1 700 ? 131.326 -17.822 194.867 1.00 36.16 700 GLY A CA 1
ATOM 4945 C C . GLY A 1 700 ? 130.574 -19.142 194.745 1.00 37.68 700 GLY A C 1
ATOM 4946 O O . GLY A 1 700 ? 130.508 -19.901 195.704 1.00 40.39 700 GLY A O 1
ATOM 4947 N N . ALA A 1 701 ? 130.018 -19.423 193.569 1.00 36.06 701 ALA A N 1
ATOM 4948 C CA . ALA A 1 701 ? 129.187 -20.614 193.369 1.00 35.77 701 ALA A CA 1
ATOM 4949 C C . ALA A 1 701 ? 129.971 -21.829 192.878 1.00 36.28 701 ALA A C 1
ATOM 4950 O O . ALA A 1 701 ? 129.381 -22.815 192.434 1.00 39.74 701 ALA A O 1
ATOM 4952 N N . SER A 1 702 ? 131.294 -21.760 192.943 1.00 33.57 702 SER A N 1
ATOM 4953 C CA . SER A 1 702 ? 132.127 -22.900 192.580 1.00 35.21 702 SER A CA 1
ATOM 4954 C C . SER A 1 702 ? 133.493 -22.713 193.214 1.00 35.56 702 SER A C 1
ATOM 4955 O O . SER A 1 702 ? 133.819 -21.623 193.687 1.00 34.17 702 SER A O 1
ATOM 4958 N N . GLU A 1 703 ? 134.294 -23.769 193.223 1.00 35.02 703 GLU A N 1
ATOM 4959 C CA . GLU A 1 703 ? 135.621 -23.686 193.818 1.00 34.97 703 GLU A CA 1
ATOM 4960 C C . GLU A 1 703 ? 136.427 -22.569 193.156 1.00 34.35 703 GLU A C 1
ATOM 4961 O O . GLU A 1 703 ? 136.996 -21.712 193.835 1.00 37.37 703 GLU A O 1
ATOM 4967 N N . HIS A 1 704 ? 136.450 -22.578 191.828 1.00 39.00 704 HIS A N 1
ATOM 4968 C CA . HIS A 1 704 ? 137.157 -21.557 191.055 1.00 38.16 704 HIS A CA 1
ATOM 4969 C C . HIS A 1 704 ? 136.705 -20.143 191.424 1.00 34.42 704 HIS A C 1
ATOM 4970 O O . HIS A 1 704 ? 137.526 -19.271 191.708 1.00 33.37 704 HIS A O 1
ATOM 4977 N N . ALA A 1 705 ? 135.395 -19.922 191.422 1.00 34.10 705 ALA A N 1
ATOM 4978 C CA . ALA A 1 705 ? 134.863 -18.622 191.792 1.00 30.05 705 ALA A CA 1
ATOM 4979 C C . ALA A 1 705 ? 135.331 -18.226 193.190 1.00 37.32 705 ALA A C 1
ATOM 4980 O O . ALA A 1 705 ? 135.876 -17.120 193.374 1.00 35.81 705 ALA A O 1
ATOM 4982 N N . ARG A 1 706 ? 135.140 -19.129 194.161 1.00 37.79 706 ARG A N 1
ATOM 4983 C CA . ARG A 1 706 ? 135.568 -18.908 195.550 1.00 33.97 706 ARG A CA 1
ATOM 4984 C C . ARG A 1 706 ? 137.048 -18.593 195.671 1.00 32.20 706 ARG A C 1
ATOM 4985 O O . ARG A 1 706 ? 137.441 -17.760 196.470 1.00 36.11 706 ARG A O 1
ATOM 4993 N N . SER A 1 707 ? 137.878 -19.253 194.872 1.00 32.69 707 SER A N 1
ATOM 4994 C CA . SER A 1 707 ? 139.312 -18.966 194.923 1.00 36.65 707 SER A CA 1
ATOM 4995 C C . SER A 1 707 ? 139.626 -17.535 194.467 1.00 39.63 707 SER A C 1
ATOM 4996 O O . SER A 1 707 ? 140.720 -17.034 194.719 1.00 41.12 707 SER A O 1
ATOM 4999 N N . LEU A 1 708 ? 138.672 -16.885 193.800 1.00 34.66 708 LEU A N 1
ATOM 5000 C CA . LEU A 1 708 ? 138.880 -15.514 193.345 1.00 37.42 708 LEU A CA 1
ATOM 5001 C C . LEU A 1 708 ? 138.430 -14.525 194.416 1.00 39.30 708 LEU A C 1
ATOM 5002 O O . LEU A 1 708 ? 138.863 -13.361 194.431 1.00 40.75 708 LEU A O 1
ATOM 5007 N N . GLY A 1 709 ? 137.581 -14.999 195.326 1.00 35.09 709 GLY A N 1
ATOM 5008 C CA . GLY A 1 709 ? 137.063 -14.162 196.392 1.00 35.35 709 GLY A CA 1
ATOM 5009 C C . GLY A 1 709 ? 137.951 -14.083 197.629 1.00 35.55 709 GLY A C 1
ATOM 5010 O O . GLY A 1 709 ? 139.152 -14.370 197.574 1.00 35.84 709 GLY A O 1
ATOM 5011 N N . PRO A 1 710 ? 137.372 -13.665 198.758 1.00 34.88 710 PRO A N 1
ATOM 5012 C CA . PRO A 1 710 ? 135.974 -13.232 198.875 1.00 37.14 710 PRO A CA 1
ATOM 5013 C C . PRO A 1 710 ? 135.820 -11.792 198.383 1.00 36.97 710 PRO A C 1
ATOM 5014 O O . PRO A 1 710 ? 136.782 -11.221 197.846 1.00 33.94 710 PRO A O 1
ATOM 5018 N N . LYS A 1 711 ? 134.637 -11.212 198.568 1.00 34.64 711 LYS A N 1
ATOM 5019 C CA . LYS A 1 711 ? 134.418 -9.826 198.186 1.00 33.91 711 LYS A CA 1
ATOM 5020 C C . LYS A 1 711 ? 135.445 -8.938 198.867 1.00 36.02 711 LYS A C 1
ATOM 5021 O O . LYS A 1 711 ? 135.718 -9.097 200.061 1.00 40.29 711 LYS A O 1
ATOM 5027 N N . GLY A 1 712 ? 136.032 -8.014 198.114 1.00 35.30 712 GLY A N 1
ATOM 5028 C CA . GLY A 1 712 ? 137.069 -7.157 198.661 1.00 30.94 712 GLY A CA 1
ATOM 5029 C C . GLY A 1 712 ? 138.474 -7.663 198.375 1.00 37.36 712 GLY A C 1
ATOM 5030 O O . GLY A 1 712 ? 139.446 -6.953 198.636 1.00 37.04 712 GLY A O 1
ATOM 5031 N N . SER A 1 713 ? 138.591 -8.882 197.842 1.00 32.29 713 SER A N 1
ATOM 5032 C CA . SER A 1 713 ? 139.905 -9.413 197.462 1.00 35.39 713 SER A CA 1
ATOM 5033 C C . SER A 1 713 ? 140.487 -8.589 196.309 1.00 34.79 713 SER A C 1
ATOM 5034 O O . SER A 1 713 ? 139.749 -7.856 195.643 1.00 33.52 713 SER A O 1
ATOM 5037 N N . ASP A 1 714 ? 141.794 -8.702 196.070 1.00 35.19 714 ASP A N 1
ATOM 5038 C CA . ASP A 1 714 ? 142.403 -8.024 194.922 1.00 31.69 714 ASP A CA 1
ATOM 5039 C C . ASP A 1 714 ? 141.747 -8.417 193.594 1.00 35.87 714 ASP A C 1
ATOM 5040 O O . ASP A 1 714 ? 141.511 -7.558 192.748 1.00 30.98 714 ASP A O 1
ATOM 5045 N N . CYS A 1 715 ? 141.458 -9.710 193.428 1.00 33.29 715 CYS A N 1
ATOM 5046 C CA . CYS A 1 715 ? 140.759 -10.215 192.248 1.00 34.34 715 CYS A CA 1
ATOM 5047 C C . CYS A 1 715 ? 139.382 -9.590 192.092 1.00 36.21 715 CYS A C 1
ATOM 5048 O O . CYS A 1 715 ? 138.981 -9.225 190.984 1.00 36.29 715 CYS A O 1
ATOM 5051 N N . HIS A 1 716 ? 138.643 -9.480 193.189 1.00 32.31 716 HIS A N 1
ATOM 5052 C CA . HIS A 1 716 ? 137.314 -8.893 193.097 1.00 34.00 716 HIS A CA 1
ATOM 5053 C C . HIS A 1 716 ? 137.434 -7.447 192.625 1.00 33.90 716 HIS A C 1
ATOM 5054 O O . HIS A 1 716 ? 136.715 -7.012 191.724 1.00 33.47 716 HIS A O 1
ATOM 5061 N N . LYS A 1 717 ? 138.364 -6.715 193.234 1.00 32.54 717 LYS A N 1
ATOM 5062 C CA . LYS A 1 717 ? 138.547 -5.309 192.924 1.00 31.05 717 LYS A CA 1
ATOM 5063 C C . LYS A 1 717 ? 139.022 -5.116 191.482 1.00 31.93 717 LYS A C 1
ATOM 5064 O O . LYS A 1 717 ? 138.652 -4.152 190.831 1.00 30.76 717 LYS A O 1
ATOM 5070 N N . ALA A 1 718 ? 139.825 -6.046 190.984 1.00 31.43 718 ALA A N 1
ATOM 5071 C CA . ALA A 1 718 ? 140.226 -6.019 189.583 1.00 34.44 718 ALA A CA 1
ATOM 5072 C C . ALA A 1 718 ? 139.005 -6.223 188.679 1.00 31.42 718 ALA A C 1
ATOM 5073 O O . ALA A 1 718 ? 138.864 -5.570 187.643 1.00 35.37 718 ALA A O 1
ATOM 5075 N N . ALA A 1 719 ? 138.118 -7.127 189.076 1.00 30.11 719 ALA A N 1
ATOM 5076 C CA . ALA A 1 719 ? 136.894 -7.367 188.331 1.00 28.34 719 ALA A CA 1
ATOM 5077 C C . ALA A 1 719 ? 135.997 -6.137 188.338 1.00 30.34 719 ALA A C 1
ATOM 5078 O O . ALA A 1 719 ? 135.372 -5.824 187.328 1.00 33.88 719 ALA A O 1
ATOM 5080 N N . VAL A 1 720 ? 135.921 -5.447 189.474 1.00 29.62 720 VAL A N 1
ATOM 5081 C CA . VAL A 1 720 ? 135.139 -4.206 189.563 1.00 29.59 720 VAL A CA 1
ATOM 5082 C C . VAL A 1 720 ? 135.697 -3.107 188.662 1.00 31.40 720 VAL A C 1
ATOM 5083 O O . VAL A 1 720 ? 134.934 -2.375 188.021 1.00 30.78 720 VAL A O 1
ATOM 5087 N N . ILE A 1 721 ? 137.022 -2.992 188.609 1.00 28.98 721 ILE A N 1
ATOM 5088 C CA . ILE A 1 721 ? 137.646 -2.088 187.647 1.00 30.52 721 ILE A CA 1
ATOM 5089 C C . ILE A 1 721 ? 137.137 -2.381 186.221 1.00 31.42 721 ILE A C 1
ATOM 5090 O O . ILE A 1 721 ? 136.691 -1.477 185.501 1.00 32.12 721 ILE A O 1
ATOM 5095 N N . GLY A 1 722 ? 137.198 -3.648 185.821 1.00 32.66 722 GLY A N 1
ATOM 5096 C CA . GLY A 1 722 ? 136.729 -4.059 184.507 1.00 28.05 722 GLY A CA 1
ATOM 5097 C C . GLY A 1 722 ? 135.270 -3.718 184.292 1.00 27.00 722 GLY A C 1
ATOM 5098 O O . GLY A 1 722 ? 134.896 -3.141 183.279 1.00 29.98 722 GLY A O 1
ATOM 5099 N N . ASP A 1 723 ? 134.444 -4.066 185.262 1.00 28.14 723 ASP A N 1
ATOM 5100 C CA . ASP A 1 723 ? 133.023 -3.792 185.176 1.00 28.72 723 ASP A CA 1
ATOM 5101 C C . ASP A 1 723 ? 132.708 -2.306 184.971 1.00 28.03 723 ASP A C 1
ATOM 5102 O O . ASP A 1 723 ? 131.795 -1.958 184.219 1.00 24.87 723 ASP A O 1
ATOM 5107 N N . THR A 1 724 ? 133.448 -1.430 185.652 1.00 28.45 724 THR A N 1
ATOM 5108 C CA . THR A 1 724 ? 133.133 0.005 185.591 1.00 26.79 724 THR A CA 1
ATOM 5109 C C . THR A 1 724 ? 133.625 0.630 184.291 1.00 29.45 724 THR A C 1
ATOM 5110 O O . THR A 1 724 ? 133.029 1.583 183.779 1.00 28.39 724 THR A O 1
ATOM 5114 N N . ILE A 1 725 ? 134.706 0.085 183.748 1.00 26.94 725 ILE A N 1
ATOM 5115 C CA . ILE A 1 725 ? 135.129 0.475 182.415 1.00 28.75 725 ILE A CA 1
ATOM 5116 C C . ILE A 1 725 ? 134.058 0.037 181.413 1.00 28.56 725 ILE A C 1
ATOM 5117 O O . ILE A 1 725 ? 133.726 0.767 180.488 1.00 27.09 725 ILE A O 1
ATOM 5122 N N . GLY A 1 726 ? 133.489 -1.143 181.622 1.00 28.52 726 GLY A N 1
ATOM 5123 C CA . GLY A 1 726 ? 132.480 -1.638 180.714 1.00 26.94 726 GLY A CA 1
ATOM 5124 C C . GLY A 1 726 ? 131.143 -0.948 180.827 1.00 26.62 726 GLY A C 1
ATOM 5125 O O . GLY A 1 726 ? 130.308 -1.058 179.919 1.00 28.13 726 GLY A O 1
ATOM 5126 N N . ASP A 1 727 ? 130.935 -0.240 181.931 1.00 28.27 727 ASP A N 1
ATOM 5127 C CA . ASP A 1 727 ? 129.673 0.456 182.179 1.00 29.19 727 ASP A CA 1
ATOM 5128 C C . ASP A 1 727 ? 129.279 1.423 181.040 1.00 29.03 727 ASP A C 1
ATOM 5129 O O . ASP A 1 727 ? 128.201 1.278 180.448 1.00 28.23 727 ASP A O 1
ATOM 5134 N N . PRO A 1 728 ? 130.143 2.403 180.712 1.00 30.76 728 PRO A N 1
ATOM 5135 C CA . PRO A 1 728 ? 129.710 3.231 179.581 1.00 28.51 728 PRO A CA 1
ATOM 5136 C C . PRO A 1 728 ? 129.793 2.491 178.230 1.00 29.90 728 PRO A C 1
ATOM 5137 O O . PRO A 1 728 ? 128.993 2.795 177.336 1.00 27.91 728 PRO A O 1
ATOM 5141 N N . LEU A 1 729 ? 130.716 1.541 178.084 1.00 25.94 729 LEU A N 1
ATOM 5142 C CA . LEU A 1 729 ? 130.782 0.758 176.839 1.00 30.16 729 LEU A CA 1
ATOM 5143 C C . LEU A 1 729 ? 129.459 0.074 176.513 1.00 28.53 729 LEU A C 1
ATOM 5144 O O . LEU A 1 729 ? 128.987 0.157 175.392 1.00 28.78 729 LEU A O 1
ATOM 5149 N N . LYS A 1 730 ? 128.859 -0.592 177.497 1.00 28.90 730 LYS A N 1
ATOM 5150 C CA . LYS A 1 730 ? 127.657 -1.385 177.240 1.00 30.16 730 LYS A CA 1
ATOM 5151 C C . LYS A 1 730 ? 126.357 -0.632 177.507 1.00 28.71 730 LYS A C 1
ATOM 5152 O O . LYS A 1 730 ? 125.283 -1.104 177.148 1.00 29.33 730 LYS A O 1
ATOM 5158 N N . ASP A 1 731 ? 126.436 0.527 178.150 1.00 31.43 731 ASP A N 1
ATOM 5159 C CA . ASP A 1 731 ? 125.214 1.224 178.550 1.00 28.94 731 ASP A CA 1
ATOM 5160 C C . ASP A 1 731 ? 125.085 2.630 177.985 1.00 30.78 731 ASP A C 1
ATOM 5161 O O . ASP A 1 731 ? 124.016 3.241 178.070 1.00 29.26 731 ASP A O 1
ATOM 5166 N N . THR A 1 732 ? 126.166 3.150 177.418 1.00 27.87 732 THR A N 1
ATOM 5167 C CA . THR A 1 732 ? 126.096 4.498 176.857 1.00 33.39 732 THR A CA 1
ATOM 5168 C C . THR A 1 732 ? 126.445 4.519 175.364 1.00 31.02 732 THR A C 1
ATOM 5169 O O . THR A 1 732 ? 125.611 4.868 174.529 1.00 33.33 732 THR A O 1
ATOM 5173 N N . SER A 1 733 ? 127.666 4.127 175.026 1.00 29.77 733 SER A N 1
ATOM 5174 C CA . SER A 1 733 ? 128.098 4.157 173.631 1.00 33.00 733 SER A CA 1
ATOM 5175 C C . SER A 1 733 ? 127.551 2.956 172.883 1.00 33.91 733 SER A C 1
ATOM 5176 O O . SER A 1 733 ? 126.827 3.104 171.894 1.00 32.76 733 SER A O 1
ATOM 5179 N N . GLY A 1 734 ? 127.887 1.765 173.375 1.00 31.08 734 GLY A N 1
ATOM 5180 C CA . GLY A 1 734 ? 127.553 0.520 172.697 1.00 32.41 734 GLY A CA 1
ATOM 5181 C C . GLY A 1 734 ? 126.147 0.428 172.143 1.00 27.87 734 GLY A C 1
ATOM 5182 O O . GLY A 1 734 ? 125.976 0.326 170.946 1.00 28.97 734 GLY A O 1
ATOM 5183 N N . PRO A 1 735 ? 125.135 0.466 173.020 1.00 31.95 735 PRO A N 1
ATOM 5184 C CA . PRO A 1 735 ? 123.747 0.303 172.573 1.00 28.61 735 PRO A CA 1
ATOM 5185 C C . PRO A 1 735 ? 123.239 1.472 171.730 1.00 31.13 735 PRO A C 1
ATOM 5186 O O . PRO A 1 735 ? 122.310 1.293 170.952 1.00 32.38 735 PRO A O 1
ATOM 5190 N N . SER A 1 736 ? 123.829 2.649 171.885 1.00 31.72 736 SER A N 1
ATOM 5191 C CA . SER A 1 736 ? 123.334 3.831 171.195 1.00 32.55 736 SER A CA 1
ATOM 5192 C C . SER A 1 736 ? 123.754 3.828 169.738 1.00 31.77 736 SER A C 1
ATOM 5193 O O . SER A 1 736 ? 123.133 4.475 168.899 1.00 32.93 736 SER A O 1
ATOM 5196 N N . LEU A 1 737 ? 124.825 3.097 169.456 1.00 31.39 737 LEU A N 1
ATOM 5197 C CA . LEU A 1 737 ? 125.356 2.954 168.114 1.00 27.54 737 LEU A CA 1
ATOM 5198 C C . LEU A 1 737 ? 124.324 2.388 167.111 1.00 30.01 737 LEU A C 1
ATOM 5199 O O . LEU A 1 737 ? 124.272 2.801 165.935 1.00 28.76 737 LEU A O 1
ATOM 5204 N N . ASN A 1 738 ? 123.487 1.457 167.563 1.00 31.90 738 ASN A N 1
ATOM 5205 C CA . ASN A 1 738 ? 122.448 0.906 166.688 1.00 29.12 738 ASN A CA 1
ATOM 5206 C C . ASN A 1 738 ? 121.450 1.992 166.292 1.00 28.63 738 ASN A C 1
ATOM 5207 O O . ASN A 1 738 ? 120.886 1.966 165.203 1.00 27.79 738 ASN A O 1
ATOM 5212 N N . ILE A 1 739 ? 121.243 2.955 167.182 1.00 31.26 739 ILE A N 1
ATOM 5213 C CA . ILE A 1 739 ? 120.369 4.074 166.868 1.00 30.68 739 ILE A CA 1
ATOM 5214 C C . ILE A 1 739 ? 121.066 5.000 165.879 1.00 29.42 739 ILE A C 1
ATOM 5215 O O . ILE A 1 739 ? 120.443 5.466 164.930 1.00 29.09 739 ILE A O 1
ATOM 5220 N N . LEU A 1 740 ? 122.357 5.263 166.084 1.00 27.65 740 LEU A N 1
ATOM 5221 C CA . LEU A 1 740 ? 123.108 6.096 165.138 1.00 26.05 740 LEU A CA 1
ATOM 5222 C C . LEU A 1 740 ? 122.925 5.573 163.713 1.00 30.23 740 LEU A C 1
ATOM 5223 O O . LEU A 1 740 ? 122.614 6.327 162.789 1.00 31.35 740 LEU A O 1
ATOM 5228 N N . ILE A 1 741 ? 123.120 4.269 163.554 1.00 30.02 741 ILE A N 1
ATOM 5229 C CA . ILE A 1 741 ? 123.015 3.632 162.265 1.00 28.74 741 ILE A CA 1
ATOM 5230 C C . ILE A 1 741 ? 121.599 3.736 161.703 1.00 31.26 741 ILE A C 1
ATOM 5231 O O . ILE A 1 741 ? 121.403 4.314 160.628 1.00 27.92 741 ILE A O 1
ATOM 5236 N N . LYS A 1 742 ? 120.619 3.195 162.427 1.00 29.31 742 LYS A N 1
ATOM 5237 C CA . LYS A 1 742 ? 119.262 3.103 161.890 1.00 28.63 742 LYS A CA 1
ATOM 5238 C C . LYS A 1 742 ? 118.622 4.484 161.712 1.00 31.69 742 LYS A C 1
ATOM 5239 O O . LYS A 1 742 ? 117.793 4.667 160.823 1.00 30.61 742 LYS A O 1
ATOM 5245 N N . LEU A 1 743 ? 119.031 5.456 162.528 1.00 29.27 743 LEU A N 1
ATOM 5246 C CA . LEU A 1 743 ? 118.461 6.804 162.462 1.00 29.62 743 LEU A CA 1
ATOM 5247 C C . LEU A 1 743 ? 118.947 7.586 161.239 1.00 29.38 743 LEU A C 1
ATOM 5248 O O . LEU A 1 743 ? 118.131 8.143 160.497 1.00 30.14 743 LEU A O 1
ATOM 5253 N N . MET A 1 744 ? 120.261 7.619 161.017 1.00 29.41 744 MET A N 1
ATOM 5254 C CA . MET A 1 744 ? 120.791 8.272 159.819 1.00 30.58 744 MET A CA 1
ATOM 5255 C C . MET A 1 744 ? 120.183 7.647 158.565 1.00 31.30 744 MET A C 1
ATOM 5256 O O . MET A 1 744 ? 119.921 8.334 157.579 1.00 30.95 744 MET A O 1
ATOM 5261 N N . ALA A 1 745 ? 119.922 6.347 158.625 1.00 29.71 745 ALA A N 1
ATOM 5262 C CA . ALA A 1 745 ? 119.378 5.641 157.480 1.00 30.79 745 ALA A CA 1
ATOM 5263 C C . ALA A 1 745 ? 117.976 6.128 157.116 1.00 31.02 745 ALA A C 1
ATOM 5264 O O . ALA A 1 745 ? 117.686 6.376 155.950 1.00 31.46 745 ALA A O 1
ATOM 5266 N N . VAL A 1 746 ? 117.097 6.238 158.107 1.00 32.66 746 VAL A N 1
ATOM 5267 C CA . VAL A 1 746 ? 115.730 6.654 157.820 1.00 31.76 746 VAL A CA 1
ATOM 5268 C C . VAL A 1 746 ? 115.684 8.163 157.575 1.00 32.95 746 VAL A C 1
ATOM 5269 O O . VAL A 1 746 ? 114.877 8.637 156.790 1.00 33.47 746 VAL A O 1
ATOM 5273 N N . GLU A 1 747 ? 116.553 8.910 158.257 1.00 35.71 747 GLU A N 1
ATOM 5274 C CA . GLU A 1 747 ? 116.633 10.355 158.063 1.00 35.48 747 GLU A CA 1
ATOM 5275 C C . GLU A 1 747 ? 117.008 10.661 156.613 1.00 36.65 747 GLU A C 1
ATOM 5276 O O . GLU A 1 747 ? 116.383 11.499 155.964 1.00 37.74 747 GLU A O 1
ATOM 5282 N N . SER A 1 748 ? 118.014 9.956 156.097 1.00 35.13 748 SER A N 1
ATOM 5283 C CA . SER A 1 748 ? 118.441 10.156 154.717 1.00 33.79 748 SER A CA 1
ATOM 5284 C C . SER A 1 748 ? 117.340 9.806 153.709 1.00 32.91 748 SER A C 1
ATOM 5285 O O . SER A 1 748 ? 117.157 10.528 152.732 1.00 29.86 748 SER A O 1
ATOM 5288 N N . LEU A 1 749 ? 116.601 8.719 153.941 1.00 29.85 749 LEU A N 1
ATOM 5289 C CA . LEU A 1 749 ? 115.479 8.406 153.059 1.00 31.43 749 LEU A CA 1
ATOM 5290 C C . LEU A 1 749 ? 114.429 9.512 153.060 1.00 34.54 749 LEU A C 1
ATOM 5291 O O . LEU A 1 749 ? 113.979 9.935 152.002 1.00 35.28 749 LEU A O 1
ATOM 5296 N N . VAL A 1 750 ? 114.037 9.973 154.244 1.00 32.19 750 VAL A N 1
ATOM 5297 C CA . VAL A 1 750 ? 113.010 11.005 154.348 1.00 34.19 750 VAL A CA 1
ATOM 5298 C C . VAL A 1 750 ? 113.431 12.293 153.643 1.00 35.18 750 VAL A C 1
ATOM 5299 O O . VAL A 1 750 ? 112.619 12.945 152.982 1.00 33.08 750 VAL A O 1
ATOM 5303 N N . PHE A 1 751 ? 114.708 12.641 153.768 1.00 34.42 751 PHE A N 1
ATOM 5304 C CA . PHE A 1 751 ? 115.234 13.839 153.130 1.00 32.48 751 PHE A CA 1
ATOM 5305 C C . PHE A 1 751 ? 115.834 13.622 151.728 1.00 36.89 751 PHE A C 1
ATOM 5306 O O . PHE A 1 751 ? 116.397 14.554 151.149 1.00 36.40 751 PHE A O 1
ATOM 5314 N N . ALA A 1 752 ? 115.708 12.414 151.181 1.00 32.26 752 ALA A N 1
ATOM 5315 C CA . ALA A 1 752 ? 116.272 12.116 149.865 1.00 34.80 752 ALA A CA 1
ATOM 5316 C C . ALA A 1 752 ? 115.875 13.105 148.751 1.00 38.45 752 ALA A C 1
ATOM 5317 O O . ALA A 1 752 ? 116.758 13.644 148.081 1.00 37.06 752 ALA A O 1
ATOM 5319 N N . PRO A 1 753 ? 114.559 13.345 148.546 1.00 39.77 753 PRO A N 1
ATOM 5320 C CA . PRO A 1 753 ? 114.189 14.266 147.460 1.00 38.51 753 PRO A CA 1
ATOM 5321 C C . PRO A 1 753 ? 114.815 15.640 147.655 1.00 38.54 753 PRO A C 1
ATOM 5322 O O . PRO A 1 753 ? 115.237 16.270 146.694 1.00 40.44 753 PRO A O 1
ATOM 5326 N N . PHE A 1 754 ? 114.900 16.091 148.895 1.00 39.09 754 PHE A N 1
ATOM 5327 C CA . PHE A 1 754 ? 115.483 17.392 149.169 1.00 40.68 754 PHE A CA 1
ATOM 5328 C C . PHE A 1 754 ? 116.975 17.423 148.834 1.00 41.51 754 PHE A C 1
ATOM 5329 O O . PHE A 1 754 ? 117.473 18.401 148.252 1.00 38.24 754 PHE A O 1
ATOM 5337 N N . PHE A 1 755 ? 117.689 16.363 149.207 1.00 37.08 755 PHE A N 1
ATOM 5338 C CA . PHE A 1 755 ? 119.114 16.269 148.899 1.00 37.61 755 PHE A CA 1
ATOM 5339 C C . PHE A 1 755 ? 119.368 16.169 147.376 1.00 40.06 755 PHE A C 1
ATOM 5340 O O . PHE A 1 755 ? 120.305 16.775 146.850 1.00 38.16 755 PHE A O 1
ATOM 5348 N N . ALA A 1 756 ? 118.528 15.410 146.681 1.00 35.21 756 ALA A N 1
ATOM 5349 C CA . ALA A 1 756 ? 118.692 15.176 145.249 1.00 41.62 756 ALA A CA 1
ATOM 5350 C C . ALA A 1 756 ? 118.462 16.454 144.433 1.00 44.36 756 ALA A C 1
ATOM 5351 O O . ALA A 1 756 ? 119.106 16.695 143.413 1.00 41.46 756 ALA A O 1
ATOM 5353 N N . THR A 1 757 ? 117.544 17.279 144.912 1.00 47.51 757 THR A N 1
ATOM 5354 C CA . THR A 1 757 ? 117.165 18.498 144.220 1.00 41.54 757 THR A CA 1
ATOM 5355 C C . THR A 1 757 ? 118.059 19.666 144.628 1.00 44.53 757 THR A C 1
ATOM 5356 O O . THR A 1 757 ? 118.655 20.324 143.770 1.00 48.24 757 THR A O 1
ATOM 5360 N N . HIS A 1 758 ? 118.174 19.907 145.930 1.00 41.78 758 HIS A N 1
ATOM 5361 C CA . HIS A 1 758 ? 118.838 21.114 146.426 1.00 44.59 758 HIS A CA 1
ATOM 5362 C C . HIS A 1 758 ? 120.210 20.886 147.042 1.00 41.84 758 HIS A C 1
ATOM 5363 O O . HIS A 1 758 ? 120.870 21.848 147.456 1.00 39.02 758 HIS A O 1
ATOM 5370 N N . GLY A 1 759 ? 120.643 19.631 147.106 1.00 42.77 759 GLY A N 1
ATOM 5371 C CA . GLY A 1 759 ? 121.903 19.314 147.761 1.00 40.52 759 GLY A CA 1
ATOM 5372 C C . GLY A 1 759 ? 123.074 19.229 146.800 1.00 41.37 759 GLY A C 1
ATOM 5373 O O . GLY A 1 759 ? 122.912 19.479 145.602 1.00 45.04 759 GLY A O 1
ATOM 5374 N N . GLY A 1 760 ? 124.249 18.880 147.324 1.00 38.61 760 GLY A N 1
ATOM 5375 C CA . GLY A 1 760 ? 125.459 18.776 146.525 1.00 40.29 760 GLY A CA 1
ATOM 5376 C C . GLY A 1 760 ? 126.020 20.140 146.147 1.00 44.78 760 GLY A C 1
ATOM 5377 O O . GLY A 1 760 ? 126.664 20.284 145.113 1.00 45.82 760 GLY A O 1
ATOM 5378 N N . LEU A 1 761 ? 125.783 21.133 146.998 1.00 43.61 761 LEU A N 1
ATOM 5379 C CA . LEU A 1 761 ? 126.147 22.519 146.703 1.00 46.50 761 LEU A CA 1
ATOM 5380 C C . LEU A 1 761 ? 127.624 22.713 146.352 1.00 49.52 761 LEU A C 1
ATOM 5381 O O . LEU A 1 761 ? 127.951 23.427 145.403 1.00 49.83 761 LEU A O 1
ATOM 5386 N N . LEU A 1 762 ? 128.506 22.085 147.124 1.00 48.47 762 LEU A N 1
ATOM 5387 C CA . LEU A 1 762 ? 129.944 22.178 146.884 1.00 48.90 762 LEU A CA 1
ATOM 5388 C C . LEU A 1 762 ? 130.300 21.829 145.434 1.00 50.06 762 LEU A C 1
ATOM 5389 O O . LEU A 1 762 ? 131.194 22.419 144.842 1.00 49.93 762 LEU A O 1
ATOM 5394 N N . PHE A 1 763 ? 129.594 20.871 144.857 1.00 44.17 763 PHE A N 1
ATOM 5395 C CA . PHE A 1 763 ? 129.939 20.438 143.516 1.00 48.07 763 PHE A CA 1
ATOM 5396 C C . PHE A 1 763 ? 129.264 21.330 142.477 1.00 51.80 763 PHE A C 1
ATOM 5397 O O . PHE A 1 763 ? 129.817 21.567 141.409 1.00 52.69 763 PHE A O 1
ATOM 5405 N N . LYS A 1 764 ? 128.082 21.837 142.819 1.00 51.87 764 LYS A N 1
ATOM 5406 C CA . LYS A 1 764 ? 127.352 22.777 141.975 1.00 51.99 764 LYS A CA 1
ATOM 5407 C C . LYS A 1 764 ? 128.085 24.118 141.864 1.00 52.22 764 LYS A C 1
ATOM 5408 O O . LYS A 1 764 ? 128.083 24.752 140.817 1.00 62.46 764 LYS A O 1
ATOM 5414 N N . ILE A 1 765 ? 128.731 24.536 142.939 1.00 52.02 765 ILE A N 1
ATOM 5415 C CA . ILE A 1 765 ? 129.545 25.741 142.904 1.00 55.38 765 ILE A CA 1
ATOM 5416 C C . ILE A 1 765 ? 130.804 25.562 142.050 1.00 63.36 765 ILE A C 1
ATOM 5417 O O . ILE A 1 765 ? 131.048 26.350 141.134 1.00 70.13 765 ILE A O 1
ATOM 5422 N N . PHE A 1 766 ? 131.595 24.528 142.341 1.00 62.86 766 PHE A N 1
ATOM 5423 C CA . PHE A 1 766 ? 132.840 24.284 141.606 1.00 64.22 766 PHE A CA 1
ATOM 5424 C C . PHE A 1 766 ? 132.669 23.239 140.511 1.00 63.44 766 PHE A C 1
ATOM 5425 O O . PHE A 1 766 ? 132.377 23.575 139.357 1.00 74.03 766 PHE A O 1
ATOM 5433 N N . GLY B 1 2 ? 155.066 11.203 125.422 1.00 63.00 2 GLY B N 1
ATOM 5434 C CA . GLY B 1 2 ? 156.023 12.298 125.419 1.00 68.20 2 GLY B CA 1
ATOM 5435 C C . GLY B 1 2 ? 157.170 12.107 126.404 1.00 71.15 2 GLY B C 1
ATOM 5436 O O . GLY B 1 2 ? 156.964 11.861 127.596 1.00 68.44 2 GLY B O 1
ATOM 5437 N N . ALA B 1 3 ? 158.396 12.227 125.910 1.00 74.07 3 ALA B N 1
ATOM 5438 C CA . ALA B 1 3 ? 159.553 12.121 126.783 1.00 69.65 3 ALA B CA 1
ATOM 5439 C C . ALA B 1 3 ? 159.604 13.333 127.708 1.00 69.95 3 ALA B C 1
ATOM 5440 O O . ALA B 1 3 ? 158.992 14.376 127.439 1.00 71.50 3 ALA B O 1
ATOM 5442 N N . ALA B 1 4 ? 160.335 13.182 128.804 1.00 66.82 4 ALA B N 1
ATOM 5443 C CA . ALA B 1 4 ? 160.539 14.270 129.743 1.00 59.46 4 ALA B CA 1
ATOM 5444 C C . ALA B 1 4 ? 161.927 14.850 129.531 1.00 57.88 4 ALA B C 1
ATOM 5445 O O . ALA B 1 4 ? 162.694 14.364 128.701 1.00 61.52 4 ALA B O 1
ATOM 5447 N N . ILE B 1 5 ? 162.251 15.877 130.302 1.00 56.49 5 ILE B N 1
ATOM 5448 C CA . ILE B 1 5 ? 163.556 16.514 130.218 1.00 58.02 5 ILE B CA 1
ATOM 5449 C C . ILE B 1 5 ? 164.690 15.565 130.605 1.00 58.61 5 ILE B C 1
ATOM 5450 O O . ILE B 1 5 ? 165.741 15.553 129.968 1.00 61.93 5 ILE B O 1
ATOM 5455 N N . LEU B 1 6 ? 164.470 14.762 131.640 1.00 62.31 6 LEU B N 1
ATOM 5456 C CA . LEU B 1 6 ? 165.458 13.777 132.074 1.00 59.05 6 LEU B CA 1
ATOM 5457 C C . LEU B 1 6 ? 165.401 12.535 131.190 1.00 57.16 6 LEU B C 1
ATOM 5458 O O . LEU B 1 6 ? 164.388 11.840 131.156 1.00 60.46 6 LEU B O 1
ATOM 5463 N N . PRO B 1 7 ? 166.493 12.253 130.466 1.00 57.99 7 PRO B N 1
ATOM 5464 C CA . PRO B 1 7 ? 166.602 11.070 129.594 1.00 55.33 7 PRO B CA 1
ATOM 5465 C C . PRO B 1 7 ? 166.608 9.745 130.361 1.00 56.78 7 PRO B C 1
ATOM 5466 O O . PRO B 1 7 ? 167.062 9.704 131.507 1.00 56.93 7 PRO B O 1
ATOM 5470 N N . ASP B 1 8 ? 166.134 8.675 129.725 1.00 56.53 8 ASP B N 1
ATOM 5471 C CA . ASP B 1 8 ? 166.063 7.362 130.359 1.00 54.61 8 ASP B CA 1
ATOM 5472 C C . ASP B 1 8 ? 167.379 6.951 131.005 1.00 55.10 8 ASP B C 1
ATOM 5473 O O . ASP B 1 8 ? 167.392 6.283 132.035 1.00 55.17 8 ASP B O 1
ATOM 5478 N N . LEU B 1 9 ? 168.484 7.350 130.388 1.00 56.13 9 LEU B N 1
ATOM 5479 C CA . LEU B 1 9 ? 169.804 6.953 130.857 1.00 57.03 9 LEU B CA 1
ATOM 5480 C C . LEU B 1 9 ? 170.143 7.693 132.144 1.00 55.37 9 LEU B C 1
ATOM 5481 O O . LEU B 1 9 ? 170.749 7.124 133.054 1.00 52.81 9 LEU B O 1
ATOM 5486 N N . GLY B 1 10 ? 169.735 8.957 132.220 1.00 53.93 10 GLY B N 1
ATOM 5487 C CA . GLY B 1 10 ? 169.907 9.740 133.433 1.00 52.64 10 GLY B CA 1
ATOM 5488 C C . GLY B 1 10 ? 169.161 9.103 134.593 1.00 54.54 10 GLY B C 1
ATOM 5489 O O . GLY B 1 10 ? 169.701 8.946 135.694 1.00 53.44 10 GLY B O 1
ATOM 5490 N N . THR B 1 11 ? 167.914 8.717 134.334 1.00 53.15 11 THR B N 1
ATOM 5491 C CA . THR B 1 11 ? 167.099 8.026 135.328 1.00 55.01 11 THR B CA 1
ATOM 5492 C C . THR B 1 11 ? 167.762 6.727 135.784 1.00 52.81 11 THR B C 1
ATOM 5493 O O . THR B 1 11 ? 167.753 6.409 136.974 1.00 51.33 11 THR B O 1
ATOM 5497 N N . GLU B 1 12 ? 168.349 5.998 134.836 1.00 49.30 12 GLU B N 1
ATOM 5498 C CA . GLU B 1 12 ? 169.023 4.730 135.115 1.00 50.46 12 GLU B CA 1
ATOM 5499 C C . GLU B 1 12 ? 170.251 4.883 136.020 1.00 51.25 12 GLU B C 1
ATOM 5500 O O . GLU B 1 12 ? 170.665 3.934 136.700 1.00 47.17 12 GLU B O 1
ATOM 5506 N N . ILE B 1 13 ? 170.822 6.085 136.012 1.00 48.52 13 ILE B N 1
ATOM 5507 C CA . ILE B 1 13 ? 172.021 6.402 136.773 1.00 51.04 13 ILE B CA 1
ATOM 5508 C C . ILE B 1 13 ? 171.645 7.036 138.111 1.00 54.26 13 ILE B C 1
ATOM 5509 O O . ILE B 1 13 ? 172.208 6.696 139.155 1.00 50.65 13 ILE B O 1
ATOM 5514 N N . LEU B 1 14 ? 170.685 7.956 138.062 1.00 53.35 14 LEU B N 1
ATOM 5515 C CA . LEU B 1 14 ? 170.269 8.725 139.230 1.00 54.06 14 LEU B CA 1
ATOM 5516 C C . LEU B 1 14 ? 169.786 7.848 140.383 1.00 53.39 14 LEU B C 1
ATOM 5517 O O . LEU B 1 14 ? 170.227 8.010 141.520 1.00 52.57 14 LEU B O 1
ATOM 5522 N N . ILE B 1 15 ? 168.898 6.907 140.074 1.00 51.52 15 ILE B N 1
ATOM 5523 C CA . ILE B 1 15 ? 168.308 6.041 141.089 1.00 49.85 15 ILE B CA 1
ATOM 5524 C C . ILE B 1 15 ? 169.322 5.270 141.955 1.00 53.59 15 ILE B C 1
ATOM 5525 O O . ILE B 1 15 ? 169.286 5.383 143.188 1.00 50.46 15 ILE B O 1
ATOM 5530 N N . PRO B 1 16 ? 170.226 4.482 141.336 1.00 54.45 16 PRO B N 1
ATOM 5531 C CA . PRO B 1 16 ? 171.148 3.780 142.241 1.00 53.70 16 PRO B CA 1
ATOM 5532 C C . PRO B 1 16 ? 172.182 4.722 142.859 1.00 52.24 16 PRO B C 1
ATOM 5533 O O . PRO B 1 16 ? 172.704 4.418 143.933 1.00 54.83 16 PRO B O 1
ATOM 5537 N N . VAL B 1 17 ? 172.468 5.846 142.204 1.00 52.96 17 VAL B N 1
ATOM 5538 C CA . VAL B 1 17 ? 173.394 6.812 142.782 1.00 52.45 17 VAL B CA 1
ATOM 5539 C C . VAL B 1 17 ? 172.840 7.301 144.124 1.00 56.06 17 VAL B C 1
ATOM 5540 O O . VAL B 1 17 ? 173.552 7.328 145.135 1.00 53.07 17 VAL B O 1
ATOM 5544 N N . CYS B 1 18 ? 171.554 7.639 144.132 1.00 53.98 18 CYS B N 1
ATOM 5545 C CA . CYS B 1 18 ? 170.877 8.048 145.357 1.00 52.72 18 CYS B CA 1
ATOM 5546 C C . CYS B 1 18 ? 170.852 6.952 146.414 1.00 53.05 18 CYS B C 1
ATOM 5547 O O . CYS B 1 18 ? 171.089 7.218 147.597 1.00 55.75 18 CYS B O 1
ATOM 5550 N N . ALA B 1 19 ? 170.565 5.725 145.991 1.00 50.13 19 ALA B N 1
ATOM 5551 C CA . ALA B 1 19 ? 170.529 4.603 146.919 1.00 51.35 19 ALA B CA 1
ATOM 5552 C C . ALA B 1 19 ? 171.880 4.471 147.607 1.00 53.12 19 ALA B C 1
ATOM 5553 O O . ALA B 1 19 ? 171.975 4.442 148.838 1.00 52.45 19 ALA B O 1
ATOM 5555 N N . VAL B 1 20 ? 172.922 4.397 146.790 1.00 55.74 20 VAL B N 1
ATOM 5556 C CA . VAL B 1 20 ? 174.282 4.253 147.280 1.00 57.10 20 VAL B CA 1
ATOM 5557 C C . VAL B 1 20 ? 174.661 5.398 148.224 1.00 54.37 20 VAL B C 1
ATOM 5558 O O . VAL B 1 20 ? 175.232 5.160 149.294 1.00 52.34 20 VAL B O 1
ATOM 5562 N N . ILE B 1 21 ? 174.321 6.626 147.833 1.00 51.16 21 ILE B N 1
ATOM 5563 C CA . ILE B 1 21 ? 174.489 7.783 148.708 1.00 54.28 21 ILE B CA 1
ATOM 5564 C C . ILE B 1 21 ? 173.828 7.523 150.064 1.00 56.65 21 ILE B C 1
ATOM 5565 O O . ILE B 1 21 ? 174.443 7.724 151.118 1.00 55.30 21 ILE B O 1
ATOM 5570 N N . GLY B 1 22 ? 172.590 7.037 150.033 1.00 54.74 22 GLY B N 1
ATOM 5571 C CA . GLY B 1 22 ? 171.871 6.738 151.257 1.00 53.11 22 GLY B CA 1
ATOM 5572 C C . GLY B 1 22 ? 172.522 5.648 152.084 1.00 53.73 22 GLY B C 1
ATOM 5573 O O . GLY B 1 22 ? 172.490 5.694 153.317 1.00 53.24 22 GLY B O 1
ATOM 5574 N N . ILE B 1 23 ? 173.097 4.654 151.411 1.00 52.74 23 ILE B N 1
ATOM 5575 C CA . ILE B 1 23 ? 173.781 3.565 152.103 1.00 51.89 23 ILE B CA 1
ATOM 5576 C C . ILE B 1 23 ? 175.061 4.099 152.729 1.00 54.24 23 ILE B C 1
ATOM 5577 O O . ILE B 1 23 ? 175.366 3.822 153.888 1.00 54.72 23 ILE B O 1
ATOM 5582 N N . ALA B 1 24 ? 175.799 4.868 151.937 1.00 54.49 24 ALA B N 1
ATOM 5583 C CA . ALA B 1 24 ? 177.006 5.533 152.395 1.00 53.68 24 ALA B CA 1
ATOM 5584 C C . ALA B 1 24 ? 176.731 6.381 153.638 1.00 55.11 24 ALA B C 1
ATOM 5585 O O . ALA B 1 24 ? 177.465 6.313 154.623 1.00 54.98 24 ALA B O 1
ATOM 5587 N N . PHE B 1 25 ? 175.670 7.176 153.582 1.00 52.91 25 PHE B N 1
ATOM 5588 C CA . PHE B 1 25 ? 175.301 8.055 154.683 1.00 55.22 25 PHE B CA 1
ATOM 5589 C C . PHE B 1 25 ? 174.976 7.258 155.946 1.00 57.24 25 PHE B C 1
ATOM 5590 O O . PHE B 1 25 ? 175.396 7.629 157.040 1.00 57.23 25 PHE B O 1
ATOM 5598 N N . ALA B 1 26 ? 174.240 6.160 155.795 1.00 55.20 26 ALA B N 1
ATOM 5599 C CA . ALA B 1 26 ? 173.930 5.312 156.944 1.00 54.12 26 ALA B CA 1
ATOM 5600 C C . ALA B 1 26 ? 175.199 4.727 157.549 1.00 57.20 26 ALA B C 1
ATOM 5601 O O . ALA B 1 26 ? 175.328 4.636 158.774 1.00 57.91 26 ALA B O 1
ATOM 5603 N N . LEU B 1 27 ? 176.130 4.326 156.688 1.00 57.82 27 LEU B N 1
ATOM 5604 C CA . LEU B 1 27 ? 177.388 3.747 157.147 1.00 59.12 27 LEU B CA 1
ATOM 5605 C C . LEU B 1 27 ? 178.236 4.807 157.857 1.00 61.69 27 LEU B C 1
ATOM 5606 O O . LEU B 1 27 ? 178.849 4.538 158.902 1.00 58.70 27 LEU B O 1
ATOM 5611 N N . PHE B 1 28 ? 178.243 6.014 157.299 1.00 56.04 28 PHE B N 1
ATOM 5612 C CA . PHE B 1 28 ? 178.909 7.143 157.934 1.00 60.52 28 PHE B CA 1
ATOM 5613 C C . PHE B 1 28 ? 178.388 7.365 159.360 1.00 62.98 28 PHE B C 1
ATOM 5614 O O . PHE B 1 28 ? 179.174 7.590 160.282 1.00 62.96 28 PHE B O 1
ATOM 5622 N N . GLN B 1 29 ? 177.071 7.281 159.546 1.00 61.44 29 GLN B N 1
ATOM 5623 C CA . GLN B 1 29 ? 176.487 7.461 160.877 1.00 60.59 29 GLN B CA 1
ATOM 5624 C C . GLN B 1 29 ? 176.864 6.348 161.839 1.00 56.44 29 GLN B C 1
ATOM 5625 O O . GLN B 1 29 ? 177.180 6.615 162.991 1.00 61.52 29 GLN B O 1
ATOM 5631 N N . TRP B 1 30 ? 176.828 5.107 161.369 1.00 57.56 30 TRP B N 1
ATOM 5632 C CA . TRP B 1 30 ? 177.229 3.971 162.196 1.00 59.05 30 TRP B CA 1
ATOM 5633 C C . TRP B 1 30 ? 178.664 4.187 162.691 1.00 63.02 30 TRP B C 1
ATOM 5634 O O . TRP B 1 30 ? 179.002 3.862 163.835 1.00 58.79 30 TRP B O 1
ATOM 5645 N N . LEU B 1 31 ? 179.483 4.787 161.826 1.00 66.00 31 LEU B N 1
ATOM 5646 C CA . LEU B 1 31 ? 180.880 5.091 162.126 1.00 62.49 31 LEU B CA 1
ATOM 5647 C C . LEU B 1 31 ? 181.010 6.101 163.258 1.00 62.70 31 LEU B C 1
ATOM 5648 O O . LEU B 1 31 ? 181.732 5.868 164.232 1.00 60.72 31 LEU B O 1
ATOM 5653 N N . LEU B 1 32 ? 180.317 7.228 163.127 1.00 61.63 32 LEU B N 1
ATOM 5654 C CA . LEU B 1 32 ? 180.340 8.246 164.174 1.00 62.28 32 LEU B CA 1
ATOM 5655 C C . LEU B 1 32 ? 179.834 7.674 165.492 1.00 63.98 32 LEU B C 1
ATOM 5656 O O . LEU B 1 32 ? 180.287 8.073 166.572 1.00 68.26 32 LEU B O 1
ATOM 5661 N N . VAL B 1 33 ? 178.904 6.728 165.397 1.00 59.23 33 VAL B N 1
ATOM 5662 C CA . VAL B 1 33 ? 178.366 6.075 166.582 1.00 61.44 33 VAL B CA 1
ATOM 5663 C C . VAL B 1 33 ? 179.396 5.121 167.201 1.00 60.74 33 VAL B C 1
ATOM 5664 O O . VAL B 1 33 ? 179.454 4.964 168.423 1.00 60.11 33 VAL B O 1
ATOM 5668 N N . SER B 1 34 ? 180.230 4.518 166.355 1.00 61.52 34 SER B N 1
ATOM 5669 C CA . SER B 1 34 ? 181.288 3.614 166.816 1.00 61.57 34 SER B CA 1
ATOM 5670 C C . SER B 1 34 ? 182.340 4.343 167.660 1.00 63.96 34 SER B C 1
ATOM 5671 O O . SER B 1 34 ? 183.057 3.714 168.448 1.00 63.13 34 SER B O 1
ATOM 5674 N N . LYS B 1 35 ? 182.439 5.659 167.468 1.00 61.44 35 LYS B N 1
ATOM 5675 C CA . LYS B 1 35 ? 183.314 6.505 168.270 1.00 63.08 35 LYS B CA 1
ATOM 5676 C C . LYS B 1 35 ? 183.054 6.317 169.769 1.00 70.29 35 LYS B C 1
ATOM 5677 O O . LYS B 1 35 ? 183.994 6.252 170.568 1.00 71.01 35 LYS B O 1
ATOM 5683 N N . VAL B 1 36 ? 181.782 6.236 170.152 1.00 66.89 36 VAL B N 1
ATOM 5684 C CA . VAL B 1 36 ? 181.439 5.877 171.526 1.00 62.37 36 VAL B CA 1
ATOM 5685 C C . VAL B 1 36 ? 181.894 4.443 171.769 1.00 63.35 36 VAL B C 1
ATOM 5686 O O . VAL B 1 36 ? 181.427 3.518 171.106 1.00 64.49 36 VAL B O 1
ATOM 5690 N N . LYS B 1 37 ? 182.809 4.262 172.717 1.00 65.79 37 LYS B N 1
ATOM 5691 C CA . LYS B 1 37 ? 183.457 2.969 172.918 1.00 66.25 37 LYS B CA 1
ATOM 5692 C C . LYS B 1 37 ? 183.010 2.286 174.207 1.00 67.06 37 LYS B C 1
ATOM 5693 O O . LYS B 1 37 ? 182.770 2.948 175.218 1.00 65.02 37 LYS B O 1
ATOM 5699 N N . LEU B 1 38 ? 182.901 0.960 174.156 1.00 68.43 38 LEU B N 1
ATOM 5700 C CA . LEU B 1 38 ? 182.638 0.143 175.338 1.00 72.13 38 LEU B CA 1
ATOM 5701 C C . LEU B 1 38 ? 182.970 -1.320 175.050 1.00 74.57 38 LEU B C 1
ATOM 5702 O O . LEU B 1 38 ? 183.066 -1.721 173.889 1.00 79.41 38 LEU B O 1
ATOM 5707 N N . SER B 1 39 ? 183.143 -2.108 176.111 1.00 78.34 39 SER B N 1
ATOM 5708 C CA . SER B 1 39 ? 183.582 -3.498 175.996 1.00 77.87 39 SER B CA 1
ATOM 5709 C C . SER B 1 39 ? 183.509 -4.210 177.345 1.00 83.33 39 SER B C 1
ATOM 5710 O O . SER B 1 39 ? 183.748 -3.596 178.388 1.00 82.74 39 SER B O 1
ATOM 5713 N N . ALA B 1 40 ? 183.194 -5.506 177.316 1.00 86.27 40 ALA B N 1
ATOM 5714 C CA . ALA B 1 40 ? 183.107 -6.321 178.531 1.00 81.22 40 ALA B CA 1
ATOM 5715 C C . ALA B 1 40 ? 184.476 -6.818 178.982 1.00 88.23 40 ALA B C 1
ATOM 5716 O O . ALA B 1 40 ? 184.584 -7.510 179.996 1.00 87.83 40 ALA B O 1
ATOM 5718 N N . VAL B 1 41 ? 185.513 -6.475 178.215 1.00 91.72 41 VAL B N 1
ATOM 5719 C CA . VAL B 1 41 ? 186.894 -6.739 178.613 1.00 90.67 41 VAL B CA 1
ATOM 5720 C C . VAL B 1 41 ? 187.425 -5.573 179.440 1.00 92.37 41 VAL B C 1
ATOM 5721 O O . VAL B 1 41 ? 187.991 -5.769 180.516 1.00 98.89 41 VAL B O 1
ATOM 5725 N N . ASP B 1 67 ? 183.627 6.112 184.763 1.00 88.77 67 ASP B N 1
ATOM 5726 C CA . ASP B 1 67 ? 183.508 4.928 185.607 1.00 85.43 67 ASP B CA 1
ATOM 5727 C C . ASP B 1 67 ? 183.814 3.672 184.796 1.00 86.44 67 ASP B C 1
ATOM 5728 O O . ASP B 1 67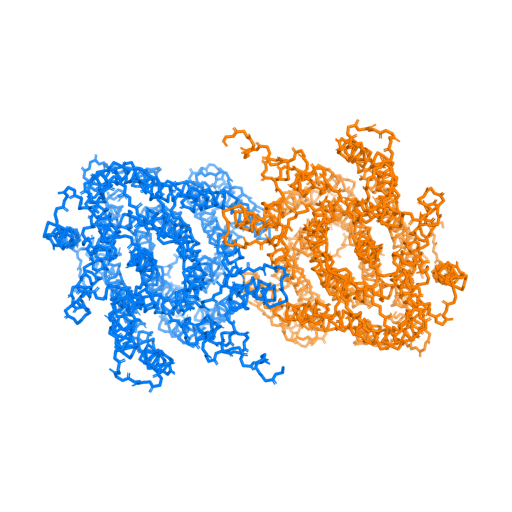 ? 183.301 3.496 183.688 1.00 83.67 67 ASP B O 1
ATOM 5733 N N . HIS B 1 68 ? 184.655 2.801 185.347 1.00 89.45 68 HIS B N 1
ATOM 5734 C CA . HIS B 1 68 ? 185.044 1.580 184.645 1.00 89.58 68 HIS B CA 1
ATOM 5735 C C . HIS B 1 68 ? 183.958 0.517 184.755 1.00 84.94 68 HIS B C 1
ATOM 5736 O O . HIS B 1 68 ? 183.535 -0.054 183.750 1.00 83.98 68 HIS B O 1
ATOM 5743 N N . ASN B 1 69 ? 183.510 0.261 185.981 1.00 84.97 69 ASN B N 1
ATOM 5744 C CA . ASN B 1 69 ? 182.538 -0.798 186.247 1.00 84.68 69 ASN B CA 1
ATOM 5745 C C . ASN B 1 69 ? 181.154 -0.553 185.638 1.00 77.87 69 ASN B C 1
ATOM 5746 O O . ASN B 1 69 ? 180.366 -1.485 185.470 1.00 73.17 69 ASN B O 1
ATOM 5751 N N . VAL B 1 70 ? 180.862 0.701 185.312 1.00 77.31 70 VAL B N 1
ATOM 5752 C CA . VAL B 1 70 ? 179.605 1.035 184.657 1.00 77.14 70 VAL B CA 1
ATOM 5753 C C . VAL B 1 70 ? 179.671 0.686 183.168 1.00 72.81 70 VAL B C 1
ATOM 5754 O O . VAL B 1 70 ? 178.809 -0.031 182.660 1.00 69.02 70 VAL B O 1
ATOM 5758 N N . VAL B 1 71 ? 180.704 1.173 182.483 1.00 72.87 71 VAL B N 1
ATOM 5759 C CA . VAL B 1 71 ? 180.926 0.822 181.083 1.00 69.92 71 VAL B CA 1
ATOM 5760 C C . VAL B 1 71 ? 180.950 -0.696 180.884 1.00 71.50 71 VAL B C 1
ATOM 5761 O O . VAL B 1 71 ? 180.372 -1.211 179.925 1.00 74.22 71 VAL B O 1
ATOM 5765 N N . VAL B 1 72 ? 181.591 -1.412 181.802 1.00 70.61 72 VAL B N 1
ATOM 5766 C CA . VAL B 1 72 ? 181.667 -2.871 181.714 1.00 71.82 72 VAL B CA 1
ATOM 5767 C C . VAL B 1 72 ? 180.296 -3.527 181.886 1.00 70.45 72 VAL B C 1
ATOM 5768 O O . VAL B 1 72 ? 179.939 -4.452 181.153 1.00 71.85 72 VAL B O 1
ATOM 5772 N N . LYS B 1 73 ? 179.535 -3.044 182.861 1.00 68.34 73 LYS B N 1
ATOM 5773 C CA . LYS B 1 73 ? 178.208 -3.576 183.146 1.00 67.87 73 LYS B CA 1
ATOM 5774 C C . LYS B 1 73 ? 177.256 -3.247 181.993 1.00 64.08 73 LYS B C 1
ATOM 5775 O O . LYS B 1 73 ? 176.426 -4.071 181.596 1.00 59.03 73 LYS B O 1
ATOM 5781 N N . CYS B 1 74 ? 177.403 -2.041 181.450 1.00 63.02 74 CYS B N 1
ATOM 5782 C CA . CYS B 1 74 ? 176.611 -1.601 180.309 1.00 63.48 74 CYS B CA 1
ATOM 5783 C C . CYS B 1 74 ? 176.833 -2.502 179.104 1.00 64.30 74 CYS B C 1
ATOM 5784 O O . CYS B 1 74 ? 175.925 -2.717 178.299 1.00 65.36 74 CYS B O 1
ATOM 5787 N N . ALA B 1 75 ? 178.047 -3.026 178.983 1.00 63.99 75 ALA B N 1
ATOM 5788 C CA . ALA B 1 75 ? 178.405 -3.835 177.831 1.00 60.96 75 ALA B CA 1
ATOM 5789 C C . ALA B 1 75 ? 177.975 -5.285 178.014 1.00 61.52 75 ALA B C 1
ATOM 5790 O O . ALA B 1 75 ? 177.633 -5.956 177.044 1.00 65.36 75 ALA B O 1
ATOM 5792 N N . GLU B 1 76 ? 177.986 -5.770 179.252 1.00 63.68 76 GLU B N 1
ATOM 5793 C CA . GLU B 1 76 ? 177.513 -7.124 179.536 1.00 63.42 76 GLU B CA 1
ATOM 5794 C C . GLU B 1 76 ? 176.003 -7.195 179.348 1.00 57.11 76 GLU B C 1
ATOM 5795 O O . GLU B 1 76 ? 175.458 -8.235 178.982 1.00 51.77 76 GLU B O 1
ATOM 5801 N N . ILE B 1 77 ? 175.337 -6.080 179.633 1.00 59.06 77 ILE B N 1
ATOM 5802 C CA . ILE B 1 77 ? 173.890 -5.986 179.495 1.00 57.96 77 ILE B CA 1
ATOM 5803 C C . ILE B 1 77 ? 173.496 -5.863 178.020 1.00 55.15 77 ILE B C 1
ATOM 5804 O O . ILE B 1 77 ? 172.596 -6.561 177.557 1.00 51.45 77 ILE B O 1
ATOM 5809 N N . GLN B 1 78 ? 174.186 -4.984 177.298 1.00 53.71 78 GLN B N 1
ATOM 5810 C CA . GLN B 1 78 ? 174.034 -4.860 175.854 1.00 54.53 78 GLN B CA 1
ATOM 5811 C C . GLN B 1 78 ? 174.206 -6.216 175.177 1.00 58.06 78 GLN B C 1
ATOM 5812 O O . GLN B 1 78 ? 173.455 -6.557 174.259 1.00 55.15 78 GLN B O 1
ATOM 5818 N N . ASN B 1 79 ? 175.180 -6.998 175.639 1.00 57.94 79 ASN B N 1
ATOM 5819 C CA . ASN B 1 79 ? 175.431 -8.307 175.042 1.00 58.44 79 ASN B CA 1
ATOM 5820 C C . ASN B 1 79 ? 174.290 -9.268 175.325 1.00 58.11 79 ASN B C 1
ATOM 5821 O O . ASN B 1 79 ? 173.887 -10.034 174.446 1.00 59.60 79 ASN B O 1
ATOM 5826 N N . ALA B 1 80 ? 173.762 -9.214 176.545 1.00 50.56 80 ALA B N 1
ATOM 5827 C CA . ALA B 1 80 ? 172.608 -10.034 176.912 1.00 52.47 80 ALA B CA 1
ATOM 5828 C C . ALA B 1 80 ? 171.392 -9.753 176.016 1.00 51.00 80 ALA B C 1
ATOM 5829 O O . ALA B 1 80 ? 170.653 -10.670 175.648 1.00 47.40 80 ALA B O 1
ATOM 5831 N N . ILE B 1 81 ? 171.199 -8.480 175.678 1.00 49.51 81 ILE B N 1
ATOM 5832 C CA . ILE B 1 81 ? 170.055 -8.045 174.885 1.00 52.96 81 ILE B CA 1
ATOM 5833 C C . ILE B 1 81 ? 170.247 -8.437 173.426 1.00 49.42 81 ILE B C 1
ATOM 5834 O O . ILE B 1 81 ? 169.375 -9.067 172.823 1.00 49.94 81 ILE B O 1
ATOM 5839 N N . SER B 1 82 ? 171.399 -8.057 172.879 1.00 47.44 82 SER B N 1
ATOM 5840 C CA . SER B 1 82 ? 171.815 -8.460 171.543 1.00 48.72 82 SER B CA 1
ATOM 5841 C C . SER B 1 82 ? 171.675 -9.964 171.291 1.00 50.11 82 SER B C 1
ATOM 5842 O O . SER B 1 82 ? 171.189 -10.381 170.239 1.00 50.91 82 SER B O 1
ATOM 5845 N N . GLU B 1 83 ? 172.088 -10.778 172.253 1.00 51.65 83 GLU B N 1
ATOM 5846 C CA . GLU B 1 83 ? 171.980 -12.226 172.093 1.00 52.82 83 GLU B CA 1
ATOM 5847 C C . GLU B 1 83 ? 170.531 -12.705 172.054 1.00 52.03 83 GLU B C 1
ATOM 5848 O O . GLU B 1 83 ? 170.165 -13.544 171.220 1.00 53.34 83 GLU B O 1
ATOM 5854 N N . GLY B 1 84 ? 169.705 -12.165 172.945 1.00 48.04 84 GLY B N 1
ATOM 5855 C CA . GLY B 1 84 ? 168.304 -12.546 172.994 1.00 51.04 84 GLY B CA 1
ATOM 5856 C C . GLY B 1 84 ? 167.543 -12.142 171.740 1.00 45.90 84 GLY B C 1
ATOM 5857 O O . GLY B 1 84 ? 166.671 -12.870 171.277 1.00 45.17 84 GLY B O 1
ATOM 5858 N N . ALA B 1 85 ? 167.878 -10.975 171.198 1.00 43.78 85 ALA B N 1
ATOM 5859 C CA . ALA B 1 85 ? 167.207 -10.456 170.009 1.00 51.59 85 ALA B CA 1
ATOM 5860 C C . ALA B 1 85 ? 167.586 -11.271 168.778 1.00 50.00 85 ALA B C 1
ATOM 5861 O O . ALA B 1 85 ? 166.719 -11.713 168.019 1.00 51.02 85 ALA B O 1
ATOM 5863 N N . THR B 1 86 ? 168.886 -11.465 168.589 1.00 49.24 86 THR B N 1
ATOM 5864 C CA . THR B 1 86 ? 169.384 -12.323 167.525 1.00 50.30 86 THR B CA 1
ATOM 5865 C C . THR B 1 86 ? 168.813 -13.739 167.622 1.00 46.37 86 THR B C 1
ATOM 5866 O O . THR B 1 86 ? 168.435 -14.332 166.620 1.00 50.84 86 THR B O 1
ATOM 5870 N N . SER B 1 87 ? 168.726 -14.271 168.829 1.00 47.72 87 SER B N 1
ATOM 5871 C CA . SER B 1 87 ? 168.210 -15.622 168.997 1.00 47.80 87 SER B CA 1
ATOM 5872 C C . SER B 1 87 ? 166.732 -15.738 168.618 1.00 48.83 87 SER B C 1
ATOM 5873 O O . SER B 1 87 ? 166.318 -16.733 168.028 1.00 50.11 87 SER B O 1
ATOM 5876 N N . PHE B 1 88 ? 165.933 -14.727 168.948 1.00 48.84 88 PHE B N 1
ATOM 5877 C CA . PHE B 1 88 ? 164.515 -14.807 168.629 1.00 49.58 88 PHE B CA 1
ATOM 5878 C C . PHE B 1 88 ? 164.267 -14.606 167.132 1.00 45.23 88 PHE B C 1
ATOM 5879 O O . PHE B 1 88 ? 163.480 -15.327 166.526 1.00 43.91 88 PHE B O 1
ATOM 5887 N N . LEU B 1 89 ? 164.930 -13.613 166.553 1.00 46.71 89 LEU B N 1
ATOM 5888 C CA . LEU B 1 89 ? 164.799 -13.338 165.125 1.00 48.87 89 LEU B CA 1
ATOM 5889 C C . LEU B 1 89 ? 165.140 -14.541 164.254 1.00 51.39 89 LEU B C 1
ATOM 5890 O O . LEU B 1 89 ? 164.408 -14.855 163.319 1.00 48.42 89 LEU B O 1
ATOM 5895 N N . PHE B 1 90 ? 166.248 -15.209 164.556 1.00 50.58 90 PHE B N 1
ATOM 5896 C CA . PHE B 1 90 ? 166.582 -16.434 163.841 1.00 49.71 90 PHE B CA 1
ATOM 5897 C C . PHE B 1 90 ? 165.456 -17.451 163.971 1.00 47.08 90 PHE B C 1
ATOM 5898 O O . PHE B 1 90 ? 165.004 -18.009 162.975 1.00 53.73 90 PHE B O 1
ATOM 5906 N N . THR B 1 91 ? 164.989 -17.672 165.195 1.00 47.87 91 THR B N 1
ATOM 5907 C CA . THR B 1 91 ? 163.878 -18.593 165.411 1.00 49.55 91 THR B CA 1
ATOM 5908 C C . THR B 1 91 ? 162.640 -18.183 164.609 1.00 50.59 91 THR B C 1
ATOM 5909 O O . THR B 1 91 ? 162.066 -18.993 163.882 1.00 45.48 91 THR B O 1
ATOM 5913 N N . GLU B 1 92 ? 162.249 -16.916 164.743 1.00 49.90 92 GLU B N 1
ATOM 5914 C CA . GLU B 1 92 ? 161.068 -16.388 164.069 1.00 49.02 92 GLU B CA 1
ATOM 5915 C C . GLU B 1 92 ? 161.229 -16.465 162.544 1.00 46.59 92 GLU B C 1
ATOM 5916 O O . GLU B 1 92 ? 160.343 -16.959 161.839 1.00 43.66 92 GLU B O 1
ATOM 5922 N N . TYR B 1 93 ? 162.373 -16.001 162.050 1.00 44.93 93 TYR B N 1
ATOM 5923 C CA . TYR B 1 93 ? 162.652 -15.983 160.618 1.00 47.52 93 TYR B CA 1
ATOM 5924 C C . TYR B 1 93 ? 162.720 -17.387 160.033 1.00 50.80 93 TYR B C 1
ATOM 5925 O O . TYR B 1 93 ? 162.407 -17.604 158.859 1.00 55.52 93 TYR B O 1
ATOM 5934 N N . LYS B 1 94 ? 163.128 -18.340 160.857 1.00 49.10 94 LYS B N 1
ATOM 5935 C CA . LYS B 1 94 ? 163.149 -19.730 160.444 1.00 49.80 94 LYS B CA 1
ATOM 5936 C C . LYS B 1 94 ? 161.746 -20.134 160.007 1.00 48.55 94 LYS B C 1
ATOM 5937 O O . LYS B 1 94 ? 161.548 -20.575 158.875 1.00 51.44 94 LYS B O 1
ATOM 5943 N N . TYR B 1 95 ? 160.771 -19.958 160.896 1.00 46.54 95 TYR B N 1
ATOM 5944 C CA . TYR B 1 95 ? 159.391 -20.333 160.593 1.00 47.62 95 TYR B CA 1
ATOM 5945 C C . TYR B 1 95 ? 158.817 -19.551 159.412 1.00 48.07 95 TYR B C 1
ATOM 5946 O O . TYR B 1 95 ? 158.165 -20.122 158.541 1.00 48.63 95 TYR B O 1
ATOM 5955 N N . VAL B 1 96 ? 159.060 -18.245 159.392 1.00 45.12 96 VAL B N 1
ATOM 5956 C CA . VAL B 1 96 ? 158.472 -17.374 158.385 1.00 48.37 96 VAL B CA 1
ATOM 5957 C C . VAL B 1 96 ? 159.020 -17.693 157.000 1.00 51.11 96 VAL B C 1
ATOM 5958 O O . VAL B 1 96 ? 158.267 -17.735 156.019 1.00 50.45 96 VAL B O 1
ATOM 5962 N N . GLY B 1 97 ? 160.330 -17.918 156.926 1.00 52.88 97 GLY B N 1
ATOM 5963 C CA . GLY B 1 97 ? 160.971 -18.301 155.678 1.00 51.52 97 GLY B CA 1
ATOM 5964 C C . GLY B 1 97 ? 160.385 -19.583 155.117 1.00 49.46 97 GLY B C 1
ATOM 5965 O O . GLY B 1 97 ? 160.108 -19.685 153.914 1.00 51.03 97 GLY B O 1
ATOM 5966 N N . ILE B 1 98 ? 160.202 -20.564 155.997 1.00 50.83 98 ILE B N 1
ATOM 5967 C CA . ILE B 1 98 ? 159.549 -21.819 155.638 1.00 50.42 98 ILE B CA 1
ATOM 5968 C C . ILE B 1 98 ? 158.169 -21.514 155.082 1.00 48.89 98 ILE B C 1
ATOM 5969 O O . ILE B 1 98 ? 157.792 -22.003 154.019 1.00 47.13 98 ILE B O 1
ATOM 5974 N N . PHE B 1 99 ? 157.414 -20.700 155.810 1.00 49.63 99 PHE B N 1
ATOM 5975 C CA . PHE B 1 99 ? 156.110 -20.289 155.328 1.00 51.06 99 PHE B CA 1
ATOM 5976 C C . PHE B 1 99 ? 156.198 -19.540 153.985 1.00 47.00 99 PHE B C 1
ATOM 5977 O O . PHE B 1 99 ? 155.313 -19.646 153.140 1.00 44.55 99 PHE B O 1
ATOM 5985 N N . MET B 1 100 ? 157.255 -18.756 153.817 1.00 48.76 100 MET B N 1
ATOM 5986 C CA . MET B 1 100 ? 157.436 -17.941 152.624 1.00 43.97 100 MET B CA 1
ATOM 5987 C C . MET B 1 100 ? 157.646 -18.818 151.389 1.00 49.95 100 MET B C 1
ATOM 5988 O O . MET B 1 100 ? 157.170 -18.500 150.286 1.00 46.60 100 MET B O 1
ATOM 5993 N N . VAL B 1 101 ? 158.348 -19.931 151.573 1.00 51.52 101 VAL B N 1
ATOM 5994 C CA . VAL B 1 101 ? 158.614 -20.845 150.465 1.00 48.70 101 VAL B CA 1
ATOM 5995 C C . VAL B 1 101 ? 157.329 -21.564 150.055 1.00 46.39 101 VAL B C 1
ATOM 5996 O O . VAL B 1 101 ? 156.997 -21.638 148.870 1.00 46.08 101 VAL B O 1
ATOM 6000 N N . ALA B 1 102 ? 156.604 -22.070 151.048 1.00 45.52 102 ALA B N 1
ATOM 6001 C CA . ALA B 1 102 ? 155.314 -22.702 150.814 1.00 40.69 102 ALA B CA 1
ATOM 6002 C C . ALA B 1 102 ? 154.398 -21.768 150.039 1.00 46.71 102 ALA B C 1
ATOM 6003 O O . ALA B 1 102 ? 153.874 -22.138 148.987 1.00 47.75 102 ALA B O 1
ATOM 6005 N N . PHE B 1 103 ? 154.224 -20.550 150.547 1.00 46.44 103 PHE B N 1
ATOM 6006 C CA . PHE B 1 103 ? 153.328 -19.599 149.909 1.00 42.33 103 PHE B CA 1
ATOM 6007 C C . PHE B 1 103 ? 153.788 -19.255 148.497 1.00 43.62 103 PHE B C 1
ATOM 6008 O O . PHE B 1 103 ? 152.969 -18.997 147.608 1.00 42.03 103 PHE B O 1
ATOM 6016 N N . ALA B 1 104 ? 155.100 -19.262 148.285 1.00 46.19 104 ALA B N 1
ATOM 6017 C CA . ALA B 1 104 ? 155.651 -18.971 146.965 1.00 42.88 104 ALA B CA 1
ATOM 6018 C C . ALA B 1 104 ? 155.203 -20.050 145.971 1.00 48.19 104 ALA B C 1
ATOM 6019 O O . ALA B 1 104 ? 154.957 -19.777 144.790 1.00 43.28 104 ALA B O 1
ATOM 6021 N N . ILE B 1 105 ? 155.099 -21.275 146.472 1.00 45.60 105 ILE B N 1
ATOM 6022 C CA . ILE B 1 105 ? 154.641 -22.391 145.664 1.00 50.25 105 ILE B CA 1
ATOM 6023 C C . ILE B 1 105 ? 153.180 -22.187 145.235 1.00 49.50 105 ILE B C 1
ATOM 6024 O O . ILE B 1 105 ? 152.808 -22.536 144.114 1.00 48.32 105 ILE B O 1
ATOM 6029 N N . LEU B 1 106 ? 152.365 -21.605 146.116 1.00 47.79 106 LEU B N 1
ATOM 6030 C CA . LEU B 1 106 ? 150.965 -21.310 145.785 1.00 47.55 106 LEU B CA 1
ATOM 6031 C C . LEU B 1 106 ? 150.832 -20.241 144.714 1.00 45.77 106 LEU B C 1
ATOM 6032 O O . LEU B 1 106 ? 149.961 -20.317 143.840 1.00 46.56 106 LEU B O 1
ATOM 6037 N N . ILE B 1 107 ? 151.681 -19.226 144.803 1.00 42.81 107 ILE B N 1
ATOM 6038 C CA . ILE B 1 107 ? 151.694 -18.169 143.804 1.00 43.79 107 ILE B CA 1
ATOM 6039 C C . ILE B 1 107 ? 151.998 -18.775 142.432 1.00 46.47 107 ILE B C 1
ATOM 6040 O O . ILE B 1 107 ? 151.335 -18.462 141.430 1.00 44.36 107 ILE B O 1
ATOM 6045 N N . PHE B 1 108 ? 152.987 -19.659 142.393 1.00 44.98 108 PHE B N 1
ATOM 6046 C CA . PHE B 1 108 ? 153.368 -20.274 141.141 1.00 46.97 108 PHE B CA 1
ATOM 6047 C C . PHE B 1 108 ? 152.241 -21.121 140.558 1.00 44.99 108 PHE B C 1
ATOM 6048 O O . PHE B 1 108 ? 151.888 -20.960 139.397 1.00 40.51 108 PHE B O 1
ATOM 6056 N N . LEU B 1 109 ? 151.682 -22.015 141.368 1.00 44.45 109 LEU B N 1
ATOM 6057 C CA . LEU B 1 109 ? 150.622 -22.899 140.896 1.00 43.31 109 LEU B CA 1
ATOM 6058 C C . LEU B 1 109 ? 149.374 -22.121 140.516 1.00 48.76 109 LEU B C 1
ATOM 6059 O O . LEU B 1 109 ? 148.845 -22.283 139.407 1.00 44.16 109 LEU B O 1
ATOM 6064 N N . PHE B 1 110 ? 148.905 -21.268 141.427 1.00 47.71 110 PHE B N 1
ATOM 6065 C CA . PHE B 1 110 ? 147.650 -20.557 141.191 1.00 45.29 110 PHE B CA 1
ATOM 6066 C C . PHE B 1 110 ? 147.744 -19.629 139.990 1.00 42.87 110 PHE B C 1
ATOM 6067 O O . PHE B 1 110 ? 146.890 -19.678 139.113 1.00 45.38 110 PHE B O 1
ATOM 6075 N N . LEU B 1 111 ? 148.788 -18.806 139.930 1.00 42.91 111 LEU B N 1
ATOM 6076 C CA . LEU B 1 111 ? 148.965 -17.931 138.769 1.00 43.37 111 LEU B CA 1
ATOM 6077 C C . LEU B 1 111 ? 149.226 -18.735 137.499 1.00 47.13 111 LEU B C 1
ATOM 6078 O O . LEU B 1 111 ? 148.811 -18.341 136.408 1.00 46.25 111 LEU B O 1
ATOM 6083 N N . GLY B 1 112 ? 149.919 -19.860 137.646 1.00 44.60 112 GLY B N 1
ATOM 6084 C CA . GLY B 1 112 ? 150.254 -20.698 136.513 1.00 44.90 112 GLY B CA 1
ATOM 6085 C C . GLY B 1 112 ? 149.017 -21.338 135.926 1.00 48.14 112 GLY B C 1
ATOM 6086 O O . GLY B 1 112 ? 148.953 -21.577 134.720 1.00 52.24 112 GLY B O 1
ATOM 6087 N N . SER B 1 113 ? 148.019 -21.590 136.769 1.00 43.99 113 SER B N 1
ATOM 6088 C CA . SER B 1 113 ? 146.828 -22.317 136.334 1.00 46.19 113 SER B CA 1
ATOM 6089 C C . SER B 1 113 ? 145.888 -21.487 135.455 1.00 49.61 113 SER B C 1
ATOM 6090 O O . SER B 1 113 ? 144.967 -22.026 134.846 1.00 50.33 113 SER B O 1
ATOM 6093 N N . VAL B 1 114 ? 146.112 -20.179 135.396 1.00 48.42 114 VAL B N 1
ATOM 6094 C CA . VAL B 1 114 ? 145.227 -19.297 134.643 1.00 48.78 114 VAL B CA 1
ATOM 6095 C C . VAL B 1 114 ? 145.204 -19.688 133.160 1.00 53.81 114 VAL B C 1
ATOM 6096 O O . VAL B 1 114 ? 144.149 -19.720 132.522 1.00 53.20 114 VAL B O 1
ATOM 6100 N N . GLU B 1 115 ? 146.373 -20.016 132.626 1.00 53.06 115 GLU B N 1
ATOM 6101 C CA . GLU B 1 115 ? 146.487 -20.348 131.212 1.00 54.20 115 GLU B CA 1
ATOM 6102 C C . GLU B 1 115 ? 146.895 -21.809 131.041 1.00 53.79 115 GLU B C 1
ATOM 6103 O O . GLU B 1 115 ? 147.585 -22.158 130.084 1.00 52.78 115 GLU B O 1
ATOM 6109 N N . GLY B 1 116 ? 146.465 -22.652 131.979 1.00 52.38 116 GLY B N 1
ATOM 6110 C CA . GLY B 1 116 ? 146.733 -24.077 131.929 1.00 48.51 116 GLY B CA 1
ATOM 6111 C C . GLY B 1 116 ? 148.211 -24.384 131.846 1.00 52.40 116 GLY B C 1
ATOM 6112 O O . GLY B 1 116 ? 148.605 -25.370 131.235 1.00 56.23 116 GLY B O 1
ATOM 6113 N N . PHE B 1 117 ? 149.025 -23.531 132.459 1.00 52.51 117 PHE B N 1
ATOM 6114 C CA . PHE B 1 117 ? 150.483 -23.657 132.423 1.00 52.50 117 PHE B CA 1
ATOM 6115 C C . PHE B 1 117 ? 151.033 -23.711 130.995 1.00 53.32 117 PHE B C 1
ATOM 6116 O O . PHE B 1 117 ? 152.084 -24.294 130.756 1.00 58.35 117 PHE B O 1
ATOM 6124 N N . SER B 1 118 ? 150.333 -23.093 130.050 1.00 49.50 118 SER B N 1
ATOM 6125 C CA . SER B 1 118 ? 150.823 -23.042 128.679 1.00 52.42 118 SER B CA 1
ATOM 6126 C C . SER B 1 118 ? 152.144 -22.299 128.606 1.00 55.58 118 SER B C 1
ATOM 6127 O O . SER B 1 118 ? 152.409 -21.409 129.414 1.00 53.60 118 SER B O 1
ATOM 6130 N N . THR B 1 119 ? 152.971 -22.665 127.632 1.00 50.99 119 THR B N 1
ATOM 6131 C CA . THR B 1 119 ? 154.211 -21.942 127.392 1.00 49.89 119 THR B CA 1
ATOM 6132 C C . THR B 1 119 ? 154.031 -20.983 126.228 1.00 51.27 119 THR B C 1
ATOM 6133 O O . THR B 1 119 ? 154.939 -20.227 125.884 1.00 57.59 119 THR B O 1
ATOM 6137 N N . SER B 1 120 ? 152.851 -21.002 125.623 1.00 45.11 120 SER B N 1
ATOM 6138 C CA . SER B 1 120 ? 152.596 -20.108 124.499 1.00 52.98 120 SER B CA 1
ATOM 6139 C C . SER B 1 120 ? 152.240 -18.698 124.970 1.00 55.92 120 SER B C 1
ATOM 6140 O O . SER B 1 120 ? 151.660 -18.516 126.049 1.00 52.97 120 SER B O 1
ATOM 6143 N N . PRO B 1 121 ? 152.620 -17.689 124.176 1.00 53.62 121 PRO B N 1
ATOM 6144 C CA . PRO B 1 121 ? 152.202 -16.308 124.443 1.00 50.75 121 PRO B CA 1
ATOM 6145 C C . PRO B 1 121 ? 150.688 -16.179 124.291 1.00 50.38 121 PRO B C 1
ATOM 6146 O O . PRO B 1 121 ? 150.043 -17.118 123.815 1.00 49.22 121 PRO B O 1
ATOM 6150 N N . GLN B 1 122 ? 150.131 -15.042 124.706 1.00 47.67 122 GLN B N 1
ATOM 6151 C CA . GLN B 1 122 ? 148.697 -14.807 124.574 1.00 41.05 122 GLN B CA 1
ATOM 6152 C C . GLN B 1 122 ? 148.443 -13.320 124.480 1.00 42.28 122 GLN B C 1
ATOM 6153 O O . GLN B 1 122 ? 149.353 -12.517 124.697 1.00 42.40 122 GLN B O 1
ATOM 6159 N N . ALA B 1 123 ? 147.213 -12.953 124.132 1.00 40.46 123 ALA B N 1
ATOM 6160 C CA . ALA B 1 123 ? 146.849 -11.542 124.039 1.00 43.58 123 ALA B CA 1
ATOM 6161 C C . ALA B 1 123 ? 147.095 -10.836 125.366 1.00 46.87 123 ALA B C 1
ATOM 6162 O O . ALA B 1 123 ? 146.915 -11.415 126.445 1.00 46.35 123 ALA B O 1
ATOM 6164 N N . CYS B 1 124 ? 147.519 -9.585 125.276 1.00 44.28 124 CYS B N 1
ATOM 6165 C CA . CYS B 1 124 ? 147.682 -8.755 126.450 1.00 44.79 124 CYS B CA 1
ATOM 6166 C C . CYS B 1 124 ? 146.336 -8.519 127.141 1.00 46.59 124 CYS B C 1
ATOM 6167 O O . CYS B 1 124 ? 145.355 -8.120 126.517 1.00 46.23 124 CYS B O 1
ATOM 6170 N N . SER B 1 125 ? 146.295 -8.766 128.442 1.00 49.56 125 SER B N 1
ATOM 6171 C CA . SER B 1 125 ? 145.081 -8.550 129.216 1.00 47.22 125 SER B CA 1
ATOM 6172 C C . SER B 1 125 ? 144.665 -7.082 129.203 1.00 47.95 125 SER B C 1
ATOM 6173 O O . SER B 1 125 ? 143.502 -6.759 129.451 1.00 49.53 125 SER B O 1
ATOM 6176 N N . TYR B 1 126 ? 145.619 -6.203 128.895 1.00 45.19 126 TYR B N 1
ATOM 6177 C CA . TYR B 1 126 ? 145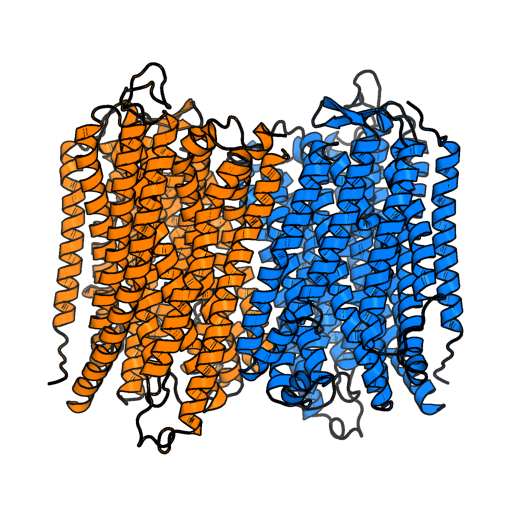.360 -4.768 128.815 1.00 46.64 126 TYR B CA 1
ATOM 6178 C C . TYR B 1 126 ? 145.149 -4.253 127.401 1.00 49.44 126 TYR B C 1
ATOM 6179 O O . TYR B 1 126 ? 144.807 -3.087 127.212 1.00 49.32 126 TYR B O 1
ATOM 6188 N N . ASP B 1 127 ? 145.389 -5.116 126.419 1.00 47.17 127 ASP B N 1
ATOM 6189 C CA . ASP B 1 127 ? 145.228 -4.755 125.016 1.00 50.64 127 ASP B CA 1
ATOM 6190 C C . ASP B 1 127 ? 145.245 -6.001 124.141 1.00 45.87 127 ASP B C 1
ATOM 6191 O O . ASP B 1 127 ? 146.312 -6.471 123.744 1.00 45.73 127 ASP B O 1
ATOM 6196 N N . LYS B 1 128 ? 144.057 -6.508 123.820 1.00 45.24 128 LYS B N 1
ATOM 6197 C CA . LYS B 1 128 ? 143.931 -7.767 123.088 1.00 47.15 128 LYS B CA 1
ATOM 6198 C C . LYS B 1 128 ? 144.439 -7.710 121.639 1.00 43.59 128 LYS B C 1
ATOM 6199 O O . LYS B 1 128 ? 144.567 -8.752 120.990 1.00 41.10 128 LYS B O 1
ATOM 6205 N N . THR B 1 129 ? 144.743 -6.509 121.143 1.00 41.39 129 THR B N 1
ATOM 6206 C CA . THR B 1 129 ? 145.305 -6.374 119.794 1.00 42.72 129 THR B CA 1
ATOM 6207 C C . THR B 1 129 ? 146.779 -6.736 119.809 1.00 45.23 129 THR B C 1
ATOM 6208 O O . THR B 1 129 ? 147.381 -6.957 118.759 1.00 42.76 129 THR B O 1
ATOM 6212 N N . LYS B 1 130 ? 147.356 -6.782 121.008 1.00 48.01 130 LYS B N 1
ATOM 6213 C CA . LYS B 1 130 ? 148.787 -7.029 121.160 1.00 45.31 130 LYS B CA 1
ATOM 6214 C C . LYS B 1 130 ? 149.086 -8.396 121.752 1.00 41.00 130 LYS B C 1
ATOM 6215 O O . LYS B 1 130 ? 148.232 -9.013 122.386 1.00 42.15 130 LYS B O 1
ATOM 6221 N N . THR B 1 131 ? 150.300 -8.880 121.521 1.00 42.52 131 THR B N 1
ATOM 6222 C CA . THR B 1 131 ? 150.715 -10.169 122.067 1.00 44.63 131 THR B CA 1
ATOM 6223 C C . THR B 1 131 ? 151.620 -9.945 123.283 1.00 44.55 131 THR B C 1
ATOM 6224 O O . THR B 1 131 ? 152.482 -9.064 123.268 1.00 42.44 131 THR B O 1
ATOM 6228 N N . CYS B 1 132 ? 151.407 -10.720 124.344 1.00 45.23 132 CYS B N 1
ATOM 6229 C CA . CYS B 1 132 ? 152.195 -10.565 125.569 1.00 46.60 132 CYS B CA 1
ATOM 6230 C C . CYS B 1 132 ? 152.905 -11.855 125.951 1.00 50.13 132 CYS B C 1
ATOM 6231 O O . CYS B 1 132 ? 152.627 -12.926 125.389 1.00 47.27 132 CYS B O 1
ATOM 6234 N N . LYS B 1 133 ? 153.817 -11.747 126.919 1.00 52.53 133 LYS B N 1
ATOM 6235 C CA . LYS B 1 133 ? 154.526 -12.914 127.436 1.00 47.59 133 LYS B CA 1
ATOM 6236 C C . LYS B 1 133 ? 153.534 -13.850 128.114 1.00 46.48 133 LYS B C 1
ATOM 6237 O O . LYS B 1 133 ? 152.527 -13.401 128.665 1.00 45.77 133 LYS B O 1
ATOM 6243 N N . PRO B 1 134 ? 153.792 -15.162 128.045 1.00 45.40 134 PRO B N 1
ATOM 6244 C CA . PRO B 1 134 ? 152.848 -16.127 128.622 1.00 46.58 134 PRO B CA 1
ATOM 6245 C C . PRO B 1 134 ? 152.597 -15.899 130.116 1.00 48.58 134 PRO B C 1
ATOM 6246 O O . PRO B 1 134 ? 153.519 -15.545 130.856 1.00 45.40 134 PRO B O 1
ATOM 6250 N N . ALA B 1 135 ? 151.355 -16.102 130.543 1.00 45.51 135 ALA B N 1
ATOM 6251 C CA . ALA B 1 135 ? 150.995 -15.924 131.937 1.00 44.62 135 ALA B CA 1
ATOM 6252 C C . ALA B 1 135 ? 151.895 -16.773 132.840 1.00 50.58 135 ALA B C 1
ATOM 6253 O O . ALA B 1 135 ? 152.269 -16.347 133.936 1.00 48.47 135 ALA B O 1
ATOM 6255 N N . LEU B 1 136 ? 152.244 -17.967 132.369 1.00 48.41 136 LEU B N 1
ATOM 6256 C CA . LEU B 1 136 ? 153.120 -18.863 133.115 1.00 49.30 136 LEU B CA 1
ATOM 6257 C C . LEU B 1 136 ? 154.451 -18.200 133.463 1.00 46.28 136 LEU B C 1
ATOM 6258 O O . LEU B 1 136 ? 155.001 -18.430 134.535 1.00 50.35 136 LEU B O 1
ATOM 6263 N N . ALA B 1 137 ? 154.969 -17.378 132.558 1.00 44.10 137 ALA B N 1
ATOM 6264 C CA . ALA B 1 137 ? 156.201 -16.650 132.832 1.00 46.27 137 ALA B CA 1
ATOM 6265 C C . ALA B 1 137 ? 155.976 -15.693 133.992 1.00 47.54 137 ALA B C 1
ATOM 6266 O O . ALA B 1 137 ? 156.815 -15.553 134.887 1.00 44.99 137 ALA B O 1
ATOM 6268 N N . THR B 1 138 ? 154.838 -15.015 133.953 1.00 45.81 138 THR B N 1
ATOM 6269 C CA . THR B 1 138 ? 154.519 -14.040 134.979 1.00 45.87 138 THR B CA 1
ATOM 6270 C C . THR B 1 138 ? 154.269 -14.745 136.306 1.00 45.47 138 THR B C 1
ATOM 6271 O O . THR B 1 138 ? 154.557 -14.194 137.367 1.00 43.94 138 THR B O 1
ATOM 6275 N N . ALA B 1 139 ? 153.783 -15.982 136.241 1.00 41.31 139 ALA B N 1
ATOM 6276 C CA . ALA B 1 139 ? 153.584 -16.785 137.440 1.00 44.31 139 ALA B CA 1
ATOM 6277 C C . ALA B 1 139 ? 154.929 -17.058 138.108 1.00 46.37 139 ALA B C 1
ATOM 6278 O O . ALA B 1 139 ? 155.025 -17.153 139.331 1.00 44.76 139 ALA B O 1
ATOM 6280 N N . ILE B 1 140 ? 155.964 -17.179 137.284 1.00 48.50 140 ILE B N 1
ATOM 6281 C CA . ILE B 1 140 ? 157.310 -17.464 137.758 1.00 46.51 140 ILE B CA 1
ATOM 6282 C C . ILE B 1 140 ? 158.013 -16.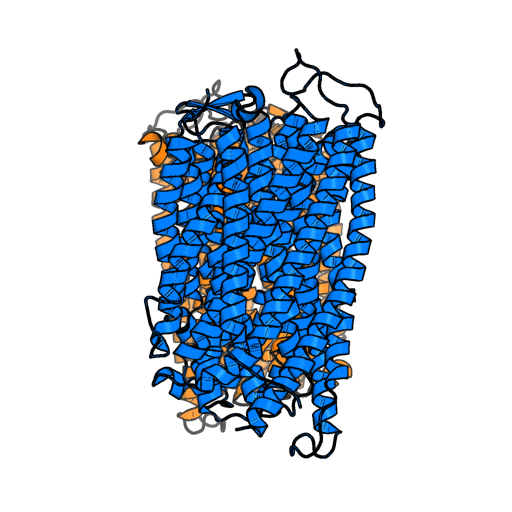206 138.244 1.00 42.51 140 ILE B C 1
ATOM 6283 O O . ILE B 1 140 ? 158.645 -16.211 139.300 1.00 46.17 140 ILE B O 1
ATOM 6288 N N . PHE B 1 141 ? 157.909 -15.130 137.476 1.00 43.14 141 PHE B N 1
ATOM 6289 C CA . PHE B 1 141 ? 158.526 -13.879 137.878 1.00 43.49 141 PHE B CA 1
ATOM 6290 C C . PHE B 1 141 ? 157.812 -13.290 139.088 1.00 45.76 141 PHE B C 1
ATOM 6291 O O . PHE B 1 141 ? 158.418 -12.562 139.864 1.00 46.81 141 PHE B O 1
ATOM 6299 N N . SER B 1 142 ? 156.533 -13.614 139.258 1.00 44.67 142 SER B N 1
ATOM 6300 C CA . SER B 1 142 ? 155.815 -13.172 140.446 1.00 43.21 142 SER B CA 1
ATOM 6301 C C . SER B 1 142 ? 156.375 -13.878 141.664 1.00 45.56 142 SER B C 1
ATOM 6302 O O . SER B 1 142 ? 156.529 -13.267 142.716 1.00 41.86 142 SER B O 1
ATOM 6305 N N . THR B 1 143 ? 156.684 -15.164 141.513 1.00 44.65 143 THR B N 1
ATOM 6306 C CA . THR B 1 143 ? 157.217 -15.947 142.619 1.00 43.42 143 THR B CA 1
ATOM 6307 C C . THR B 1 143 ? 158.599 -15.410 143.008 1.00 44.21 143 THR B C 1
ATOM 6308 O O . THR B 1 143 ? 158.913 -15.251 144.200 1.00 43.28 143 THR B O 1
ATOM 6312 N N . VAL B 1 144 ? 159.400 -15.090 141.997 1.00 39.00 144 VAL B N 1
ATOM 6313 C CA . VAL B 1 144 ? 160.735 -14.549 142.207 1.00 38.92 144 VAL B CA 1
ATOM 6314 C C . VAL B 1 144 ? 160.705 -13.230 142.979 1.00 42.37 144 VAL B C 1
ATOM 6315 O O . VAL B 1 144 ? 161.436 -13.061 143.951 1.00 41.14 144 VAL B O 1
ATOM 6319 N N . SER B 1 145 ? 159.867 -12.295 142.540 1.00 42.40 145 SER B N 1
ATOM 6320 C CA . SER B 1 145 ? 159.770 -10.996 143.202 1.00 40.24 145 SER B CA 1
ATOM 6321 C C . SER B 1 145 ? 159.210 -11.136 144.615 1.00 41.81 145 SER B C 1
ATOM 6322 O O . SER B 1 145 ? 159.614 -10.396 145.518 1.00 42.56 145 SER B O 1
ATOM 6325 N N . PHE B 1 146 ? 158.307 -12.102 144.808 1.00 39.77 146 PHE B N 1
ATOM 6326 C CA . PHE B 1 146 ? 157.764 -12.416 146.130 1.00 40.29 146 PHE B CA 1
ATOM 6327 C C . PHE B 1 146 ? 158.865 -12.818 147.125 1.00 44.91 146 PHE B C 1
ATOM 6328 O O . PHE B 1 146 ? 158.925 -12.300 148.250 1.00 43.42 146 PHE B O 1
ATOM 6336 N N . LEU B 1 147 ? 159.720 -13.748 146.710 1.00 41.12 147 LEU B N 1
ATOM 6337 C CA . LEU B 1 147 ? 160.829 -14.212 147.539 1.00 43.11 147 LEU B CA 1
ATOM 6338 C C . LEU B 1 147 ? 161.825 -13.086 147.770 1.00 42.83 147 LEU B C 1
ATOM 6339 O O . LEU B 1 147 ? 162.394 -12.960 148.852 1.00 47.29 147 LEU B O 1
ATOM 6344 N N . LEU B 1 148 ? 162.018 -12.265 146.745 1.00 39.65 148 LEU B N 1
ATOM 6345 C CA . LEU B 1 148 ? 162.920 -11.126 146.817 1.00 42.47 148 LEU B CA 1
ATOM 6346 C C . LEU B 1 148 ? 162.461 -10.149 147.896 1.00 47.08 148 LEU B C 1
ATOM 6347 O O . LEU B 1 148 ? 163.252 -9.693 148.729 1.00 40.62 148 LEU B O 1
ATOM 6352 N N . GLY B 1 149 ? 161.170 -9.827 147.864 1.00 46.44 149 GLY B N 1
ATOM 6353 C CA . GLY B 1 149 ? 160.587 -8.896 148.808 1.00 44.41 149 GLY B CA 1
ATOM 6354 C C . GLY B 1 149 ? 160.599 -9.454 150.216 1.00 40.77 149 GLY B C 1
ATOM 6355 O O . GLY B 1 149 ? 160.850 -8.720 151.165 1.00 41.90 149 GLY B O 1
ATOM 6356 N N . GLY B 1 150 ? 160.316 -10.745 150.347 1.00 41.44 150 GLY B N 1
ATOM 6357 C CA . GLY B 1 150 ? 160.351 -11.406 151.643 1.00 43.81 150 GLY B CA 1
ATOM 6358 C C . GLY B 1 150 ? 161.726 -11.284 152.272 1.00 45.86 150 GLY B C 1
ATOM 6359 O O . GLY B 1 150 ? 161.858 -10.897 153.435 1.00 46.66 150 GLY B O 1
ATOM 6360 N N . VAL B 1 151 ? 162.750 -11.596 151.484 1.00 45.49 151 VAL B N 1
ATOM 6361 C CA . VAL B 1 151 ? 164.135 -11.505 151.934 1.00 46.82 151 VAL B CA 1
ATOM 6362 C C . VAL B 1 151 ? 164.546 -10.074 152.286 1.00 43.84 151 VAL B C 1
ATOM 6363 O O . VAL B 1 151 ? 165.181 -9.834 153.316 1.00 48.20 151 VAL B O 1
ATOM 6367 N N . THR B 1 152 ? 164.186 -9.128 151.430 1.00 41.22 152 THR B N 1
ATOM 6368 C CA . THR B 1 152 ? 164.482 -7.718 151.673 1.00 43.64 152 THR B CA 1
ATOM 6369 C C . THR B 1 152 ? 163.761 -7.219 152.932 1.00 45.21 152 THR B C 1
ATOM 6370 O O . THR B 1 152 ? 164.239 -6.314 153.617 1.00 43.62 152 THR B O 1
ATOM 6374 N N . SER B 1 153 ? 162.614 -7.819 153.238 1.00 40.60 153 SER B N 1
ATOM 6375 C CA . SER B 1 153 ? 161.843 -7.424 154.410 1.00 43.88 153 SER B CA 1
ATOM 6376 C C . SER B 1 153 ? 162.515 -7.993 155.670 1.00 46.55 153 SER B C 1
ATOM 6377 O O . SER B 1 153 ? 162.695 -7.289 156.668 1.00 41.75 153 SER B O 1
ATOM 6380 N N . LEU B 1 154 ? 162.891 -9.269 155.600 1.00 44.41 154 LEU B N 1
ATOM 6381 C CA . LEU B 1 154 ? 163.726 -9.892 156.619 1.00 47.19 154 LEU B CA 1
ATOM 6382 C C . LEU B 1 154 ? 164.977 -9.068 156.908 1.00 47.30 154 LEU B C 1
ATOM 6383 O O . LEU B 1 154 ? 165.258 -8.730 158.057 1.00 49.60 154 LEU B O 1
ATOM 6388 N N . VAL B 1 155 ? 165.732 -8.763 155.857 1.00 44.79 155 VAL B N 1
ATOM 6389 C CA . VAL B 1 155 ? 166.951 -7.975 155.989 1.00 45.93 155 VAL B CA 1
ATOM 6390 C C . VAL B 1 155 ? 166.660 -6.620 156.641 1.00 46.64 155 VAL B C 1
ATOM 6391 O O . VAL B 1 155 ? 167.457 -6.116 157.434 1.00 44.80 155 VAL B O 1
ATOM 6395 N N . SER B 1 156 ? 165.504 -6.047 156.312 1.00 47.20 156 SER B N 1
ATOM 6396 C CA . SER B 1 156 ? 165.108 -4.745 156.846 1.00 49.02 156 SER B CA 1
ATOM 6397 C C . SER B 1 156 ? 164.954 -4.785 158.363 1.00 47.44 156 SER B C 1
ATOM 6398 O O . SER B 1 156 ? 165.452 -3.911 159.076 1.00 46.92 156 SER B O 1
ATOM 6401 N N . GLY B 1 157 ? 164.245 -5.801 158.842 1.00 46.84 157 GLY B N 1
ATOM 6402 C CA . GLY B 1 157 ? 164.043 -5.983 160.261 1.00 45.53 157 GLY B CA 1
ATOM 6403 C C . GLY B 1 157 ? 165.359 -6.289 160.952 1.00 51.57 157 GLY B C 1
ATOM 6404 O O . GLY B 1 157 ? 165.692 -5.687 161.980 1.00 47.59 157 GLY B O 1
ATOM 6405 N N . PHE B 1 158 ? 166.112 -7.221 160.374 1.00 51.39 158 PHE B N 1
ATOM 6406 C CA . PHE B 1 158 ? 167.345 -7.703 160.981 1.00 52.26 158 PHE B CA 1
ATOM 6407 C C . PHE B 1 158 ? 168.402 -6.603 161.127 1.00 49.66 158 PHE B C 1
ATOM 6408 O O . PHE B 1 158 ? 169.061 -6.495 162.168 1.00 52.06 158 PHE B O 1
ATOM 6416 N N . LEU B 1 159 ? 168.556 -5.785 160.091 1.00 48.78 159 LEU B N 1
ATOM 6417 C CA . LEU B 1 159 ? 169.537 -4.709 160.139 1.00 50.66 159 LEU B CA 1
ATOM 6418 C C . LEU B 1 159 ? 169.147 -3.652 161.167 1.00 51.30 159 LEU B C 1
ATOM 6419 O O . LEU B 1 159 ? 170.010 -3.113 161.869 1.00 49.34 159 LEU B O 1
ATOM 6424 N N . GLY B 1 160 ? 167.852 -3.356 161.251 1.00 47.38 160 GLY B N 1
ATOM 6425 C CA . GLY B 1 160 ? 167.361 -2.425 162.250 1.00 49.13 160 GLY B CA 1
ATOM 6426 C C . GLY B 1 160 ? 167.706 -2.901 163.653 1.00 52.48 160 GLY B C 1
ATOM 6427 O O . GLY B 1 160 ? 168.149 -2.123 164.495 1.00 51.80 160 GLY B O 1
ATOM 6428 N N . MET B 1 161 ? 167.498 -4.190 163.899 1.00 50.68 161 MET B N 1
ATOM 6429 C CA . MET B 1 161 ? 167.808 -4.783 165.189 1.00 49.50 161 MET B CA 1
ATOM 6430 C C . MET B 1 161 ? 169.301 -4.686 165.495 1.00 51.74 161 MET B C 1
ATOM 6431 O O . MET B 1 161 ? 169.688 -4.406 166.622 1.00 52.32 161 MET B O 1
ATOM 6436 N N . LYS B 1 162 ? 170.130 -4.932 164.486 1.00 56.08 162 LYS B N 1
ATOM 6437 C CA . LYS B 1 162 ? 171.582 -4.841 164.633 1.00 54.51 162 LYS B CA 1
ATOM 6438 C C . LYS B 1 162 ? 172.055 -3.467 165.117 1.00 53.90 162 LYS B C 1
ATOM 6439 O O . LYS B 1 162 ? 172.811 -3.366 166.088 1.00 54.53 162 LYS B O 1
ATOM 6445 N N . ILE B 1 163 ? 171.614 -2.412 164.446 1.00 50.29 163 ILE B N 1
ATOM 6446 C CA . ILE B 1 163 ? 172.044 -1.077 164.827 1.00 53.19 163 ILE B CA 1
ATOM 6447 C C . ILE B 1 163 ? 171.444 -0.688 166.174 1.00 52.59 163 ILE B C 1
ATOM 6448 O O . ILE B 1 163 ? 172.089 -0.003 166.968 1.00 51.82 163 ILE B O 1
ATOM 6453 N N . ALA B 1 164 ? 170.221 -1.145 166.440 1.00 48.96 164 ALA B N 1
ATOM 6454 C CA . ALA B 1 164 ? 169.536 -0.761 167.672 1.00 51.56 164 ALA B CA 1
ATOM 6455 C C . ALA B 1 164 ? 170.203 -1.411 168.886 1.00 48.74 164 ALA B C 1
ATOM 6456 O O . ALA B 1 164 ? 170.474 -0.745 169.881 1.00 42.93 164 ALA B O 1
ATOM 6458 N N . THR B 1 165 ? 170.481 -2.707 168.782 1.00 46.73 165 THR B N 1
ATOM 6459 C CA . THR B 1 165 ? 171.174 -3.433 169.835 1.00 47.17 165 THR B CA 1
ATOM 6460 C C . THR B 1 165 ? 172.661 -3.087 169.902 1.00 51.68 165 THR B C 1
ATOM 6461 O O . THR B 1 165 ? 173.394 -3.628 170.735 1.00 52.64 165 THR B O 1
ATOM 6465 N N . TYR B 1 166 ? 173.100 -2.200 169.016 1.00 50.50 166 TYR B N 1
ATOM 6466 C CA . TYR B 1 166 ? 174.471 -1.715 169.002 1.00 49.46 166 TYR B CA 1
ATOM 6467 C C . TYR B 1 166 ? 174.519 -0.340 169.662 1.00 53.13 166 TYR B C 1
ATOM 6468 O O . TYR B 1 166 ? 175.426 -0.027 170.433 1.00 55.53 166 TYR B O 1
ATOM 6477 N N . ALA B 1 167 ? 173.525 0.484 169.362 1.00 51.39 167 ALA B N 1
ATOM 6478 C CA . ALA B 1 167 ? 173.542 1.867 169.818 1.00 51.22 167 ALA B CA 1
ATOM 6479 C C . ALA B 1 167 ? 172.825 2.121 171.145 1.00 49.67 167 ALA B C 1
ATOM 6480 O O . ALA B 1 167 ? 172.886 3.234 171.675 1.00 49.65 167 ALA B O 1
ATOM 6482 N N . ASN B 1 168 ? 172.136 1.111 171.670 1.00 45.77 168 ASN B N 1
ATOM 6483 C CA . ASN B 1 168 ? 171.386 1.284 172.912 1.00 49.57 168 ASN B CA 1
ATOM 6484 C C . ASN B 1 168 ? 172.297 1.647 174.109 1.00 52.74 168 ASN B C 1
ATOM 6485 O O . ASN B 1 168 ? 172.113 2.693 174.740 1.00 50.80 168 ASN B O 1
ATOM 6490 N N . ALA B 1 169 ? 173.284 0.798 174.398 1.00 49.96 169 ALA B N 1
ATOM 6491 C CA . ALA B 1 169 ? 174.267 1.089 175.450 1.00 52.66 169 ALA B CA 1
ATOM 6492 C C . ALA B 1 169 ? 175.114 2.344 175.166 1.00 57.03 169 ALA B C 1
ATOM 6493 O O . ALA B 1 169 ? 175.569 3.011 176.099 1.00 56.74 169 ALA B O 1
ATOM 6495 N N . ARG B 1 170 ? 175.329 2.659 173.887 1.00 54.81 170 ARG B N 1
ATOM 6496 C CA . ARG B 1 170 ? 176.089 3.853 173.524 1.00 55.96 170 ARG B CA 1
ATOM 6497 C C . ARG B 1 170 ? 175.282 5.100 173.834 1.00 56.74 170 ARG B C 1
ATOM 6498 O O . ARG B 1 170 ? 175.836 6.170 174.104 1.00 59.71 170 ARG B O 1
ATOM 6506 N N . THR B 1 171 ? 173.963 4.955 173.792 1.00 53.97 171 THR B N 1
ATOM 6507 C CA . THR B 1 171 ? 173.079 6.056 174.144 1.00 56.29 171 THR B CA 1
ATOM 6508 C C . THR B 1 171 ? 173.085 6.226 175.667 1.00 55.28 171 THR B C 1
ATOM 6509 O O . THR B 1 171 ? 173.021 7.345 176.181 1.00 48.11 171 THR B O 1
ATOM 6513 N N . THR B 1 172 ? 173.192 5.104 176.374 1.00 51.73 172 THR B N 1
ATOM 6514 C CA . THR B 1 172 ? 173.266 5.123 177.822 1.00 56.42 172 THR B CA 1
ATOM 6515 C C . THR B 1 172 ? 174.520 5.846 178.296 1.00 59.35 172 THR B C 1
ATOM 6516 O O . THR B 1 172 ? 174.427 6.829 179.018 1.00 58.25 172 THR B O 1
ATOM 6520 N N . LEU B 1 173 ? 175.686 5.349 177.888 1.00 59.78 173 LEU B N 1
ATOM 6521 C CA . LEU B 1 173 ? 176.968 5.946 178.265 1.00 59.90 173 LEU B CA 1
ATOM 6522 C C . LEU B 1 173 ? 177.057 7.438 177.928 1.00 58.36 173 LEU B C 1
ATOM 6523 O O . LEU B 1 173 ? 177.574 8.229 178.715 1.00 58.75 173 LEU B O 1
ATOM 6528 N N . GLU B 1 174 ? 176.556 7.823 176.760 1.00 55.70 174 GLU B N 1
ATOM 6529 C CA . GLU B 1 174 ? 176.590 9.227 176.359 1.00 57.64 174 GLU B CA 1
ATOM 6530 C C . GLU B 1 174 ? 175.601 10.075 177.158 1.00 59.08 174 GLU B C 1
ATOM 6531 O O . GLU B 1 174 ? 175.667 11.304 177.142 1.00 58.81 174 GLU B O 1
ATOM 6537 N N . ALA B 1 175 ? 174.675 9.417 177.845 1.00 56.47 175 ALA B N 1
ATOM 6538 C CA . ALA B 1 175 ? 173.710 10.128 178.670 1.00 58.57 175 ALA B CA 1
ATOM 6539 C C . ALA B 1 175 ? 174.392 10.671 179.931 1.00 62.81 175 ALA B C 1
ATOM 6540 O O . ALA B 1 175 ? 173.835 11.522 180.630 1.00 60.29 175 ALA B O 1
ATOM 6542 N N . ARG B 1 176 ? 175.594 10.171 180.216 1.00 59.79 176 ARG B N 1
ATOM 6543 C CA . ARG B 1 176 ? 176.403 10.695 181.312 1.00 61.43 176 ARG B CA 1
ATOM 6544 C C . ARG B 1 176 ? 176.802 12.153 181.047 1.00 63.38 176 ARG B C 1
ATOM 6545 O O . ARG B 1 176 ? 177.054 12.905 181.986 1.00 59.73 176 ARG B O 1
ATOM 6553 N N . LYS B 1 177 ? 176.826 12.550 179.772 1.00 58.19 177 LYS B N 1
ATOM 6554 C CA . LYS B 1 177 ? 177.247 13.898 179.383 1.00 60.93 177 LYS B CA 1
ATOM 6555 C C . LYS B 1 177 ? 176.098 14.887 179.139 1.00 66.04 177 LYS B C 1
ATOM 6556 O O . LYS B 1 177 ? 176.342 16.047 178.802 1.00 69.89 177 LYS B O 1
ATOM 6562 N N . GLY B 1 178 ? 174.853 14.437 179.288 1.00 65.16 178 GLY B N 1
ATOM 6563 C CA . GLY B 1 178 ? 173.704 15.310 179.068 1.00 63.74 178 GLY B CA 1
ATOM 6564 C C . GLY B 1 178 ? 172.729 14.764 178.043 1.00 62.99 178 GLY B C 1
ATOM 6565 O O . GLY B 1 178 ? 173.069 13.831 177.310 1.00 62.14 178 GLY B O 1
ATOM 6566 N N . VAL B 1 179 ? 171.527 15.343 177.980 1.00 62.83 179 VAL B N 1
ATOM 6567 C CA . VAL B 1 179 ? 170.498 14.871 177.037 1.00 67.30 179 VAL B CA 1
ATOM 6568 C C . VAL B 1 179 ? 170.879 15.005 175.568 1.00 60.31 179 VAL B C 1
ATOM 6569 O O . VAL B 1 179 ? 170.763 14.039 174.819 1.00 61.61 179 VAL B O 1
ATOM 6573 N N . GLY B 1 180 ? 171.318 16.199 175.169 1.00 62.97 180 GLY B N 1
ATOM 6574 C CA . GLY B 1 180 ? 171.736 16.461 173.802 1.00 64.20 180 GLY B CA 1
ATOM 6575 C C . GLY B 1 180 ? 172.676 15.402 173.252 1.00 62.55 180 GLY B C 1
ATOM 6576 O O . GLY B 1 180 ? 172.490 14.913 172.135 1.00 61.84 180 GLY B O 1
ATOM 6577 N N . LYS B 1 181 ? 173.673 15.032 174.051 1.00 60.69 181 LYS B N 1
ATOM 6578 C CA . LYS B 1 181 ? 174.653 14.023 173.651 1.00 62.25 181 LYS B CA 1
ATOM 6579 C C . LYS B 1 181 ? 174.045 12.641 173.435 1.00 62.50 181 LYS B C 1
ATOM 6580 O O . LYS B 1 181 ? 174.417 11.939 172.492 1.00 62.98 181 LYS B O 1
ATOM 6586 N N . ALA B 1 182 ? 173.123 12.250 174.314 1.00 59.50 182 ALA B N 1
ATOM 6587 C CA . ALA B 1 182 ? 172.453 10.957 174.194 1.00 58.25 182 ALA B CA 1
ATOM 6588 C C . ALA B 1 182 ? 171.421 10.976 173.063 1.00 59.11 182 ALA B C 1
ATOM 6589 O O . ALA B 1 182 ? 171.234 9.977 172.365 1.00 57.28 182 ALA B O 1
ATOM 6591 N N . PHE B 1 183 ? 170.760 12.118 172.891 1.00 57.60 183 PHE B N 1
ATOM 6592 C CA . PHE B 1 183 ? 169.813 12.318 171.799 1.00 56.87 183 PHE B CA 1
ATOM 6593 C C . PHE B 1 183 ? 170.452 12.040 170.437 1.00 59.20 183 PHE B C 1
ATOM 6594 O O . PHE B 1 183 ? 169.966 11.202 169.673 1.00 58.54 183 PHE B O 1
ATOM 6602 N N . ILE B 1 184 ? 171.535 12.754 170.142 1.00 59.76 184 ILE B N 1
ATOM 6603 C CA . ILE B 1 184 ? 172.261 12.602 168.883 1.00 60.11 184 ILE B CA 1
ATOM 6604 C C . ILE B 1 184 ? 172.644 11.150 168.581 1.00 57.39 184 ILE B C 1
ATOM 6605 O O . ILE B 1 184 ? 172.394 10.656 167.488 1.00 60.01 184 ILE B O 1
ATOM 6610 N N . THR B 1 185 ? 173.244 10.472 169.554 1.00 58.61 185 THR B N 1
ATOM 6611 C CA . THR B 1 185 ? 173.642 9.073 169.387 1.00 57.71 185 THR B CA 1
ATOM 6612 C C . THR B 1 185 ? 172.443 8.216 169.002 1.00 56.44 185 THR B C 1
ATOM 6613 O O . THR B 1 185 ? 172.538 7.315 168.168 1.00 52.80 185 THR B O 1
ATOM 6617 N N . ALA B 1 186 ? 171.312 8.511 169.630 1.00 60.32 186 ALA B N 1
ATOM 6618 C CA . ALA B 1 186 ? 170.089 7.765 169.394 1.00 57.57 186 ALA B CA 1
ATOM 6619 C C . ALA B 1 186 ? 169.511 8.143 168.036 1.00 53.86 186 ALA B C 1
ATOM 6620 O O . ALA B 1 186 ? 169.032 7.280 167.297 1.00 51.09 186 ALA B O 1
ATOM 6622 N N . PHE B 1 187 ? 169.566 9.431 167.706 1.00 51.38 187 PHE B N 1
ATOM 6623 C CA . PHE B 1 187 ? 169.034 9.891 166.435 1.00 53.13 187 PHE B CA 1
ATOM 6624 C C . PHE B 1 187 ? 169.912 9.477 165.253 1.00 53.63 187 PHE B C 1
ATOM 6625 O O . PHE B 1 187 ? 169.394 9.044 164.227 1.00 56.36 187 PHE B O 1
ATOM 6633 N N . ARG B 1 188 ? 171.227 9.620 165.395 1.00 51.10 188 ARG B N 1
ATOM 6634 C CA . ARG B 1 188 ? 172.159 9.118 164.393 1.00 55.26 188 ARG B CA 1
ATOM 6635 C C . ARG B 1 188 ? 171.900 7.642 164.108 1.00 56.20 188 ARG B C 1
ATOM 6636 O O . ARG B 1 188 ? 171.922 7.193 162.954 1.00 53.51 188 ARG B O 1
ATOM 6644 N N . SER B 1 189 ? 171.656 6.888 165.172 1.00 53.91 189 SER B N 1
ATOM 6645 C CA . SER B 1 189 ? 171.457 5.453 165.036 1.00 56.10 189 SER B CA 1
ATOM 6646 C C . SER B 1 189 ? 170.116 5.128 164.383 1.00 55.79 189 SER B C 1
ATOM 6647 O O . SER B 1 189 ? 170.010 4.188 163.588 1.00 51.87 189 SER B O 1
ATOM 6650 N N . GLY B 1 190 ? 169.095 5.912 164.721 1.00 52.95 190 GLY B N 1
ATOM 6651 C CA . GLY B 1 190 ? 167.802 5.775 164.084 1.00 51.10 190 GLY B CA 1
ATOM 6652 C C . GLY B 1 190 ? 167.954 6.052 162.603 1.00 49.65 190 GLY B C 1
ATOM 6653 O O . GLY B 1 190 ? 167.316 5.407 161.769 1.00 47.07 190 GLY B O 1
ATOM 6654 N N . ALA B 1 191 ? 168.822 7.011 162.286 1.00 51.90 191 ALA B N 1
ATOM 6655 C CA . ALA B 1 191 ? 169.098 7.396 160.904 1.00 51.21 191 ALA B CA 1
ATOM 6656 C C . ALA B 1 191 ? 169.707 6.244 160.120 1.00 50.73 191 ALA B C 1
ATOM 6657 O O . ALA B 1 191 ? 169.316 5.989 158.982 1.00 49.53 191 ALA B O 1
ATOM 6659 N N . VAL B 1 192 ? 170.683 5.574 160.728 1.00 49.64 192 VAL B N 1
ATOM 6660 C CA . VAL B 1 192 ? 171.286 4.388 160.143 1.00 48.28 192 VAL B CA 1
ATOM 6661 C C . VAL B 1 192 ? 170.203 3.448 159.638 1.00 48.28 192 VAL B C 1
ATOM 6662 O O . VAL B 1 192 ? 170.250 3.006 158.491 1.00 52.27 192 VAL B O 1
ATOM 6666 N N . MET B 1 193 ? 169.215 3.164 160.481 1.00 43.55 193 MET B N 1
ATOM 6667 C CA . MET B 1 193 ? 168.157 2.244 160.089 1.00 47.00 193 MET B CA 1
ATOM 6668 C C . MET B 1 193 ? 167.284 2.837 158.988 1.00 45.75 193 MET B C 1
ATOM 6669 O O . MET B 1 193 ? 166.901 2.145 158.060 1.00 43.28 193 MET B O 1
ATOM 6674 N N . GLY B 1 194 ? 166.983 4.127 159.101 1.00 48.29 194 GLY B N 1
ATOM 6675 C CA . GLY B 1 194 ? 166.102 4.793 158.163 1.00 46.44 194 GLY B CA 1
ATOM 6676 C C . GLY B 1 194 ? 166.675 4.837 156.765 1.00 49.31 194 GLY B C 1
ATOM 6677 O O . GLY B 1 194 ? 165.984 4.543 155.787 1.00 47.24 194 GLY B O 1
ATOM 6678 N N . PHE B 1 195 ? 167.947 5.204 156.668 1.00 48.90 195 PHE B N 1
ATOM 6679 C CA . PHE B 1 195 ? 168.591 5.317 155.365 1.00 52.10 195 PHE B CA 1
ATOM 6680 C C . PHE B 1 195 ? 168.935 3.953 154.764 1.00 47.29 195 PHE B C 1
ATOM 6681 O O . PHE B 1 195 ? 168.741 3.748 153.579 1.00 45.84 195 PHE B O 1
ATOM 6689 N N . LEU B 1 196 ? 169.431 3.028 155.583 1.00 48.84 196 LEU B N 1
ATOM 6690 C CA . LEU B 1 196 ? 169.684 1.672 155.106 1.00 47.52 196 LEU B CA 1
ATOM 6691 C C . LEU B 1 196 ? 168.421 1.053 154.545 1.00 49.75 196 LEU B C 1
ATOM 6692 O O . LEU B 1 196 ? 168.442 0.503 153.451 1.00 46.36 196 LEU B O 1
ATOM 6697 N N . LEU B 1 197 ? 167.318 1.146 155.284 1.00 47.89 197 LEU B N 1
ATOM 6698 C CA . LEU B 1 197 ? 166.068 0.568 154.805 1.00 44.75 197 LEU B CA 1
ATOM 6699 C C . LEU B 1 197 ? 165.582 1.217 153.511 1.00 45.66 197 LEU B C 1
ATOM 6700 O O . LEU B 1 197 ? 165.283 0.527 152.539 1.00 40.57 197 LEU B O 1
ATOM 6705 N N . ALA B 1 198 ? 165.516 2.543 153.500 1.00 44.06 198 ALA B N 1
ATOM 6706 C CA . ALA B 1 198 ? 165.029 3.253 152.328 1.00 44.66 198 ALA B CA 1
ATOM 6707 C C . ALA B 1 198 ? 165.907 2.990 151.102 1.00 46.46 198 ALA B C 1
ATOM 6708 O O . ALA B 1 198 ? 165.400 2.643 150.043 1.00 43.58 198 ALA B O 1
ATOM 6710 N N . ALA B 1 199 ? 167.217 3.155 151.256 1.00 46.36 199 ALA B N 1
ATOM 6711 C CA . ALA B 1 199 ? 168.157 2.973 150.155 1.00 48.61 199 ALA B CA 1
ATOM 6712 C C . ALA B 1 199 ? 168.151 1.537 149.631 1.00 47.84 199 ALA B C 1
ATOM 6713 O O . ALA B 1 199 ? 168.120 1.298 148.426 1.00 49.18 199 ALA B O 1
ATOM 6715 N N . ASN B 1 200 ? 168.186 0.582 150.547 1.00 47.46 200 ASN B N 1
ATOM 6716 C CA . ASN B 1 200 ? 168.212 -0.815 150.163 1.00 49.54 200 ASN B CA 1
ATOM 6717 C C . ASN B 1 200 ? 166.916 -1.255 149.466 1.00 51.11 200 ASN B C 1
ATOM 6718 O O . ASN B 1 200 ? 166.941 -2.053 148.516 1.00 42.95 200 ASN B O 1
ATOM 6723 N N . GLY B 1 201 ? 165.788 -0.726 149.937 1.00 47.61 201 GLY B N 1
ATOM 6724 C CA . GLY B 1 201 ? 164.490 -1.092 149.393 1.00 45.72 201 GLY B CA 1
ATOM 6725 C C . GLY B 1 201 ? 164.347 -0.569 147.979 1.00 45.95 201 GLY B C 1
ATOM 6726 O O . GLY B 1 201 ? 163.741 -1.213 147.117 1.00 44.12 201 GLY B O 1
ATOM 6727 N N . LEU B 1 202 ? 164.918 0.611 147.754 1.00 45.51 202 LEU B N 1
ATOM 6728 C CA . LEU B 1 202 ? 164.943 1.240 146.447 1.00 45.58 202 LEU B CA 1
ATOM 6729 C C . LEU B 1 202 ? 165.878 0.494 145.494 1.00 48.50 202 LEU B C 1
ATOM 6730 O O . LEU B 1 202 ? 165.479 0.115 144.383 1.00 48.17 202 LEU B O 1
ATOM 6735 N N . LEU B 1 203 ? 167.117 0.286 145.934 1.00 46.77 203 LEU B N 1
ATOM 6736 C CA . LEU B 1 203 ? 168.136 -0.377 145.115 1.00 49.83 203 LEU B CA 1
ATOM 6737 C C . LEU B 1 203 ? 167.689 -1.747 144.622 1.00 46.26 203 LEU B C 1
ATOM 6738 O O . LEU B 1 203 ? 167.908 -2.112 143.470 1.00 43.13 203 LEU B O 1
ATOM 6743 N N . VAL B 1 204 ? 167.057 -2.506 145.509 1.00 46.96 204 VAL B N 1
ATOM 6744 C CA . VAL B 1 204 ? 166.636 -3.858 145.172 1.00 45.57 204 VAL B CA 1
ATOM 6745 C C . VAL B 1 204 ? 165.519 -3.804 144.139 1.00 48.30 204 VAL B C 1
ATOM 6746 O O . VAL B 1 204 ? 165.548 -4.529 143.144 1.00 47.81 204 VAL B O 1
ATOM 6750 N N . LEU B 1 205 ? 164.554 -2.914 144.370 1.00 48.76 205 LEU B N 1
ATOM 6751 C CA . LEU B 1 205 ? 163.456 -2.710 143.427 1.00 49.28 205 LEU B CA 1
ATOM 6752 C C . LEU B 1 205 ? 163.978 -2.338 142.035 1.00 47.95 205 LEU B C 1
ATOM 6753 O O . LEU B 1 205 ? 163.601 -2.955 141.035 1.00 43.00 205 LEU B O 1
ATOM 6758 N N . TYR B 1 206 ? 164.850 -1.332 141.994 1.00 48.79 206 TYR B N 1
ATOM 6759 C CA . TYR B 1 206 ? 165.496 -0.879 140.768 1.00 46.46 206 TYR B CA 1
ATOM 6760 C C . TYR B 1 206 ? 166.212 -2.021 140.060 1.00 49.01 206 TYR B C 1
ATOM 6761 O O . TYR B 1 206 ? 166.039 -2.217 138.861 1.00 48.16 206 TYR B O 1
ATOM 6770 N N . ILE B 1 207 ? 167.025 -2.764 140.808 1.00 48.25 207 ILE B N 1
ATOM 6771 C CA . ILE B 1 207 ? 167.754 -3.890 140.243 1.00 48.60 207 ILE B CA 1
ATOM 6772 C C . ILE B 1 207 ? 166.796 -4.925 139.650 1.00 47.72 207 ILE B C 1
ATOM 6773 O O . ILE B 1 207 ? 167.003 -5.404 138.540 1.00 48.41 207 ILE B O 1
ATOM 6778 N N . ALA B 1 208 ? 165.747 -5.259 140.397 1.00 47.26 208 ALA B N 1
ATOM 6779 C CA . ALA B 1 208 ? 164.791 -6.272 139.966 1.00 44.80 208 ALA B CA 1
ATOM 6780 C C . ALA B 1 208 ? 164.036 -5.840 138.709 1.00 49.10 208 ALA B C 1
ATOM 6781 O O . ALA B 1 208 ? 163.670 -6.665 137.881 1.00 48.17 208 ALA B O 1
ATOM 6783 N N . ILE B 1 209 ? 163.789 -4.545 138.574 1.00 46.44 209 ILE B N 1
ATOM 6784 C CA . ILE B 1 209 ? 163.092 -4.050 137.408 1.00 45.82 209 ILE B CA 1
ATOM 6785 C C . ILE B 1 209 ? 163.963 -4.211 136.162 1.00 49.62 209 ILE B C 1
ATOM 6786 O O . ILE B 1 209 ? 163.484 -4.673 135.128 1.00 49.21 209 ILE B O 1
ATOM 6791 N N . ASN B 1 210 ? 165.235 -3.836 136.267 1.00 48.71 210 ASN B N 1
ATOM 6792 C CA . ASN B 1 210 ? 166.161 -3.951 135.149 1.00 49.23 210 ASN B CA 1
ATOM 6793 C C . ASN B 1 210 ? 166.375 -5.402 134.738 1.00 50.09 210 ASN B C 1
ATOM 6794 O O . ASN B 1 210 ? 166.405 -5.712 133.553 1.00 53.26 210 ASN B O 1
ATOM 6799 N N . LEU B 1 211 ? 166.511 -6.290 135.717 1.00 49.58 211 LEU B N 1
ATOM 6800 C CA . LEU B 1 211 ? 166.643 -7.714 135.424 1.00 50.76 211 LEU B CA 1
ATOM 6801 C C . LEU B 1 211 ? 165.398 -8.246 134.729 1.00 53.57 211 LEU B C 1
ATOM 6802 O O . LEU B 1 211 ? 165.494 -8.894 133.685 1.00 51.07 211 LEU B O 1
ATOM 6807 N N . PHE B 1 212 ? 164.232 -7.972 135.307 1.00 49.26 212 PHE B N 1
ATOM 6808 C CA . PHE B 1 212 ? 162.972 -8.452 134.746 1.00 51.02 212 PHE B CA 1
ATOM 6809 C C . PHE B 1 212 ? 162.762 -7.948 133.312 1.00 49.72 212 PHE B C 1
ATOM 6810 O O . PHE B 1 212 ? 162.239 -8.670 132.461 1.00 45.30 212 PHE B O 1
ATOM 6818 N N . LYS B 1 213 ? 163.187 -6.716 133.045 1.00 51.61 213 LYS B N 1
ATOM 6819 C CA . LYS B 1 213 ? 163.006 -6.114 131.722 1.00 51.08 213 LYS B CA 1
ATOM 6820 C C . LYS B 1 213 ? 163.740 -6.894 130.622 1.00 54.05 213 LYS B C 1
ATOM 6821 O O . LYS B 1 213 ? 163.325 -6.876 129.459 1.00 52.22 213 LYS B O 1
ATOM 6827 N N . ILE B 1 214 ? 164.813 -7.585 131.003 1.00 52.77 214 ILE B N 1
ATOM 6828 C CA . ILE B 1 214 ? 165.548 -8.461 130.094 1.00 54.06 214 ILE B CA 1
ATOM 6829 C C . ILE B 1 214 ? 164.624 -9.506 129.472 1.00 53.70 214 ILE B C 1
ATOM 6830 O O . ILE B 1 214 ? 164.752 -9.837 128.293 1.00 55.96 214 ILE B O 1
ATOM 6835 N N . TYR B 1 215 ? 163.684 -10.022 130.253 1.00 50.85 215 TYR B N 1
ATOM 6836 C CA . TYR B 1 215 ? 162.774 -11.029 129.723 1.00 50.77 215 TYR B CA 1
ATOM 6837 C C . TYR B 1 215 ? 161.556 -10.426 129.042 1.00 51.78 215 TYR B C 1
ATOM 6838 O O . TYR B 1 215 ? 161.114 -10.918 128.002 1.00 53.43 215 TYR B O 1
ATOM 6847 N N . TYR B 1 216 ? 161.006 -9.372 129.636 1.00 48.19 216 TYR B N 1
ATOM 6848 C CA . TYR B 1 216 ? 159.697 -8.876 129.231 1.00 46.50 216 TYR B CA 1
ATOM 6849 C C . TYR B 1 216 ? 159.747 -7.994 127.999 1.00 48.02 216 TYR B C 1
ATOM 6850 O O . TYR B 1 216 ? 158.781 -7.933 127.239 1.00 46.92 216 TYR B O 1
ATOM 6859 N N . GLY B 1 217 ? 160.874 -7.322 127.801 1.00 50.42 217 GLY B N 1
ATOM 6860 C CA . GLY B 1 217 ? 161.070 -6.518 126.610 1.00 45.36 217 GLY B CA 1
ATOM 6861 C C . GLY B 1 217 ? 160.079 -5.376 126.523 1.00 51.32 217 GLY B C 1
ATOM 6862 O O . GLY B 1 217 ? 160.091 -4.470 127.362 1.00 53.51 217 GLY B O 1
ATOM 6863 N N . ASP B 1 218 ? 159.220 -5.420 125.509 1.00 51.05 218 ASP B N 1
ATOM 6864 C CA . ASP B 1 218 ? 158.202 -4.391 125.317 1.00 50.38 218 ASP B CA 1
ATOM 6865 C C . ASP B 1 218 ? 156.934 -4.628 126.147 1.00 45.25 218 ASP B C 1
ATOM 6866 O O . ASP B 1 218 ? 156.095 -3.731 126.266 1.00 44.91 218 ASP B O 1
ATOM 6871 N N . ASP B 1 219 ? 156.787 -5.830 126.702 1.00 35.61 219 ASP B N 1
ATOM 6872 C CA . ASP B 1 219 ? 155.632 -6.128 127.546 1.00 43.15 219 ASP B CA 1
ATOM 6873 C C . ASP B 1 219 ? 155.835 -5.548 128.958 1.00 41.53 219 ASP B C 1
ATOM 6874 O O . ASP B 1 219 ? 156.146 -6.276 129.900 1.00 39.58 219 ASP B O 1
ATOM 6879 N N . TRP B 1 220 ? 155.664 -4.236 129.092 1.00 41.92 220 TRP B N 1
ATOM 6880 C CA . TRP B 1 220 ? 155.833 -3.574 130.386 1.00 43.63 220 TRP B CA 1
ATOM 6881 C C . TRP B 1 220 ? 154.682 -3.859 131.353 1.00 44.32 220 TRP B C 1
ATOM 6882 O O . TRP B 1 220 ? 154.882 -3.894 132.573 1.00 42.50 220 TRP B O 1
ATOM 6893 N N . GLY B 1 221 ? 153.491 -4.087 130.809 1.00 40.62 221 GLY B N 1
ATOM 6894 C CA . GLY B 1 221 ? 152.373 -4.547 131.608 1.00 40.37 221 GLY B CA 1
ATOM 6895 C C . GLY B 1 221 ? 152.761 -5.781 132.401 1.00 44.86 221 GLY B C 1
ATOM 6896 O O . GLY B 1 221 ? 152.659 -5.798 133.636 1.00 41.85 221 GLY B O 1
ATOM 6897 N N . GLY B 1 222 ? 153.235 -6.807 131.697 1.00 43.35 222 GLY B N 1
ATOM 6898 C CA . GLY B 1 222 ? 153.628 -8.054 132.335 1.00 38.85 222 GLY B CA 1
ATOM 6899 C C . GLY B 1 222 ? 154.815 -7.897 133.272 1.00 40.51 222 GLY B C 1
ATOM 6900 O O . GLY B 1 222 ? 154.918 -8.611 134.264 1.00 40.48 222 GLY B O 1
ATOM 6901 N N . LEU B 1 223 ? 155.711 -6.970 132.947 1.00 38.48 223 LEU B N 1
ATOM 6902 C CA . LEU B 1 223 ? 156.912 -6.732 133.729 1.00 38.52 223 LEU B CA 1
ATOM 6903 C C . LEU B 1 223 ? 156.528 -6.308 135.161 1.00 43.28 223 LEU B C 1
ATOM 6904 O O . LEU B 1 223 ? 156.870 -6.962 136.155 1.00 39.43 223 LEU B O 1
ATOM 6909 N N . PHE B 1 224 ? 155.800 -5.204 135.242 1.00 41.83 224 PHE B N 1
ATOM 6910 C CA . PHE B 1 224 ? 155.450 -4.617 136.510 1.00 41.53 224 PHE B CA 1
ATOM 6911 C C . PHE B 1 224 ? 154.350 -5.384 137.214 1.00 42.90 224 PHE B C 1
ATOM 6912 O O . PHE B 1 224 ? 154.214 -5.285 138.426 1.00 41.04 224 PHE B O 1
ATOM 6920 N N . GLU B 1 225 ? 153.578 -6.162 136.463 1.00 41.77 225 GLU B N 1
ATOM 6921 C CA . GLU B 1 225 ? 152.614 -7.066 137.090 1.00 40.69 225 GLU B CA 1
ATOM 6922 C C . GLU B 1 225 ? 153.373 -8.106 137.889 1.00 43.08 225 GLU B C 1
ATOM 6923 O O . GLU B 1 225 ? 152.971 -8.477 138.999 1.00 42.69 225 GLU B O 1
ATOM 6929 N N . ALA B 1 226 ? 154.485 -8.569 137.330 1.00 37.68 226 ALA B N 1
ATOM 6930 C CA . ALA B 1 226 ? 155.291 -9.566 138.014 1.00 42.48 226 ALA B CA 1
ATOM 6931 C C . ALA B 1 226 ? 156.052 -8.922 139.191 1.00 39.14 226 ALA B C 1
ATOM 6932 O O . ALA B 1 226 ? 156.135 -9.497 140.268 1.00 37.13 226 ALA B O 1
ATOM 6934 N N . ILE B 1 227 ? 156.589 -7.729 138.957 1.00 34.56 227 ILE B N 1
ATOM 6935 C CA . ILE B 1 227 ? 157.315 -6.971 139.954 1.00 40.86 227 ILE B CA 1
ATOM 6936 C C . ILE B 1 227 ? 156.459 -6.718 141.198 1.00 40.65 227 ILE B C 1
ATOM 6937 O O . ILE B 1 227 ? 156.969 -6.668 142.302 1.00 36.36 227 ILE B O 1
ATOM 6942 N N . ASP B 1 228 ? 155.148 -6.625 141.013 1.00 41.59 228 ASP B N 1
ATOM 6943 C CA . ASP B 1 228 ? 154.225 -6.342 142.107 1.00 39.98 228 ASP B CA 1
ATOM 6944 C C . ASP B 1 228 ? 154.305 -7.365 143.244 1.00 38.57 228 ASP B C 1
ATOM 6945 O O . ASP B 1 228 ? 153.838 -7.107 144.361 1.00 35.79 228 ASP B O 1
ATOM 6950 N N . GLY B 1 229 ? 154.915 -8.515 142.964 1.00 37.91 229 GLY B N 1
ATOM 6951 C CA . GLY B 1 229 ? 155.125 -9.547 143.970 1.00 33.43 229 GLY B CA 1
ATOM 6952 C C . GLY B 1 229 ? 156.090 -9.106 145.058 1.00 36.80 229 GLY B C 1
ATOM 6953 O O . GLY B 1 229 ? 156.076 -9.651 146.162 1.00 37.91 229 GLY B O 1
ATOM 6954 N N . TYR B 1 230 ? 156.914 -8.108 144.740 1.00 37.45 230 TYR B N 1
ATOM 6955 C CA . TYR B 1 230 ? 157.874 -7.521 145.671 1.00 40.52 230 TYR B CA 1
ATOM 6956 C C . TYR B 1 230 ? 157.207 -7.041 146.961 1.00 40.96 230 TYR B C 1
ATOM 6957 O O . TYR B 1 230 ? 157.629 -7.404 148.071 1.00 40.65 230 TYR B O 1
ATOM 6966 N N . GLY B 1 231 ? 156.179 -6.211 146.811 1.00 36.83 231 GLY B N 1
ATOM 6967 C CA . GLY B 1 231 ? 155.434 -5.715 147.948 1.00 37.97 231 GLY B CA 1
ATOM 6968 C C . GLY B 1 231 ? 154.651 -6.817 148.634 1.00 38.77 231 GLY B C 1
ATOM 6969 O O . GLY B 1 231 ? 154.409 -6.753 149.844 1.00 35.66 231 GLY B O 1
ATOM 6970 N N . LEU B 1 232 ? 154.248 -7.829 147.866 1.00 36.13 232 LEU B N 1
ATOM 6971 C CA . LEU B 1 232 ? 153.519 -8.958 148.446 1.00 38.17 232 LEU B CA 1
ATOM 6972 C C . LEU B 1 232 ? 154.411 -9.744 149.408 1.00 36.47 232 LEU B C 1
ATOM 6973 O O . LEU B 1 232 ? 153.965 -10.156 150.486 1.00 37.15 232 LEU B O 1
ATOM 6978 N N . GLY B 1 233 ? 155.668 -9.948 149.013 1.00 34.46 233 GLY B N 1
ATOM 6979 C CA . GLY B 1 233 ? 156.627 -10.644 149.847 1.00 36.36 233 GLY B CA 1
ATOM 6980 C C . GLY B 1 233 ? 156.948 -9.815 151.076 1.00 39.03 233 GLY B C 1
ATOM 6981 O O . GLY B 1 233 ? 157.013 -10.335 152.189 1.00 38.06 233 GLY B O 1
ATOM 6982 N N . GLY B 1 234 ? 157.133 -8.515 150.861 1.00 42.53 234 GLY B N 1
ATOM 6983 C CA . GLY B 1 234 ? 157.498 -7.597 151.924 1.00 39.42 234 GLY B CA 1
ATOM 6984 C C . GLY B 1 234 ? 156.487 -7.529 153.053 1.00 39.09 234 GLY B C 1
ATOM 6985 O O . GLY B 1 234 ? 156.870 -7.556 154.217 1.00 40.95 234 GLY B O 1
ATOM 6986 N N . SER B 1 235 ? 155.201 -7.438 152.724 1.00 35.86 235 SER B N 1
ATOM 6987 C CA . SER B 1 235 ? 154.187 -7.286 153.757 1.00 34.25 235 SER B CA 1
ATOM 6988 C C . SER B 1 235 ? 153.768 -8.619 154.360 1.00 36.03 235 SER B C 1
ATOM 6989 O O . SER B 1 235 ? 153.379 -8.681 155.529 1.00 37.95 235 SER B O 1
ATOM 6992 N N . SER B 1 236 ? 153.853 -9.675 153.560 1.00 35.64 236 SER B N 1
ATOM 6993 C CA . SER B 1 236 ? 153.521 -11.025 153.999 1.00 34.37 236 SER B CA 1
ATOM 6994 C C . SER B 1 236 ? 154.401 -11.380 155.158 1.00 38.35 236 SER B C 1
ATOM 6995 O O . SER B 1 236 ? 153.958 -11.880 156.204 1.00 39.12 236 SER B O 1
ATOM 6998 N N . MET B 1 237 ? 155.677 -11.113 154.968 1.00 32.94 237 MET B N 1
ATOM 6999 C CA . MET B 1 237 ? 156.623 -11.506 155.963 1.00 38.31 237 MET B CA 1
ATOM 7000 C C . MET B 1 237 ? 156.614 -10.483 157.107 1.00 40.53 237 MET B C 1
ATOM 7001 O O . MET B 1 237 ? 156.852 -10.842 158.259 1.00 43.48 237 MET B O 1
ATOM 7006 N N . ALA B 1 238 ? 156.283 -9.229 156.799 1.00 36.85 238 ALA B N 1
ATOM 7007 C CA . ALA B 1 238 ? 156.144 -8.202 157.832 1.00 39.14 238 ALA B CA 1
ATOM 7008 C C . ALA B 1 238 ? 154.982 -8.503 158.779 1.00 37.42 238 ALA B C 1
ATOM 7009 O O . ALA B 1 238 ? 155.036 -8.165 159.965 1.00 38.50 238 ALA B O 1
ATOM 7011 N N . LEU B 1 239 ? 153.927 -9.128 158.262 1.00 34.32 239 LEU B N 1
ATOM 7012 C CA . LEU B 1 239 ? 152.788 -9.460 159.109 1.00 35.60 239 LEU B CA 1
ATOM 7013 C C . LEU B 1 239 ? 153.239 -10.331 160.269 1.00 37.44 239 LEU B C 1
ATOM 7014 O O . LEU B 1 239 ? 152.916 -10.058 161.423 1.00 37.65 239 LEU B O 1
ATOM 7019 N N . PHE B 1 240 ? 154.009 -11.367 159.970 1.00 36.73 240 PHE B N 1
ATOM 7020 C CA . PHE B 1 240 ? 154.526 -12.227 161.031 1.00 39.77 240 PHE B CA 1
ATOM 7021 C C . PHE B 1 240 ? 155.538 -11.514 161.940 1.00 35.87 240 PHE B C 1
ATOM 7022 O O . PHE B 1 240 ? 155.498 -11.668 163.153 1.00 38.12 240 PHE B O 1
ATOM 7030 N N . GLY B 1 241 ? 156.427 -10.718 161.354 1.00 36.74 241 GLY B N 1
ATOM 7031 C CA . GLY B 1 241 ? 157.387 -9.964 162.137 1.00 38.09 241 GLY B CA 1
ATOM 7032 C C . GLY B 1 241 ? 156.775 -8.972 163.124 1.00 40.25 241 GLY B C 1
ATOM 7033 O O . GLY B 1 241 ? 157.323 -8.753 164.200 1.00 38.37 241 GLY B O 1
ATOM 7034 N N . ARG B 1 242 ? 155.650 -8.364 162.760 1.00 37.69 242 ARG B N 1
ATOM 7035 C CA . ARG B 1 242 ? 155.002 -7.379 163.618 1.00 33.72 242 ARG B CA 1
ATOM 7036 C C . ARG B 1 242 ? 154.219 -8.113 164.687 1.00 36.68 242 ARG B C 1
ATOM 7037 O O . ARG B 1 242 ? 154.220 -7.718 165.860 1.00 36.36 242 ARG B O 1
ATOM 7045 N N . VAL B 1 243 ? 153.564 -9.198 164.290 1.00 34.54 243 VAL B N 1
ATOM 7046 C CA . VAL B 1 243 ? 152.754 -9.974 165.233 1.00 35.77 243 VAL B CA 1
ATOM 7047 C C . VAL B 1 243 ? 153.616 -10.814 166.178 1.00 38.97 243 VAL B C 1
ATOM 7048 O O . VAL B 1 243 ? 153.429 -10.771 167.393 1.00 37.73 243 VAL B O 1
ATOM 7052 N N . GLY B 1 244 ? 154.543 -11.585 165.610 1.00 39.27 244 GLY B N 1
ATOM 7053 C CA . GLY B 1 244 ? 155.478 -12.365 166.396 1.00 36.43 244 GLY B CA 1
ATOM 7054 C C . GLY B 1 244 ? 156.311 -11.500 167.333 1.00 38.30 244 GLY B C 1
ATOM 7055 O O . GLY B 1 244 ? 156.378 -11.760 168.534 1.00 34.37 244 GLY B O 1
ATOM 7056 N N . GLY B 1 245 ? 156.958 -10.476 166.787 1.00 37.31 245 GLY B N 1
ATOM 7057 C CA . GLY B 1 245 ? 157.764 -9.593 167.608 1.00 35.48 245 GLY B CA 1
ATOM 7058 C C . GLY B 1 245 ? 156.880 -8.890 168.622 1.00 38.64 245 GLY B C 1
ATOM 7059 O O . GLY B 1 245 ? 157.261 -8.715 169.784 1.00 38.21 245 GLY B O 1
ATOM 7060 N N . GLY B 1 246 ? 155.682 -8.507 168.183 1.00 35.76 246 GLY B N 1
ATOM 7061 C CA . GLY B 1 246 ? 154.743 -7.798 169.033 1.00 36.00 246 GLY B CA 1
ATOM 7062 C C . GLY B 1 246 ? 154.229 -8.623 170.198 1.00 39.01 246 GLY B C 1
ATOM 7063 O O . GLY B 1 246 ? 154.073 -8.105 171.305 1.00 34.54 246 GLY B O 1
ATOM 7064 N N . ILE B 1 247 ? 153.942 -9.901 169.957 1.00 38.24 247 ILE B N 1
ATOM 7065 C CA . ILE B 1 247 ? 153.515 -10.767 171.051 1.00 36.25 247 ILE B CA 1
ATOM 7066 C C . ILE B 1 247 ? 154.671 -10.996 172.028 1.00 36.77 247 ILE B C 1
ATOM 7067 O O . ILE B 1 247 ? 154.477 -10.935 173.242 1.00 40.63 247 ILE B O 1
ATOM 7072 N N . TYR B 1 248 ? 155.863 -11.270 171.495 1.00 37.88 248 TYR B N 1
ATOM 7073 C CA . TYR B 1 248 ? 157.062 -11.473 172.310 1.00 40.29 248 TYR B CA 1
ATOM 7074 C C . TYR B 1 248 ? 157.244 -10.298 173.272 1.00 40.07 248 TYR B C 1
ATOM 7075 O O . TYR B 1 248 ? 157.309 -10.473 174.489 1.00 37.73 248 TYR B O 1
ATOM 7084 N N . THR B 1 249 ? 157.337 -9.095 172.713 1.00 40.42 249 THR B N 1
ATOM 7085 C CA . THR B 1 249 ? 157.700 -7.947 173.528 1.00 38.92 249 THR B CA 1
ATOM 7086 C C . THR B 1 249 ? 156.641 -7.586 174.565 1.00 38.90 249 THR B C 1
ATOM 7087 O O . THR B 1 249 ? 156.969 -7.205 175.680 1.00 39.79 249 THR B O 1
ATOM 7091 N N . LYS B 1 250 ? 155.372 -7.740 174.218 1.00 39.71 250 LYS B N 1
ATOM 7092 C CA . LYS B 1 250 ? 154.316 -7.286 175.115 1.00 37.21 250 LYS B CA 1
ATOM 7093 C C . LYS B 1 250 ? 154.022 -8.254 176.247 1.00 38.66 250 LYS B C 1
ATOM 7094 O O . LYS B 1 250 ? 153.566 -7.848 177.317 1.00 39.80 250 LYS B O 1
ATOM 7100 N N . ALA B 1 251 ? 154.298 -9.531 176.021 1.00 38.78 251 ALA B N 1
ATOM 7101 C CA . ALA B 1 251 ? 154.179 -10.504 177.096 1.00 40.83 251 ALA B CA 1
ATOM 7102 C C . ALA B 1 251 ? 155.170 -10.144 178.210 1.00 39.83 251 ALA B C 1
ATOM 7103 O O . ALA B 1 251 ? 154.835 -10.190 179.390 1.00 37.29 251 ALA B O 1
ATOM 7105 N N . ALA B 1 252 ? 156.383 -9.772 177.810 1.00 38.58 252 ALA B N 1
ATOM 7106 C CA . ALA B 1 252 ? 157.441 -9.387 178.733 1.00 40.80 252 ALA B CA 1
ATOM 7107 C C . ALA B 1 252 ? 157.134 -8.052 179.399 1.00 42.39 252 ALA B C 1
ATOM 7108 O O . ALA B 1 252 ? 157.256 -7.908 180.616 1.00 39.58 252 ALA B O 1
ATOM 7110 N N . ASP B 1 253 ? 156.755 -7.075 178.582 1.00 40.46 253 ASP B N 1
ATOM 7111 C CA . ASP B 1 253 ? 156.473 -5.719 179.052 1.00 39.42 253 ASP B CA 1
ATOM 7112 C C . ASP B 1 253 ? 155.405 -5.726 180.149 1.00 40.20 253 ASP B C 1
ATOM 7113 O O . ASP B 1 253 ? 155.654 -5.283 181.294 1.00 38.23 253 ASP B O 1
ATOM 7118 N N . VAL B 1 254 ? 154.227 -6.256 179.815 1.00 36.13 254 VAL B N 1
ATOM 7119 C CA . VAL B 1 254 ? 153.134 -6.333 180.781 1.00 39.15 254 VAL B CA 1
ATOM 7120 C C . VAL B 1 254 ? 153.551 -7.088 182.046 1.00 39.42 254 VAL B C 1
ATOM 7121 O O . VAL B 1 254 ? 153.258 -6.648 183.157 1.00 41.07 254 VAL B O 1
ATOM 7125 N N . GLY B 1 255 ? 154.253 -8.208 181.879 1.00 38.77 255 GLY B N 1
ATOM 7126 C CA . GLY B 1 255 ? 154.664 -9.014 183.021 1.00 37.70 255 GLY B CA 1
ATOM 7127 C C . GLY B 1 255 ? 155.622 -8.280 183.948 1.00 41.94 255 GLY B C 1
ATOM 7128 O O . GLY B 1 255 ? 155.387 -8.185 185.143 1.00 40.86 255 GLY B O 1
ATOM 7129 N N . ALA B 1 256 ? 156.703 -7.759 183.380 1.00 40.93 256 ALA B N 1
ATOM 7130 C CA . ALA B 1 256 ? 157.703 -7.029 184.133 1.00 39.71 256 ALA B CA 1
ATOM 7131 C C . ALA B 1 256 ? 157.084 -5.862 184.907 1.00 44.96 256 ALA B C 1
ATOM 7132 O O . ALA B 1 256 ? 157.351 -5.677 186.103 1.00 41.85 256 ALA B O 1
ATOM 7134 N N . ASP B 1 257 ? 156.254 -5.077 184.224 1.00 41.84 257 ASP B N 1
ATOM 7135 C CA . ASP B 1 257 ? 155.718 -3.851 184.810 1.00 38.81 257 ASP B CA 1
ATOM 7136 C C . ASP B 1 257 ? 154.682 -4.094 185.903 1.00 43.15 257 ASP B C 1
ATOM 7137 O O . ASP B 1 257 ? 154.639 -3.361 186.883 1.00 39.76 257 ASP B O 1
ATOM 7142 N N . LEU B 1 258 ? 153.862 -5.130 185.753 1.00 43.47 258 LEU B N 1
ATOM 7143 C CA . LEU B 1 258 ? 152.812 -5.377 186.738 1.00 40.28 258 LEU B CA 1
ATOM 7144 C C . LEU B 1 258 ? 153.370 -5.921 188.050 1.00 45.43 258 LEU B C 1
ATOM 7145 O O . LEU B 1 258 ? 152.982 -5.474 189.137 1.00 45.16 258 LEU B O 1
ATOM 7150 N N . VAL B 1 259 ? 154.280 -6.883 187.965 1.00 42.54 259 VAL B N 1
ATOM 7151 C CA . VAL B 1 259 ? 154.849 -7.439 189.187 1.00 45.56 259 VAL B CA 1
ATOM 7152 C C . VAL B 1 259 ? 155.838 -6.454 189.808 1.00 45.10 259 VAL B C 1
ATOM 7153 O O . VAL B 1 259 ? 155.754 -6.153 190.995 1.00 48.55 259 VAL B O 1
ATOM 7157 N N . GLY B 1 260 ? 156.764 -5.948 188.999 1.00 45.08 260 GLY B N 1
ATOM 7158 C CA . GLY B 1 260 ? 157.768 -5.022 189.481 1.00 43.54 260 GLY B CA 1
ATOM 7159 C C . GLY B 1 260 ? 157.177 -3.740 190.041 1.00 48.89 260 GLY B C 1
ATOM 7160 O O . GLY B 1 260 ? 157.378 -3.411 191.216 1.00 47.40 260 GLY B O 1
ATOM 7161 N N . LYS B 1 261 ? 156.439 -3.016 189.204 1.00 45.57 261 LYS B N 1
ATOM 7162 C CA . LYS B 1 261 ? 155.962 -1.680 189.562 1.00 46.33 261 LYS B CA 1
ATOM 7163 C C . LYS B 1 261 ? 154.667 -1.657 190.386 1.00 45.27 261 LYS B C 1
ATOM 7164 O O . LYS B 1 261 ? 154.553 -0.880 191.326 1.00 48.46 261 LYS B O 1
ATOM 7170 N N . VAL B 1 262 ? 153.698 -2.503 190.050 1.00 41.95 262 VAL B N 1
ATOM 7171 C CA . VAL B 1 262 ? 152.401 -2.458 190.731 1.00 44.37 262 VAL B CA 1
ATOM 7172 C C . VAL B 1 262 ? 152.375 -3.295 192.011 1.00 48.80 262 VAL B C 1
ATOM 7173 O O . VAL B 1 262 ? 151.860 -2.848 193.040 1.00 49.41 262 VAL B O 1
ATOM 7177 N N . GLU B 1 263 ? 152.928 -4.503 191.945 1.00 46.20 263 GLU B N 1
ATOM 7178 C CA . GLU B 1 263 ? 152.912 -5.412 193.088 1.00 48.75 263 GLU B CA 1
ATOM 7179 C C . GLU B 1 263 ? 154.087 -5.212 194.056 1.00 48.11 263 GLU B C 1
ATOM 7180 O O . GLU B 1 263 ? 153.872 -5.080 195.251 1.00 49.99 263 GLU B O 1
ATOM 7186 N N . ARG B 1 264 ? 155.314 -5.177 193.539 1.00 48.48 264 ARG B N 1
ATOM 7187 C CA . ARG B 1 264 ? 156.509 -5.225 194.384 1.00 45.70 264 ARG B CA 1
ATOM 7188 C C . ARG B 1 264 ? 157.175 -3.884 194.666 1.00 50.91 264 ARG B C 1
ATOM 7189 O O . ARG B 1 264 ? 158.176 -3.831 195.384 1.00 50.13 264 ARG B O 1
ATOM 7197 N N . ASN B 1 265 ? 156.637 -2.814 194.091 1.00 50.53 265 ASN B N 1
ATOM 7198 C CA . ASN B 1 265 ? 157.142 -1.469 194.338 1.00 46.50 265 ASN B CA 1
ATOM 7199 C C . ASN B 1 265 ? 158.631 -1.276 194.066 1.00 49.18 265 ASN B C 1
ATOM 7200 O O . ASN B 1 265 ? 159.341 -0.683 194.876 1.00 52.77 265 ASN B O 1
ATOM 7205 N N . ILE B 1 266 ? 159.106 -1.774 192.934 1.00 47.72 266 ILE B N 1
ATOM 7206 C CA . ILE B 1 266 ? 160.493 -1.556 192.534 1.00 48.55 266 ILE B CA 1
ATOM 7207 C C . ILE B 1 266 ? 160.504 -0.764 191.228 1.00 48.72 266 ILE B C 1
ATOM 7208 O O . ILE B 1 266 ? 159.484 -0.718 190.535 1.00 46.69 266 ILE B O 1
ATOM 7213 N N . PRO B 1 267 ? 161.646 -0.127 190.890 1.00 48.68 267 PRO B N 1
ATOM 7214 C CA . PRO B 1 267 ? 161.705 0.659 189.650 1.00 45.51 267 PRO B CA 1
ATOM 7215 C C . PRO B 1 267 ? 161.459 -0.181 188.402 1.00 46.44 267 PRO B C 1
ATOM 7216 O O . PRO B 1 267 ? 161.665 -1.405 188.406 1.00 43.75 267 PRO B O 1
ATOM 7220 N N . GLU B 1 268 ? 161.013 0.496 187.346 1.00 44.17 268 GLU B N 1
ATOM 7221 C CA . GLU B 1 268 ? 160.915 -0.096 186.019 1.00 42.96 268 GLU B CA 1
ATOM 7222 C C . GLU B 1 268 ? 162.306 -0.538 185.588 1.00 43.04 268 GLU B C 1
ATOM 7223 O O . GLU B 1 268 ? 163.290 0.130 185.907 1.00 46.00 268 GLU B O 1
ATOM 7229 N N . ASP B 1 269 ? 162.381 -1.669 184.888 1.00 41.91 269 ASP B N 1
ATOM 7230 C CA . ASP B 1 269 ? 163.642 -2.207 184.362 1.00 44.57 269 ASP B CA 1
ATOM 7231 C C . ASP B 1 269 ? 164.643 -2.649 185.432 1.00 49.40 269 ASP B C 1
ATOM 7232 O O . ASP B 1 269 ? 165.836 -2.789 185.148 1.00 51.28 269 ASP B O 1
ATOM 7237 N N . ASP B 1 270 ? 164.160 -2.870 186.651 1.00 49.87 270 ASP B N 1
ATOM 7238 C CA . ASP B 1 270 ? 165.030 -3.260 187.756 1.00 46.92 270 ASP B CA 1
ATOM 7239 C C . ASP B 1 270 ? 165.623 -4.639 187.492 1.00 47.16 270 ASP B C 1
ATOM 7240 O O . ASP B 1 270 ? 164.886 -5.590 187.231 1.00 46.13 270 ASP B O 1
ATOM 7245 N N . PRO B 1 271 ? 166.962 -4.752 187.566 1.00 50.81 271 PRO B N 1
ATOM 7246 C CA . PRO B 1 271 ? 167.672 -6.000 187.247 1.00 50.70 271 PRO B CA 1
ATOM 7247 C C . PRO B 1 271 ? 167.227 -7.191 188.098 1.00 51.25 271 PRO B C 1
ATOM 7248 O O . PRO B 1 271 ? 167.505 -8.336 187.722 1.00 52.38 271 PRO B O 1
ATOM 7252 N N . ARG B 1 272 ? 166.542 -6.939 189.212 1.00 46.88 272 ARG B N 1
ATOM 7253 C CA . ARG B 1 272 ? 165.973 -8.034 189.997 1.00 51.34 272 ARG B CA 1
ATOM 7254 C C . ARG B 1 272 ? 164.776 -8.686 189.312 1.00 46.46 272 ARG B C 1
ATOM 7255 O O . ARG B 1 272 ? 164.450 -9.846 189.572 1.00 48.45 272 ARG B O 1
ATOM 7263 N N . ASN B 1 273 ? 164.114 -7.930 188.445 1.00 49.78 273 ASN B N 1
ATOM 7264 C CA . ASN B 1 273 ? 162.974 -8.446 187.701 1.00 45.08 273 ASN B CA 1
ATOM 7265 C C . ASN B 1 273 ? 163.431 -9.405 186.594 1.00 47.71 273 ASN B C 1
ATOM 7266 O O . ASN B 1 273 ? 164.138 -9.004 185.657 1.00 47.03 273 ASN B O 1
ATOM 7271 N N . PRO B 1 274 ? 163.026 -10.682 186.698 1.00 46.01 274 PRO B N 1
ATOM 7272 C CA . PRO B 1 274 ? 163.429 -11.683 185.706 1.00 46.48 274 PRO B CA 1
ATOM 7273 C C . PRO B 1 274 ? 162.846 -11.450 184.304 1.00 45.67 274 PRO B C 1
ATOM 7274 O O . PRO B 1 274 ? 163.312 -12.092 183.364 1.00 47.88 274 PRO B O 1
ATOM 7278 N N . ALA B 1 275 ? 161.863 -10.562 184.156 1.00 47.47 275 ALA B N 1
ATOM 7279 C CA . ALA B 1 275 ? 161.280 -10.299 182.824 1.00 45.28 275 ALA B CA 1
ATOM 7280 C C . ALA B 1 275 ? 161.928 -9.129 182.093 1.00 43.19 275 ALA B C 1
ATOM 7281 O O . ALA B 1 275 ? 161.571 -8.835 180.956 1.00 46.34 275 ALA B O 1
ATOM 7283 N N . VAL B 1 276 ? 162.877 -8.460 182.741 1.00 44.46 276 VAL B N 1
ATOM 7284 C CA . VAL B 1 276 ? 163.441 -7.214 182.206 1.00 42.93 276 VAL B CA 1
ATOM 7285 C C . VAL B 1 276 ? 164.302 -7.389 180.940 1.00 44.07 276 VAL B C 1
ATOM 7286 O O . VAL B 1 276 ? 164.321 -6.518 180.067 1.00 41.49 276 VAL B O 1
ATOM 7290 N N . ILE B 1 277 ? 165.002 -8.514 180.837 1.00 45.40 277 ILE B N 1
ATOM 7291 C CA . ILE B 1 277 ? 165.799 -8.797 179.648 1.00 45.73 277 ILE B CA 1
ATOM 7292 C C . ILE B 1 277 ? 164.883 -9.064 178.446 1.00 45.01 277 ILE B C 1
ATOM 7293 O O . ILE B 1 277 ? 165.099 -8.531 177.362 1.00 39.75 277 ILE B O 1
ATOM 7298 N N . ALA B 1 278 ? 163.856 -9.882 178.650 1.00 43.47 278 ALA B N 1
ATOM 7299 C CA . ALA B 1 278 ? 162.873 -10.132 177.606 1.00 43.94 278 ALA B CA 1
ATOM 7300 C C . ALA B 1 278 ? 162.164 -8.828 177.192 1.00 44.23 278 ALA B C 1
ATOM 7301 O O . ALA B 1 278 ? 161.935 -8.599 175.996 1.00 45.92 278 ALA B O 1
ATOM 7303 N N . ASP B 1 279 ? 161.841 -7.980 178.174 1.00 39.98 279 ASP B N 1
ATOM 7304 C CA . ASP B 1 279 ? 161.256 -6.653 177.928 1.00 38.88 279 ASP B CA 1
ATOM 7305 C C . ASP B 1 279 ? 162.143 -5.853 176.980 1.00 41.38 279 ASP B C 1
ATOM 7306 O O . ASP B 1 279 ? 161.703 -5.413 175.908 1.00 41.63 279 ASP B O 1
ATOM 7311 N N . ASN B 1 280 ? 163.398 -5.673 177.365 1.00 40.70 280 ASN B N 1
ATOM 7312 C CA . ASN B 1 280 ? 164.309 -4.860 176.569 1.00 42.29 280 ASN B CA 1
ATOM 7313 C C . ASN B 1 280 ? 164.725 -5.522 175.253 1.00 43.87 280 ASN B C 1
ATOM 7314 O O . ASN B 1 280 ? 165.000 -4.820 174.281 1.00 42.61 280 ASN B O 1
ATOM 7319 N N . VAL B 1 281 ? 164.757 -6.859 175.220 1.00 42.24 281 VAL B N 1
ATOM 7320 C CA . VAL B 1 281 ? 164.987 -7.579 173.970 1.00 43.20 281 VAL B CA 1
ATOM 7321 C C . VAL B 1 281 ? 163.810 -7.285 173.041 1.00 45.68 281 VAL B C 1
ATOM 7322 O O . VAL B 1 281 ? 163.975 -7.035 171.836 1.00 40.58 281 VAL B O 1
ATOM 7326 N N . GLY B 1 282 ? 162.619 -7.292 173.633 1.00 43.40 282 GLY B N 1
ATOM 7327 C CA . GLY B 1 282 ? 161.394 -7.104 172.893 1.00 39.96 282 GLY B CA 1
ATOM 7328 C C . GLY B 1 282 ? 161.300 -5.794 172.140 1.00 43.40 282 GLY B C 1
ATOM 7329 O O . GLY B 1 282 ? 160.738 -5.746 171.038 1.00 44.04 282 GLY B O 1
ATOM 7330 N N . ASP B 1 283 ? 161.841 -4.731 172.729 1.00 42.59 283 ASP B N 1
ATOM 7331 C CA . ASP B 1 283 ? 161.884 -3.437 172.061 1.00 41.83 283 ASP B CA 1
ATOM 7332 C C . ASP B 1 283 ? 162.552 -3.547 170.696 1.00 42.67 283 ASP B C 1
ATOM 7333 O O . ASP B 1 283 ? 162.123 -2.899 169.744 1.00 41.66 283 ASP B O 1
ATOM 7338 N N . ASN B 1 284 ? 163.609 -4.353 170.603 1.00 42.53 284 ASN B N 1
ATOM 7339 C CA . ASN B 1 284 ? 164.346 -4.475 169.342 1.00 45.78 284 ASN B CA 1
ATOM 7340 C C . ASN B 1 284 ? 163.679 -5.465 168.397 1.00 42.87 284 ASN B C 1
ATOM 7341 O O . ASN B 1 284 ? 163.792 -5.362 167.179 1.00 42.93 284 ASN B O 1
ATOM 7346 N N . VAL B 1 285 ? 162.948 -6.399 168.985 1.00 42.24 285 VAL B N 1
ATOM 7347 C CA . VAL B 1 285 ? 162.398 -7.535 168.267 1.00 43.25 285 VAL B CA 1
ATOM 7348 C C . VAL B 1 285 ? 160.995 -7.249 167.698 1.00 43.38 285 VAL B C 1
ATOM 7349 O O . VAL B 1 285 ? 160.573 -7.851 166.711 1.00 43.42 285 VAL B O 1
ATOM 7353 N N . GLY B 1 286 ? 160.287 -6.313 168.319 1.00 40.78 286 GLY B N 1
ATOM 7354 C CA . GLY B 1 286 ? 158.995 -5.880 167.821 1.00 38.46 286 GLY B CA 1
ATOM 7355 C C . GLY B 1 286 ? 159.104 -4.458 167.302 1.00 39.07 286 GLY B C 1
ATOM 7356 O O . GLY B 1 286 ? 159.127 -4.239 166.098 1.00 41.26 286 GLY B O 1
ATOM 7357 N N . ASP B 1 287 ? 159.204 -3.499 168.217 1.00 38.77 287 ASP B N 1
ATOM 7358 C CA . ASP B 1 287 ? 159.242 -2.082 167.874 1.00 38.43 287 ASP B CA 1
ATOM 7359 C C . ASP B 1 287 ? 160.312 -1.706 166.856 1.00 38.15 287 ASP B C 1
ATOM 7360 O O . ASP B 1 287 ? 160.210 -0.662 166.207 1.00 38.69 287 ASP B O 1
ATOM 7365 N N . ILE B 1 288 ? 161.357 -2.518 166.735 1.00 37.45 288 ILE B N 1
ATOM 7366 C CA . ILE B 1 288 ? 162.395 -2.222 165.743 1.00 42.55 288 ILE B CA 1
ATOM 7367 C C . ILE B 1 288 ? 162.296 -3.137 164.523 1.00 39.49 288 ILE B C 1
ATOM 7368 O O . ILE B 1 288 ? 162.030 -2.667 163.425 1.00 40.59 288 ILE B O 1
ATOM 7373 N N . ALA B 1 289 ? 162.485 -4.441 164.718 1.00 39.42 289 ALA B N 1
ATOM 7374 C CA . ALA B 1 289 ? 162.518 -5.367 163.587 1.00 40.27 289 ALA B CA 1
ATOM 7375 C C . ALA B 1 289 ? 161.166 -5.458 162.862 1.00 41.32 289 ALA B C 1
ATOM 7376 O O . ALA B 1 289 ? 161.092 -5.262 161.645 1.00 39.49 289 ALA B O 1
ATOM 7378 N N . GLY B 1 290 ? 160.107 -5.763 163.612 1.00 39.32 290 GLY B N 1
ATOM 7379 C CA . GLY B 1 290 ? 158.771 -5.825 163.054 1.00 36.86 290 GLY B CA 1
ATOM 7380 C C . GLY B 1 290 ? 158.366 -4.523 162.382 1.00 40.93 290 GLY B C 1
ATOM 7381 O O . GLY B 1 290 ? 157.791 -4.526 161.293 1.00 42.86 290 GLY B O 1
ATOM 7382 N N . MET B 1 291 ? 158.661 -3.402 163.029 1.00 40.73 291 MET B N 1
ATOM 7383 C CA . MET B 1 291 ? 158.279 -2.106 162.493 1.00 40.19 291 MET B CA 1
ATOM 7384 C C . MET B 1 291 ? 159.009 -1.842 161.183 1.00 40.24 291 MET B C 1
ATOM 7385 O O . MET B 1 291 ? 158.440 -1.267 160.246 1.00 38.68 291 MET B O 1
ATOM 7390 N N . GLY B 1 292 ? 160.273 -2.255 161.118 1.00 41.89 292 GLY B N 1
ATOM 7391 C CA . GLY B 1 292 ? 161.079 -2.022 159.928 1.00 42.44 292 GLY B CA 1
ATOM 7392 C C . GLY B 1 292 ? 160.557 -2.785 158.726 1.00 41.50 292 GLY B C 1
ATOM 7393 O O . GLY B 1 292 ? 160.498 -2.264 157.607 1.00 40.69 292 GLY B O 1
ATOM 7394 N N . SER B 1 293 ? 160.171 -4.028 158.964 1.00 39.33 293 SER B N 1
ATOM 7395 C CA . SER B 1 293 ? 159.583 -4.845 157.924 1.00 41.62 293 SER B CA 1
ATOM 7396 C C . SER B 1 293 ? 158.263 -4.254 157.466 1.00 39.92 293 SER B C 1
ATOM 7397 O O . SER B 1 293 ? 157.974 -4.183 156.265 1.00 41.73 293 SER B O 1
ATOM 7400 N N . ASP B 1 294 ? 157.476 -3.845 158.451 1.00 36.01 294 ASP B N 1
ATOM 7401 C CA . ASP B 1 294 ? 156.202 -3.183 158.262 1.00 35.99 294 ASP B CA 1
ATOM 7402 C C . ASP B 1 294 ? 156.344 -2.037 157.263 1.00 37.49 294 ASP B C 1
ATOM 7403 O O . ASP B 1 294 ? 155.624 -1.973 156.269 1.00 36.26 294 ASP B O 1
ATOM 7408 N N . LEU B 1 295 ? 157.294 -1.143 157.504 1.00 37.59 295 LEU B N 1
ATOM 7409 C CA . LEU B 1 295 ? 157.404 0.043 156.658 1.00 34.53 295 LEU B CA 1
ATOM 7410 C C . LEU B 1 295 ? 158.075 -0.269 155.343 1.00 37.30 295 LEU B C 1
ATOM 7411 O O . LEU B 1 295 ? 157.846 0.427 154.354 1.00 39.19 295 LEU B O 1
ATOM 7416 N N . PHE B 1 296 ? 158.896 -1.315 155.312 1.00 41.39 296 PHE B N 1
ATOM 7417 C CA . PHE B 1 296 ? 159.417 -1.749 154.033 1.00 40.97 296 PHE B CA 1
ATOM 7418 C C . PHE B 1 296 ? 158.241 -2.203 153.181 1.00 37.57 296 PHE B C 1
ATOM 7419 O O . PHE B 1 296 ? 158.179 -1.893 152.003 1.00 36.73 296 PHE B O 1
ATOM 7427 N N . GLY B 1 297 ? 157.306 -2.926 153.798 1.00 39.21 297 GLY B N 1
ATOM 7428 C CA . GLY B 1 297 ? 156.093 -3.345 153.120 1.00 35.72 297 GLY B CA 1
ATOM 7429 C C . GLY B 1 297 ? 155.323 -2.160 152.572 1.00 39.09 297 GLY B C 1
ATOM 7430 O O . GLY B 1 297 ? 154.850 -2.181 151.424 1.00 39.75 297 GLY B O 1
ATOM 7431 N N . SER B 1 298 ? 155.207 -1.113 153.385 1.00 35.64 298 SER B N 1
ATOM 7432 C CA . SER B 1 298 ? 154.540 0.107 152.955 1.00 37.76 298 SER B CA 1
ATOM 7433 C C . SER B 1 298 ? 155.236 0.700 151.743 1.00 37.38 298 SER B C 1
ATOM 7434 O O . SER B 1 298 ? 154.595 1.009 150.738 1.00 36.77 298 SER B O 1
ATOM 7437 N N . TYR B 1 299 ? 156.551 0.863 151.842 1.00 36.40 299 TYR B N 1
ATOM 7438 C CA . TYR B 1 299 ? 157.305 1.441 150.743 1.00 39.03 299 TYR B CA 1
ATOM 7439 C C . TYR B 1 299 ? 157.120 0.647 149.446 1.00 37.77 299 TYR B C 1
ATOM 7440 O O . TYR B 1 299 ? 156.838 1.222 148.407 1.00 36.13 299 TYR B O 1
ATOM 7449 N N . ALA B 1 300 ? 157.259 -0.674 149.531 1.00 40.25 300 ALA B N 1
ATOM 7450 C CA . ALA B 1 300 ? 157.229 -1.536 148.350 1.00 36.62 300 ALA B CA 1
ATOM 7451 C C . ALA B 1 300 ? 155.861 -1.597 147.669 1.00 38.02 300 ALA B C 1
ATOM 7452 O O . ALA B 1 300 ? 155.768 -1.464 146.443 1.00 41.45 300 ALA B O 1
ATOM 7454 N N . GLU B 1 301 ? 154.807 -1.808 148.452 1.00 37.47 301 GLU B N 1
ATOM 7455 C CA . GLU B 1 301 ? 153.450 -1.835 147.907 1.00 36.54 301 GLU B CA 1
ATOM 7456 C C . GLU B 1 301 ? 153.082 -0.531 147.210 1.00 39.91 301 GLU B C 1
ATOM 7457 O O . GLU B 1 301 ? 152.490 -0.546 146.133 1.00 36.67 301 GLU B O 1
ATOM 7463 N N . SER B 1 302 ? 153.429 0.591 147.838 1.00 40.84 302 SER B N 1
ATOM 7464 C CA . SER B 1 302 ? 153.162 1.894 147.250 1.00 38.45 302 SER B CA 1
ATOM 7465 C C . SER B 1 302 ? 153.903 2.091 145.940 1.00 39.04 302 SER B C 1
ATOM 7466 O O . SER B 1 302 ? 153.301 2.495 144.939 1.00 36.78 302 SER B O 1
ATOM 7469 N N . SER B 1 303 ? 155.203 1.811 145.947 1.00 37.72 303 SER B N 1
ATOM 7470 C CA . SER B 1 303 ? 155.991 1.896 144.719 1.00 41.98 303 SER B CA 1
ATOM 7471 C C . SER B 1 303 ? 155.395 0.982 143.663 1.00 39.12 303 SER B C 1
ATOM 7472 O O . SER B 1 303 ? 155.097 1.413 142.550 1.00 40.42 303 SER B O 1
ATOM 7475 N N . CYS B 1 304 ? 155.186 -0.275 144.035 1.00 41.43 304 CYS B N 1
ATOM 7476 C CA . CYS B 1 304 ? 154.704 -1.268 143.084 1.00 40.01 304 CYS B CA 1
ATOM 7477 C C . CYS B 1 304 ? 153.323 -0.936 142.528 1.00 41.34 304 CYS B C 1
ATOM 7478 O O . CYS B 1 304 ? 153.100 -1.044 141.328 1.00 42.16 304 CYS B O 1
ATOM 7481 N N . ALA B 1 305 ? 152.402 -0.523 143.395 1.00 40.76 305 ALA B N 1
ATOM 7482 C CA . ALA B 1 305 ? 151.047 -0.198 142.953 1.00 38.59 305 ALA B CA 1
ATOM 7483 C C . ALA B 1 305 ? 151.059 0.910 141.918 1.00 37.19 305 ALA B C 1
ATOM 7484 O O . ALA B 1 305 ? 150.329 0.855 140.929 1.00 36.11 305 ALA B O 1
ATOM 7486 N N . ALA B 1 306 ? 151.880 1.927 142.146 1.00 35.82 306 ALA B N 1
ATOM 7487 C CA . ALA B 1 306 ? 152.013 2.995 141.163 1.00 35.54 306 ALA B CA 1
ATOM 7488 C C . ALA B 1 306 ? 152.550 2.425 139.836 1.00 38.41 306 ALA B C 1
ATOM 7489 O O . ALA B 1 306 ? 152.131 2.836 138.753 1.00 38.30 306 ALA B O 1
ATOM 7491 N N . LEU B 1 307 ? 153.477 1.476 139.942 1.00 37.61 307 LEU B N 1
ATOM 7492 C CA . LEU B 1 307 ? 154.088 0.859 138.779 1.00 40.66 307 LEU B CA 1
ATOM 7493 C C . LEU B 1 307 ? 153.081 0.062 137.950 1.00 41.65 307 LEU B C 1
ATOM 7494 O O . LEU B 1 307 ? 153.081 0.163 136.733 1.00 39.48 307 LEU B O 1
ATOM 7499 N N . VAL B 1 308 ? 152.217 -0.725 138.584 1.00 39.37 308 VAL B N 1
ATOM 7500 C CA . VAL B 1 308 ? 151.295 -1.488 137.766 1.00 39.46 308 VAL B CA 1
ATOM 7501 C C . VAL B 1 308 ? 150.298 -0.605 137.012 1.00 38.53 308 VAL B C 1
ATOM 7502 O O . VAL B 1 308 ? 149.990 -0.893 135.857 1.00 41.40 308 VAL B O 1
ATOM 7506 N N . VAL B 1 309 ? 149.816 0.477 137.624 1.00 35.55 309 VAL B N 1
ATOM 7507 C CA . VAL B 1 309 ? 148.871 1.330 136.905 1.00 36.97 309 VAL B CA 1
ATOM 7508 C C . VAL B 1 309 ? 149.563 2.066 135.755 1.00 39.02 309 VAL B C 1
ATOM 7509 O O . VAL B 1 309 ? 149.043 2.133 134.635 1.00 35.61 309 VAL B O 1
ATOM 7513 N N . ALA B 1 310 ? 150.745 2.603 136.036 1.00 37.51 310 ALA B N 1
ATOM 7514 C CA . ALA B 1 310 ? 151.473 3.365 135.038 1.00 37.39 310 ALA B CA 1
ATOM 7515 C C . ALA B 1 310 ? 151.858 2.480 133.845 1.00 42.58 310 ALA B C 1
ATOM 7516 O O . ALA B 1 310 ? 151.867 2.942 132.695 1.00 38.21 310 ALA B O 1
ATOM 7518 N N . SER B 1 311 ? 152.157 1.211 134.129 1.00 40.27 311 SER B N 1
ATOM 7519 C CA . SER B 1 311 ? 152.615 0.281 133.109 1.00 44.06 311 SER B CA 1
ATOM 7520 C C . SER B 1 311 ? 151.576 0.071 132.006 1.00 43.74 311 SER B C 1
ATOM 7521 O O . SER B 1 311 ? 151.926 -0.283 130.880 1.00 45.13 311 SER B O 1
ATOM 7524 N N . ILE B 1 312 ? 150.303 0.286 132.330 1.00 41.27 312 ILE B N 1
ATOM 7525 C CA . ILE B 1 312 ? 149.249 0.238 131.318 1.00 39.26 312 ILE B CA 1
ATOM 7526 C C . ILE B 1 312 ? 148.649 1.626 131.095 1.00 38.76 312 ILE B C 1
ATOM 7527 O O . ILE B 1 312 ? 147.494 1.765 130.692 1.00 37.97 312 ILE B O 1
ATOM 7532 N N . SER B 1 313 ? 149.453 2.647 131.383 1.00 38.19 313 SER B N 1
ATOM 7533 C CA . SER B 1 313 ? 149.118 4.028 131.072 1.00 39.80 313 SER B CA 1
ATOM 7534 C C . SER B 1 313 ? 150.033 4.444 129.926 1.00 40.10 313 SER B C 1
ATOM 7535 O O . SER B 1 313 ? 150.760 3.609 129.400 1.00 40.47 313 SER B O 1
ATOM 7538 N N . SER B 1 314 ? 150.023 5.718 129.540 1.00 41.14 314 SER B N 1
ATOM 7539 C CA . SER B 1 314 ? 150.869 6.135 128.420 1.00 42.31 314 SER B CA 1
ATOM 7540 C C . SER B 1 314 ? 152.369 5.890 128.654 1.00 46.00 314 SER B C 1
ATOM 7541 O O . SER B 1 314 ? 153.067 5.491 127.720 1.00 42.94 314 SER B O 1
ATOM 7544 N N . PHE B 1 315 ? 152.851 6.092 129.888 1.00 42.78 315 PHE B N 1
ATOM 7545 C CA . PHE B 1 315 ? 154.269 5.882 130.193 1.00 43.49 315 PHE B CA 1
ATOM 7546 C C . PHE B 1 315 ? 154.706 4.460 129.842 1.00 44.74 315 PHE B C 1
ATOM 7547 O O . PHE B 1 315 ? 155.779 4.253 129.267 1.00 44.91 315 PHE B O 1
ATOM 7555 N N . GLY B 1 316 ? 153.876 3.483 130.191 1.00 39.83 316 GLY B N 1
ATOM 7556 C CA . GLY B 1 316 ? 154.219 2.093 129.953 1.00 40.19 316 GLY B CA 1
ATOM 7557 C C . GLY B 1 316 ? 153.959 1.655 128.524 1.00 49.69 316 GLY B C 1
ATOM 7558 O O . GLY B 1 316 ? 154.717 0.862 127.947 1.00 49.29 316 GLY B O 1
ATOM 7559 N N . LEU B 1 317 ? 152.881 2.168 127.944 1.00 45.86 317 LEU B N 1
ATOM 7560 C CA . LEU B 1 317 ? 152.534 1.798 126.581 1.00 48.93 317 LEU B CA 1
ATOM 7561 C C . LEU B 1 317 ? 153.507 2.432 125.584 1.00 49.81 317 LEU B C 1
ATOM 7562 O O . LEU B 1 317 ? 153.807 1.845 124.549 1.00 50.24 317 LEU B O 1
ATOM 7567 N N . ASN B 1 318 ? 154.017 3.615 125.918 1.00 51.13 318 ASN B N 1
ATOM 7568 C CA . ASN B 1 318 ? 154.976 4.307 125.058 1.00 51.25 318 ASN B CA 1
ATOM 7569 C C . ASN B 1 318 ? 156.425 4.005 125.431 1.00 50.90 318 ASN B C 1
ATOM 7570 O O . ASN B 1 318 ? 157.353 4.584 124.863 1.00 50.87 318 ASN B O 1
ATOM 7575 N N . HIS B 1 319 ? 156.602 3.112 126.403 1.00 49.73 319 HIS B N 1
ATOM 7576 C CA . HIS B 1 319 ? 157.924 2.675 126.835 1.00 46.46 319 HIS B CA 1
ATOM 7577 C C . HIS B 1 319 ? 158.874 3.831 127.151 1.00 47.69 319 HIS B C 1
ATOM 7578 O O . HIS B 1 319 ? 160.038 3.828 126.740 1.00 47.08 319 HIS B O 1
ATOM 7585 N N . GLU B 1 320 ? 158.361 4.812 127.888 1.00 46.09 320 GLU B N 1
ATOM 7586 C CA . GLU B 1 320 ? 159.150 5.945 128.345 1.00 47.36 320 GLU B CA 1
ATOM 7587 C C . GLU B 1 320 ? 159.683 5.650 129.746 1.00 49.49 320 GLU B C 1
ATOM 7588 O O . GLU B 1 320 ? 158.957 5.801 130.731 1.00 46.97 320 GLU B O 1
ATOM 7594 N N . LEU B 1 321 ? 160.945 5.231 129.838 1.00 49.21 321 LEU B N 1
ATOM 7595 C CA . LEU B 1 321 ? 161.492 4.722 131.104 1.00 53.37 321 LEU B CA 1
ATOM 7596 C C . LEU B 1 321 ? 161.536 5.742 132.244 1.00 51.19 321 LEU B C 1
ATOM 7597 O O . LEU B 1 321 ? 161.180 5.417 133.374 1.00 50.82 321 LEU B O 1
ATOM 7602 N N . THR B 1 322 ? 161.965 6.965 131.952 1.00 47.51 322 THR B N 1
ATOM 7603 C CA . THR B 1 322 ? 162.041 7.991 132.983 1.00 50.63 322 THR B CA 1
ATOM 7604 C C . THR B 1 322 ? 160.707 8.152 133.730 1.00 51.53 322 THR B C 1
ATOM 7605 O O . THR B 1 322 ? 160.637 7.952 134.948 1.00 50.10 322 THR B O 1
ATOM 7609 N N . ALA B 1 323 ? 159.653 8.482 132.987 1.00 51.46 323 ALA B N 1
ATOM 7610 C CA . ALA B 1 323 ? 158.359 8.807 133.572 1.00 47.53 323 ALA B CA 1
ATOM 7611 C C . ALA B 1 323 ? 157.755 7.584 134.230 1.00 47.22 323 ALA B C 1
ATOM 7612 O O . ALA B 1 323 ? 157.064 7.684 135.245 1.00 50.91 323 ALA B O 1
ATOM 7614 N N . MET B 1 324 ? 158.023 6.424 133.653 1.00 48.11 324 MET B N 1
ATOM 7615 C CA . MET B 1 324 ? 157.538 5.179 134.224 1.00 47.98 324 MET B CA 1
ATOM 7616 C C . MET B 1 324 ? 158.104 4.934 135.625 1.00 46.13 324 MET B C 1
ATOM 7617 O O . MET B 1 324 ? 157.458 4.304 136.477 1.00 42.55 324 MET B O 1
ATOM 7622 N N . LEU B 1 325 ? 159.302 5.455 135.862 1.00 46.43 325 LEU B N 1
ATOM 7623 C CA . LEU B 1 325 ? 159.984 5.247 137.133 1.00 45.91 325 LEU B CA 1
ATOM 7624 C C . LEU B 1 325 ? 159.867 6.475 138.033 1.00 46.75 325 LEU B C 1
ATOM 7625 O O . LEU B 1 325 ? 160.625 6.628 139.001 1.00 47.13 325 LEU B O 1
ATOM 7630 N N . TYR B 1 326 ? 158.917 7.344 137.695 1.00 43.26 326 TYR B N 1
ATOM 7631 C CA . TYR B 1 326 ? 158.540 8.483 138.530 1.00 43.55 326 TYR B CA 1
ATOM 7632 C C . TYR B 1 326 ? 158.533 8.183 140.043 1.00 44.67 326 TYR B C 1
ATOM 7633 O O . TYR B 1 326 ? 159.118 8.951 140.816 1.00 42.51 326 TYR B O 1
ATOM 7642 N N . PRO B 1 327 ? 157.884 7.073 140.466 1.00 39.57 327 PRO B N 1
ATOM 7643 C CA . PRO B 1 327 ? 157.886 6.763 141.896 1.00 44.67 327 PRO B CA 1
ATOM 7644 C C . PRO B 1 327 ? 159.282 6.552 142.488 1.00 45.66 327 PRO B C 1
ATOM 7645 O O . PRO B 1 327 ? 159.579 7.113 143.550 1.00 43.79 327 PRO B O 1
ATOM 7649 N N . LEU B 1 328 ? 160.112 5.763 141.812 1.00 43.31 328 LEU B N 1
ATOM 7650 C CA . LEU B 1 328 ? 161.477 5.509 142.259 1.00 39.71 328 LEU B CA 1
ATOM 7651 C C . LEU B 1 328 ? 162.347 6.774 142.224 1.00 46.14 328 LEU B C 1
ATOM 7652 O O . LEU B 1 328 ? 163.296 6.902 143.001 1.00 49.46 328 LEU B O 1
ATOM 7657 N N . ILE B 1 329 ? 162.017 7.714 141.341 1.00 44.43 329 ILE B N 1
ATOM 7658 C CA . ILE B 1 329 ? 162.731 8.989 141.299 1.00 44.99 329 ILE B CA 1
ATOM 7659 C C . ILE B 1 329 ? 162.295 9.900 142.443 1.00 45.81 329 ILE B C 1
ATOM 7660 O O . ILE B 1 329 ? 163.113 10.630 143.011 1.00 45.61 329 ILE B O 1
ATOM 7665 N N . VAL B 1 330 ? 161.007 9.857 142.777 1.00 47.18 330 VAL B N 1
ATOM 7666 C CA . VAL B 1 330 ? 160.517 10.539 143.974 1.00 46.44 330 VAL B CA 1
ATOM 7667 C C . VAL B 1 330 ? 161.231 10.013 145.224 1.00 43.50 330 VAL B C 1
ATOM 7668 O O . VAL B 1 330 ? 161.678 10.794 146.064 1.00 43.67 330 VAL B O 1
ATOM 7672 N N . SER B 1 331 ? 161.360 8.696 145.339 1.00 42.60 331 SER B N 1
ATOM 7673 C CA . SER B 1 331 ? 161.980 8.121 146.532 1.00 42.39 331 SER B CA 1
ATOM 7674 C C . SER B 1 331 ? 163.467 8.449 146.586 1.00 47.23 331 SER B C 1
ATOM 7675 O O . SER B 1 331 ? 164.045 8.576 147.672 1.00 46.51 331 SER B O 1
ATOM 7678 N N . SER B 1 332 ? 164.074 8.585 145.406 1.00 47.91 332 SER B N 1
ATOM 7679 C CA . SER B 1 332 ? 165.500 8.882 145.286 1.00 46.43 332 SER B CA 1
ATOM 7680 C C . SER B 1 332 ? 165.812 10.274 145.806 1.00 45.94 332 SER B C 1
ATOM 7681 O O . SER B 1 332 ? 166.769 10.477 146.553 1.00 48.89 332 SER B O 1
ATOM 7684 N N . VAL B 1 333 ? 164.993 11.231 145.396 1.00 46.02 333 VAL B N 1
ATOM 7685 C CA . VAL B 1 333 ? 165.096 12.592 145.883 1.00 46.31 333 VAL B CA 1
ATOM 7686 C C . VAL B 1 333 ? 164.734 12.651 147.367 1.00 47.90 333 VAL B C 1
ATOM 7687 O O . VAL B 1 333 ? 165.238 13.500 148.107 1.00 51.03 333 VAL B O 1
ATOM 7691 N N . GLY B 1 334 ? 163.877 11.730 147.800 1.00 45.78 334 GLY B N 1
ATOM 7692 C CA . GLY B 1 334 ? 163.506 11.640 149.200 1.00 46.33 334 GLY B CA 1
ATOM 7693 C C . GLY B 1 334 ? 164.710 11.356 150.081 1.00 48.02 334 GLY B C 1
ATOM 7694 O O . GLY B 1 334 ? 164.887 11.994 151.119 1.00 48.84 334 GLY B O 1
ATOM 7695 N N . ILE B 1 335 ? 165.541 10.402 149.667 1.00 46.24 335 ILE B N 1
ATOM 7696 C CA . ILE B 1 335 ? 166.756 10.078 150.410 1.00 48.38 335 ILE B CA 1
ATOM 7697 C C . ILE B 1 335 ? 167.642 11.316 150.549 1.00 51.03 335 ILE B C 1
ATOM 7698 O O . ILE B 1 335 ? 168.151 11.615 151.632 1.00 54.59 335 ILE B O 1
ATOM 7703 N N . LEU B 1 336 ? 167.795 12.044 149.448 1.00 46.78 336 LEU B N 1
ATOM 7704 C CA . LEU B 1 336 ? 168.627 13.237 149.420 1.00 48.58 336 LEU B CA 1
ATOM 7705 C C . LEU B 1 336 ? 168.075 14.321 150.338 1.00 50.88 336 LEU B C 1
ATOM 7706 O O . LEU B 1 336 ? 168.820 14.915 151.128 1.00 51.79 336 LEU B O 1
ATOM 7711 N N . VAL B 1 337 ? 166.774 14.576 150.236 1.00 46.66 337 VAL B N 1
ATOM 7712 C CA . VAL B 1 337 ? 166.132 15.560 151.097 1.00 50.94 337 VAL B CA 1
ATOM 7713 C C . VAL B 1 337 ? 166.289 15.195 152.577 1.00 52.97 337 VAL B C 1
ATOM 7714 O O . VAL B 1 337 ? 166.647 16.042 153.403 1.00 50.30 337 VAL B O 1
ATOM 7718 N N . CYS B 1 338 ? 166.041 13.926 152.895 1.00 52.08 338 CYS B N 1
ATOM 7719 C CA . CYS B 1 338 ? 166.111 13.457 154.272 1.00 53.24 338 CYS B CA 1
ATOM 7720 C C . CYS B 1 338 ? 167.528 13.556 154.820 1.00 56.10 338 CYS B C 1
ATOM 7721 O O . CYS B 1 338 ? 167.722 13.906 155.987 1.00 55.65 338 CYS B O 1
ATOM 7724 N N . LEU B 1 339 ? 168.513 13.253 153.978 1.00 55.44 339 LEU B N 1
ATOM 7725 C CA . LEU B 1 339 ? 169.909 13.413 154.369 1.00 55.82 339 LEU B CA 1
ATOM 7726 C C . LEU B 1 339 ? 170.151 14.866 154.784 1.00 56.96 339 LEU B C 1
ATOM 7727 O O . LEU B 1 339 ? 170.690 15.129 155.862 1.00 55.02 339 LEU B O 1
ATOM 7732 N N . LEU B 1 340 ? 169.736 15.801 153.933 1.00 54.74 340 LEU B N 1
ATOM 7733 C CA . LEU B 1 340 ? 169.822 17.221 154.263 1.00 57.52 340 LEU B CA 1
ATOM 7734 C C . LEU B 1 340 ? 169.118 17.521 155.584 1.00 59.41 340 LEU B C 1
ATOM 7735 O O . LEU B 1 340 ? 169.653 18.222 156.445 1.00 59.08 340 LEU B O 1
ATOM 7740 N N . THR B 1 341 ? 167.916 16.973 155.734 1.00 58.41 341 THR B N 1
ATOM 7741 C CA . THR B 1 341 ? 167.094 17.192 156.919 1.00 55.51 341 THR B CA 1
ATOM 7742 C C . THR B 1 341 ? 167.789 16.685 158.176 1.00 58.02 341 THR B C 1
ATOM 7743 O O . THR B 1 341 ? 167.785 17.353 159.220 1.00 56.20 341 THR B O 1
ATOM 7747 N N . THR B 1 342 ? 168.400 15.511 158.065 1.00 56.03 342 THR B N 1
ATOM 7748 C CA . THR B 1 342 ? 169.104 14.901 159.190 1.00 57.53 342 THR B CA 1
ATOM 7749 C C . THR B 1 342 ? 170.216 15.814 159.707 1.00 62.18 342 THR B C 1
ATOM 7750 O O . THR B 1 342 ? 170.419 15.941 160.916 1.00 63.70 342 THR B O 1
ATOM 7754 N N . LEU B 1 343 ? 170.919 16.459 158.782 1.00 64.80 343 LEU B N 1
ATOM 7755 C CA . LEU B 1 343 ? 172.024 17.350 159.120 1.00 65.16 343 LEU B CA 1
ATOM 7756 C C . LEU B 1 343 ? 171.608 18.446 160.101 1.00 66.97 343 LEU B C 1
ATOM 7757 O O . LEU B 1 343 ? 172.419 18.896 160.905 1.00 71.21 343 LEU B O 1
ATOM 7762 N N . PHE B 1 344 ? 170.341 18.848 160.049 1.00 64.19 344 PHE B N 1
ATOM 7763 C CA . PHE B 1 344 ? 169.821 19.884 160.939 1.00 65.00 344 PHE B CA 1
ATOM 7764 C C . PHE B 1 344 ? 169.781 19.471 162.407 1.00 68.05 344 PHE B C 1
ATOM 7765 O O . PHE B 1 344 ? 170.192 20.231 163.277 1.00 71.01 344 PHE B O 1
ATOM 7773 N N . ALA B 1 345 ? 169.273 18.276 162.685 1.00 64.34 345 ALA B N 1
ATOM 7774 C CA . ALA B 1 345 ? 169.224 17.780 164.055 1.00 65.87 345 ALA B CA 1
ATOM 7775 C C . ALA B 1 345 ? 170.609 17.334 164.501 1.00 69.17 345 ALA B C 1
ATOM 7776 O O . ALA B 1 345 ? 170.939 17.375 165.685 1.00 71.86 345 ALA B O 1
ATOM 7778 N N . THR B 1 346 ? 171.417 16.923 163.529 1.00 71.19 346 THR B N 1
ATOM 7779 C CA . THR B 1 346 ? 172.682 16.239 163.786 1.00 70.95 346 THR B CA 1
ATOM 7780 C C . THR B 1 346 ? 173.882 17.194 163.917 1.00 72.83 346 THR B C 1
ATOM 7781 O O . THR B 1 346 ? 174.746 16.995 164.770 1.00 73.45 346 THR B O 1
ATOM 7785 N N . ASP B 1 347 ? 173.919 18.240 163.096 1.00 74.57 347 ASP B N 1
ATOM 7786 C CA . ASP B 1 347 ? 175.067 19.143 163.067 1.00 75.48 347 ASP B CA 1
ATOM 7787 C C . ASP B 1 347 ? 174.686 20.593 163.355 1.00 75.70 347 ASP B C 1
ATOM 7788 O O . ASP B 1 347 ? 175.279 21.235 164.221 1.00 82.58 347 ASP B O 1
ATOM 7793 N N . PHE B 1 348 ? 173.691 21.098 162.636 1.00 71.64 348 PHE B N 1
ATOM 7794 C CA . PHE B 1 348 ? 173.333 22.513 162.702 1.00 72.76 348 PHE B CA 1
ATOM 7795 C C . PHE B 1 348 ? 172.793 22.939 164.072 1.00 78.49 348 PHE B C 1
ATOM 7796 O O . PHE B 1 348 ? 172.922 24.102 164.450 1.00 82.84 348 PHE B O 1
ATOM 7804 N N . PHE B 1 349 ? 172.194 22.003 164.811 1.00 78.75 349 PHE B N 1
ATOM 7805 C CA . PHE B 1 349 ? 171.547 22.315 166.091 1.00 76.33 349 PHE B CA 1
ATOM 7806 C C . PHE B 1 349 ? 171.938 21.350 167.207 1.00 78.92 349 PHE B C 1
ATOM 7807 O O . PHE B 1 349 ? 172.412 20.240 166.941 1.00 80.33 349 PHE B O 1
ATOM 7815 N N . GLU B 1 350 ? 171.730 21.775 168.454 1.00 77.27 350 GLU B N 1
ATOM 7816 C CA . GLU B 1 350 ? 171.857 20.871 169.605 1.00 81.93 350 GLU B CA 1
ATOM 7817 C C . GLU B 1 350 ? 170.880 21.172 170.752 1.00 78.02 350 GLU B C 1
ATOM 7818 O O . GLU B 1 350 ? 170.440 22.308 170.955 1.00 78.27 350 GLU B O 1
ATOM 7824 N N . ILE B 1 351 ? 170.569 20.124 171.505 1.00 75.53 351 ILE B N 1
ATOM 7825 C CA . ILE B 1 351 ? 169.588 20.173 172.571 1.00 74.95 351 ILE B CA 1
ATOM 7826 C C . ILE B 1 351 ? 170.236 20.405 173.938 1.00 72.82 351 ILE B C 1
ATOM 7827 O O . ILE B 1 351 ? 171.151 19.683 174.346 1.00 73.26 351 ILE B O 1
ATOM 7832 N N . LYS B 1 352 ? 169.751 21.420 174.641 1.00 72.75 352 LYS B N 1
ATOM 7833 C CA . LYS B 1 352 ? 170.265 21.747 175.960 1.00 76.26 352 LYS B CA 1
ATOM 7834 C C . LYS B 1 352 ? 169.244 21.336 177.016 1.00 74.75 352 LYS B C 1
ATOM 7835 O O . LYS B 1 352 ? 169.606 20.853 178.090 1.00 75.86 352 LYS B O 1
ATOM 7841 N N . ALA B 1 353 ? 167.966 21.520 176.692 1.00 72.46 353 ALA B N 1
ATOM 7842 C CA . ALA B 1 353 ? 166.878 21.238 177.628 1.00 68.31 353 ALA B CA 1
ATOM 7843 C C . ALA B 1 353 ? 165.986 20.109 177.123 1.00 68.34 353 ALA B C 1
ATOM 7844 O O . ALA B 1 353 ? 165.748 19.993 175.921 1.00 66.06 353 ALA B O 1
ATOM 7846 N N . VAL B 1 354 ? 165.480 19.292 178.045 1.00 64.71 354 VAL B N 1
ATOM 7847 C CA . VAL B 1 354 ? 164.627 18.164 177.677 1.00 61.55 354 VAL B CA 1
ATOM 7848 C C . VAL B 1 354 ? 163.362 18.585 176.926 1.00 62.28 354 VAL B C 1
ATOM 7849 O O . VAL B 1 354 ? 162.783 17.785 176.194 1.00 65.81 354 VAL B O 1
ATOM 7853 N N . LYS B 1 355 ? 162.950 19.842 177.083 1.00 62.65 355 LYS B N 1
ATOM 7854 C CA . LYS B 1 355 ? 161.762 20.339 176.392 1.00 63.39 355 LYS B CA 1
ATOM 7855 C C . LYS B 1 355 ? 162.037 20.587 174.910 1.00 59.59 355 LYS B C 1
ATOM 7856 O O . LYS B 1 355 ? 161.115 20.842 174.137 1.00 55.11 355 LYS B O 1
ATOM 7862 N N . GLU B 1 356 ? 163.308 20.502 174.526 1.00 60.66 356 GLU B N 1
ATOM 7863 C CA . GLU B 1 356 ? 163.723 20.728 173.143 1.00 63.31 356 GLU B CA 1
ATOM 7864 C C . GLU B 1 356 ? 163.694 19.448 172.302 1.00 58.43 356 GLU B C 1
ATOM 7865 O O . GLU B 1 356 ? 163.830 19.505 171.088 1.00 55.06 356 GLU B O 1
ATOM 7871 N N . ILE B 1 357 ? 163.521 18.303 172.957 1.00 55.85 357 ILE B N 1
ATOM 7872 C CA . ILE B 1 357 ? 163.572 17.012 172.278 1.00 57.22 357 ILE B CA 1
ATOM 7873 C C . ILE B 1 357 ? 162.415 16.787 171.297 1.00 55.44 357 ILE B C 1
ATOM 7874 O O . ILE B 1 357 ? 162.638 16.639 170.095 1.00 54.62 357 ILE B O 1
ATOM 7879 N N . GLU B 1 358 ? 161.189 16.756 171.813 1.00 53.75 358 GLU B N 1
ATOM 7880 C CA . GLU B 1 358 ? 160.007 16.596 170.971 1.00 51.15 358 GLU B CA 1
ATOM 7881 C C . GLU B 1 358 ? 159.899 17.598 169.820 1.00 52.10 358 GLU B C 1
ATOM 7882 O O . GLU B 1 358 ? 159.585 17.199 168.702 1.00 53.49 358 GLU B O 1
ATOM 7888 N N . PRO B 1 359 ? 160.145 18.898 170.082 1.00 53.03 359 PRO B N 1
ATOM 7889 C CA . PRO B 1 359 ? 160.152 19.818 168.935 1.00 51.50 359 PRO B CA 1
ATOM 7890 C C . PRO B 1 359 ? 161.305 19.546 167.971 1.00 51.27 359 PRO B C 1
ATOM 7891 O O . PRO B 1 359 ? 161.146 19.771 166.769 1.00 51.29 359 PRO B O 1
ATOM 7895 N N . ALA B 1 360 ? 162.440 19.069 168.480 1.00 48.29 360 ALA B N 1
ATOM 7896 C CA . ALA B 1 360 ? 163.558 18.733 167.598 1.00 54.14 360 ALA B CA 1
ATOM 7897 C C . ALA B 1 360 ? 163.105 17.707 166.568 1.00 51.75 360 ALA B C 1
ATOM 7898 O O . ALA B 1 360 ? 163.296 17.885 165.368 1.00 49.19 360 ALA B O 1
ATOM 7900 N N . LEU B 1 361 ? 162.488 16.639 167.061 1.00 52.48 361 LEU B N 1
ATOM 7901 C CA . LEU B 1 361 ? 162.002 15.562 166.216 1.00 52.75 361 LEU B CA 1
ATOM 7902 C C . LEU B 1 361 ? 160.874 16.007 165.280 1.00 51.96 361 LEU B C 1
ATOM 7903 O O . LEU B 1 361 ? 160.806 15.560 164.140 1.00 46.90 361 LEU B O 1
ATOM 7908 N N . LYS B 1 362 ? 159.996 16.891 165.748 1.00 52.96 362 LYS B N 1
ATOM 7909 C CA . LYS B 1 362 ? 158.933 17.382 164.873 1.00 54.42 362 LYS B CA 1
ATOM 7910 C C . LYS B 1 362 ? 159.479 18.280 163.769 1.00 51.44 362 LYS B C 1
ATOM 7911 O O . LYS B 1 362 ? 158.911 18.344 162.681 1.00 50.72 362 LYS B O 1
ATOM 7917 N N . LYS B 1 363 ? 160.577 18.976 164.053 1.00 53.36 363 LYS B N 1
ATOM 7918 C CA . LYS B 1 363 ? 161.216 19.816 163.044 1.00 54.15 363 LYS B CA 1
ATOM 7919 C C . LYS B 1 363 ? 161.733 18.957 161.899 1.00 50.89 363 LYS B C 1
ATOM 7920 O O . LYS B 1 363 ? 161.669 19.364 160.737 1.00 52.22 363 LYS B O 1
ATOM 7926 N N . GLN B 1 364 ? 162.232 17.767 162.229 1.00 49.04 364 GLN B N 1
ATOM 7927 C CA . GLN B 1 364 ? 162.620 16.803 161.204 1.00 49.71 364 GLN B CA 1
ATOM 7928 C C . GLN B 1 364 ? 161.480 16.563 160.206 1.00 49.37 364 GLN B C 1
ATOM 7929 O O . GLN B 1 364 ? 161.699 16.536 158.999 1.00 47.21 364 GLN B O 1
ATOM 7935 N N . LEU B 1 365 ? 160.263 16.413 160.720 1.00 47.51 365 LEU B N 1
ATOM 7936 C CA . LEU B 1 365 ? 159.084 16.215 159.881 1.00 47.81 365 LEU B CA 1
ATOM 7937 C C . LEU B 1 365 ? 158.744 17.436 159.042 1.00 47.51 365 LEU B C 1
ATOM 7938 O O . LEU B 1 365 ? 158.451 17.317 157.849 1.00 45.12 365 LEU B O 1
ATOM 7943 N N . VAL B 1 366 ? 158.758 18.607 159.676 1.00 46.26 366 VAL B N 1
ATOM 7944 C CA . VAL B 1 366 ? 158.382 19.842 158.998 1.00 47.54 366 VAL B CA 1
ATOM 7945 C C . VAL B 1 366 ? 159.406 20.180 157.926 1.00 46.97 366 VAL B C 1
ATOM 7946 O O . VAL B 1 366 ? 159.051 20.463 156.787 1.00 46.97 366 VAL B O 1
ATOM 7950 N N . ILE B 1 367 ? 160.680 20.138 158.302 1.00 48.42 367 ILE B N 1
ATOM 7951 C CA . ILE B 1 367 ? 161.763 20.433 157.372 1.00 49.41 367 ILE B CA 1
ATOM 7952 C C . ILE B 1 367 ? 161.737 19.492 156.171 1.00 48.35 367 ILE B C 1
ATOM 7953 O O . ILE B 1 367 ? 161.775 19.942 155.022 1.00 49.72 367 ILE B O 1
ATOM 7958 N N . SER B 1 368 ? 161.659 18.190 156.433 1.00 47.15 368 SER B N 1
ATOM 7959 C CA . SER B 1 368 ? 161.626 17.218 155.344 1.00 48.05 368 SER B CA 1
ATOM 7960 C C . SER B 1 368 ? 160.405 17.401 154.433 1.00 47.78 368 SER B C 1
ATOM 7961 O O . SER B 1 368 ? 160.522 17.305 153.208 1.00 46.85 368 SER B O 1
ATOM 7964 N N . THR B 1 369 ? 159.246 17.687 155.020 1.00 44.37 369 THR B N 1
ATOM 7965 C CA . THR B 1 369 ? 158.038 17.904 154.223 1.00 45.85 369 THR B CA 1
ATOM 7966 C C . THR B 1 369 ? 158.203 19.093 153.291 1.00 46.69 369 THR B C 1
ATOM 7967 O O . THR B 1 369 ? 157.812 19.039 152.124 1.00 48.76 369 THR B O 1
ATOM 7971 N N . VAL B 1 370 ? 158.782 20.166 153.813 1.00 46.34 370 VAL B N 1
ATOM 7972 C CA . VAL B 1 370 ? 158.943 21.385 153.038 1.00 50.30 370 VAL B CA 1
ATOM 7973 C C . VAL B 1 370 ? 159.956 21.188 151.917 1.00 48.59 370 VAL B C 1
ATOM 7974 O O . VAL B 1 370 ? 159.686 21.521 150.767 1.00 47.12 370 VAL B O 1
ATOM 7978 N N . LEU B 1 371 ? 161.116 20.634 152.259 1.00 49.53 371 LEU B N 1
ATOM 7979 C CA . LEU B 1 371 ? 162.154 20.374 151.269 1.00 47.73 371 LEU B CA 1
ATOM 7980 C C . LEU B 1 371 ? 161.671 19.391 150.203 1.00 50.46 371 LEU B C 1
ATOM 7981 O O . LEU B 1 371 ? 161.964 19.556 149.013 1.00 50.88 371 LEU B O 1
ATOM 7986 N N . MET B 1 372 ? 160.917 18.378 150.623 1.00 50.08 372 MET B N 1
ATOM 7987 C CA . MET B 1 372 ? 160.403 17.379 149.685 1.00 48.93 372 MET B CA 1
ATOM 7988 C C . MET B 1 372 ? 159.299 17.940 148.786 1.00 47.88 372 MET B C 1
ATOM 7989 O O . MET B 1 372 ? 159.109 17.457 147.673 1.00 46.97 372 MET B O 1
ATOM 7994 N N . THR B 1 373 ? 158.572 18.953 149.256 1.00 45.13 373 THR B N 1
ATOM 7995 C CA . THR B 1 373 ? 157.589 19.603 148.391 1.00 46.71 373 THR B CA 1
ATOM 7996 C C . THR B 1 373 ? 158.327 20.207 147.204 1.00 47.79 373 THR B C 1
ATOM 7997 O O . THR B 1 373 ? 157.892 20.094 146.057 1.00 46.16 373 THR B O 1
ATOM 8001 N N . ILE B 1 374 ? 159.457 20.840 147.502 1.00 49.22 374 ILE B N 1
ATOM 8002 C CA . ILE B 1 374 ? 160.322 21.412 146.482 1.00 50.43 374 ILE B CA 1
ATOM 8003 C C . ILE B 1 374 ? 160.885 20.296 145.601 1.00 48.01 374 ILE B C 1
ATOM 8004 O O . ILE B 1 374 ? 160.904 20.404 144.369 1.00 52.80 374 ILE B O 1
ATOM 8009 N N . GLY B 1 375 ? 161.320 19.213 146.239 1.00 47.77 375 GLY B N 1
ATOM 8010 C CA . GLY B 1 375 ? 161.855 18.071 145.520 1.00 49.61 375 GLY B CA 1
ATOM 8011 C C . GLY B 1 375 ? 160.870 17.444 144.548 1.00 51.66 375 GLY B C 1
ATOM 8012 O O . GLY B 1 375 ? 161.229 17.096 143.422 1.00 49.79 375 GLY B O 1
ATOM 8013 N N . VAL B 1 376 ? 159.624 17.293 144.982 1.00 51.53 376 VAL B N 1
ATOM 8014 C CA . VAL B 1 376 ? 158.617 16.639 144.156 1.00 48.51 376 VAL B CA 1
ATOM 8015 C C . VAL B 1 376 ? 158.238 17.536 142.994 1.00 46.93 376 VAL B C 1
ATOM 8016 O O . VAL B 1 376 ? 157.921 17.057 141.908 1.00 47.98 376 VAL B O 1
ATOM 8020 N N . ALA B 1 377 ? 158.301 18.844 143.222 1.00 46.88 377 ALA B N 1
ATOM 8021 C CA . ALA B 1 377 ? 158.021 19.815 142.166 1.00 47.97 377 ALA B CA 1
ATOM 8022 C C . ALA B 1 377 ? 159.047 19.689 141.039 1.00 48.90 377 ALA B C 1
ATOM 8023 O O . ALA B 1 377 ? 158.703 19.680 139.858 1.00 48.84 377 ALA B O 1
ATOM 8025 N N . VAL B 1 378 ? 160.312 19.600 141.433 1.00 50.83 378 VAL B N 1
ATOM 8026 C CA . VAL B 1 378 ? 161.415 19.460 140.501 1.00 50.60 378 VAL B CA 1
ATOM 8027 C C . VAL B 1 378 ? 161.306 18.150 139.726 1.00 51.42 378 VAL B C 1
ATOM 8028 O O . VAL B 1 378 ? 161.364 18.144 138.489 1.00 48.79 378 VAL B O 1
ATOM 8032 N N . VAL B 1 379 ? 161.129 17.047 140.452 1.00 48.02 379 VAL B N 1
ATOM 8033 C CA . VAL B 1 379 ? 160.957 15.737 139.818 1.00 48.38 379 VAL B CA 1
ATOM 8034 C C . VAL B 1 379 ? 159.783 15.757 138.842 1.00 50.47 379 VAL B C 1
ATOM 8035 O O . VAL B 1 379 ? 159.893 15.272 137.716 1.00 49.78 379 VAL B O 1
ATOM 8039 N N . SER B 1 380 ? 158.672 16.350 139.272 1.00 49.90 380 SER B N 1
ATOM 8040 C CA . SER B 1 380 ? 157.488 16.467 138.432 1.00 49.55 380 SER B CA 1
ATOM 8041 C C . SER B 1 380 ? 157.791 17.305 137.192 1.00 52.53 380 SER B C 1
ATOM 8042 O O . SER B 1 380 ? 157.239 17.072 136.115 1.00 47.18 380 SER B O 1
ATOM 8045 N N . PHE B 1 381 ? 158.675 18.282 137.354 1.00 53.70 381 PHE B N 1
ATOM 8046 C CA . PHE B 1 381 ? 159.012 19.177 136.257 1.00 55.17 381 PHE B CA 1
ATOM 8047 C C . PHE B 1 381 ? 159.979 18.560 135.238 1.00 53.92 381 PHE B C 1
ATOM 8048 O O . PHE B 1 381 ? 159.941 18.904 134.063 1.00 57.30 381 PHE B O 1
ATOM 8056 N N . VAL B 1 382 ? 160.836 17.643 135.683 1.00 55.22 382 VAL B N 1
ATOM 8057 C CA . VAL B 1 382 ? 161.897 17.130 134.814 1.00 54.46 382 VAL B CA 1
ATOM 8058 C C . VAL B 1 382 ? 161.747 15.671 134.396 1.00 55.58 382 VAL B C 1
ATOM 8059 O O . VAL B 1 382 ? 162.472 15.205 133.516 1.00 54.64 382 VAL B O 1
ATOM 8063 N N . ALA B 1 383 ? 160.824 14.947 135.023 1.00 53.27 383 ALA B N 1
ATOM 8064 C CA . ALA B 1 383 ? 160.719 13.506 134.783 1.00 48.85 383 ALA B CA 1
ATOM 8065 C C . ALA B 1 383 ? 159.368 13.107 134.216 1.00 47.47 383 ALA B C 1
ATOM 8066 O O . ALA B 1 383 ? 159.122 11.929 133.962 1.00 50.59 383 ALA B O 1
ATOM 8068 N N . LEU B 1 384 ? 158.499 14.090 134.008 1.00 47.62 384 LEU B N 1
ATOM 8069 C CA . LEU B 1 384 ? 157.214 13.837 133.369 1.00 46.45 384 LEU B CA 1
ATOM 8070 C C . LEU B 1 384 ? 157.036 14.715 132.134 1.00 52.27 384 LEU B C 1
ATOM 8071 O O . LEU B 1 384 ? 157.477 15.870 132.110 1.00 48.71 384 LEU B O 1
ATOM 8076 N N . PRO B 1 385 ? 156.381 14.166 131.096 1.00 50.66 385 PRO B N 1
ATOM 8077 C CA . PRO B 1 385 ? 155.886 15.048 130.038 1.00 51.65 385 PRO B CA 1
ATOM 8078 C C . PRO B 1 385 ? 154.796 15.919 130.647 1.00 47.99 385 PRO B C 1
ATOM 8079 O O . PRO B 1 385 ? 154.222 15.535 131.666 1.00 49.12 385 PRO B O 1
ATOM 8083 N N . THR B 1 386 ? 154.527 17.076 130.055 1.00 47.99 386 THR B N 1
ATOM 8084 C CA . THR B 1 386 ? 153.502 17.972 130.580 1.00 46.28 386 THR B CA 1
ATOM 8085 C C . THR B 1 386 ? 152.087 17.394 130.430 1.00 46.50 386 THR B C 1
ATOM 8086 O O . THR B 1 386 ? 151.198 17.711 131.219 1.00 46.01 386 THR B O 1
ATOM 8090 N N . SER B 1 387 ? 151.890 16.554 129.416 1.00 44.38 387 SER B N 1
ATOM 8091 C CA . SER B 1 387 ? 150.620 15.860 129.206 1.00 45.87 387 SER B CA 1
ATOM 8092 C C . SER B 1 387 ? 150.877 14.381 128.976 1.00 44.17 387 SER B C 1
ATOM 8093 O O . SER B 1 387 ? 151.919 14.003 128.441 1.00 44.59 387 SER B O 1
ATOM 8096 N N . PHE B 1 388 ? 149.920 13.554 129.385 1.00 42.33 388 PHE B N 1
ATOM 8097 C CA . PHE B 1 388 ? 150.010 12.105 129.234 1.00 41.60 388 PHE B CA 1
ATOM 8098 C C . PHE B 1 388 ? 148.665 11.496 129.596 1.00 39.69 388 PHE B C 1
ATOM 8099 O O . PHE B 1 388 ? 147.726 12.216 129.926 1.00 41.46 388 PHE B O 1
ATOM 8107 N N . THR B 1 389 ? 148.557 10.176 129.537 1.00 39.48 389 THR B N 1
ATOM 8108 C CA . THR B 1 389 ? 147.309 9.547 129.953 1.00 41.58 389 THR B CA 1
ATOM 8109 C C . THR B 1 389 ? 147.519 8.560 131.090 1.00 41.90 389 THR B C 1
ATOM 8110 O O . THR B 1 389 ? 148.567 7.905 131.185 1.00 40.98 389 THR B O 1
ATOM 8114 N N . ILE B 1 390 ? 146.504 8.462 131.944 1.00 39.52 390 ILE B N 1
ATOM 8115 C CA . ILE B 1 390 ? 146.493 7.491 133.020 1.00 39.10 390 ILE B CA 1
ATOM 8116 C C . ILE B 1 390 ? 145.326 6.533 132.820 1.00 38.34 390 ILE B C 1
ATOM 8117 O O . ILE B 1 390 ? 144.194 6.965 132.594 1.00 38.79 390 ILE B O 1
ATOM 8122 N N . PHE B 1 391 ? 145.615 5.236 132.881 1.00 34.42 391 PHE B N 1
ATOM 8123 C CA . PHE B 1 391 ? 144.583 4.218 132.822 1.00 36.64 391 PHE B CA 1
ATOM 8124 C C . PHE B 1 391 ? 143.516 4.476 133.888 1.00 40.50 391 PHE B C 1
ATOM 8125 O O . PHE B 1 391 ? 143.824 4.785 135.042 1.00 39.59 391 PHE B O 1
ATOM 8133 N N . ASN B 1 392 ? 142.260 4.334 133.492 1.00 38.60 392 ASN B N 1
ATOM 8134 C CA . ASN B 1 392 ? 141.143 4.698 134.337 1.00 37.41 392 ASN B CA 1
ATOM 8135 C C . ASN B 1 392 ? 139.951 3.815 134.011 1.00 42.30 392 ASN B C 1
ATOM 8136 O O . ASN B 1 392 ? 139.026 4.235 133.296 1.00 42.32 392 ASN B O 1
ATOM 8141 N N . PHE B 1 393 ? 139.994 2.588 134.523 1.00 37.00 393 PHE B N 1
ATOM 8142 C CA . PHE B 1 393 ? 138.918 1.624 134.354 1.00 40.57 393 PHE B CA 1
ATOM 8143 C C . PHE B 1 393 ? 138.564 1.473 132.888 1.00 40.60 393 PHE B C 1
ATOM 8144 O O . PHE B 1 393 ? 137.406 1.619 132.509 1.00 41.02 393 PHE B O 1
ATOM 8152 N N . GLY B 1 394 ? 139.590 1.202 132.079 1.00 40.06 394 GLY B N 1
ATOM 8153 C CA . GLY B 1 394 ? 139.427 0.939 130.661 1.00 45.16 394 GLY B CA 1
ATOM 8154 C C . GLY B 1 394 ? 139.802 2.103 129.759 1.00 42.73 394 GLY B C 1
ATOM 8155 O O . GLY B 1 394 ? 140.319 1.913 128.664 1.00 48.98 394 GLY B O 1
ATOM 8156 N N . VAL B 1 395 ? 139.546 3.312 130.232 1.00 41.46 395 VAL B N 1
ATOM 8157 C CA . VAL B 1 395 ? 139.754 4.512 129.444 1.00 40.28 395 VAL B CA 1
ATOM 8158 C C . VAL B 1 395 ? 141.089 5.179 129.775 1.00 44.12 395 VAL B C 1
ATOM 8159 O O . VAL B 1 395 ? 141.476 5.263 130.939 1.00 43.19 395 VAL B O 1
ATOM 8163 N N . GLN B 1 396 ? 141.800 5.650 128.755 1.00 43.51 396 GLN B N 1
ATOM 8164 C CA . GLN B 1 396 ? 142.997 6.454 128.989 1.00 42.16 396 GLN B CA 1
ATOM 8165 C C . GLN B 1 396 ? 142.613 7.892 129.329 1.00 43.88 396 GLN B C 1
ATOM 8166 O O . GLN B 1 396 ? 142.028 8.591 128.506 1.00 44.92 396 GLN B O 1
ATOM 8172 N N . LYS B 1 397 ? 142.954 8.333 130.538 1.00 42.14 397 LYS B N 1
ATOM 8173 C CA . LYS B 1 397 ? 142.511 9.638 131.031 1.00 40.20 397 LYS B CA 1
ATOM 8174 C C . LYS B 1 397 ? 143.600 10.701 130.940 1.00 42.34 397 LYS B C 1
ATOM 8175 O O . LYS B 1 397 ? 144.733 10.485 131.357 1.00 40.31 397 LYS B O 1
ATOM 8181 N N . ASP B 1 398 ? 143.249 11.858 130.396 1.00 44.72 398 ASP B N 1
ATOM 8182 C CA . ASP B 1 398 ? 144.221 12.935 130.246 1.00 47.87 398 ASP B CA 1
ATOM 8183 C C . ASP B 1 398 ? 144.587 13.568 131.569 1.00 43.50 398 ASP B C 1
ATOM 8184 O O . ASP B 1 398 ? 143.723 14.056 132.289 1.00 44.61 398 ASP B O 1
ATOM 8189 N N . VAL B 1 399 ? 145.883 13.563 131.865 1.00 43.37 399 VAL B N 1
ATOM 8190 C CA . VAL B 1 399 ? 146.414 14.095 133.115 1.00 45.13 399 VAL B CA 1
ATOM 8191 C C . VAL B 1 399 ? 147.613 15.001 132.804 1.00 44.25 399 VAL B C 1
ATOM 8192 O O . VAL B 1 399 ? 148.392 14.715 131.893 1.00 44.05 399 VAL B O 1
ATOM 8196 N N . LYS B 1 400 ? 147.751 16.093 133.552 1.00 42.86 400 LYS B N 1
ATOM 8197 C CA . LYS B 1 400 ? 148.875 17.011 133.395 1.00 41.97 400 LYS B CA 1
ATOM 8198 C C . LYS B 1 400 ? 149.877 16.836 134.543 1.00 46.89 400 LYS B C 1
ATOM 8199 O O . LYS B 1 400 ? 149.490 16.512 135.670 1.00 45.92 400 LYS B O 1
ATOM 8205 N N . SER B 1 401 ? 151.158 17.062 134.263 1.00 43.57 401 SER B N 1
ATOM 8206 C CA . SER B 1 401 ? 152.203 16.898 135.273 1.00 43.43 401 SER B CA 1
ATOM 8207 C C . SER B 1 401 ? 151.970 17.691 136.571 1.00 49.05 401 SER B C 1
ATOM 8208 O O . SER B 1 401 ? 152.285 17.197 137.657 1.00 46.21 401 SER B O 1
ATOM 8211 N N . TRP B 1 402 ? 151.423 18.906 136.473 1.00 48.16 402 TRP B N 1
ATOM 8212 C CA . TRP B 1 402 ? 151.144 19.688 137.685 1.00 46.64 402 TRP B CA 1
ATOM 8213 C C . TRP B 1 402 ? 150.083 19.015 138.562 1.00 45.63 402 TRP B C 1
ATOM 8214 O O . TRP B 1 402 ? 150.066 19.211 139.781 1.00 46.32 402 TRP B O 1
ATOM 8225 N N . GLN B 1 403 ? 149.211 18.225 137.933 1.00 45.08 403 GLN B N 1
ATOM 8226 C CA . GLN B 1 403 ? 148.159 17.497 138.638 1.00 45.16 403 GLN B CA 1
ATOM 8227 C C . GLN B 1 403 ? 148.738 16.317 139.403 1.00 43.29 403 GLN B C 1
ATOM 8228 O O . GLN B 1 403 ? 148.367 16.072 140.547 1.00 43.32 403 GLN B O 1
ATOM 8234 N N . LEU B 1 404 ? 149.652 15.594 138.764 1.00 46.05 404 LEU B N 1
ATOM 8235 C CA . LEU B 1 404 ? 150.392 14.538 139.439 1.00 44.72 404 LEU B CA 1
ATOM 8236 C C . LEU B 1 404 ? 151.176 15.103 140.608 1.00 43.58 404 LEU B C 1
ATOM 8237 O O . LEU B 1 404 ? 151.261 14.471 141.658 1.00 45.80 404 LEU B O 1
ATOM 8242 N N . PHE B 1 405 ? 151.754 16.287 140.424 1.00 41.82 405 PHE B N 1
ATOM 8243 C CA . PHE B 1 405 ? 152.479 16.945 141.504 1.00 42.72 405 PHE B CA 1
ATOM 8244 C C . PHE B 1 405 ? 151.608 17.073 142.754 1.00 42.10 405 PHE B C 1
ATOM 8245 O O . PHE B 1 405 ? 152.072 16.851 143.872 1.00 39.97 405 PHE B O 1
ATOM 8253 N N . LEU B 1 406 ? 150.349 17.448 142.559 1.00 42.90 406 LEU B N 1
ATOM 8254 C CA . LEU B 1 406 ? 149.445 17.644 143.684 1.00 42.55 406 LEU B CA 1
ATOM 8255 C C . LEU B 1 406 ? 149.046 16.306 144.308 1.00 40.95 406 LEU B C 1
ATOM 8256 O O . LEU B 1 406 ? 148.846 16.220 145.516 1.00 44.29 406 LEU B O 1
ATOM 8261 N N . CYS B 1 407 ? 148.956 15.266 143.484 1.00 40.14 407 CYS B N 1
ATOM 8262 C CA . CYS B 1 407 ? 148.702 13.917 143.979 1.00 41.76 407 CYS B CA 1
ATOM 8263 C C . CYS B 1 407 ? 149.751 13.493 144.996 1.00 42.68 407 CYS B C 1
ATOM 8264 O O . CYS B 1 407 ? 149.418 13.094 146.120 1.00 39.11 407 CYS B O 1
ATOM 8267 N N . VAL B 1 408 ? 151.023 13.592 144.630 1.00 41.87 408 VAL B N 1
ATOM 8268 C CA . VAL B 1 408 ? 152.048 13.171 145.581 1.00 43.51 408 VAL B CA 1
ATOM 8269 C C . VAL B 1 408 ? 152.199 14.166 146.727 1.00 44.81 408 VAL B C 1
ATOM 8270 O O . VAL B 1 408 ? 152.409 13.763 147.877 1.00 44.89 408 VAL B O 1
ATOM 8274 N N . ALA B 1 409 ? 152.036 15.454 146.429 1.00 43.10 409 ALA B N 1
ATOM 8275 C CA . ALA B 1 409 ? 152.132 16.486 147.458 1.00 43.24 409 ALA B CA 1
ATOM 8276 C C . ALA B 1 409 ? 151.035 16.351 148.511 1.00 44.11 409 ALA B C 1
ATOM 8277 O O . ALA B 1 409 ? 151.303 16.485 149.705 1.00 40.75 409 ALA B O 1
ATOM 8279 N N . VAL B 1 410 ? 149.804 16.094 148.071 1.00 39.84 410 VAL B N 1
ATOM 8280 C CA . VAL B 1 410 ? 148.693 15.985 149.009 1.00 40.35 410 VAL B CA 1
ATOM 8281 C C . VAL B 1 410 ? 148.898 14.785 149.933 1.00 41.69 410 VAL B C 1
ATOM 8282 O O . VAL B 1 410 ? 148.521 14.825 151.109 1.00 37.74 410 VAL B O 1
ATOM 8286 N N . GLY B 1 411 ? 149.530 13.730 149.417 1.00 41.63 411 GLY B N 1
ATOM 8287 C CA . GLY B 1 411 ? 149.899 12.596 150.252 1.00 38.52 411 GLY B CA 1
ATOM 8288 C C . GLY B 1 411 ? 150.936 13.011 151.292 1.00 42.35 411 GLY B C 1
ATOM 8289 O O . GLY B 1 411 ? 150.874 12.605 152.456 1.00 38.76 411 GLY B O 1
ATOM 8290 N N . LEU B 1 412 ? 151.886 13.839 150.858 1.00 40.87 412 LEU B N 1
ATOM 8291 C CA . LEU B 1 412 ? 152.996 14.287 151.697 1.00 42.36 412 LEU B CA 1
ATOM 8292 C C . LEU B 1 412 ? 152.492 15.159 152.833 1.00 41.38 412 LEU B C 1
ATOM 8293 O O . LEU B 1 412 ? 152.891 15.002 153.986 1.00 45.27 412 LEU B O 1
ATOM 8298 N N . TRP B 1 413 ? 151.591 16.070 152.498 1.00 43.55 413 TRP B N 1
ATOM 8299 C CA . TRP B 1 413 ? 151.035 16.994 153.473 1.00 42.36 413 TRP B CA 1
ATOM 8300 C C . TRP B 1 413 ? 150.011 16.340 154.400 1.00 40.37 413 TRP B C 1
ATOM 8301 O O . TRP B 1 413 ? 149.931 16.688 155.582 1.00 42.62 413 TRP B O 1
ATOM 8312 N N . ALA B 1 414 ? 149.244 15.392 153.866 1.00 37.15 414 ALA B N 1
ATOM 8313 C CA . ALA B 1 414 ? 148.371 14.564 154.692 1.00 39.05 414 ALA B CA 1
ATOM 8314 C C . ALA B 1 414 ? 149.180 13.910 155.811 1.00 36.99 414 ALA B C 1
ATOM 8315 O O . ALA B 1 414 ? 148.750 13.887 156.968 1.00 35.85 414 ALA B O 1
ATOM 8317 N N . GLY B 1 415 ? 150.350 13.382 155.458 1.00 36.27 415 GLY B N 1
ATOM 8318 C CA . GLY B 1 415 ? 151.266 12.807 156.430 1.00 35.05 415 GLY B CA 1
ATOM 8319 C C . GLY B 1 415 ? 151.626 13.774 157.552 1.00 37.33 415 GLY B C 1
ATOM 8320 O O . GLY B 1 415 ? 151.536 13.410 158.729 1.00 34.59 415 GLY B O 1
ATOM 8321 N N . LEU B 1 416 ? 152.019 15.000 157.194 1.00 40.76 416 LEU B N 1
ATOM 8322 C CA . LEU B 1 416 ? 152.471 15.985 158.187 1.00 41.06 416 LEU B CA 1
ATOM 8323 C C . LEU B 1 416 ? 151.334 16.341 159.136 1.00 36.02 416 LEU B C 1
ATOM 8324 O O . LEU B 1 416 ? 151.521 16.397 160.348 1.00 41.21 416 LEU B O 1
ATOM 8329 N N . ILE B 1 417 ? 150.156 16.566 158.561 1.00 36.70 417 ILE B N 1
ATOM 8330 C CA . ILE B 1 417 ? 148.933 16.759 159.323 1.00 34.17 417 ILE B CA 1
ATOM 8331 C C . ILE B 1 417 ? 148.699 15.609 160.300 1.00 34.71 417 ILE B C 1
ATOM 8332 O O . ILE B 1 417 ? 148.505 15.831 161.495 1.00 35.34 417 ILE B O 1
ATOM 8337 N N . ILE B 1 418 ? 148.731 14.379 159.791 1.00 36.88 418 ILE B N 1
ATOM 8338 C CA . ILE B 1 418 ? 148.558 13.203 160.633 1.00 36.19 418 ILE B CA 1
ATOM 8339 C C . ILE B 1 418 ? 149.573 13.184 161.769 1.00 34.91 418 ILE B C 1
ATOM 8340 O O . ILE B 1 418 ? 149.229 12.856 162.912 1.00 36.38 418 ILE B O 1
ATOM 8345 N N . GLY B 1 419 ? 150.814 13.557 161.465 1.00 33.56 419 GLY B N 1
ATOM 8346 C CA . GLY B 1 419 ? 151.835 13.671 162.494 1.00 32.36 419 GLY B CA 1
ATOM 8347 C C . GLY B 1 419 ? 151.497 14.695 163.569 1.00 37.90 419 GLY B C 1
ATOM 8348 O O . GLY B 1 419 ? 151.668 14.419 164.759 1.00 38.79 419 GLY B O 1
ATOM 8349 N N . PHE B 1 420 ? 151.031 15.879 163.163 1.00 40.26 420 PHE B N 1
ATOM 8350 C CA . PHE B 1 420 ? 150.704 16.929 164.132 1.00 42.82 420 PHE B CA 1
ATOM 8351 C C . PHE B 1 420 ? 149.550 16.530 165.038 1.00 36.80 420 PHE B C 1
ATOM 8352 O O . PHE B 1 420 ? 149.613 16.722 166.248 1.00 36.60 420 PHE B O 1
ATOM 8360 N N . VAL B 1 421 ? 148.493 15.989 164.443 1.00 37.49 421 VAL B N 1
ATOM 8361 C CA . VAL B 1 421 ? 147.341 15.513 165.202 1.00 36.97 421 VAL B CA 1
ATOM 8362 C C . VAL B 1 421 ? 147.738 14.379 166.151 1.00 37.29 421 VAL B C 1
ATOM 8363 O O . VAL B 1 421 ? 147.285 14.329 167.296 1.00 39.88 421 VAL B O 1
ATOM 8367 N N . THR B 1 422 ? 148.601 13.483 165.685 1.00 34.68 422 THR B N 1
ATOM 8368 C CA . THR B 1 422 ? 149.032 12.366 166.523 1.00 37.47 422 THR B CA 1
ATOM 8369 C C . THR B 1 422 ? 149.879 12.858 167.698 1.00 35.08 422 THR B C 1
ATOM 8370 O O . THR B 1 422 ? 149.752 12.358 168.820 1.00 32.89 422 THR B O 1
ATOM 8374 N N . GLU B 1 423 ? 150.737 13.840 167.440 1.00 37.36 423 GLU B N 1
ATOM 8375 C CA . GLU B 1 423 ? 151.540 14.441 168.508 1.00 39.59 423 GLU B CA 1
ATOM 8376 C C . GLU B 1 423 ? 150.634 15.074 169.558 1.00 37.26 423 GLU B C 1
ATOM 8377 O O . GLU B 1 423 ? 150.852 14.917 170.772 1.00 38.45 423 GLU B O 1
ATOM 8383 N N . TYR B 1 424 ? 149.608 15.775 169.083 1.00 34.90 424 TYR B N 1
ATOM 8384 C CA . TYR B 1 424 ? 148.648 16.428 169.971 1.00 39.48 424 TYR B CA 1
ATOM 8385 C C . TYR B 1 424 ? 147.946 15.442 170.908 1.00 37.12 424 TYR B C 1
ATOM 8386 O O . TYR B 1 424 ? 147.708 15.758 172.071 1.00 33.92 424 TYR B O 1
ATOM 8395 N N . TYR B 1 425 ? 147.625 14.247 170.404 1.00 37.19 425 TYR B N 1
ATOM 8396 C CA . TYR B 1 425 ? 146.893 13.252 171.207 1.00 34.02 425 TYR B CA 1
ATOM 8397 C C . TYR B 1 425 ? 147.766 12.295 171.995 1.00 31.29 425 TYR B C 1
ATOM 8398 O O . TYR B 1 425 ? 147.249 11.536 172.803 1.00 31.60 425 TYR B O 1
ATOM 8407 N N . THR B 1 426 ? 149.079 12.304 171.773 1.00 31.68 426 THR B N 1
ATOM 8408 C CA . THR B 1 426 ? 149.926 11.325 172.471 1.00 34.04 426 THR B CA 1
ATOM 8409 C C . THR B 1 426 ? 151.069 11.910 173.285 1.00 34.03 426 THR B C 1
ATOM 8410 O O . THR B 1 426 ? 151.686 11.206 174.062 1.00 36.90 426 THR B O 1
ATOM 8414 N N . SER B 1 427 ? 151.373 13.183 173.091 1.00 37.70 427 SER B N 1
ATOM 8415 C CA . SER B 1 427 ? 152.408 13.823 173.893 1.00 38.38 427 SER B CA 1
ATOM 8416 C C . SER B 1 427 ? 151.830 14.379 175.200 1.00 38.92 427 SER B C 1
ATOM 8417 O O . SER B 1 427 ? 150.705 14.895 175.218 1.00 38.75 427 SER B O 1
ATOM 8420 N N . ASN B 1 428 ? 152.586 14.267 176.293 1.00 38.03 428 ASN B N 1
ATOM 8421 C CA . ASN B 1 428 ? 152.132 14.827 177.569 1.00 40.83 428 ASN B CA 1
ATOM 8422 C C . ASN B 1 428 ? 152.427 16.319 177.741 1.00 41.27 428 ASN B C 1
ATOM 8423 O O . ASN B 1 428 ? 152.317 16.857 178.836 1.00 45.21 428 ASN B O 1
ATOM 8428 N N . ALA B 1 429 ? 152.802 16.979 176.656 1.00 39.15 429 ALA B N 1
ATOM 8429 C CA . ALA B 1 429 ? 152.912 18.429 176.663 1.00 37.45 429 ALA B CA 1
ATOM 8430 C C . ALA B 1 429 ? 151.547 19.059 176.376 1.00 40.34 429 ALA B C 1
ATOM 8431 O O . ALA B 1 429 ? 151.405 20.274 176.429 1.00 43.85 429 ALA B O 1
ATOM 8433 N N . TYR B 1 430 ? 150.548 18.237 176.055 1.00 39.97 430 TYR B N 1
ATOM 8434 C CA . TYR B 1 430 ? 149.228 18.756 175.705 1.00 36.21 430 TYR B CA 1
ATOM 8435 C C . TYR B 1 430 ? 148.145 18.244 176.632 1.00 37.34 430 TYR B C 1
ATOM 8436 O O . TYR B 1 430 ? 148.354 17.287 177.380 1.00 39.44 430 TYR B O 1
ATOM 8445 N N . SER B 1 431 ? 146.981 18.881 176.574 1.00 36.52 431 SER B N 1
ATOM 8446 C CA . SER B 1 431 ? 145.904 18.565 177.510 1.00 38.68 431 SER B CA 1
ATOM 8447 C C . SER B 1 431 ? 145.337 17.130 177.446 1.00 35.13 431 SER B C 1
ATOM 8448 O O . SER B 1 431 ? 145.142 16.521 178.505 1.00 39.93 431 SER B O 1
ATOM 8451 N N . PRO B 1 432 ? 145.084 16.579 176.228 1.00 35.95 432 PRO B N 1
ATOM 8452 C CA . PRO B 1 432 ? 144.429 15.260 176.223 1.00 36.76 432 PRO B CA 1
ATOM 8453 C C . PRO B 1 432 ? 145.165 14.236 177.079 1.00 33.99 432 PRO B C 1
ATOM 8454 O O . PRO B 1 432 ? 144.546 13.574 177.907 1.00 32.32 432 PRO B O 1
ATOM 8458 N N . VAL B 1 433 ? 146.476 14.134 176.903 1.00 33.28 433 VAL B N 1
ATOM 8459 C CA . VAL B 1 433 ? 147.252 13.179 177.676 1.00 33.32 433 VAL B CA 1
ATOM 8460 C C . VAL B 1 433 ? 147.355 13.603 179.150 1.00 37.38 433 VAL B C 1
ATOM 8461 O O . VAL B 1 433 ? 147.317 12.766 180.053 1.00 33.81 433 VAL B O 1
ATOM 8465 N N . GLN B 1 434 ? 147.465 14.907 179.390 1.00 40.01 434 GLN B N 1
ATOM 8466 C CA . GLN B 1 434 ? 147.495 15.431 180.765 1.00 37.71 434 GLN B CA 1
ATOM 8467 C C . GLN B 1 434 ? 146.167 15.184 181.469 1.00 34.58 434 GLN B C 1
ATOM 8468 O O . GLN B 1 434 ? 146.132 14.862 182.659 1.00 35.11 434 GLN B O 1
ATOM 8474 N N . ASP B 1 435 ? 145.068 15.332 180.736 1.00 34.21 435 ASP B N 1
ATOM 8475 C CA . ASP B 1 435 ? 143.771 15.008 181.306 1.00 36.43 435 ASP B CA 1
ATOM 8476 C C . ASP B 1 435 ? 143.694 13.513 181.633 1.00 37.41 435 ASP B C 1
ATOM 8477 O O . ASP B 1 435 ? 143.158 13.123 182.670 1.00 37.67 435 ASP B O 1
ATOM 8482 N N . VAL B 1 436 ? 144.266 12.684 180.763 1.00 34.19 436 VAL B N 1
ATOM 8483 C CA . VAL B 1 436 ? 144.281 11.240 181.001 1.00 36.41 436 VAL B CA 1
ATOM 8484 C C . VAL B 1 436 ? 145.098 10.894 182.245 1.00 34.80 436 VAL B C 1
ATOM 8485 O O . VAL B 1 436 ? 144.653 10.114 183.089 1.00 29.79 436 VAL B O 1
ATOM 8489 N N . ALA B 1 437 ? 146.288 11.485 182.361 1.00 32.97 437 ALA B N 1
ATOM 8490 C CA . ALA B 1 437 ? 147.087 11.316 183.573 1.00 38.95 437 ALA B CA 1
ATOM 8491 C C . ALA B 1 437 ? 146.282 11.813 184.769 1.00 35.37 437 ALA B C 1
ATOM 8492 O O . ALA B 1 437 ? 146.247 11.179 185.809 1.00 33.75 437 ALA B O 1
ATOM 8494 N N . ASP B 1 438 ? 145.606 12.942 184.595 1.00 37.03 438 ASP B N 1
ATOM 8495 C CA . ASP B 1 438 ? 144.882 13.538 185.707 1.00 40.55 438 ASP B CA 1
ATOM 8496 C C . ASP B 1 438 ? 143.788 12.618 186.215 1.00 37.49 438 ASP B C 1
ATOM 8497 O O . ASP B 1 438 ? 143.550 12.536 187.427 1.00 37.39 438 ASP B O 1
ATOM 8502 N N . SER B 1 439 ? 143.147 11.916 185.280 1.00 36.61 439 SER B N 1
ATOM 8503 C CA . SER B 1 439 ? 142.020 11.034 185.583 1.00 34.15 439 SER B CA 1
ATOM 8504 C C . SER B 1 439 ? 142.444 9.880 186.486 1.00 32.23 439 SER B C 1
ATOM 8505 O O . SER B 1 439 ? 141.602 9.171 187.055 1.00 29.36 439 SER B O 1
ATOM 8508 N N . CYS B 1 440 ? 143.755 9.692 186.622 1.00 33.10 440 CYS B N 1
ATOM 8509 C CA . CYS B 1 440 ? 144.283 8.664 187.509 1.00 34.26 440 CYS B CA 1
ATOM 8510 C C . CYS B 1 440 ? 143.957 8.938 188.973 1.00 36.24 440 CYS B C 1
ATOM 8511 O O . CYS B 1 440 ? 143.940 8.009 189.782 1.00 33.57 440 CYS B O 1
ATOM 8514 N N . ARG B 1 441 ? 143.668 10.198 189.306 1.00 34.62 441 ARG B N 1
ATOM 8515 C CA . ARG B 1 441 ? 143.305 10.566 190.687 1.00 38.71 441 ARG B CA 1
ATOM 8516 C C . ARG B 1 441 ? 142.073 9.793 191.141 1.00 36.46 441 ARG B C 1
ATOM 8517 O O . ARG B 1 441 ? 141.903 9.527 192.318 1.00 36.49 441 ARG B O 1
ATOM 8525 N N . THR B 1 442 ? 141.210 9.428 190.201 1.00 35.33 442 THR B N 1
ATOM 8526 C CA . THR B 1 442 ? 140.033 8.663 190.574 1.00 34.26 442 THR B CA 1
ATOM 8527 C C . THR B 1 442 ? 140.170 7.178 190.238 1.00 36.04 442 THR B C 1
ATOM 8528 O O . THR B 1 442 ? 139.203 6.422 190.349 1.00 40.25 442 THR B O 1
ATOM 8532 N N . GLY B 1 443 ? 141.382 6.759 189.873 1.00 32.60 443 GLY B N 1
ATOM 8533 C CA . GLY B 1 443 ? 141.685 5.338 189.721 1.00 34.91 443 GLY B CA 1
ATOM 8534 C C . GLY B 1 443 ? 141.886 4.817 188.297 1.00 32.14 443 GLY B C 1
ATOM 8535 O O . GLY B 1 443 ? 141.708 5.545 187.324 1.00 31.83 443 GLY B O 1
ATOM 8536 N N . ALA B 1 444 ? 142.243 3.536 188.186 1.00 36.30 444 ALA B N 1
ATOM 8537 C CA . ALA B 1 444 ? 142.518 2.895 186.896 1.00 34.59 444 ALA B CA 1
ATOM 8538 C C . ALA B 1 444 ? 141.338 2.934 185.925 1.00 30.59 444 ALA B C 1
ATOM 8539 O O . ALA B 1 444 ? 141.519 3.127 184.732 1.00 31.47 444 ALA B O 1
ATOM 8541 N N . ALA B 1 445 ? 140.130 2.754 186.447 1.00 32.06 445 ALA B N 1
ATOM 8542 C CA . ALA B 1 445 ? 138.935 2.693 185.614 1.00 28.86 445 ALA B CA 1
ATOM 8543 C C . ALA B 1 445 ? 138.708 3.989 184.851 1.00 34.05 445 ALA B C 1
ATOM 8544 O O . ALA B 1 445 ? 138.417 3.965 183.655 1.00 33.58 445 ALA B O 1
ATOM 8546 N N . THR B 1 446 ? 138.844 5.127 185.530 1.00 31.91 446 THR B N 1
ATOM 8547 C CA . THR B 1 446 ? 138.700 6.410 184.832 1.00 32.36 446 THR B CA 1
ATOM 8548 C C . THR B 1 446 ? 139.846 6.645 183.859 1.00 28.81 446 THR B C 1
ATOM 8549 O O . THR B 1 446 ? 139.626 7.137 182.752 1.00 32.69 446 THR B O 1
ATOM 8553 N N . ASN B 1 447 ? 141.065 6.298 184.272 1.00 30.55 447 ASN B N 1
ATOM 8554 C CA . ASN B 1 447 ? 142.221 6.351 183.373 1.00 33.38 447 ASN B CA 1
ATOM 8555 C C . ASN B 1 447 ? 141.942 5.615 182.058 1.00 35.64 447 ASN B C 1
ATOM 8556 O O . ASN B 1 447 ? 142.244 6.115 180.975 1.00 35.11 447 ASN B O 1
ATOM 8561 N N . VAL B 1 448 ? 141.345 4.433 182.165 1.00 32.13 448 VAL B N 1
ATOM 8562 C CA . VAL B 1 448 ? 141.073 3.614 180.992 1.00 34.24 448 VAL B CA 1
ATOM 8563 C C . VAL B 1 448 ? 139.945 4.189 180.143 1.00 30.84 448 VAL B C 1
ATOM 8564 O O . VAL B 1 448 ? 140.055 4.259 178.918 1.00 29.56 448 VAL B O 1
ATOM 8568 N N . ILE B 1 449 ? 138.871 4.619 180.796 1.00 31.34 449 ILE B N 1
ATOM 8569 C CA . ILE B 1 449 ? 137.754 5.224 180.084 1.00 30.95 449 ILE B CA 1
ATOM 8570 C C . ILE B 1 449 ? 138.194 6.465 179.303 1.00 33.64 449 ILE B C 1
ATOM 8571 O O . ILE B 1 449 ? 137.805 6.674 178.131 1.00 32.90 449 ILE B O 1
ATOM 8576 N N . PHE B 1 450 ? 139.013 7.282 179.953 1.00 33.46 450 PHE B N 1
ATOM 8577 C CA . PHE B 1 450 ? 139.555 8.487 179.323 1.00 34.91 450 PHE B CA 1
ATOM 8578 C C . PHE B 1 450 ? 140.477 8.111 178.162 1.00 28.17 450 PHE B C 1
ATOM 8579 O O . PHE B 1 450 ? 140.457 8.762 177.128 1.00 30.18 450 PHE B O 1
ATOM 8587 N N . GLY B 1 451 ? 141.290 7.072 178.345 1.00 28.40 451 GLY B N 1
ATOM 8588 C CA . GLY B 1 451 ? 142.202 6.629 177.301 1.00 31.75 451 GLY B CA 1
ATOM 8589 C C . GLY B 1 451 ? 141.484 6.093 176.066 1.00 30.54 451 GLY B C 1
ATOM 8590 O O . GLY B 1 451 ? 141.859 6.389 174.917 1.00 34.98 451 GLY B O 1
ATOM 8591 N N . LEU B 1 452 ? 140.448 5.291 176.294 1.00 31.24 452 LEU B N 1
ATOM 8592 C CA . LEU B 1 452 ? 139.667 4.767 175.190 1.00 31.58 452 LEU B CA 1
ATOM 8593 C C . LEU B 1 452 ? 139.035 5.936 174.443 1.00 31.30 452 LEU B C 1
ATOM 8594 O O . LEU B 1 452 ? 139.126 6.016 173.225 1.00 30.56 452 LEU B O 1
ATOM 8599 N N . ALA B 1 453 ? 138.426 6.852 175.191 1.00 31.60 453 ALA B N 1
ATOM 8600 C CA . ALA B 1 453 ? 137.784 8.029 174.605 1.00 31.29 453 ALA B CA 1
ATOM 8601 C C . ALA B 1 453 ? 138.763 8.803 173.750 1.00 26.85 453 ALA B C 1
ATOM 8602 O O . ALA B 1 453 ? 138.429 9.190 172.642 1.00 29.97 453 ALA B O 1
ATOM 8604 N N . LEU B 1 454 ? 139.973 9.009 174.263 1.00 27.05 454 LEU B N 1
ATOM 8605 C CA . LEU B 1 454 ? 140.997 9.759 173.530 1.00 30.25 454 LEU B CA 1
ATOM 8606 C C . LEU B 1 454 ? 141.287 9.129 172.153 1.00 28.40 454 LEU B C 1
ATOM 8607 O O . LEU B 1 454 ? 141.295 9.820 171.128 1.00 31.69 454 LEU B O 1
ATOM 8612 N N . GLY B 1 455 ? 141.529 7.821 172.138 1.00 30.56 455 GLY B N 1
ATOM 8613 C CA . GLY B 1 455 ? 141.863 7.127 170.913 1.00 25.87 455 GLY B CA 1
ATOM 8614 C C . GLY B 1 455 ? 140.724 7.190 169.928 1.00 28.82 455 GLY B C 1
ATOM 8615 O O . GLY B 1 455 ? 140.937 7.444 168.726 1.00 26.83 455 GLY B O 1
ATOM 8616 N N . TYR B 1 456 ? 139.508 6.969 170.422 1.00 27.72 456 TYR B N 1
ATOM 8617 C CA . TYR B 1 456 ? 138.336 7.100 169.552 1.00 28.77 456 TYR B CA 1
ATOM 8618 C C . TYR B 1 456 ? 138.297 8.497 168.934 1.00 31.65 456 TYR B C 1
ATOM 8619 O O . TYR B 1 456 ? 137.981 8.655 167.760 1.00 29.69 456 TYR B O 1
ATOM 8628 N N . LYS B 1 457 ? 138.611 9.503 169.746 1.00 32.25 457 LYS B N 1
ATOM 8629 C CA . LYS B 1 457 ? 138.580 10.897 169.316 1.00 31.82 457 LYS B CA 1
ATOM 8630 C C . LYS B 1 457 ? 139.664 11.207 168.294 1.00 30.05 457 LYS B C 1
ATOM 8631 O O . LYS B 1 457 ? 139.431 11.949 167.344 1.00 31.77 457 LYS B O 1
ATOM 8637 N N . SER B 1 458 ? 140.851 10.639 168.500 1.00 31.63 458 SER B N 1
ATOM 8638 C CA . SER B 1 458 ? 142.015 10.941 167.667 1.00 30.28 458 SER B CA 1
ATOM 8639 C C . SER B 1 458 ? 141.837 10.597 166.183 1.00 31.01 458 SER B C 1
ATOM 8640 O O . SER B 1 458 ? 142.590 11.080 165.349 1.00 32.81 458 SER B O 1
ATOM 8643 N N . VAL B 1 459 ? 140.851 9.777 165.841 1.00 29.11 459 VAL B N 1
ATOM 8644 C CA . VAL B 1 459 ? 140.734 9.323 164.460 1.00 31.28 459 VAL B CA 1
ATOM 8645 C C . VAL B 1 459 ? 140.112 10.382 163.560 1.00 34.83 459 VAL B C 1
ATOM 8646 O O . VAL B 1 459 ? 140.273 10.325 162.340 1.00 29.14 459 VAL B O 1
ATOM 8650 N N . ILE B 1 460 ? 139.407 11.345 164.150 1.00 30.53 460 ILE B N 1
ATOM 8651 C CA . ILE B 1 460 ? 138.622 12.268 163.335 1.00 33.19 460 ILE B CA 1
ATOM 8652 C C . ILE B 1 460 ? 139.444 12.981 162.252 1.00 34.98 460 ILE B C 1
ATOM 8653 O O . ILE B 1 460 ? 139.180 12.827 161.062 1.00 32.62 460 ILE B O 1
ATOM 8658 N N . ILE B 1 461 ? 140.455 13.736 162.658 1.00 34.28 461 ILE B N 1
ATOM 8659 C CA . ILE B 1 461 ? 141.253 14.474 161.681 1.00 33.05 461 ILE B CA 1
ATOM 8660 C C . ILE B 1 461 ? 142.072 13.613 160.699 1.00 32.66 461 ILE B C 1
ATOM 8661 O O . ILE B 1 461 ? 142.081 13.903 159.495 1.00 38.31 461 ILE B O 1
ATOM 8666 N N . PRO B 1 462 ? 142.745 12.549 161.183 1.00 34.07 462 PRO B N 1
ATOM 8667 C CA . PRO B 1 462 ? 143.426 11.675 160.213 1.00 35.05 462 PRO B CA 1
ATOM 8668 C C . PRO B 1 462 ? 142.499 11.111 159.127 1.00 33.19 462 PRO B C 1
ATOM 8669 O O . PRO B 1 462 ? 142.897 11.070 157.951 1.00 32.06 462 PRO B O 1
ATOM 8673 N N . ILE B 1 463 ? 141.287 10.708 159.501 1.00 28.97 463 ILE B N 1
ATOM 8674 C CA . ILE B 1 463 ? 140.325 10.241 158.515 1.00 31.57 463 ILE B CA 1
ATOM 8675 C C . ILE B 1 463 ? 140.037 11.332 157.476 1.00 33.83 463 ILE B C 1
ATOM 8676 O O . ILE B 1 463 ? 140.018 11.072 156.276 1.00 31.08 463 ILE B O 1
ATOM 8681 N N . PHE B 1 464 ? 139.820 12.551 157.962 1.00 34.41 464 PHE B N 1
ATOM 8682 C CA . PHE B 1 464 ? 139.535 13.684 157.098 1.00 34.60 464 PHE B CA 1
ATOM 8683 C C . PHE B 1 464 ? 140.730 13.974 156.187 1.00 32.74 464 PHE B C 1
ATOM 8684 O O . PHE B 1 464 ? 140.561 14.242 155.008 1.00 33.42 464 PHE B O 1
ATOM 8692 N N . ALA B 1 465 ? 141.935 13.898 156.742 1.00 35.34 465 ALA B N 1
ATOM 8693 C CA . ALA B 1 465 ? 143.154 14.095 155.965 1.00 31.73 465 ALA B CA 1
ATOM 8694 C C . ALA B 1 465 ? 143.238 13.054 154.851 1.00 35.26 465 ALA B C 1
ATOM 8695 O O . ALA B 1 465 ? 143.554 13.364 153.703 1.00 35.10 465 ALA B O 1
ATOM 8697 N N . ILE B 1 466 ? 142.933 11.812 155.207 1.00 33.02 466 ILE B N 1
ATOM 8698 C CA . ILE B 1 466 ? 142.951 10.715 154.264 1.00 29.93 466 ILE B CA 1
ATOM 8699 C C . ILE B 1 466 ? 141.875 10.915 153.202 1.00 34.91 466 ILE B C 1
ATOM 8700 O O . ILE B 1 466 ? 142.132 10.743 151.994 1.00 34.57 466 ILE B O 1
ATOM 8705 N N . ALA B 1 467 ? 140.676 11.292 153.639 1.00 31.97 467 ALA B N 1
ATOM 8706 C CA . ALA B 1 467 ? 139.576 11.507 152.701 1.00 32.52 467 ALA B CA 1
ATOM 8707 C C . ALA B 1 467 ? 139.920 12.607 151.673 1.00 37.96 467 ALA B C 1
ATOM 8708 O O . ALA B 1 467 ? 139.703 12.444 150.469 1.00 36.40 467 ALA B O 1
ATOM 8710 N N . ILE B 1 468 ? 140.447 13.727 152.154 1.00 37.00 468 ILE B N 1
ATOM 8711 C CA . ILE B 1 468 ? 140.851 14.794 151.253 1.00 38.42 468 ILE B CA 1
ATOM 8712 C C . ILE B 1 468 ? 141.921 14.300 150.265 1.00 37.11 468 ILE B C 1
ATOM 8713 O O . ILE B 1 468 ? 141.892 14.644 149.085 1.00 39.05 468 ILE B O 1
ATOM 8718 N N . SER B 1 469 ? 142.842 13.474 150.752 1.00 35.88 469 SER B N 1
ATOM 8719 C CA . SER B 1 469 ? 143.917 12.938 149.927 1.00 38.80 469 SER B CA 1
ATOM 8720 C C . SER B 1 469 ? 143.363 12.036 148.843 1.00 37.01 469 SER B C 1
ATOM 8721 O O . SER B 1 469 ? 143.855 12.021 147.726 1.00 38.20 469 SER B O 1
ATOM 8724 N N . ILE B 1 470 ? 142.343 11.269 149.202 1.00 36.37 470 ILE B N 1
ATOM 8725 C CA . ILE B 1 470 ? 141.678 10.403 148.261 1.00 34.76 470 ILE B CA 1
ATOM 8726 C C . ILE B 1 470 ? 140.978 11.254 147.218 1.00 38.33 470 ILE B C 1
ATOM 8727 O O . ILE B 1 470 ? 141.163 11.034 146.023 1.00 38.56 470 ILE B O 1
ATOM 8732 N N . PHE B 1 471 ? 140.191 12.237 147.652 1.00 37.03 471 PHE B N 1
ATOM 8733 C CA . PHE B 1 471 ? 139.442 13.036 146.685 1.00 38.28 471 PHE B CA 1
ATOM 8734 C C . PHE B 1 471 ? 140.356 13.719 145.674 1.00 37.87 471 PHE B C 1
ATOM 8735 O O . PHE B 1 471 ? 140.131 13.635 144.466 1.00 36.43 471 PHE B O 1
ATOM 8743 N N . VAL B 1 472 ? 141.390 14.388 146.165 1.00 34.95 472 VAL B N 1
ATOM 8744 C CA . VAL B 1 472 ? 142.291 15.073 145.258 1.00 39.37 472 VAL B CA 1
ATOM 8745 C C . VAL B 1 472 ? 142.984 14.101 144.305 1.00 38.74 472 VAL B C 1
ATOM 8746 O O . VAL B 1 472 ? 142.944 14.287 143.102 1.00 39.50 472 VAL B O 1
ATOM 8750 N N . SER B 1 473 ? 143.593 13.048 144.837 1.00 40.90 473 SER B N 1
ATOM 8751 C CA . SER B 1 473 ? 144.397 12.168 143.997 1.00 39.45 473 SER B CA 1
ATOM 8752 C C . SER B 1 473 ? 143.564 11.299 143.045 1.00 38.91 473 SER B C 1
ATOM 8753 O O . SER B 1 473 ? 144.000 11.009 141.925 1.00 35.51 473 SER B O 1
ATOM 8756 N N . PHE B 1 474 ? 142.374 10.900 143.491 1.00 38.26 474 PHE B N 1
ATOM 8757 C CA . PHE B 1 474 ? 141.446 10.077 142.702 1.00 34.49 474 PHE B CA 1
ATOM 8758 C C . PHE B 1 474 ? 140.938 10.915 141.527 1.00 37.70 474 PHE B C 1
ATOM 8759 O O . PHE B 1 474 ? 140.845 10.439 140.391 1.00 38.81 474 PHE B O 1
ATOM 8767 N N . THR B 1 475 ? 140.613 12.173 141.806 1.00 39.94 475 THR B N 1
ATOM 8768 C CA . THR B 1 475 ? 140.083 13.076 140.779 1.00 43.10 475 THR B CA 1
ATOM 8769 C C . THR B 1 475 ? 141.098 13.343 139.660 1.00 41.43 475 THR B C 1
ATOM 8770 O O . THR B 1 475 ? 140.773 13.267 138.481 1.00 42.70 475 THR B O 1
ATOM 8774 N N . PHE B 1 476 ? 142.332 13.642 140.045 1.00 40.58 476 PHE B N 1
ATOM 8775 C CA . PHE B 1 476 ? 143.359 13.999 139.083 1.00 40.47 476 PHE B CA 1
ATOM 8776 C C . PHE B 1 476 ? 143.855 12.824 138.249 1.00 40.19 476 PHE B C 1
ATOM 8777 O O . PHE B 1 476 ? 143.996 12.951 137.040 1.00 43.08 476 PHE B O 1
ATOM 8785 N N . ALA B 1 477 ? 144.116 11.686 138.886 1.00 39.16 477 ALA B N 1
ATOM 8786 C CA . ALA B 1 477 ? 144.843 10.612 138.216 1.00 36.03 477 ALA B CA 1
ATOM 8787 C C . ALA B 1 477 ? 144.431 9.205 138.627 1.00 34.43 477 ALA B C 1
ATOM 8788 O O . ALA B 1 477 ? 145.248 8.276 138.574 1.00 34.74 477 ALA B O 1
ATOM 8790 N N . ALA B 1 478 ? 143.170 9.052 139.025 1.00 36.68 478 ALA B N 1
ATOM 8791 C CA . ALA B 1 478 ? 142.610 7.738 139.346 1.00 34.84 478 ALA B CA 1
ATOM 8792 C C . ALA B 1 478 ? 143.474 6.933 140.327 1.00 33.72 478 ALA B C 1
ATOM 8793 O O . ALA B 1 478 ? 144.035 7.503 141.271 1.00 37.25 478 ALA B O 1
ATOM 8795 N N . MET B 1 479 ? 143.587 5.620 140.101 1.00 33.48 479 MET B N 1
ATOM 8796 C CA . MET B 1 479 ? 144.368 4.752 140.984 1.00 32.94 479 MET B CA 1
ATOM 8797 C C . MET B 1 479 ? 145.843 5.134 141.032 1.00 36.14 479 MET B C 1
ATOM 8798 O O . MET B 1 479 ? 146.465 5.073 142.088 1.00 37.80 479 MET B O 1
ATOM 8803 N N . TYR B 1 480 ? 146.408 5.538 139.898 1.00 39.50 480 TYR B N 1
ATOM 8804 C CA . TYR B 1 480 ? 147.814 5.934 139.893 1.00 36.65 480 TYR B CA 1
ATOM 8805 C C . TYR B 1 480 ? 148.038 7.118 140.824 1.00 35.43 480 TYR B C 1
ATOM 8806 O O . TYR B 1 480 ? 148.997 7.136 141.599 1.00 36.80 480 TYR B O 1
ATOM 8815 N N . GLY B 1 481 ? 147.140 8.097 140.747 1.00 34.21 481 GLY B N 1
ATOM 8816 C CA . GLY B 1 481 ? 147.203 9.265 141.595 1.00 36.60 481 GLY B CA 1
ATOM 8817 C C . GLY B 1 481 ? 147.183 8.879 143.063 1.00 38.56 481 GLY B C 1
ATOM 8818 O O . GLY B 1 481 ? 147.981 9.370 143.860 1.00 34.70 481 GLY B O 1
ATOM 8819 N N . ILE B 1 482 ? 146.267 7.985 143.416 1.00 37.32 482 ILE B N 1
ATOM 8820 C CA . ILE B 1 482 ? 146.150 7.532 144.790 1.00 34.81 482 ILE B CA 1
ATOM 8821 C C . ILE B 1 482 ? 147.399 6.761 145.209 1.00 37.33 482 ILE B C 1
ATOM 8822 O O . ILE B 1 482 ? 147.897 6.939 146.320 1.00 36.53 482 ILE B O 1
ATOM 8827 N N . ALA B 1 483 ? 147.910 5.903 144.325 1.00 35.69 483 ALA B N 1
ATOM 8828 C CA . ALA B 1 483 ? 149.120 5.147 144.656 1.00 38.40 483 ALA B CA 1
ATOM 8829 C C . ALA B 1 483 ? 150.284 6.105 144.887 1.00 36.65 483 ALA B C 1
ATOM 8830 O O . ALA B 1 483 ? 151.184 5.862 145.689 1.00 36.05 483 ALA B O 1
ATOM 8832 N N . VAL B 1 484 ? 150.236 7.217 144.180 1.00 35.65 484 VAL B N 1
ATOM 8833 C CA . VAL B 1 484 ? 151.344 8.150 144.138 1.00 35.57 484 VAL B CA 1
ATOM 8834 C C . VAL B 1 484 ? 151.198 9.121 145.311 1.00 37.68 484 VAL B C 1
ATOM 8835 O O . VAL B 1 484 ? 152.176 9.698 145.801 1.00 40.42 484 VAL B O 1
ATOM 8839 N N . ALA B 1 485 ? 149.970 9.247 145.807 1.00 37.47 485 ALA B N 1
ATOM 8840 C CA . ALA B 1 485 ? 149.730 9.932 147.083 1.00 38.23 485 ALA B CA 1
ATOM 8841 C C . ALA B 1 485 ? 150.279 9.082 148.222 1.00 37.08 485 ALA B C 1
ATOM 8842 O O . ALA B 1 485 ? 150.841 9.609 149.170 1.00 36.58 485 ALA B O 1
ATOM 8844 N N . ALA B 1 486 ? 150.112 7.764 148.122 1.00 37.12 486 ALA B N 1
ATOM 8845 C CA . ALA B 1 486 ? 150.658 6.859 149.124 1.00 36.62 486 ALA B CA 1
ATOM 8846 C C . ALA B 1 486 ? 152.170 7.001 149.194 1.00 40.01 486 ALA B C 1
ATOM 8847 O O . ALA B 1 486 ? 152.753 7.087 150.292 1.00 36.70 486 ALA B O 1
ATOM 8849 N N . LEU B 1 487 ? 152.809 7.034 148.026 1.00 35.03 487 LEU B N 1
ATOM 8850 C CA . LEU B 1 487 ? 154.263 7.103 148.000 1.00 37.95 487 LEU B CA 1
ATOM 8851 C C . LEU B 1 487 ? 154.749 8.471 148.455 1.00 38.53 487 LEU B C 1
ATOM 8852 O O . LEU B 1 487 ? 155.760 8.571 149.153 1.00 40.37 487 LEU B O 1
ATOM 8857 N N . GLY B 1 488 ? 154.018 9.519 148.085 1.00 38.76 488 GLY B N 1
ATOM 8858 C CA . GLY B 1 488 ? 154.272 10.845 148.636 1.00 37.35 488 GLY B CA 1
ATOM 8859 C C . GLY B 1 488 ? 154.295 10.886 150.160 1.00 38.87 488 GLY B C 1
ATOM 8860 O O . GLY B 1 488 ? 155.151 11.548 150.755 1.00 39.38 488 GLY B O 1
ATOM 8861 N N . MET B 1 489 ? 153.365 10.178 150.800 1.00 37.89 489 MET B N 1
ATOM 8862 C CA . MET B 1 489 ? 153.334 10.127 152.263 1.00 40.62 489 MET B CA 1
ATOM 8863 C C . MET B 1 489 ? 154.586 9.432 152.814 1.00 36.96 489 MET B C 1
ATOM 8864 O O . MET B 1 489 ? 155.081 9.770 153.886 1.00 36.29 489 MET B O 1
ATOM 8869 N N . LEU B 1 490 ? 155.104 8.486 152.035 1.00 40.00 490 LEU B N 1
ATOM 8870 C CA . LEU B 1 490 ? 156.286 7.710 152.381 1.00 37.55 490 LEU B CA 1
ATOM 8871 C C . LEU B 1 490 ? 157.532 8.224 151.662 1.00 41.32 490 LEU B C 1
ATOM 8872 O O . LEU B 1 490 ? 158.560 7.553 151.642 1.00 41.01 490 LEU B O 1
ATOM 8877 N N . SER B 1 491 ? 157.443 9.400 151.045 1.00 39.93 491 SER B N 1
ATOM 8878 C CA . SER B 1 491 ? 158.594 9.931 150.322 1.00 41.58 491 SER B CA 1
ATOM 8879 C C . SER B 1 491 ? 159.710 10.413 151.261 1.00 44.82 491 SER B C 1
ATOM 8880 O O . SER B 1 491 ? 160.856 10.556 150.843 1.00 46.36 491 SER B O 1
ATOM 8883 N N . THR B 1 492 ? 159.366 10.655 152.526 1.00 45.21 492 THR B N 1
ATOM 8884 C CA . THR B 1 492 ? 160.343 11.051 153.542 1.00 42.67 492 THR B CA 1
ATOM 8885 C C . THR B 1 492 ? 160.573 9.910 154.526 1.00 45.54 492 THR B C 1
ATOM 8886 O O . THR B 1 492 ? 160.901 10.128 155.702 1.00 46.32 492 THR B O 1
ATOM 8890 N N . ILE B 1 493 ? 160.415 8.692 154.018 1.00 43.99 493 ILE B N 1
ATOM 8891 C CA . ILE B 1 493 ? 160.504 7.467 154.811 1.00 43.23 493 ILE B CA 1
ATOM 8892 C C . ILE B 1 493 ? 161.804 7.330 155.635 1.00 42.54 493 ILE B C 1
ATOM 8893 O O . ILE B 1 493 ? 161.783 6.794 156.735 1.00 43.16 493 ILE B O 1
ATOM 8898 N N . ALA B 1 494 ? 162.926 7.822 155.119 1.00 45.04 494 ALA B N 1
ATOM 8899 C CA . ALA B 1 494 ? 164.192 7.712 155.847 1.00 47.24 494 ALA B CA 1
ATOM 8900 C C . ALA B 1 494 ? 164.143 8.509 157.149 1.00 45.61 494 ALA B C 1
ATOM 8901 O O . ALA B 1 494 ? 164.533 8.009 158.208 1.00 45.96 494 ALA B O 1
ATOM 8903 N N . THR B 1 495 ? 163.662 9.747 157.057 1.00 43.24 495 THR B N 1
ATOM 8904 C CA . THR B 1 495 ? 163.486 10.601 158.228 1.00 46.43 495 THR B CA 1
ATOM 8905 C C . THR B 1 495 ? 162.428 10.023 159.167 1.00 45.37 495 THR B C 1
ATOM 8906 O O . THR B 1 495 ? 162.602 10.009 160.390 1.00 47.07 495 THR B O 1
ATOM 8910 N N . GLY B 1 496 ? 161.330 9.561 158.579 1.00 43.05 496 GLY B N 1
ATOM 8911 C CA . GLY B 1 496 ? 160.270 8.919 159.327 1.00 44.62 496 GLY B CA 1
ATOM 8912 C C . GLY B 1 496 ? 160.807 7.766 160.140 1.00 41.90 496 GLY B C 1
ATOM 8913 O O . GLY B 1 496 ? 160.560 7.677 161.335 1.00 46.82 496 GLY B O 1
ATOM 8914 N N . LEU B 1 497 ? 161.563 6.891 159.493 1.00 43.58 497 LEU B N 1
ATOM 8915 C CA . LEU B 1 497 ? 162.149 5.752 160.178 1.00 42.03 497 LEU B CA 1
ATOM 8916 C C . LEU B 1 497 ? 163.185 6.180 161.209 1.00 44.62 497 LEU B C 1
ATOM 8917 O O . LEU B 1 497 ? 163.307 5.558 162.266 1.00 46.01 497 LEU B O 1
ATOM 8922 N N . ALA B 1 498 ? 163.922 7.246 160.912 1.00 45.23 498 ALA B N 1
ATOM 8923 C CA . ALA B 1 498 ? 164.908 7.762 161.853 1.00 45.90 498 ALA B CA 1
ATOM 8924 C C . ALA B 1 498 ? 164.256 8.145 163.177 1.00 44.79 498 ALA B C 1
ATOM 8925 O O . ALA B 1 498 ? 164.653 7.648 164.232 1.00 45.75 498 ALA B O 1
ATOM 8927 N N . ILE B 1 499 ? 163.255 9.020 163.118 1.00 42.22 499 ILE B N 1
ATOM 8928 C CA . ILE B 1 499 ? 162.624 9.511 164.336 1.00 47.59 499 ILE B CA 1
ATOM 8929 C C . ILE B 1 499 ? 161.940 8.395 165.123 1.00 47.08 499 ILE B C 1
ATOM 8930 O O . ILE B 1 499 ? 161.922 8.415 166.355 1.00 44.32 499 ILE B O 1
ATOM 8935 N N . ASP B 1 500 ? 161.398 7.414 164.411 1.00 43.37 500 ASP B N 1
ATOM 8936 C CA . ASP B 1 500 ? 160.741 6.281 165.055 1.00 41.94 500 ASP B CA 1
ATOM 8937 C C . ASP B 1 500 ? 161.762 5.352 165.714 1.00 42.53 500 ASP B C 1
ATOM 8938 O O . ASP B 1 500 ? 161.664 5.085 166.911 1.00 47.19 500 ASP B O 1
ATOM 8943 N N . ALA B 1 501 ? 162.740 4.872 164.944 1.00 41.58 501 ALA B N 1
ATOM 8944 C CA . ALA B 1 501 ? 163.749 3.930 165.455 1.00 43.68 501 ALA B CA 1
ATOM 8945 C C . ALA B 1 501 ? 164.546 4.531 166.621 1.00 47.03 501 ALA B C 1
ATOM 8946 O O . ALA B 1 501 ? 165.058 3.810 167.484 1.00 42.18 501 ALA B O 1
ATOM 8948 N N . TYR B 1 502 ? 164.641 5.859 166.626 1.00 44.45 502 TYR B N 1
ATOM 8949 C CA . TYR B 1 502 ? 165.241 6.595 167.725 1.00 47.64 502 TYR B CA 1
ATOM 8950 C C . TYR B 1 502 ? 164.614 6.214 169.072 1.00 46.90 502 TYR B C 1
ATOM 8951 O O . TYR B 1 502 ? 165.309 6.133 170.089 1.00 44.82 502 TYR B O 1
ATOM 8960 N N . GLY B 1 503 ? 163.303 5.976 169.061 1.00 42.03 503 GLY B N 1
ATOM 8961 C CA . GLY B 1 503 ? 162.550 5.659 170.264 1.00 41.82 503 GLY B CA 1
ATOM 8962 C C . GLY B 1 503 ? 162.952 4.404 171.026 1.00 40.70 503 GLY B C 1
ATOM 8963 O O . GLY B 1 503 ? 163.246 4.476 172.206 1.00 43.99 503 GLY B O 1
ATOM 8964 N N . PRO B 1 504 ? 162.931 3.235 170.370 1.00 44.73 504 PRO B N 1
ATOM 8965 C CA . PRO B 1 504 ? 163.262 2.032 171.145 1.00 43.64 504 PRO B CA 1
ATOM 8966 C C . PRO B 1 504 ? 164.735 1.988 171.558 1.00 42.31 504 PRO B C 1
ATOM 8967 O O . PRO B 1 504 ? 165.084 1.316 172.525 1.00 39.57 504 PRO B O 1
ATOM 8971 N N . ILE B 1 505 ? 165.581 2.694 170.819 1.00 45.10 505 ILE B N 1
ATOM 8972 C CA . ILE B 1 505 ? 166.995 2.767 171.148 1.00 45.42 505 ILE B CA 1
ATOM 8973 C C . ILE B 1 505 ? 167.133 3.485 172.491 1.00 46.45 505 ILE B C 1
ATOM 8974 O O . ILE B 1 505 ? 167.825 3.011 173.395 1.00 46.86 505 ILE B O 1
ATOM 8979 N N . SER B 1 506 ? 166.444 4.620 172.601 1.00 44.43 506 SER B N 1
ATOM 8980 C CA . SER B 1 506 ? 166.299 5.361 173.841 1.00 43.77 506 SER B CA 1
ATOM 8981 C C . SER B 1 506 ? 165.667 4.518 174.934 1.00 47.69 506 SER B C 1
ATOM 8982 O O . SER B 1 506 ? 166.121 4.543 176.087 1.00 51.31 506 SER B O 1
ATOM 8985 N N . ASP B 1 507 ? 164.605 3.796 174.582 1.00 42.89 507 ASP B N 1
ATOM 8986 C CA . ASP B 1 507 ? 163.913 2.921 175.528 1.00 41.11 507 ASP B CA 1
ATOM 8987 C C . ASP B 1 507 ? 164.903 1.944 176.165 1.00 43.77 507 ASP B C 1
ATOM 8988 O O . ASP B 1 507 ? 164.996 1.834 177.395 1.00 44.94 507 ASP B O 1
ATOM 8993 N N . ASN B 1 508 ? 165.659 1.259 175.317 1.00 43.95 508 ASN B N 1
ATOM 8994 C CA . ASN B 1 508 ? 166.679 0.315 175.757 1.00 44.89 508 ASN B CA 1
ATOM 8995 C C . ASN B 1 508 ? 167.749 0.998 176.610 1.00 45.93 508 ASN B C 1
ATOM 8996 O O . ASN B 1 508 ? 168.218 0.436 177.599 1.00 43.98 508 ASN B O 1
ATOM 9001 N N . ALA B 1 509 ? 168.126 2.211 176.211 1.00 46.83 509 ALA B N 1
ATOM 9002 C CA . ALA B 1 509 ? 169.163 2.971 176.902 1.00 48.59 509 ALA B CA 1
ATOM 9003 C C . ALA B 1 509 ? 168.810 3.228 178.371 1.00 49.81 509 ALA B C 1
ATOM 9004 O O . ALA B 1 509 ? 169.678 3.166 179.250 1.00 48.79 509 ALA B O 1
ATOM 9006 N N . GLY B 1 510 ? 167.534 3.511 178.626 1.00 47.85 510 GLY B N 1
ATOM 9007 C CA . GLY B 1 510 ? 167.044 3.719 179.976 1.00 45.01 510 GLY B CA 1
ATOM 9008 C C . GLY B 1 510 ? 166.983 2.410 180.734 1.00 48.55 510 GLY B C 1
ATOM 9009 O O . GLY B 1 510 ? 167.229 2.366 181.950 1.00 44.80 510 GLY B O 1
ATOM 9010 N N . GLY B 1 511 ? 166.653 1.341 180.013 1.00 41.89 511 GLY B N 1
ATOM 9011 C CA . GLY B 1 511 ? 166.634 0.008 180.589 1.00 42.80 511 GLY B CA 1
ATOM 9012 C C . GLY B 1 511 ? 168.023 -0.410 181.048 1.00 49.37 511 GLY B C 1
ATOM 9013 O O . GLY B 1 511 ? 168.190 -1.005 182.123 1.00 46.33 511 GLY B O 1
ATOM 9014 N N . ILE B 1 512 ? 169.018 -0.085 180.225 1.00 47.50 512 ILE B N 1
ATOM 9015 C CA . ILE B 1 512 ? 170.413 -0.395 180.507 1.00 47.36 512 ILE B CA 1
ATOM 9016 C C . ILE B 1 512 ? 170.906 0.461 181.685 1.00 50.75 512 ILE B C 1
ATOM 9017 O O . ILE B 1 512 ? 171.563 -0.047 182.594 1.00 53.25 512 ILE B O 1
ATOM 9022 N N . ALA B 1 513 ? 170.554 1.744 181.680 1.00 49.03 513 ALA B N 1
ATOM 9023 C CA . ALA B 1 513 ? 170.848 2.635 182.799 1.00 48.83 513 ALA B CA 1
ATOM 9024 C C . ALA B 1 513 ? 170.390 2.040 184.132 1.00 53.99 513 ALA B C 1
ATOM 9025 O O . ALA B 1 513 ? 171.150 2.009 185.104 1.00 57.05 513 ALA B O 1
ATOM 9027 N N . GLU B 1 514 ? 169.152 1.563 184.178 1.00 48.42 514 GLU B N 1
ATOM 9028 C CA . GLU B 1 514 ? 168.618 0.994 185.404 1.00 50.04 514 GLU B CA 1
ATOM 9029 C C . GLU B 1 514 ? 169.305 -0.326 185.757 1.00 52.46 514 GLU B C 1
ATOM 9030 O O . GLU B 1 514 ? 169.645 -0.563 186.914 1.00 53.89 514 GLU B O 1
ATOM 9036 N N . MET B 1 515 ? 169.525 -1.174 184.756 1.00 54.31 515 MET B N 1
ATOM 9037 C CA . MET B 1 515 ? 170.120 -2.494 184.992 1.00 55.43 515 MET B CA 1
ATOM 9038 C C . MET B 1 515 ? 171.590 -2.417 185.408 1.00 55.16 515 MET B C 1
ATOM 9039 O O . MET B 1 515 ? 172.136 -3.372 185.964 1.00 53.41 515 MET B O 1
ATOM 9044 N N . ALA B 1 516 ? 172.219 -1.282 185.116 1.00 56.53 516 ALA B N 1
ATOM 9045 C CA . ALA B 1 516 ? 173.635 -1.080 185.397 1.00 58.46 516 ALA B CA 1
ATOM 9046 C C . ALA B 1 516 ? 173.813 -0.251 186.658 1.00 61.23 516 ALA B C 1
ATOM 9047 O O . ALA B 1 516 ? 174.922 0.183 186.968 1.00 62.37 516 ALA B O 1
ATOM 9049 N N . GLY B 1 517 ? 172.706 -0.018 187.360 1.00 57.53 517 GLY B N 1
ATOM 9050 C CA . GLY B 1 517 ? 172.709 0.744 188.596 1.00 59.18 517 GLY B CA 1
ATOM 9051 C C . GLY B 1 517 ? 173.302 2.132 188.464 1.00 57.88 517 GLY B C 1
ATOM 9052 O O . GLY B 1 517 ? 173.853 2.664 189.421 1.00 66.26 517 GLY B O 1
ATOM 9053 N N . MET B 1 518 ? 173.195 2.729 187.287 1.00 57.74 518 MET B N 1
ATOM 9054 C CA . MET B 1 518 ? 173.783 4.040 187.084 1.00 58.05 518 MET B CA 1
ATOM 9055 C C . MET B 1 518 ? 173.018 5.098 187.856 1.00 58.59 518 MET B C 1
ATOM 9056 O O . MET B 1 518 ? 171.954 4.821 188.414 1.00 57.47 518 MET B O 1
ATOM 9061 N N . SER B 1 519 ? 173.581 6.303 187.891 1.00 58.10 519 SER B N 1
ATOM 9062 C CA . SER B 1 519 ? 172.977 7.439 188.580 1.00 60.57 519 SER B CA 1
ATOM 9063 C C . SER B 1 519 ? 171.511 7.632 188.215 1.00 63.58 519 SER B C 1
ATOM 9064 O O . SER B 1 519 ? 171.107 7.397 187.074 1.00 64.44 519 SER B O 1
ATOM 9067 N N . HIS B 1 520 ? 170.718 8.066 189.189 1.00 64.40 520 HIS B N 1
ATOM 9068 C CA . HIS B 1 520 ? 169.314 8.383 188.951 1.00 67.10 520 HIS B CA 1
ATOM 9069 C C . HIS B 1 520 ? 169.155 9.460 187.872 1.00 66.89 520 HIS B C 1
ATOM 9070 O O . HIS B 1 520 ? 168.135 9.527 187.179 1.00 64.54 520 HIS B O 1
ATOM 9077 N N . ARG B 1 521 ? 170.175 10.299 187.733 1.00 63.31 521 ARG B N 1
ATOM 9078 C CA . ARG B 1 521 ? 170.136 11.402 186.789 1.00 61.71 521 ARG B CA 1
ATOM 9079 C C . ARG B 1 521 ? 170.249 10.894 185.352 1.00 62.21 521 ARG B C 1
ATOM 9080 O O . ARG B 1 521 ? 169.774 11.539 184.412 1.00 55.86 521 ARG B O 1
ATOM 9088 N N . ILE B 1 522 ? 170.888 9.737 185.189 1.00 62.06 522 ILE B N 1
ATOM 9089 C CA . ILE B 1 522 ? 170.980 9.090 183.883 1.00 60.92 522 ILE B CA 1
ATOM 9090 C C . ILE B 1 522 ? 169.584 8.659 183.438 1.00 56.69 522 ILE B C 1
ATOM 9091 O O . ILE B 1 522 ? 169.128 9.033 182.355 1.00 55.86 522 ILE B O 1
ATOM 9096 N N . ARG B 1 523 ? 168.912 7.888 184.295 1.00 56.07 523 ARG B N 1
ATOM 9097 C CA . ARG B 1 523 ? 167.533 7.449 184.065 1.00 54.92 523 ARG B CA 1
ATOM 9098 C C . ARG B 1 523 ? 166.560 8.589 183.749 1.00 55.17 523 ARG B C 1
ATOM 9099 O O . ARG B 1 523 ? 165.641 8.424 182.943 1.00 55.43 523 ARG B O 1
ATOM 9107 N N . GLU B 1 524 ? 166.762 9.745 184.372 1.00 54.90 524 GLU B N 1
ATOM 9108 C CA . GLU B 1 524 ? 165.888 10.884 184.129 1.00 56.04 524 GLU B CA 1
ATOM 9109 C C . GLU B 1 524 ? 166.056 11.390 182.708 1.00 55.65 524 GLU B C 1
ATOM 9110 O O . GLU B 1 524 ? 165.084 11.803 182.063 1.00 54.63 524 GLU B O 1
ATOM 9116 N N . ARG B 1 525 ? 167.295 11.375 182.228 1.00 54.91 525 ARG B N 1
ATOM 9117 C CA . ARG B 1 525 ? 167.584 11.847 180.876 1.00 54.12 525 ARG B CA 1
ATOM 9118 C C . ARG B 1 525 ? 167.013 10.898 179.813 1.00 53.81 525 ARG B C 1
ATOM 9119 O O . ARG B 1 525 ? 166.421 11.341 178.824 1.00 51.37 525 ARG B O 1
ATOM 9127 N N . THR B 1 526 ? 167.185 9.595 180.028 1.00 52.88 526 THR B N 1
ATOM 9128 C CA . THR B 1 526 ? 166.684 8.600 179.091 1.00 51.08 526 THR B CA 1
ATOM 9129 C C . THR B 1 526 ? 165.160 8.539 179.128 1.00 53.03 526 THR B C 1
ATOM 9130 O O . THR B 1 526 ? 164.521 8.327 178.095 1.00 49.75 526 THR B O 1
ATOM 9134 N N . ASP B 1 527 ? 164.582 8.719 180.315 1.00 52.95 527 ASP B N 1
ATOM 9135 C CA . ASP B 1 527 ? 163.128 8.799 180.441 1.00 52.43 527 ASP B CA 1
ATOM 9136 C C . ASP B 1 527 ? 162.590 9.910 179.555 1.00 49.29 527 ASP B C 1
ATOM 9137 O O . ASP B 1 527 ? 161.559 9.746 178.907 1.00 46.41 527 ASP B O 1
ATOM 9142 N N . ALA B 1 528 ? 163.302 11.037 179.534 1.00 50.78 528 ALA B N 1
ATOM 9143 C CA . ALA B 1 528 ? 162.944 12.161 178.674 1.00 50.06 528 ALA B CA 1
ATOM 9144 C C . ALA B 1 528 ? 163.049 11.791 177.202 1.00 50.10 528 ALA B C 1
ATOM 9145 O O . ALA B 1 528 ? 162.190 12.156 176.399 1.00 48.60 528 ALA B O 1
ATOM 9147 N N . LEU B 1 529 ? 164.120 11.083 176.852 1.00 49.34 529 LEU B N 1
ATOM 9148 C CA . LEU B 1 529 ? 164.329 10.640 175.481 1.00 50.37 529 LEU B CA 1
ATOM 9149 C C . LEU B 1 529 ? 163.240 9.653 175.103 1.00 47.04 529 LEU B C 1
ATOM 9150 O O . LEU B 1 529 ? 162.687 9.703 174.000 1.00 45.49 529 LEU B O 1
ATOM 9155 N N . ASP B 1 530 ? 162.929 8.771 176.045 1.00 47.64 530 ASP B N 1
ATOM 9156 C CA . ASP B 1 530 ? 161.947 7.722 175.840 1.00 44.95 530 ASP B CA 1
ATOM 9157 C C . ASP B 1 530 ? 160.545 8.279 175.603 1.00 46.53 530 ASP B C 1
ATOM 9158 O O . ASP B 1 530 ? 159.821 7.801 174.727 1.00 45.04 530 ASP B O 1
ATOM 9163 N N . ALA B 1 531 ? 160.165 9.299 176.369 1.00 45.66 531 ALA B N 1
ATOM 9164 C CA . ALA B 1 531 ? 158.819 9.856 176.243 1.00 42.47 531 ALA B CA 1
ATOM 9165 C C . ALA B 1 531 ? 158.574 10.409 174.851 1.00 42.74 531 ALA B C 1
ATOM 9166 O O . ALA B 1 531 ? 157.491 10.223 174.281 1.00 43.00 531 ALA B O 1
ATOM 9168 N N . ALA B 1 532 ? 159.570 11.109 174.315 1.00 40.14 532 ALA B N 1
ATOM 9169 C CA . ALA B 1 532 ? 159.466 11.646 172.963 1.00 45.25 532 ALA B CA 1
ATOM 9170 C C . ALA B 1 532 ? 159.313 10.497 171.975 1.00 42.94 532 ALA B C 1
ATOM 9171 O O . ALA B 1 532 ? 158.533 10.581 171.029 1.00 43.42 532 ALA B O 1
ATOM 9173 N N . GLY B 1 533 ? 160.064 9.424 172.214 1.00 42.97 533 GLY B N 1
ATOM 9174 C CA . GLY B 1 533 ? 160.017 8.240 171.379 1.00 44.28 533 GLY B CA 1
ATOM 9175 C C . GLY B 1 533 ? 158.638 7.612 171.335 1.00 44.61 533 GLY B C 1
ATOM 9176 O O . GLY B 1 533 ? 158.238 7.051 170.308 1.00 42.12 533 GLY B O 1
ATOM 9177 N N . ASN B 1 534 ? 157.900 7.696 172.440 1.00 41.05 534 ASN B N 1
ATOM 9178 C CA . ASN B 1 534 ? 156.530 7.202 172.426 1.00 41.34 534 ASN B CA 1
ATOM 9179 C C . ASN B 1 534 ? 155.700 7.972 171.399 1.00 42.16 534 ASN B C 1
ATOM 9180 O O . ASN B 1 534 ? 154.971 7.382 170.581 1.00 38.82 534 ASN B O 1
ATOM 9185 N N . THR B 1 535 ? 155.839 9.294 171.427 1.00 41.40 535 THR B N 1
ATOM 9186 C CA . THR B 1 535 ? 155.116 10.156 170.496 1.00 38.54 535 THR B CA 1
ATOM 9187 C C . THR B 1 535 ? 155.504 9.885 169.047 1.00 36.85 535 THR B C 1
ATOM 9188 O O . THR B 1 535 ? 154.628 9.777 168.182 1.00 40.19 535 THR B O 1
ATOM 9192 N N . THR B 1 536 ? 156.803 9.768 168.768 1.00 36.54 536 THR B N 1
ATOM 9193 C CA . THR B 1 536 ? 157.233 9.493 167.391 1.00 39.13 536 THR B CA 1
ATOM 9194 C C . THR B 1 536 ? 156.765 8.118 166.901 1.00 41.17 536 THR B C 1
ATOM 9195 O O . THR B 1 536 ? 156.506 7.931 165.703 1.00 39.61 536 THR B O 1
ATOM 9199 N N . ALA B 1 537 ? 156.664 7.159 167.819 1.00 39.63 537 ALA B N 1
ATOM 9200 C CA . ALA B 1 537 ? 156.189 5.828 167.451 1.00 38.68 537 ALA B CA 1
ATOM 9201 C C . ALA B 1 537 ? 154.712 5.871 167.068 1.00 38.47 537 ALA B C 1
ATOM 9202 O O . ALA B 1 537 ? 154.276 5.151 166.170 1.00 37.33 537 ALA B O 1
ATOM 9204 N N . ALA B 1 538 ? 153.942 6.714 167.747 1.00 38.78 538 ALA B N 1
ATOM 9205 C CA . ALA B 1 538 ? 152.529 6.858 167.413 1.00 39.06 538 ALA B CA 1
ATOM 9206 C C . ALA B 1 538 ? 152.398 7.545 166.052 1.00 35.29 538 ALA B C 1
ATOM 9207 O O . ALA B 1 538 ? 151.493 7.245 165.274 1.00 35.86 538 ALA B O 1
ATOM 9209 N N . ILE B 1 539 ? 153.311 8.471 165.777 1.00 35.10 539 ILE B N 1
ATOM 9210 C CA . ILE B 1 539 ? 153.311 9.186 164.509 1.00 36.71 539 ILE B CA 1
ATOM 9211 C C . ILE B 1 539 ? 153.661 8.217 163.380 1.00 36.72 539 ILE B C 1
ATOM 9212 O O . ILE B 1 539 ? 153.012 8.211 162.328 1.00 37.80 539 ILE B O 1
ATOM 9217 N N . GLY B 1 540 ? 154.688 7.404 163.615 1.00 35.24 540 GLY B N 1
ATOM 9218 C CA . GLY B 1 540 ? 155.101 6.368 162.685 1.00 35.40 540 GLY B CA 1
ATOM 9219 C C . GLY B 1 540 ? 153.931 5.506 162.265 1.00 37.68 540 GLY B C 1
ATOM 9220 O O . GLY B 1 540 ? 153.714 5.277 161.065 1.00 36.02 540 GLY B O 1
ATOM 9221 N N . LYS B 1 541 ? 153.168 5.055 163.262 1.00 37.42 541 LYS B N 1
ATOM 9222 C CA . LYS B 1 541 ? 151.972 4.249 163.044 1.00 35.29 541 LYS B CA 1
ATOM 9223 C C . LYS B 1 541 ? 150.920 4.979 162.210 1.00 37.59 541 LYS B C 1
ATOM 9224 O O . LYS B 1 541 ? 150.259 4.362 161.369 1.00 36.68 541 LYS B O 1
ATOM 9230 N N . GLY B 1 542 ? 150.774 6.287 162.445 1.00 37.60 542 GLY B N 1
ATOM 9231 C CA . GLY B 1 542 ? 149.872 7.118 161.670 1.00 33.82 542 GLY B CA 1
ATOM 9232 C C . GLY B 1 542 ? 150.253 7.181 160.197 1.00 36.36 542 GLY B C 1
ATOM 9233 O O . GLY B 1 542 ? 149.390 7.077 159.314 1.00 33.50 542 GLY B O 1
ATOM 9234 N N . PHE B 1 543 ? 151.543 7.356 159.924 1.00 36.47 543 PHE B N 1
ATOM 9235 C CA . PHE B 1 543 ? 152.022 7.323 158.544 1.00 32.79 543 PHE B CA 1
ATOM 9236 C C . PHE B 1 543 ? 151.742 5.951 157.942 1.00 35.57 543 PHE B C 1
ATOM 9237 O O . PHE B 1 543 ? 151.351 5.856 156.792 1.00 34.12 543 PHE B O 1
ATOM 9245 N N . ALA B 1 544 ? 151.928 4.889 158.726 1.00 36.71 544 ALA B N 1
ATOM 9246 C CA . ALA B 1 544 ? 151.721 3.538 158.207 1.00 34.62 544 ALA B CA 1
ATOM 9247 C C . ALA B 1 544 ? 150.251 3.279 157.913 1.00 30.97 544 ALA B C 1
ATOM 9248 O O . ALA B 1 544 ? 149.911 2.615 156.946 1.00 36.79 544 ALA B O 1
ATOM 9250 N N . ILE B 1 545 ? 149.378 3.819 158.746 1.00 34.14 545 ILE B N 1
ATOM 9251 C CA . ILE B 1 545 ? 147.950 3.620 158.563 1.00 35.30 545 ILE B CA 1
ATOM 9252 C C . ILE B 1 545 ? 147.464 4.526 157.437 1.00 35.26 545 ILE B C 1
ATOM 9253 O O . ILE B 1 545 ? 146.659 4.116 156.596 1.00 38.32 545 ILE B O 1
ATOM 9258 N N . GLY B 1 546 ? 147.986 5.751 157.397 1.00 34.65 546 GLY B N 1
ATOM 9259 C CA . GLY B 1 546 ? 147.641 6.677 156.334 1.00 34.45 546 GLY B CA 1
ATOM 9260 C C . GLY B 1 546 ? 148.020 6.157 154.953 1.00 36.79 546 GLY B C 1
ATOM 9261 O O . GLY B 1 546 ? 147.203 6.148 154.032 1.00 33.69 546 GLY B O 1
ATOM 9262 N N . SER B 1 547 ? 149.266 5.722 154.806 1.00 35.08 547 SER B N 1
ATOM 9263 C CA . SER B 1 547 ? 149.738 5.185 153.535 1.00 34.95 547 SER B CA 1
ATOM 9264 C C . SER B 1 547 ? 149.048 3.864 153.202 1.00 35.61 547 SER B C 1
ATOM 9265 O O . SER B 1 547 ? 148.820 3.559 152.037 1.00 37.53 547 SER B O 1
ATOM 9268 N N . ALA B 1 548 ? 148.724 3.067 154.216 1.00 35.65 548 ALA B N 1
ATOM 9269 C CA . ALA B 1 548 ? 148.081 1.785 153.929 1.00 36.59 548 ALA B CA 1
ATOM 9270 C C . ALA B 1 548 ? 146.683 1.983 153.359 1.00 33.11 548 ALA B C 1
ATOM 9271 O O . ALA B 1 548 ? 146.266 1.252 152.466 1.00 36.34 548 ALA B O 1
ATOM 9273 N N . ALA B 1 549 ? 145.961 2.971 153.876 1.00 37.35 549 ALA B N 1
ATOM 9274 C CA . ALA B 1 549 ? 144.645 3.301 153.335 1.00 35.26 549 ALA B CA 1
ATOM 9275 C C . ALA B 1 549 ? 144.755 3.685 151.870 1.00 33.29 549 ALA B C 1
ATOM 9276 O O . ALA B 1 549 ? 143.962 3.250 151.044 1.00 35.12 549 ALA B O 1
ATOM 9278 N N . LEU B 1 550 ? 145.729 4.528 151.561 1.00 36.88 550 LEU B N 1
ATOM 9279 C CA . LEU B 1 550 ? 145.875 5.061 150.211 1.00 35.88 550 LEU B CA 1
ATOM 9280 C C . LEU B 1 550 ? 146.248 3.952 149.234 1.00 34.59 550 LEU B C 1
ATOM 9281 O O . LEU B 1 550 ? 145.574 3.733 148.221 1.00 32.31 550 LEU B O 1
ATOM 9286 N N . VAL B 1 551 ? 147.323 3.242 149.545 1.00 33.94 551 VAL B N 1
ATOM 9287 C CA . VAL B 1 551 ? 147.800 2.213 148.634 1.00 37.22 551 VAL B CA 1
ATOM 9288 C C . VAL B 1 551 ? 146.749 1.107 148.464 1.00 35.41 551 VAL B C 1
ATOM 9289 O O . VAL B 1 551 ? 146.550 0.608 147.360 1.00 36.77 551 VAL B O 1
ATOM 9293 N N . SER B 1 552 ? 146.041 0.765 149.537 1.00 33.74 552 SER B N 1
ATOM 9294 C CA . SER B 1 552 ? 145.051 -0.298 149.443 1.00 32.87 552 SER B CA 1
ATOM 9295 C C . SER B 1 552 ? 143.883 0.101 148.572 1.00 32.52 552 SER B C 1
ATOM 9296 O O . SER B 1 552 ? 143.324 -0.754 147.875 1.00 33.05 552 SER B O 1
ATOM 9299 N N . LEU B 1 553 ? 143.507 1.384 148.605 1.00 31.76 553 LEU B N 1
ATOM 9300 C CA . LEU B 1 553 ? 142.443 1.867 147.719 1.00 33.72 553 LEU B CA 1
ATOM 9301 C C . LEU B 1 553 ? 142.890 1.807 146.255 1.00 33.71 553 LEU B C 1
ATOM 9302 O O . LEU B 1 553 ? 142.109 1.456 145.377 1.00 33.99 553 LEU B O 1
ATOM 9307 N N . ALA B 1 554 ? 144.149 2.144 145.998 1.00 34.14 554 ALA B N 1
ATOM 9308 C CA . ALA B 1 554 ? 144.683 2.097 144.639 1.00 33.11 554 ALA B CA 1
ATOM 9309 C C . ALA B 1 554 ? 144.709 0.659 144.142 1.00 36.10 554 ALA B C 1
ATOM 9310 O O . ALA B 1 554 ? 144.324 0.378 143.004 1.00 34.07 554 ALA B O 1
ATOM 9312 N N . LEU B 1 555 ? 145.160 -0.248 145.004 1.00 34.10 555 LEU B N 1
ATOM 9313 C CA . LEU B 1 555 ? 145.235 -1.670 144.665 1.00 33.94 555 LEU B CA 1
ATOM 9314 C C . LEU B 1 555 ? 143.851 -2.260 144.446 1.00 33.67 555 LEU B C 1
ATOM 9315 O O . LEU B 1 555 ? 143.660 -3.127 143.591 1.00 37.41 555 LEU B O 1
ATOM 9320 N N . PHE B 1 556 ? 142.896 -1.781 145.236 1.00 35.07 556 PHE B N 1
ATOM 9321 C CA . PHE B 1 556 ? 141.494 -2.162 145.134 1.00 36.19 556 PHE B CA 1
ATOM 9322 C C . PHE B 1 556 ? 140.993 -1.879 143.705 1.00 36.19 556 PHE B C 1
ATOM 9323 O O . PHE B 1 556 ? 140.435 -2.760 143.043 1.00 33.00 556 PHE B O 1
ATOM 9331 N N . GLY B 1 557 ? 141.216 -0.656 143.234 1.00 35.07 557 GLY B N 1
ATOM 9332 C CA . GLY B 1 557 ? 140.791 -0.270 141.903 1.00 35.43 557 GLY B CA 1
ATOM 9333 C C . GLY B 1 557 ? 141.489 -1.126 140.861 1.00 37.35 557 GLY B C 1
ATOM 9334 O O . GLY B 1 557 ? 140.858 -1.617 139.921 1.00 35.76 557 GLY B O 1
ATOM 9335 N N . ALA B 1 558 ? 142.793 -1.328 141.043 1.00 34.23 558 ALA B N 1
ATOM 9336 C CA . ALA B 1 558 ? 143.559 -2.148 140.116 1.00 38.57 558 ALA B CA 1
ATOM 9337 C C . ALA B 1 558 ? 143.064 -3.594 140.147 1.00 38.91 558 ALA B C 1
ATOM 9338 O O . ALA B 1 558 ? 142.952 -4.231 139.099 1.00 41.13 558 ALA B O 1
ATOM 9340 N N . PHE B 1 559 ? 142.760 -4.098 141.343 1.00 37.04 559 PHE B N 1
ATOM 9341 C CA . PHE B 1 559 ? 142.149 -5.417 141.473 1.00 36.90 559 PHE B CA 1
ATOM 9342 C C . PHE B 1 559 ? 140.881 -5.536 140.614 1.00 35.76 559 PHE B C 1
ATOM 9343 O O . PHE B 1 559 ? 140.681 -6.530 139.906 1.00 35.17 559 PHE B O 1
ATOM 9351 N N . VAL B 1 560 ? 140.034 -4.517 140.687 1.00 33.78 560 VAL B N 1
ATOM 9352 C CA . VAL B 1 560 ? 138.761 -4.513 139.982 1.00 39.52 560 VAL B CA 1
ATOM 9353 C C . VAL B 1 560 ? 138.930 -4.573 138.444 1.00 40.62 560 VAL B C 1
ATOM 9354 O O . VAL B 1 560 ? 138.186 -5.274 137.746 1.00 40.86 560 VAL B O 1
ATOM 9358 N N . SER B 1 561 ? 139.921 -3.851 137.930 1.00 36.51 561 SER B N 1
ATOM 9359 C CA . SER B 1 561 ? 140.235 -3.895 136.513 1.00 40.62 561 SER B CA 1
ATOM 9360 C C . SER B 1 561 ? 140.813 -5.256 136.157 1.00 41.71 561 SER B C 1
ATOM 9361 O O . SER B 1 561 ? 140.353 -5.901 135.222 1.00 43.32 561 SER B O 1
ATOM 9364 N N . ARG B 1 562 ? 141.817 -5.692 136.908 1.00 37.67 562 ARG B N 1
ATOM 9365 C CA . ARG B 1 562 ? 142.488 -6.948 136.603 1.00 40.95 562 ARG B CA 1
ATOM 9366 C C . ARG B 1 562 ? 141.534 -8.137 136.635 1.00 39.52 562 ARG B C 1
ATOM 9367 O O . ARG B 1 562 ? 141.759 -9.126 135.948 1.00 43.00 562 ARG B O 1
ATOM 9375 N N . ALA B 1 563 ? 140.470 -8.029 137.429 1.00 40.75 563 ALA B N 1
ATOM 9376 C CA . ALA B 1 563 ? 139.521 -9.132 137.616 1.00 40.63 563 ALA B CA 1
ATOM 9377 C C . ALA B 1 563 ? 138.354 -9.004 136.645 1.00 36.47 563 ALA B C 1
ATOM 9378 O O . ALA B 1 563 ? 137.394 -9.780 136.712 1.00 34.93 563 ALA B O 1
ATOM 9380 N N . SER B 1 564 ? 138.434 -8.004 135.771 1.00 32.88 564 SER B N 1
ATOM 9381 C CA . SER B 1 564 ? 137.372 -7.717 134.800 1.00 39.80 564 SER B CA 1
ATOM 9382 C C . SER B 1 564 ? 135.993 -7.497 135.427 1.00 40.83 564 SER B C 1
ATOM 9383 O O . SER B 1 564 ? 134.980 -7.987 134.916 1.00 39.32 564 SER B O 1
ATOM 9386 N N . ILE B 1 565 ? 135.956 -6.761 136.538 1.00 40.99 565 ILE B N 1
ATOM 9387 C CA . ILE B 1 565 ? 134.685 -6.357 137.109 1.00 39.07 565 ILE B CA 1
ATOM 9388 C C . ILE B 1 565 ? 134.287 -5.037 136.471 1.00 43.03 565 ILE B C 1
ATOM 9389 O O . ILE B 1 565 ? 135.062 -4.075 136.477 1.00 43.09 565 ILE B O 1
ATOM 9394 N N . THR B 1 566 ? 133.081 -4.987 135.919 1.00 39.53 566 THR B N 1
ATOM 9395 C CA . THR B 1 566 ? 132.631 -3.775 135.256 1.00 42.87 566 THR B CA 1
ATOM 9396 C C . THR B 1 566 ? 132.328 -2.681 136.275 1.00 46.43 566 THR B C 1
ATOM 9397 O O . THR B 1 566 ? 132.817 -1.555 136.148 1.00 48.12 566 THR B O 1
ATOM 9401 N N . THR B 1 567 ? 131.544 -3.020 137.297 1.00 46.27 567 THR B N 1
ATOM 9402 C CA . THR B 1 567 ? 131.234 -2.066 138.363 1.00 41.39 567 THR B CA 1
ATOM 9403 C C . THR B 1 567 ? 131.108 -2.753 139.725 1.00 40.97 567 THR B C 1
ATOM 9404 O O . THR B 1 567 ? 130.431 -3.775 139.858 1.00 41.51 567 THR B O 1
ATOM 9408 N N . VAL B 1 568 ? 131.775 -2.208 140.739 1.00 41.33 568 VAL B N 1
ATOM 9409 C CA . VAL B 1 568 ? 131.567 -2.699 142.101 1.00 39.81 568 VAL B CA 1
ATOM 9410 C C . VAL B 1 568 ? 130.342 -2.013 142.698 1.00 38.42 568 VAL B C 1
ATOM 9411 O O . VAL B 1 568 ? 130.427 -0.881 143.168 1.00 42.06 568 VAL B O 1
ATOM 9415 N N . ASP B 1 569 ? 129.201 -2.690 142.664 1.00 35.52 569 ASP B N 1
ATOM 9416 C CA . ASP B 1 569 ? 127.952 -2.062 143.067 1.00 36.61 569 ASP B CA 1
ATOM 9417 C C . ASP B 1 569 ? 127.660 -2.458 144.508 1.00 37.56 569 ASP B C 1
ATOM 9418 O O . ASP B 1 569 ? 127.331 -3.621 144.766 1.00 37.02 569 ASP B O 1
ATOM 9423 N N . VAL B 1 570 ? 127.778 -1.496 145.436 1.00 37.72 570 VAL B N 1
ATOM 9424 C CA . VAL B 1 570 ? 127.568 -1.769 146.865 1.00 37.20 570 VAL B CA 1
ATOM 9425 C C . VAL B 1 570 ? 126.235 -2.447 147.098 1.00 33.17 570 VAL B C 1
ATOM 9426 O O . VAL B 1 570 ? 126.110 -3.280 147.986 1.00 31.36 570 VAL B O 1
ATOM 9430 N N . LEU B 1 571 ? 125.230 -2.069 146.312 1.00 31.23 571 LEU B N 1
ATOM 9431 C CA . LEU B 1 571 ? 123.902 -2.631 146.511 1.00 33.22 571 LEU B CA 1
ATOM 9432 C C . LEU B 1 571 ? 123.646 -3.868 145.653 1.00 36.92 571 LEU B C 1
ATOM 9433 O O . LEU B 1 571 ? 122.706 -3.917 144.866 1.00 39.21 571 LEU B O 1
ATOM 9438 N N . THR B 1 572 ? 124.506 -4.871 145.827 1.00 37.20 572 THR B N 1
ATOM 9439 C CA . THR B 1 572 ? 124.288 -6.210 145.294 1.00 34.18 572 THR B CA 1
ATOM 9440 C C . THR B 1 572 ? 124.562 -7.182 146.432 1.00 36.89 572 THR B C 1
ATOM 9441 O O . THR B 1 572 ? 125.389 -6.895 147.306 1.00 37.25 572 THR B O 1
ATOM 9445 N N . PRO B 1 573 ? 123.859 -8.322 146.443 1.00 37.32 573 PRO B N 1
ATOM 9446 C CA . PRO B 1 573 ? 124.078 -9.297 147.512 1.00 34.96 573 PRO B CA 1
ATOM 9447 C C . PRO B 1 573 ? 125.551 -9.699 147.656 1.00 36.51 573 PRO B C 1
ATOM 9448 O O . PRO B 1 573 ? 126.049 -9.791 148.779 1.00 36.65 573 PRO B O 1
ATOM 9452 N N . LYS B 1 574 ? 126.240 -9.922 146.542 1.00 36.77 574 LYS B N 1
ATOM 9453 C CA . LYS B 1 574 ? 127.621 -10.394 146.593 1.00 37.20 574 LYS B CA 1
ATOM 9454 C C . LYS B 1 574 ? 128.582 -9.370 147.174 1.00 34.98 574 LYS B C 1
ATOM 9455 O O . LYS B 1 574 ? 129.458 -9.719 147.954 1.00 34.01 574 LYS B O 1
ATOM 9461 N N . VAL B 1 575 ? 128.438 -8.114 146.773 1.00 32.86 575 VAL B N 1
ATOM 9462 C CA . VAL B 1 575 ? 129.358 -7.087 147.238 1.00 33.75 575 VAL B CA 1
ATOM 9463 C C . VAL B 1 575 ? 129.093 -6.733 148.700 1.00 35.24 575 VAL B C 1
ATOM 9464 O O . VAL B 1 575 ? 130.032 -6.592 149.492 1.00 32.39 575 VAL B O 1
ATOM 9468 N N . PHE B 1 576 ? 127.819 -6.640 149.074 1.00 33.88 576 PHE B N 1
ATOM 9469 C CA . PHE B 1 576 ? 127.490 -6.223 150.426 1.00 29.96 576 PHE B CA 1
ATOM 9470 C C . PHE B 1 576 ? 127.879 -7.222 151.516 1.00 36.79 576 PHE B C 1
ATOM 9471 O O . PHE B 1 576 ? 128.354 -6.811 152.597 1.00 31.24 576 PHE B O 1
ATOM 9479 N N . ILE B 1 577 ? 127.688 -8.520 151.264 1.00 32.75 577 ILE B N 1
ATOM 9480 C CA . ILE B 1 577 ? 128.093 -9.476 152.289 1.00 34.42 577 ILE B CA 1
ATOM 9481 C C . ILE B 1 577 ? 129.609 -9.416 152.415 1.00 32.04 577 ILE B C 1
ATOM 9482 O O . ILE B 1 577 ? 130.157 -9.657 153.480 1.00 29.03 577 ILE B O 1
ATOM 9487 N N . GLY B 1 578 ? 130.288 -9.103 151.315 1.00 30.10 578 GLY B N 1
ATOM 9488 C CA . GLY B 1 578 ? 131.727 -8.925 151.373 1.00 31.03 578 GLY B CA 1
ATOM 9489 C C . GLY B 1 578 ? 132.075 -7.734 152.247 1.00 33.36 578 GLY B C 1
ATOM 9490 O O . GLY B 1 578 ? 132.974 -7.817 153.097 1.00 31.64 578 GLY B O 1
ATOM 9491 N N . LEU B 1 579 ? 131.347 -6.635 152.045 1.00 29.18 579 LEU B N 1
ATOM 9492 C CA . LEU B 1 579 ? 131.604 -5.384 152.745 1.00 30.55 579 LEU B CA 1
ATOM 9493 C C . LEU B 1 579 ? 131.482 -5.527 154.262 1.00 30.13 579 LEU B C 1
ATOM 9494 O O . LEU B 1 579 ? 132.393 -5.157 155.007 1.00 28.96 579 LEU B O 1
ATOM 9499 N N . ILE B 1 580 ? 130.363 -6.069 154.724 1.00 30.14 580 ILE B N 1
ATOM 9500 C CA . ILE B 1 580 ? 130.157 -6.216 156.158 1.00 28.38 580 ILE B CA 1
ATOM 9501 C C . ILE B 1 580 ? 131.128 -7.231 156.778 1.00 29.95 580 ILE B C 1
ATOM 9502 O O . ILE B 1 580 ? 131.655 -6.998 157.861 1.00 29.44 580 ILE B O 1
ATOM 9507 N N . VAL B 1 581 ? 131.396 -8.333 156.081 1.00 29.93 581 VAL B N 1
ATOM 9508 C CA . VAL B 1 581 ? 132.317 -9.338 156.609 1.00 29.02 581 VAL B CA 1
ATOM 9509 C C . VAL B 1 581 ? 133.742 -8.781 156.651 1.00 27.98 581 VAL B C 1
ATOM 9510 O O . VAL B 1 581 ? 134.477 -8.969 157.627 1.00 26.17 581 VAL B O 1
ATOM 9514 N N . GLY B 1 582 ? 134.128 -8.102 155.577 1.00 26.50 582 GLY B N 1
ATOM 9515 C CA . GLY B 1 582 ? 135.434 -7.477 155.513 1.00 29.11 582 GLY B CA 1
ATOM 9516 C C . GLY B 1 582 ? 135.603 -6.440 156.611 1.00 31.15 582 GLY B C 1
ATOM 9517 O O . GLY B 1 582 ? 136.709 -6.245 157.119 1.00 30.30 582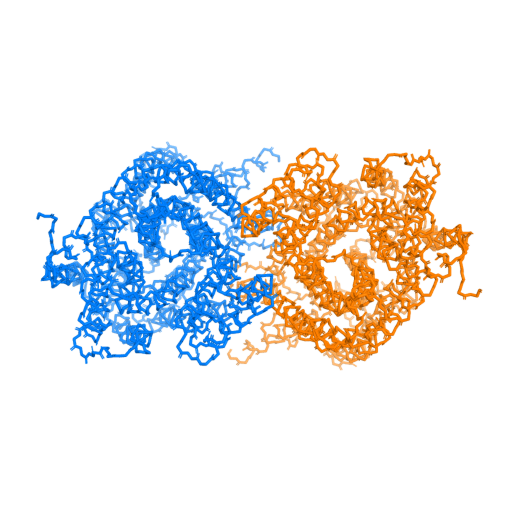 GLY B O 1
ATOM 9518 N N . ALA B 1 583 ? 134.512 -5.774 156.986 1.00 29.46 583 ALA B N 1
ATOM 9519 C CA . ALA B 1 583 ? 134.575 -4.804 158.080 1.00 29.56 583 ALA B CA 1
ATOM 9520 C C . ALA B 1 583 ? 134.796 -5.500 159.434 1.00 29.76 583 ALA B C 1
ATOM 9521 O O . ALA B 1 583 ? 135.343 -4.906 160.364 1.00 28.93 583 ALA B O 1
ATOM 9523 N N . MET B 1 584 ? 134.358 -6.750 159.537 1.00 29.34 584 MET B N 1
ATOM 9524 C CA . MET B 1 584 ? 134.499 -7.528 160.766 1.00 27.94 584 MET B CA 1
ATOM 9525 C C . MET B 1 584 ? 135.923 -8.049 160.982 1.00 29.38 584 MET B C 1
ATOM 9526 O O . MET B 1 584 ? 136.380 -8.169 162.122 1.00 30.08 584 MET B O 1
ATOM 9531 N N . LEU B 1 585 ? 136.632 -8.312 159.889 1.00 29.38 585 LEU B N 1
ATOM 9532 C CA . LEU B 1 585 ? 137.962 -8.929 159.950 1.00 29.96 585 LEU B CA 1
ATOM 9533 C C . LEU B 1 585 ? 139.006 -8.271 160.884 1.00 30.21 585 LEU B C 1
ATOM 9534 O O . LEU B 1 585 ? 139.692 -8.977 161.644 1.00 33.76 585 LEU B O 1
ATOM 9539 N N . PRO B 1 586 ? 139.122 -6.932 160.858 1.00 32.26 586 PRO B N 1
ATOM 9540 C CA . PRO B 1 586 ? 140.072 -6.285 161.790 1.00 28.87 586 PRO B CA 1
ATOM 9541 C C . PRO B 1 586 ? 139.761 -6.531 163.280 1.00 30.07 586 PRO B C 1
ATOM 9542 O O . PRO B 1 586 ? 140.666 -6.556 164.138 1.00 25.80 586 PRO B O 1
ATOM 9546 N N . TYR B 1 587 ? 138.481 -6.709 163.584 1.00 29.64 587 TYR B N 1
ATOM 9547 C CA . TYR B 1 587 ? 138.057 -7.036 164.946 1.00 29.48 587 TYR B CA 1
ATOM 9548 C C . TYR B 1 587 ? 138.450 -8.456 165.347 1.00 32.10 587 TYR B C 1
ATOM 9549 O O . TYR B 1 587 ? 138.948 -8.693 166.454 1.00 30.43 587 TYR B O 1
ATOM 9558 N N . TRP B 1 588 ? 138.215 -9.391 164.434 1.00 34.32 588 TRP B N 1
ATOM 9559 C CA . TRP B 1 588 ? 138.637 -10.776 164.599 1.00 36.14 588 TRP B CA 1
ATOM 9560 C C . TRP B 1 588 ? 140.151 -10.840 164.780 1.00 30.38 588 TRP B C 1
ATOM 9561 O O . TRP B 1 588 ? 140.641 -11.531 165.647 1.00 30.12 588 TRP B O 1
ATOM 9572 N N . PHE B 1 589 ? 140.883 -10.098 163.959 1.00 32.30 589 PHE B N 1
ATOM 9573 C CA . PHE B 1 589 ? 142.335 -10.068 164.049 1.00 30.96 589 PHE B CA 1
ATOM 9574 C C . PHE B 1 589 ? 142.785 -9.526 165.406 1.00 32.71 589 PHE B C 1
ATOM 9575 O O . PHE B 1 589 ? 143.743 -10.025 165.999 1.00 31.13 589 PHE B O 1
ATOM 9583 N N . SER B 1 590 ? 142.094 -8.493 165.887 1.00 32.27 590 SER B N 1
ATOM 9584 C CA . SER B 1 590 ? 142.435 -7.868 167.163 1.00 33.09 590 SER B CA 1
ATOM 9585 C C . SER B 1 590 ? 142.125 -8.777 168.342 1.00 30.01 590 SER B C 1
ATOM 9586 O O . SER B 1 590 ? 142.856 -8.800 169.326 1.00 30.04 590 SER B O 1
ATOM 9589 N N . ALA B 1 591 ? 141.028 -9.516 168.247 1.00 31.78 591 ALA B N 1
ATOM 9590 C CA . ALA B 1 591 ? 140.691 -10.490 169.277 1.00 31.47 591 ALA B CA 1
ATOM 9591 C C . ALA B 1 591 ? 141.842 -11.477 169.476 1.00 31.87 591 ALA B C 1
ATOM 9592 O O . ALA B 1 591 ? 142.309 -11.671 170.595 1.00 32.60 591 ALA B O 1
ATOM 9594 N N . MET B 1 592 ? 142.301 -12.088 168.385 1.00 35.12 592 MET B N 1
ATOM 9595 C CA . MET B 1 592 ? 143.390 -13.062 168.458 1.00 33.96 592 MET B CA 1
ATOM 9596 C C . MET B 1 592 ? 144.638 -12.478 169.119 1.00 34.16 592 MET B C 1
ATOM 9597 O O . MET B 1 592 ? 145.202 -13.072 170.038 1.00 33.38 592 MET B O 1
ATOM 9602 N N . THR B 1 593 ? 145.056 -11.310 168.644 1.00 32.55 593 THR B N 1
ATOM 9603 C CA . THR B 1 593 ? 146.305 -10.709 169.092 1.00 33.31 593 THR B CA 1
ATOM 9604 C C . THR B 1 593 ? 146.223 -10.165 170.516 1.00 36.87 593 THR B C 1
ATOM 9605 O O . THR B 1 593 ? 147.183 -10.270 171.290 1.00 34.07 593 THR B O 1
ATOM 9609 N N . MET B 1 594 ? 145.078 -9.601 170.877 1.00 36.11 594 MET B N 1
ATOM 9610 C CA . MET B 1 594 ? 144.898 -9.160 172.257 1.00 33.79 594 MET B CA 1
ATOM 9611 C C . MET B 1 594 ? 144.867 -10.350 173.217 1.00 35.05 594 MET B C 1
ATOM 9612 O O . MET B 1 594 ? 145.482 -10.317 174.287 1.00 34.92 594 MET B O 1
ATOM 9617 N N . LYS B 1 595 ? 144.166 -11.413 172.832 1.00 37.43 595 LYS B N 1
ATOM 9618 C CA . LYS B 1 595 ? 144.021 -12.576 173.712 1.00 36.26 595 LYS B CA 1
ATOM 9619 C C . LYS B 1 595 ? 145.364 -13.272 173.898 1.00 33.87 595 LYS B C 1
ATOM 9620 O O . LYS B 1 595 ? 145.687 -13.737 174.988 1.00 32.32 595 LYS B O 1
ATOM 9626 N N . SER B 1 596 ? 146.161 -13.300 172.836 1.00 34.32 596 SER B N 1
ATOM 9627 C CA . SER B 1 596 ? 147.492 -13.902 172.901 1.00 37.85 596 SER B CA 1
ATOM 9628 C C . SER B 1 596 ? 148.391 -13.190 173.905 1.00 35.51 596 SER B C 1
ATOM 9629 O O . SER B 1 596 ? 149.039 -13.840 174.730 1.00 34.35 596 SER B O 1
ATOM 9632 N N . VAL B 1 597 ? 148.420 -11.859 173.838 1.00 37.44 597 VAL B N 1
ATOM 9633 C CA . VAL B 1 597 ? 149.191 -11.068 174.803 1.00 37.11 597 VAL B CA 1
ATOM 9634 C C . VAL B 1 597 ? 148.668 -11.242 176.228 1.00 35.12 597 VAL B C 1
ATOM 9635 O O . VAL B 1 597 ? 149.449 -11.426 177.163 1.00 35.59 597 VAL B O 1
ATOM 9639 N N . GLY B 1 598 ? 147.346 -11.205 176.384 1.00 35.08 598 GLY B N 1
ATOM 9640 C CA . GLY B 1 598 ? 146.723 -11.436 177.675 1.00 31.92 598 GLY B CA 1
ATOM 9641 C C . GLY B 1 598 ? 147.158 -12.740 178.329 1.00 35.99 598 GLY B C 1
ATOM 9642 O O . GLY B 1 598 ? 147.506 -12.762 179.510 1.00 36.77 598 GLY B O 1
ATOM 9643 N N . SER B 1 599 ? 147.134 -13.830 177.566 1.00 38.08 599 SER B N 1
ATOM 9644 C CA . SER B 1 599 ? 147.491 -15.143 178.096 1.00 36.03 599 SER B CA 1
ATOM 9645 C C . SER B 1 599 ? 148.983 -15.229 178.372 1.00 35.90 599 SER B C 1
ATOM 9646 O O . SER B 1 599 ? 149.397 -15.746 179.403 1.00 38.19 599 SER B O 1
ATOM 9649 N N . ALA B 1 600 ? 149.783 -14.712 177.445 1.00 36.73 600 ALA B N 1
ATOM 9650 C CA . ALA B 1 600 ? 151.228 -14.711 177.604 1.00 35.80 600 ALA B CA 1
ATOM 9651 C C . ALA B 1 600 ? 151.639 -13.853 178.802 1.00 41.51 600 ALA B C 1
ATOM 9652 O O . ALA B 1 600 ? 152.421 -14.294 179.655 1.00 41.20 600 ALA B O 1
ATOM 9654 N N . ALA B 1 601 ? 151.102 -12.634 178.871 1.00 39.09 601 ALA B N 1
ATOM 9655 C CA . ALA B 1 601 ? 151.366 -11.742 180.004 1.00 39.69 601 ALA B CA 1
ATOM 9656 C C . ALA B 1 601 ? 150.979 -12.361 181.350 1.00 40.49 601 ALA B C 1
ATOM 9657 O O . ALA B 1 601 ? 151.711 -12.231 182.336 1.00 36.94 601 ALA B O 1
ATOM 9659 N N . LEU B 1 602 ? 149.821 -13.014 181.388 1.00 40.58 602 LEU B N 1
ATOM 9660 C CA . LEU B 1 602 ? 149.368 -13.711 182.591 1.00 40.54 602 LEU B CA 1
ATOM 9661 C C . LEU B 1 602 ? 150.408 -14.754 183.056 1.00 43.95 602 LEU B C 1
ATOM 9662 O O . LEU B 1 602 ? 150.764 -14.789 184.237 1.00 44.76 602 LEU B O 1
ATOM 9667 N N . LYS B 1 603 ? 150.887 -15.589 182.133 1.00 41.84 603 LYS B N 1
ATOM 9668 C CA . LYS B 1 603 ? 151.956 -16.544 182.428 1.00 41.39 603 LYS B CA 1
ATOM 9669 C C . LYS B 1 603 ? 153.217 -15.848 182.906 1.00 42.33 603 LYS B C 1
ATOM 9670 O O . LYS B 1 603 ? 153.898 -16.337 183.810 1.00 46.22 603 LYS B O 1
ATOM 9676 N N . MET B 1 604 ? 153.540 -14.717 182.287 1.00 41.20 604 MET B N 1
ATOM 9677 C CA . MET B 1 604 ? 154.735 -13.961 182.658 1.00 41.63 604 MET B CA 1
ATOM 9678 C C . MET B 1 604 ? 154.654 -13.512 184.116 1.00 44.21 604 MET B C 1
ATOM 9679 O O . MET B 1 604 ? 155.592 -13.688 184.893 1.00 42.15 604 MET B O 1
ATOM 9684 N N . VAL B 1 605 ? 153.513 -12.928 184.461 1.00 43.62 605 VAL B N 1
ATOM 9685 C CA . VAL B 1 605 ? 153.248 -12.450 185.800 1.00 42.82 605 VAL B CA 1
ATOM 9686 C C . VAL B 1 605 ? 153.446 -13.577 186.811 1.00 47.70 605 VAL B C 1
ATOM 9687 O O . VAL B 1 605 ? 154.152 -13.405 187.814 1.00 45.70 605 VAL B O 1
ATOM 9691 N N . GLU B 1 606 ? 152.834 -14.729 186.541 1.00 43.94 606 GLU B N 1
ATOM 9692 C CA . GLU B 1 606 ? 152.969 -15.874 187.435 1.00 45.28 606 GLU B CA 1
ATOM 9693 C C . GLU B 1 606 ? 154.432 -16.287 187.604 1.00 46.31 606 GLU B C 1
ATOM 9694 O O . GLU B 1 606 ? 154.877 -16.605 188.707 1.00 51.81 606 GLU B O 1
ATOM 9700 N N . GLU B 1 607 ? 155.189 -16.253 186.515 1.00 47.18 607 GLU B N 1
ATOM 9701 C CA . GLU B 1 607 ? 156.593 -16.640 186.566 1.00 48.39 607 GLU B CA 1
ATOM 9702 C C . GLU B 1 607 ? 157.447 -15.640 187.356 1.00 49.44 607 GLU B C 1
ATOM 9703 O O . GLU B 1 607 ? 158.268 -16.045 188.183 1.00 49.80 607 GLU B O 1
ATOM 9709 N N . VAL B 1 608 ? 157.241 -14.345 187.119 1.00 43.51 608 VAL B N 1
ATOM 9710 C CA . VAL B 1 608 ? 158.001 -13.320 187.824 1.00 44.20 608 VAL B CA 1
ATOM 9711 C C . VAL B 1 608 ? 157.699 -13.373 189.325 1.00 51.32 608 VAL B C 1
ATOM 9712 O O . VAL B 1 608 ? 158.600 -13.230 190.160 1.00 51.82 608 VAL B O 1
ATOM 9716 N N . ARG B 1 609 ? 156.428 -13.584 189.658 1.00 47.94 609 ARG B N 1
ATOM 9717 C CA . ARG B 1 609 ? 156.016 -13.789 191.043 1.00 49.57 609 ARG B CA 1
ATOM 9718 C C . ARG B 1 609 ? 156.729 -14.992 191.646 1.00 52.08 609 ARG B C 1
ATOM 9719 O O . ARG B 1 609 ? 157.166 -14.957 192.797 1.00 52.05 609 ARG B O 1
ATOM 9727 N N . ARG B 1 610 ? 156.824 -16.065 190.863 1.00 53.44 610 ARG B N 1
ATOM 9728 C CA . ARG B 1 610 ? 157.457 -17.298 191.315 1.00 51.13 610 ARG B CA 1
ATOM 9729 C C . ARG B 1 610 ? 158.891 -17.018 191.739 1.00 55.40 610 ARG B C 1
ATOM 9730 O O . ARG B 1 610 ? 159.314 -17.422 192.824 1.00 55.80 610 ARG B O 1
ATOM 9738 N N . GLN B 1 611 ? 159.628 -16.298 190.901 1.00 48.66 611 GLN B N 1
ATOM 9739 C CA . GLN B 1 611 ? 161.011 -15.989 191.229 1.00 54.74 611 GLN B CA 1
ATOM 9740 C C . GLN B 1 611 ? 161.139 -15.094 192.467 1.00 56.19 611 GLN B C 1
ATOM 9741 O O . GLN B 1 611 ? 161.986 -15.333 193.325 1.00 58.75 611 GLN B O 1
ATOM 9747 N N . PHE B 1 612 ? 160.282 -14.085 192.569 1.00 55.53 612 PHE B N 1
ATOM 9748 C CA . PHE B 1 612 ? 160.294 -13.186 193.719 1.00 54.77 612 PHE B CA 1
ATOM 9749 C C . PHE B 1 612 ? 159.895 -13.901 195.006 1.00 59.06 612 PHE B C 1
ATOM 9750 O O . PHE B 1 612 ? 160.359 -13.548 196.092 1.00 60.42 612 PHE B O 1
ATOM 9758 N N . ASN B 1 613 ? 159.032 -14.902 194.886 1.00 55.88 613 ASN B N 1
ATOM 9759 C CA . ASN B 1 613 ? 158.498 -15.571 196.068 1.00 58.01 613 ASN B CA 1
ATOM 9760 C C . ASN B 1 613 ? 159.272 -16.820 196.485 1.00 60.09 613 ASN B C 1
ATOM 9761 O O . ASN B 1 613 ? 159.081 -17.328 197.589 1.00 64.28 613 ASN B O 1
ATOM 9766 N N . THR B 1 614 ? 160.135 -17.321 195.605 1.00 57.12 614 THR B N 1
ATOM 9767 C CA . THR B 1 614 ? 160.842 -18.564 195.894 1.00 55.28 614 THR B CA 1
ATOM 9768 C C . THR B 1 614 ? 162.368 -18.523 195.777 1.00 58.15 614 THR B C 1
ATOM 9769 O O . THR B 1 614 ? 163.035 -19.382 196.340 1.00 63.35 614 THR B O 1
ATOM 9773 N N . ILE B 1 615 ? 162.929 -17.566 195.046 1.00 57.15 615 ILE B N 1
ATOM 9774 C CA . ILE B 1 615 ? 164.388 -17.477 194.973 1.00 56.44 615 ILE B CA 1
ATOM 9775 C C . ILE B 1 615 ? 164.906 -16.600 196.105 1.00 65.91 615 ILE B C 1
ATOM 9776 O O . ILE B 1 615 ? 164.728 -15.378 196.080 1.00 63.44 615 ILE B O 1
ATOM 9781 N N . PRO B 1 616 ? 165.550 -17.227 197.109 1.00 69.67 616 PRO B N 1
ATOM 9782 C CA . PRO B 1 616 ? 166.042 -16.503 198.286 1.00 63.74 616 PRO B CA 1
ATOM 9783 C C . PRO B 1 616 ? 167.125 -15.507 197.881 1.00 66.35 616 PRO B C 1
ATOM 9784 O O . PRO B 1 616 ? 168.001 -15.847 197.071 1.00 64.71 616 PRO B O 1
ATOM 9788 N N . GLY B 1 617 ? 167.051 -14.290 198.417 1.00 62.75 617 GLY B N 1
ATOM 9789 C CA . GLY B 1 617 ? 168.023 -13.259 198.100 1.00 64.32 617 GLY B CA 1
ATOM 9790 C C . GLY B 1 617 ? 167.696 -12.407 196.881 1.00 66.10 617 GLY B C 1
ATOM 9791 O O . GLY B 1 617 ? 168.356 -11.387 196.650 1.00 62.80 617 GLY B O 1
ATOM 9792 N N . LEU B 1 618 ? 166.691 -12.813 196.100 1.00 65.79 618 LEU B N 1
ATOM 9793 C CA . LEU B 1 618 ? 166.356 -12.108 194.858 1.00 61.09 618 LEU B CA 1
ATOM 9794 C C . LEU B 1 618 ? 165.879 -10.686 195.125 1.00 61.19 618 LEU B C 1
ATOM 9795 O O . LEU B 1 618 ? 166.481 -9.727 194.630 1.00 61.35 618 LEU B O 1
ATOM 9800 N N . MET B 1 619 ? 164.808 -10.544 195.903 1.00 59.86 619 MET B N 1
ATOM 9801 C CA . MET B 1 619 ? 164.321 -9.211 196.258 1.00 59.92 619 MET B CA 1
ATOM 9802 C C . MET B 1 619 ? 165.385 -8.397 196.987 1.00 62.84 619 MET B C 1
ATOM 9803 O O . MET B 1 619 ? 165.477 -7.177 196.811 1.00 61.79 619 MET B O 1
ATOM 9808 N N . GLU B 1 620 ? 166.187 -9.084 197.801 1.00 65.25 620 GLU B N 1
ATOM 9809 C CA . GLU B 1 620 ? 167.217 -8.435 198.610 1.00 67.34 620 GLU B CA 1
ATOM 9810 C C . GLU B 1 620 ? 168.359 -7.925 197.736 1.00 69.60 620 GLU B C 1
ATOM 9811 O O . GLU B 1 620 ? 168.981 -6.910 198.054 1.00 71.65 620 GLU B O 1
ATOM 9817 N N . GLY B 1 621 ? 168.627 -8.633 196.639 1.00 65.02 621 GLY B N 1
ATOM 9818 C CA . GLY B 1 621 ? 169.607 -8.187 195.664 1.00 62.82 621 GLY B CA 1
ATOM 9819 C C . GLY B 1 621 ? 170.874 -9.020 195.606 1.00 65.58 621 GLY B C 1
ATOM 9820 O O . GLY B 1 621 ? 171.816 -8.672 194.894 1.00 68.58 621 GLY B O 1
ATOM 9821 N N . THR B 1 622 ? 170.896 -10.131 196.335 1.00 64.31 622 THR B N 1
ATOM 9822 C CA . THR B 1 622 ? 172.120 -10.913 196.483 1.00 70.49 622 THR B CA 1
ATOM 9823 C C . THR B 1 622 ? 172.086 -12.198 195.666 1.00 73.71 622 THR B C 1
ATOM 9824 O O . THR B 1 622 ? 173.071 -12.942 195.618 1.00 78.73 622 THR B O 1
ATOM 9828 N N . ALA B 1 623 ? 170.947 -12.464 195.039 1.00 67.84 623 ALA B N 1
ATOM 9829 C CA . ALA B 1 623 ? 170.814 -13.641 194.190 1.00 70.10 623 ALA B CA 1
ATOM 9830 C C . ALA B 1 623 ? 170.333 -13.213 192.812 1.00 70.33 623 ALA B C 1
ATOM 9831 O O . ALA B 1 623 ? 169.565 -12.256 192.687 1.00 69.12 623 ALA B O 1
ATOM 9833 N N . LYS B 1 624 ? 170.790 -13.909 191.778 1.00 67.29 624 LYS B N 1
ATOM 9834 C CA . LYS B 1 624 ? 170.404 -13.538 190.423 1.00 68.20 624 LYS B CA 1
ATOM 9835 C C . LYS B 1 624 ? 169.145 -14.255 189.928 1.00 63.00 624 LYS B C 1
ATOM 9836 O O . LYS B 1 624 ? 168.953 -15.447 190.191 1.00 62.55 624 LYS B O 1
ATOM 9842 N N . PRO B 1 625 ? 168.267 -13.509 189.232 1.00 62.48 625 PRO B N 1
ATOM 9843 C CA . PRO B 1 625 ? 167.018 -14.068 188.708 1.00 56.17 625 PRO B CA 1
ATOM 9844 C C . PRO B 1 625 ? 167.291 -14.823 187.425 1.00 56.94 625 PRO B C 1
ATOM 9845 O O . PRO B 1 625 ? 168.297 -14.552 186.753 1.00 57.22 625 PRO B O 1
ATOM 9849 N N . ASP B 1 626 ? 166.423 -15.771 187.095 1.00 49.73 626 ASP B N 1
ATOM 9850 C CA . ASP B 1 626 ? 166.569 -16.500 185.849 1.00 56.42 626 ASP B CA 1
ATOM 9851 C C . ASP B 1 626 ? 165.831 -15.767 184.733 1.00 54.06 626 ASP B C 1
ATOM 9852 O O . ASP B 1 626 ? 164.614 -15.904 184.581 1.00 52.41 626 ASP B O 1
ATOM 9857 N N . TYR B 1 627 ? 166.573 -14.987 183.959 1.00 51.71 627 TYR B N 1
ATOM 9858 C CA . TYR B 1 627 ? 165.983 -14.256 182.851 1.00 53.73 627 TYR B CA 1
ATOM 9859 C C . TYR B 1 627 ? 165.471 -15.209 181.770 1.00 54.48 627 TYR B C 1
ATOM 9860 O O . TYR B 1 627 ? 164.445 -14.952 181.140 1.00 55.54 627 TYR B O 1
ATOM 9869 N N . ALA B 1 628 ? 166.189 -16.312 181.572 1.00 54.36 628 ALA B N 1
ATOM 9870 C CA . ALA B 1 628 ? 165.941 -17.226 180.458 1.00 53.91 628 ALA B CA 1
ATOM 9871 C C . ALA B 1 628 ? 164.523 -17.784 180.440 1.00 54.76 628 ALA B C 1
ATOM 9872 O O . ALA B 1 628 ? 163.935 -17.985 179.369 1.00 53.17 628 ALA B O 1
ATOM 9874 N N . THR B 1 629 ? 163.980 -18.036 181.627 1.00 53.41 629 THR B N 1
ATOM 9875 C CA . THR B 1 629 ? 162.629 -18.569 181.744 1.00 54.39 629 THR B CA 1
ATOM 9876 C C . THR B 1 629 ? 161.602 -17.584 181.182 1.00 53.81 629 THR B C 1
ATOM 9877 O O . THR B 1 629 ? 160.654 -17.991 180.502 1.00 52.24 629 THR B O 1
ATOM 9881 N N . CYS B 1 630 ? 161.791 -16.292 181.460 1.00 53.58 630 CYS B N 1
ATOM 9882 C CA . CYS B 1 630 ? 160.890 -15.265 180.935 1.00 48.90 630 CYS B CA 1
ATOM 9883 C C . CYS B 1 630 ? 161.030 -15.121 179.427 1.00 49.84 630 CYS B C 1
ATOM 9884 O O . CYS B 1 630 ? 160.034 -15.007 178.711 1.00 46.78 630 CYS B O 1
ATOM 9887 N N . VAL B 1 631 ? 162.270 -15.138 178.950 1.00 49.04 631 VAL B N 1
ATOM 9888 C CA . VAL B 1 631 ? 162.531 -15.124 177.522 1.00 46.76 631 VAL B CA 1
ATOM 9889 C C . VAL B 1 631 ? 161.837 -16.296 176.825 1.00 48.37 631 VAL B C 1
ATOM 9890 O O . VAL B 1 631 ? 161.331 -16.148 175.714 1.00 49.16 631 VAL B O 1
ATOM 9894 N N . LYS B 1 632 ? 161.776 -17.443 177.492 1.00 45.92 632 LYS B N 1
ATOM 9895 C CA . LYS B 1 632 ? 161.108 -18.615 176.923 1.00 46.47 632 LYS B CA 1
ATOM 9896 C C . LYS B 1 632 ? 159.587 -18.477 176.845 1.00 45.88 632 LYS B C 1
ATOM 9897 O O . LYS B 1 632 ? 158.959 -18.983 175.902 1.00 45.49 632 LYS B O 1
ATOM 9903 N N . ILE B 1 633 ? 158.991 -17.821 177.839 1.00 43.88 633 ILE B N 1
ATOM 9904 C CA . ILE B 1 633 ? 157.544 -17.625 177.850 1.00 43.76 633 ILE B CA 1
ATOM 9905 C C . ILE B 1 633 ? 157.118 -16.787 176.644 1.00 45.64 633 ILE B C 1
ATOM 9906 O O . ILE B 1 633 ? 156.182 -17.134 175.924 1.00 43.62 633 ILE B O 1
ATOM 9911 N N . SER B 1 634 ? 157.826 -15.691 176.420 1.00 40.64 634 SER B N 1
ATOM 9912 C CA . SER B 1 634 ? 157.480 -14.802 175.335 1.00 44.01 634 SER B CA 1
ATOM 9913 C C . SER B 1 634 ? 157.884 -15.432 173.995 1.00 46.38 634 SER B C 1
ATOM 9914 O O . SER B 1 634 ? 157.170 -15.308 172.993 1.00 42.48 634 SER B O 1
ATOM 9917 N N . THR B 1 635 ? 159.003 -16.150 173.988 1.00 45.11 635 THR B N 1
ATOM 9918 C CA . THR B 1 635 ? 159.405 -16.881 172.793 1.00 43.30 635 THR B CA 1
ATOM 9919 C C . THR B 1 635 ? 158.371 -17.921 172.372 1.00 45.41 635 THR B C 1
ATOM 9920 O O . THR B 1 635 ? 157.941 -17.948 171.216 1.00 47.28 635 THR B O 1
ATOM 9924 N N . ASP B 1 636 ? 157.980 -18.788 173.298 1.00 44.54 636 ASP B N 1
ATOM 9925 C CA . ASP B 1 636 ? 157.000 -19.815 172.969 1.00 44.07 636 ASP B CA 1
ATOM 9926 C C . ASP B 1 636 ? 155.674 -19.223 172.514 1.00 41.09 636 ASP B C 1
ATOM 9927 O O . ASP B 1 636 ? 155.095 -19.684 171.534 1.00 46.63 636 ASP B O 1
ATOM 9932 N N . ALA B 1 637 ? 155.203 -18.203 173.218 1.00 41.86 637 ALA B N 1
ATOM 9933 C CA . ALA B 1 637 ? 153.893 -17.633 172.936 1.00 42.23 637 ALA B CA 1
ATOM 9934 C C . ALA B 1 637 ? 153.860 -16.986 171.562 1.00 38.78 637 ALA B C 1
ATOM 9935 O O . ALA B 1 637 ? 152.912 -17.160 170.816 1.00 40.22 637 ALA B O 1
ATOM 9937 N N . SER B 1 638 ? 154.905 -16.247 171.226 1.00 39.39 638 SER B N 1
ATOM 9938 C CA . SER B 1 638 ? 154.923 -15.505 169.979 1.00 38.41 638 SER B CA 1
ATOM 9939 C C . SER B 1 638 ? 154.947 -16.436 168.760 1.00 44.56 638 SER B C 1
ATOM 9940 O O . SER B 1 638 ? 154.163 -16.263 167.819 1.00 35.31 638 SER B O 1
ATOM 9943 N N . ILE B 1 639 ? 155.828 -17.433 168.789 1.00 43.36 639 ILE B N 1
ATOM 9944 C CA . ILE B 1 639 ? 156.010 -18.294 167.626 1.00 41.61 639 ILE B CA 1
ATOM 9945 C C . ILE B 1 639 ? 154.738 -19.082 167.370 1.00 41.06 639 ILE B C 1
ATOM 9946 O O . ILE B 1 639 ? 154.268 -19.187 166.238 1.00 41.07 639 ILE B O 1
ATOM 9951 N N . LYS B 1 640 ? 154.161 -19.604 168.439 1.00 44.01 640 LYS B N 1
ATOM 9952 C CA . LYS B 1 640 ? 152.899 -20.319 168.328 1.00 42.57 640 LYS B CA 1
ATOM 9953 C C . LYS B 1 640 ? 151.767 -19.397 167.883 1.00 42.21 640 LYS B C 1
ATOM 9954 O O . LYS B 1 640 ? 151.041 -19.712 166.943 1.00 42.57 640 LYS B O 1
ATOM 9960 N N . GLU B 1 641 ? 151.631 -18.252 168.551 1.00 41.90 641 GLU B N 1
ATOM 9961 C CA . GLU B 1 641 ? 150.424 -17.447 168.405 1.00 42.25 641 GLU B CA 1
ATOM 9962 C C . GLU B 1 641 ? 150.435 -16.486 167.226 1.00 38.52 641 GLU B C 1
ATOM 9963 O O . GLU B 1 641 ? 149.403 -15.909 166.884 1.00 36.76 641 GLU B O 1
ATOM 9969 N N . MET B 1 642 ? 151.593 -16.326 166.599 1.00 35.36 642 MET B N 1
ATOM 9970 C CA . MET B 1 642 ? 151.660 -15.535 165.390 1.00 37.53 642 MET B CA 1
ATOM 9971 C C . MET B 1 642 ? 150.954 -16.227 164.206 1.00 38.70 642 MET B C 1
ATOM 9972 O O . MET B 1 642 ? 150.526 -15.557 163.273 1.00 31.39 642 MET B O 1
ATOM 9977 N N . ILE B 1 643 ? 150.805 -17.552 164.276 1.00 38.95 643 ILE B N 1
ATOM 9978 C CA . ILE B 1 643 ? 150.260 -18.342 163.167 1.00 37.14 643 ILE B CA 1
ATOM 9979 C C . ILE B 1 643 ? 148.798 -18.032 162.772 1.00 33.45 643 ILE B C 1
ATOM 9980 O O . ILE B 1 643 ? 148.538 -17.713 161.605 1.00 37.28 643 ILE B O 1
ATOM 9985 N N . PRO B 1 644 ? 147.844 -18.139 163.722 1.00 35.58 644 PRO B N 1
ATOM 9986 C CA . PRO B 1 644 ? 146.449 -17.923 163.307 1.00 34.21 644 PRO B CA 1
ATOM 9987 C C . PRO B 1 644 ? 146.113 -16.529 162.738 1.00 37.20 644 PRO B C 1
ATOM 9988 O O . PRO B 1 644 ? 145.378 -16.466 161.737 1.00 39.02 644 PRO B O 1
ATOM 9992 N N . PRO B 1 645 ? 146.624 -15.436 163.343 1.00 36.99 645 PRO B N 1
ATOM 9993 C CA . PRO B 1 645 ? 146.278 -14.153 162.719 1.00 36.26 645 PRO B CA 1
ATOM 9994 C C . PRO B 1 645 ? 146.928 -14.019 161.348 1.00 33.09 645 PRO B C 1
ATOM 9995 O O . PRO B 1 645 ? 146.335 -13.415 160.457 1.00 33.61 645 PRO B O 1
ATOM 9999 N N . GLY B 1 646 ? 148.135 -14.560 161.193 1.00 35.32 646 GLY B N 1
ATOM 10000 C CA . GLY B 1 646 ? 148.784 -14.613 159.894 1.00 34.20 646 GLY B CA 1
ATOM 10001 C C . GLY B 1 646 ? 147.913 -15.387 158.924 1.00 35.95 646 GLY B C 1
ATOM 10002 O O . GLY B 1 646 ? 147.673 -14.960 157.792 1.00 37.03 646 GLY B O 1
ATOM 10003 N N . ALA B 1 647 ? 147.415 -16.527 159.389 1.00 37.64 647 ALA B N 1
ATOM 10004 C CA . ALA B 1 647 ? 146.545 -17.364 158.582 1.00 35.40 647 ALA B CA 1
ATOM 10005 C C . ALA B 1 647 ? 145.274 -16.614 158.186 1.00 37.46 647 ALA B C 1
ATOM 10006 O O . ALA B 1 647 ? 144.856 -16.671 157.032 1.00 39.16 647 ALA B O 1
ATOM 10008 N N . LEU B 1 648 ? 144.670 -15.901 159.137 1.00 39.28 648 LEU B N 1
ATOM 10009 C CA . LEU B 1 648 ? 143.440 -15.147 158.860 1.00 38.38 648 LEU B CA 1
ATOM 10010 C C . LEU B 1 648 ? 143.626 -14.152 157.724 1.00 32.69 648 LEU B C 1
ATOM 10011 O O . LEU B 1 648 ? 142.766 -14.006 156.861 1.00 36.81 648 LEU B O 1
ATOM 10016 N N . VAL B 1 649 ? 144.765 -13.480 157.709 1.00 29.95 649 VAL B N 1
ATOM 10017 C CA . VAL B 1 649 ? 144.978 -12.416 156.753 1.00 30.62 649 VAL B CA 1
ATOM 10018 C C . VAL B 1 649 ? 145.302 -12.997 155.388 1.00 38.06 649 VAL B C 1
ATOM 10019 O O . VAL B 1 649 ? 144.792 -12.522 154.371 1.00 34.81 649 VAL B O 1
ATOM 10023 N N . MET B 1 650 ? 146.141 -14.030 155.372 1.00 39.95 650 MET B N 1
ATOM 10024 C CA . MET B 1 650 ? 146.610 -14.618 154.120 1.00 33.98 650 MET B CA 1
ATOM 10025 C C . MET B 1 650 ? 145.569 -15.539 153.530 1.00 35.32 650 MET B C 1
ATOM 10026 O O . MET B 1 650 ? 145.454 -15.648 152.321 1.00 36.69 650 MET B O 1
ATOM 10031 N N . LEU B 1 651 ? 144.822 -16.231 154.379 1.00 36.39 651 LEU B N 1
ATOM 10032 C CA . LEU B 1 651 ? 143.823 -17.149 153.849 1.00 36.11 651 LEU B CA 1
ATOM 10033 C C . LEU B 1 651 ? 142.574 -16.443 153.331 1.00 37.95 651 LEU B C 1
ATOM 10034 O O . LEU B 1 651 ? 141.911 -16.962 152.438 1.00 35.80 651 LEU B O 1
ATOM 10039 N N . THR B 1 652 ? 142.262 -15.261 153.870 1.00 35.54 652 THR B N 1
ATOM 10040 C CA . THR B 1 652 ? 141.023 -14.564 153.498 1.00 35.43 652 THR B CA 1
ATOM 10041 C C . THR B 1 652 ? 140.884 -14.268 151.994 1.00 36.47 652 THR B C 1
ATOM 10042 O O . THR B 1 652 ? 139.865 -14.633 151.392 1.00 35.48 652 THR B O 1
ATOM 10046 N N . PRO B 1 653 ? 141.892 -13.614 151.377 1.00 35.24 653 PRO B N 1
ATOM 10047 C CA . PRO B 1 653 ? 141.684 -13.387 149.944 1.00 34.65 653 PRO B CA 1
ATOM 10048 C C . PRO B 1 653 ? 141.502 -14.695 149.164 1.00 36.82 653 PRO B C 1
ATOM 10049 O O . PRO B 1 653 ? 140.693 -14.715 148.232 1.00 33.14 653 PRO B O 1
ATOM 10053 N N . LEU B 1 654 ? 142.203 -15.761 149.555 1.00 35.74 654 LEU B N 1
ATOM 10054 C CA . LEU B 1 654 ? 142.109 -17.039 148.837 1.00 35.61 654 LEU B CA 1
ATOM 10055 C C . LEU B 1 654 ? 140.772 -17.744 149.067 1.00 36.67 654 LEU B C 1
ATOM 10056 O O . LEU B 1 654 ? 140.134 -18.217 148.121 1.00 37.15 654 LEU B O 1
ATOM 10061 N N . VAL B 1 655 ? 140.349 -17.812 150.321 1.00 35.74 655 VAL B N 1
ATOM 10062 C CA . VAL B 1 655 ? 139.082 -18.444 150.671 1.00 34.58 655 VAL B CA 1
ATOM 10063 C C . VAL B 1 655 ? 137.891 -17.731 150.026 1.00 39.36 655 VAL B C 1
ATOM 10064 O O . VAL B 1 655 ? 137.030 -18.376 149.430 1.00 38.74 655 VAL B O 1
ATOM 10068 N N . VAL B 1 656 ? 137.856 -16.403 150.124 1.00 37.93 656 VAL B N 1
ATOM 10069 C CA . VAL B 1 656 ? 136.752 -15.625 149.571 1.00 35.94 656 VAL B CA 1
ATOM 10070 C C . VAL B 1 656 ? 136.790 -15.616 148.039 1.00 37.86 656 VAL B C 1
ATOM 10071 O O . VAL B 1 656 ? 135.760 -15.792 147.370 1.00 34.48 656 VAL B O 1
ATOM 10075 N N . GLY B 1 657 ? 137.981 -15.385 147.493 1.00 35.93 657 GLY B N 1
ATOM 10076 C CA . GLY B 1 657 ? 138.180 -15.346 146.055 1.00 35.07 657 GLY B CA 1
ATOM 10077 C C . GLY B 1 657 ? 137.815 -16.649 145.363 1.00 38.89 657 GLY B C 1
ATOM 10078 O O . GLY B 1 657 ? 137.150 -16.639 144.322 1.00 37.12 657 GLY B O 1
ATOM 10079 N N . ILE B 1 658 ? 138.242 -17.771 145.940 1.00 37.62 658 ILE B N 1
ATOM 10080 C CA . ILE B 1 658 ? 137.927 -19.086 145.378 1.00 40.27 658 ILE B CA 1
ATOM 10081 C C . ILE B 1 658 ? 136.460 -19.464 145.576 1.00 41.55 658 ILE B C 1
ATOM 10082 O O . ILE B 1 658 ? 135.774 -19.818 144.619 1.00 40.55 658 ILE B O 1
ATOM 10087 N N . LEU B 1 659 ? 135.980 -19.399 146.813 1.00 35.42 659 LEU B N 1
ATOM 10088 C CA . LEU B 1 659 ? 134.593 -19.772 147.080 1.00 39.00 659 LEU B CA 1
ATOM 10089 C C . LEU B 1 659 ? 133.543 -18.810 146.516 1.00 41.26 659 LEU B C 1
ATOM 10090 O O . LEU B 1 659 ? 132.607 -19.244 145.843 1.00 44.75 659 LEU B O 1
ATOM 10095 N N . PHE B 1 660 ? 133.707 -17.513 146.774 1.00 38.27 660 PHE B N 1
ATOM 10096 C CA . PHE B 1 660 ? 132.653 -16.531 146.505 1.00 37.59 660 PHE B CA 1
ATOM 10097 C C . PHE B 1 660 ? 132.885 -15.679 145.256 1.00 38.67 660 PHE B C 1
ATOM 10098 O O . PHE B 1 660 ? 131.935 -15.139 144.683 1.00 38.64 660 PHE B O 1
ATOM 10106 N N . GLY B 1 661 ? 134.141 -15.543 144.842 1.00 36.60 661 GLY B N 1
ATOM 10107 C CA . GLY B 1 661 ? 134.451 -14.772 143.654 1.00 31.44 661 GLY B CA 1
ATOM 10108 C C . GLY B 1 661 ? 134.868 -13.329 143.881 1.00 36.82 661 GLY B C 1
ATOM 10109 O O . GLY B 1 661 ? 134.910 -12.841 145.025 1.00 36.41 661 GLY B O 1
ATOM 10110 N N . VAL B 1 662 ? 135.158 -12.638 142.779 1.00 32.65 662 VAL B N 1
ATOM 10111 C CA . VAL B 1 662 ? 135.824 -11.340 142.836 1.00 37.60 662 VAL B CA 1
ATOM 10112 C C . VAL B 1 662 ? 134.905 -10.193 143.232 1.00 37.60 662 VAL B C 1
ATOM 10113 O O . VAL B 1 662 ? 135.378 -9.159 143.711 1.00 37.66 662 VAL B O 1
ATOM 10117 N N . GLU B 1 663 ? 133.603 -10.375 143.029 1.00 35.25 663 GLU B N 1
ATOM 10118 C CA . GLU B 1 663 ? 132.635 -9.381 143.464 1.00 37.28 663 GLU B CA 1
ATOM 10119 C C . GLU B 1 663 ? 132.608 -9.345 145.007 1.00 38.18 663 GLU B C 1
ATOM 10120 O O . GLU B 1 663 ? 132.725 -8.280 145.620 1.00 37.52 663 GLU B O 1
ATOM 10126 N N . THR B 1 664 ? 132.485 -10.509 145.633 1.00 32.07 664 THR B N 1
ATOM 10127 C CA . THR B 1 664 ? 132.487 -10.573 147.091 1.00 35.90 664 THR B CA 1
ATOM 10128 C C . THR B 1 664 ? 133.819 -10.101 147.673 1.00 33.19 664 THR B C 1
ATOM 10129 O O . THR B 1 664 ? 133.850 -9.379 148.671 1.00 34.92 664 THR B O 1
ATOM 10133 N N . LEU B 1 665 ? 134.921 -10.494 147.044 1.00 33.11 665 LEU B N 1
ATOM 10134 C CA . LEU B 1 665 ? 136.239 -10.100 147.532 1.00 33.49 665 LEU B CA 1
ATOM 10135 C C . LEU B 1 665 ? 136.388 -8.585 147.438 1.00 33.40 665 LEU B C 1
ATOM 10136 O O . LEU B 1 665 ? 137.065 -7.966 148.263 1.00 34.36 665 LEU B O 1
ATOM 10141 N N . SER B 1 666 ? 135.733 -8.000 146.439 1.00 31.91 666 SER B N 1
ATOM 10142 C CA . SER B 1 666 ? 135.679 -6.549 146.284 1.00 34.27 666 SER B CA 1
ATOM 10143 C C . SER B 1 666 ? 135.039 -5.887 147.495 1.00 28.07 666 SER B C 1
ATOM 10144 O O . SER B 1 666 ? 135.537 -4.867 147.972 1.00 29.86 666 SER B O 1
ATOM 10147 N N . GLY B 1 667 ? 133.925 -6.447 147.966 1.00 27.77 667 GLY B N 1
ATOM 10148 C CA . GLY B 1 667 ? 133.287 -5.958 149.180 1.00 32.59 667 GLY B CA 1
ATOM 10149 C C . GLY B 1 667 ? 134.208 -6.107 150.383 1.00 29.82 667 GLY B C 1
ATOM 10150 O O . GLY B 1 667 ? 134.350 -5.191 151.190 1.00 29.70 667 GLY B O 1
ATOM 10151 N N . VAL B 1 668 ? 134.844 -7.268 150.483 1.00 30.00 668 VAL B N 1
ATOM 10152 C CA . VAL B 1 668 ? 135.771 -7.544 151.568 1.00 30.76 668 VAL B CA 1
ATOM 10153 C C . VAL B 1 668 ? 136.878 -6.493 151.631 1.00 30.92 668 VAL B C 1
ATOM 10154 O O . VAL B 1 668 ? 137.189 -5.964 152.696 1.00 29.05 668 VAL B O 1
ATOM 10158 N N . LEU B 1 669 ? 137.453 -6.171 150.485 1.00 32.68 669 LEU B N 1
ATOM 10159 C CA . LEU B 1 669 ? 138.570 -5.240 150.462 1.00 32.31 669 LEU B CA 1
ATOM 10160 C C . LEU B 1 669 ? 138.137 -3.836 150.889 1.00 33.81 669 LEU B C 1
ATOM 10161 O O . LEU B 1 669 ? 138.850 -3.166 151.640 1.00 30.25 669 LEU B O 1
ATOM 10166 N N . ALA B 1 670 ? 136.969 -3.395 150.414 1.00 31.83 670 ALA B N 1
ATOM 10167 C CA . ALA B 1 670 ? 136.463 -2.071 150.773 1.00 33.13 670 ALA B CA 1
ATOM 10168 C C . ALA B 1 670 ? 136.188 -1.946 152.287 1.00 30.86 670 ALA B C 1
ATOM 10169 O O . ALA B 1 670 ? 136.569 -0.951 152.927 1.00 32.02 670 ALA B O 1
ATOM 10171 N N . GLY B 1 671 ? 135.516 -2.946 152.850 1.00 28.63 671 GLY B N 1
ATOM 10172 C CA . GLY B 1 671 ? 135.119 -2.903 154.250 1.00 30.98 671 GLY B CA 1
ATOM 10173 C C . GLY B 1 671 ? 136.314 -3.019 155.173 1.00 31.95 671 GLY B C 1
ATOM 10174 O O . GLY B 1 671 ? 136.383 -2.359 156.206 1.00 33.43 671 GLY B O 1
ATOM 10175 N N . SER B 1 672 ? 137.252 -3.877 154.784 1.00 32.89 672 SER B N 1
ATOM 10176 C CA . SER B 1 672 ? 138.491 -4.101 155.521 1.00 33.52 672 SER B CA 1
ATOM 10177 C C . SER B 1 672 ? 139.251 -2.794 155.699 1.00 33.24 672 SER B C 1
ATOM 10178 O O . SER B 1 672 ? 139.740 -2.464 156.794 1.00 32.01 672 SER B O 1
ATOM 10181 N N . LEU B 1 673 ? 139.348 -2.054 154.603 1.00 31.17 673 LEU B N 1
ATOM 10182 C CA . LEU B 1 673 ? 140.033 -0.767 154.595 1.00 34.50 673 LEU B CA 1
ATOM 10183 C C . LEU B 1 673 ? 139.324 0.268 155.489 1.00 33.30 673 LEU B C 1
ATOM 10184 O O . LEU B 1 673 ? 139.923 0.826 156.417 1.00 27.62 673 LEU B O 1
ATOM 10189 N N . VAL B 1 674 ? 138.048 0.515 155.230 1.00 32.55 674 VAL B N 1
ATOM 10190 C CA . VAL B 1 674 ? 137.381 1.585 155.951 1.00 30.81 674 VAL B CA 1
ATOM 10191 C C . VAL B 1 674 ? 137.167 1.272 157.425 1.00 31.01 674 VAL B C 1
ATOM 10192 O O . VAL B 1 674 ? 137.181 2.177 158.257 1.00 32.80 674 VAL B O 1
ATOM 10196 N N . SER B 1 675 ? 137.002 -0.001 157.763 1.00 31.96 675 SER B N 1
ATOM 10197 C CA . SER B 1 675 ? 136.828 -0.374 159.170 1.00 30.68 675 SER B CA 1
ATOM 10198 C C . SER B 1 675 ? 138.155 -0.486 159.922 1.00 30.00 675 SER B C 1
ATOM 10199 O O . SER B 1 675 ? 138.312 0.067 161.026 1.00 32.77 675 SER B O 1
ATOM 10202 N N . GLY B 1 676 ? 139.106 -1.203 159.330 1.00 29.94 676 GLY B N 1
ATOM 10203 C CA . GLY B 1 676 ? 140.379 -1.492 159.975 1.00 29.85 676 GLY B CA 1
ATOM 10204 C C . GLY B 1 676 ? 141.151 -0.254 160.379 1.00 31.58 676 GLY B C 1
ATOM 10205 O O . GLY B 1 676 ? 141.851 -0.218 161.401 1.00 32.86 676 GLY B O 1
ATOM 10206 N N . VAL B 1 677 ? 141.014 0.774 159.560 1.00 30.95 677 VAL B N 1
ATOM 10207 C CA . VAL B 1 677 ? 141.689 2.045 159.781 1.00 28.63 677 VAL B CA 1
ATOM 10208 C C . VAL B 1 677 ? 141.260 2.725 161.099 1.00 31.49 677 VAL B C 1
ATOM 10209 O O . VAL B 1 677 ? 142.084 3.319 161.803 1.00 28.53 677 VAL B O 1
ATOM 10213 N N . GLN B 1 678 ? 139.985 2.576 161.455 1.00 29.88 678 GLN B N 1
ATOM 10214 C CA . GLN B 1 678 ? 139.432 3.203 162.640 1.00 26.78 678 GLN B CA 1
ATOM 10215 C C . GLN B 1 678 ? 139.966 2.568 163.914 1.00 33.04 678 GLN B C 1
ATOM 10216 O O . GLN B 1 678 ? 140.362 3.268 164.854 1.00 27.58 678 GLN B O 1
ATOM 10222 N N . ILE B 1 679 ? 139.966 1.238 163.960 1.00 31.65 679 ILE B N 1
ATOM 10223 C CA . ILE B 1 679 ? 140.472 0.553 165.136 1.00 28.88 679 ILE B CA 1
ATOM 10224 C C . ILE B 1 679 ? 141.996 0.685 165.221 1.00 29.28 679 ILE B C 1
ATOM 10225 O O . ILE B 1 679 ? 142.556 0.783 166.311 1.00 28.24 679 ILE B O 1
ATOM 10230 N N . ALA B 1 680 ? 142.665 0.716 164.069 1.00 29.50 680 ALA B N 1
ATOM 10231 C CA . ALA B 1 680 ? 144.127 0.851 164.058 1.00 30.89 680 ALA B CA 1
ATOM 10232 C C . ALA B 1 680 ? 144.625 2.175 164.657 1.00 33.30 680 ALA B C 1
ATOM 10233 O O . ALA B 1 680 ? 145.588 2.198 165.433 1.00 31.94 680 ALA B O 1
ATOM 10235 N N . ILE B 1 681 ? 143.985 3.275 164.269 1.00 32.00 681 ILE B N 1
ATOM 10236 C CA . ILE B 1 681 ? 144.368 4.588 164.759 1.00 30.89 681 ILE B CA 1
ATOM 10237 C C . ILE B 1 681 ? 144.023 4.721 166.237 1.00 32.40 681 ILE B C 1
ATOM 10238 O O . ILE B 1 681 ? 144.865 5.115 167.056 1.00 30.49 681 ILE B O 1
ATOM 10243 N N . SER B 1 682 ? 142.785 4.376 166.576 1.00 31.12 682 SER B N 1
ATOM 10244 C CA . SER B 1 682 ? 142.311 4.520 167.941 1.00 28.83 682 SER B CA 1
ATOM 10245 C C . SER B 1 682 ? 143.133 3.670 168.905 1.00 33.05 682 SER B C 1
ATOM 10246 O O . SER B 1 682 ? 143.452 4.116 170.020 1.00 31.67 682 SER B O 1
ATOM 10249 N N . ALA B 1 683 ? 143.504 2.464 168.476 1.00 30.12 683 ALA B N 1
ATOM 10250 C CA . ALA B 1 683 ? 144.297 1.582 169.335 1.00 29.43 683 ALA B CA 1
ATOM 10251 C C . ALA B 1 683 ? 145.706 2.113 169.600 1.00 30.77 683 ALA B C 1
ATOM 10252 O O . ALA B 1 683 ? 146.155 2.129 170.742 1.00 30.22 683 ALA B O 1
ATOM 10254 N N . SER B 1 684 ? 146.418 2.510 168.550 1.00 31.83 684 SER B N 1
ATOM 10255 C CA . SER B 1 684 ? 147.789 2.998 168.720 1.00 30.52 684 SER B CA 1
ATOM 10256 C C . SER B 1 684 ? 147.844 4.276 169.533 1.00 32.27 684 SER B C 1
ATOM 10257 O O . SER B 1 684 ? 148.761 4.482 170.329 1.00 33.17 684 SER B O 1
ATOM 10260 N N . ASN B 1 685 ? 146.867 5.147 169.330 1.00 32.63 685 ASN B N 1
ATOM 10261 C CA . ASN B 1 685 ? 146.877 6.429 170.022 1.00 32.78 685 ASN B CA 1
ATOM 10262 C C . ASN B 1 685 ? 146.455 6.307 171.484 1.00 30.85 685 ASN B C 1
ATOM 10263 O O . ASN B 1 685 ? 146.949 7.032 172.337 1.00 33.17 685 ASN B O 1
ATOM 10268 N N . THR B 1 686 ? 145.551 5.378 171.770 1.00 32.27 686 THR B N 1
ATOM 10269 C CA . THR B 1 686 ? 145.146 5.112 173.144 1.00 29.58 686 THR B CA 1
ATOM 10270 C C . THR B 1 686 ? 146.347 4.561 173.899 1.00 31.72 686 THR B C 1
ATOM 10271 O O . THR B 1 686 ? 146.700 5.045 174.972 1.00 30.99 686 THR B O 1
ATOM 10275 N N . GLY B 1 687 ? 146.985 3.551 173.315 1.00 31.50 687 GLY B N 1
ATOM 10276 C CA . GLY B 1 687 ? 148.186 2.965 173.882 1.00 32.11 687 GLY B CA 1
ATOM 10277 C C . GLY B 1 687 ? 149.269 4.001 174.110 1.00 31.82 687 GLY B C 1
ATOM 10278 O O . GLY B 1 687 ? 149.844 4.057 175.192 1.00 33.90 687 GLY B O 1
ATOM 10279 N N . GLY B 1 688 ? 149.544 4.818 173.095 1.00 31.22 688 GLY B N 1
ATOM 10280 C CA . GLY B 1 688 ? 150.520 5.890 173.210 1.00 31.48 688 GLY B CA 1
ATOM 10281 C C . GLY B 1 688 ? 150.173 6.868 174.320 1.00 36.21 688 GLY B C 1
ATOM 10282 O O . GLY B 1 688 ? 151.032 7.237 175.141 1.00 33.07 688 GLY B O 1
ATOM 10283 N N . ALA B 1 689 ? 148.904 7.268 174.364 1.00 33.67 689 ALA B N 1
ATOM 10284 C CA . ALA B 1 689 ? 148.443 8.211 175.379 1.00 33.70 689 ALA B CA 1
ATOM 10285 C C . ALA B 1 689 ? 148.667 7.705 176.800 1.00 35.29 689 ALA B C 1
ATOM 10286 O O . ALA B 1 689 ? 149.095 8.474 177.676 1.00 36.82 689 ALA B O 1
ATOM 10288 N N . TRP B 1 690 ? 148.365 6.429 177.041 1.00 32.88 690 TRP B N 1
ATOM 10289 C CA . TRP B 1 690 ? 148.490 5.880 178.390 1.00 31.09 690 TRP B CA 1
ATOM 10290 C C . TRP B 1 690 ? 149.953 5.814 178.768 1.00 35.37 690 TRP B C 1
ATOM 10291 O O . TRP B 1 690 ? 150.326 6.087 179.910 1.00 34.96 690 TRP B O 1
ATOM 10302 N N . ASP B 1 691 ? 150.786 5.443 177.806 1.00 35.79 691 ASP B N 1
ATOM 10303 C CA . ASP B 1 691 ? 152.216 5.387 178.055 1.00 37.38 691 ASP B CA 1
ATOM 10304 C C . ASP B 1 691 ? 152.749 6.753 178.504 1.00 36.94 691 ASP B C 1
ATOM 10305 O O . ASP B 1 691 ? 153.474 6.853 179.498 1.00 35.89 691 ASP B O 1
ATOM 10310 N N . ASN B 1 692 ? 152.382 7.803 177.777 1.00 37.88 692 ASN B N 1
ATOM 10311 C CA . ASN B 1 692 ? 152.905 9.129 178.085 1.00 36.83 692 ASN B CA 1
ATOM 10312 C C . ASN B 1 692 ? 152.264 9.778 179.303 1.00 41.12 692 ASN B C 1
ATOM 10313 O O . ASN B 1 692 ? 152.905 10.590 179.972 1.00 40.48 692 ASN B O 1
ATOM 10318 N N . ALA B 1 693 ? 151.017 9.409 179.596 1.00 38.71 693 ALA B N 1
ATOM 10319 C CA . ALA B 1 693 ? 150.396 9.803 180.861 1.00 37.62 693 ALA B CA 1
ATOM 10320 C C . ALA B 1 693 ? 151.223 9.241 182.004 1.00 39.88 693 ALA B C 1
ATOM 10321 O O . ALA B 1 693 ? 151.470 9.913 183.008 1.00 39.44 693 ALA B O 1
ATOM 10323 N N . LYS B 1 694 ? 151.649 7.995 181.840 1.00 36.34 694 LYS B N 1
ATOM 10324 C CA . LYS B 1 694 ? 152.472 7.343 182.831 1.00 36.66 694 LYS B CA 1
ATOM 10325 C C . LYS B 1 694 ? 153.847 8.011 182.915 1.00 40.05 694 LYS B C 1
ATOM 10326 O O . LYS B 1 694 ? 154.318 8.298 184.016 1.00 38.74 694 LYS B O 1
ATOM 10332 N N . LYS B 1 695 ? 154.480 8.271 181.768 1.00 36.96 695 LYS B N 1
ATOM 10333 C CA . LYS B 1 695 ? 155.780 8.953 181.757 1.00 39.37 695 LYS B CA 1
ATOM 10334 C C . LYS B 1 695 ? 155.688 10.319 182.430 1.00 40.11 695 LYS B C 1
ATOM 10335 O O . LYS B 1 695 ? 156.632 10.766 183.081 1.00 36.69 695 LYS B O 1
ATOM 10341 N N . TYR B 1 696 ? 154.544 10.972 182.236 1.00 37.22 696 TYR B N 1
ATOM 10342 C CA . TYR B 1 696 ? 154.269 12.294 182.769 1.00 36.17 696 TYR B CA 1
ATOM 10343 C C . TYR B 1 696 ? 154.367 12.258 184.296 1.00 41.37 696 TYR B C 1
ATOM 10344 O O . TYR B 1 696 ? 155.042 13.088 184.902 1.00 41.20 696 TYR B O 1
ATOM 10353 N N . ILE B 1 697 ? 153.707 11.274 184.903 1.00 36.86 697 ILE B N 1
ATOM 10354 C CA . ILE B 1 697 ? 153.723 11.124 186.351 1.00 42.60 697 ILE B CA 1
ATOM 10355 C C . ILE B 1 697 ? 155.099 10.669 186.817 1.00 44.56 697 ILE B C 1
ATOM 10356 O O . ILE B 1 697 ? 155.564 11.059 187.893 1.00 43.56 697 ILE B O 1
ATOM 10361 N N . GLU B 1 698 ? 155.762 9.851 186.008 1.00 39.33 698 GLU B N 1
ATOM 10362 C CA . GLU B 1 698 ? 157.061 9.334 186.418 1.00 43.31 698 GLU B CA 1
ATOM 10363 C C . GLU B 1 698 ? 158.148 10.418 186.466 1.00 46.76 698 GLU B C 1
ATOM 10364 O O . GLU B 1 698 ? 159.046 10.367 187.309 1.00 47.37 698 GLU B O 1
ATOM 10370 N N . ALA B 1 699 ? 158.037 11.409 185.587 1.00 39.93 699 ALA B N 1
ATOM 10371 C CA . ALA B 1 699 ? 159.041 12.462 185.473 1.00 43.58 699 ALA B CA 1
ATOM 10372 C C . ALA B 1 699 ? 158.812 13.593 186.477 1.00 52.04 699 ALA B C 1
ATOM 10373 O O . ALA B 1 699 ? 159.768 14.207 186.962 1.00 52.20 699 ALA B O 1
ATOM 10375 N N . GLY B 1 700 ? 157.544 13.875 186.772 1.00 50.33 700 GLY B N 1
ATOM 10376 C CA . GLY B 1 700 ? 157.190 14.951 187.685 1.00 51.09 700 GLY B CA 1
ATOM 10377 C C . GLY B 1 700 ? 157.832 16.277 187.320 1.00 51.23 700 GLY B C 1
ATOM 10378 O O . GLY B 1 700 ? 158.450 16.924 188.162 1.00 54.76 700 GLY B O 1
ATOM 10379 N N . ALA B 1 701 ? 157.687 16.680 186.063 1.00 49.74 701 ALA B N 1
ATOM 10380 C CA . ALA B 1 701 ? 158.331 17.895 185.568 1.00 50.63 701 ALA B CA 1
ATOM 10381 C C . ALA B 1 701 ? 157.444 19.140 185.680 1.00 53.48 701 ALA B C 1
ATOM 10382 O O . ALA B 1 701 ? 157.794 20.216 185.185 1.00 56.25 701 ALA B O 1
ATOM 10384 N N . SER B 1 702 ? 156.284 18.981 186.304 1.00 52.18 702 SER B N 1
ATOM 10385 C CA . SER B 1 702 ? 155.426 20.112 186.630 1.00 50.52 702 SER B CA 1
ATOM 10386 C C . SER B 1 702 ? 154.754 19.810 187.968 1.00 55.66 702 SER B C 1
ATOM 10387 O O . SER B 1 702 ? 154.819 18.673 188.462 1.00 49.96 702 SER B O 1
ATOM 10390 N N . GLU B 1 703 ? 154.136 20.818 188.578 1.00 53.27 703 GLU B N 1
ATOM 10391 C CA . GLU B 1 703 ? 153.457 20.575 189.842 1.00 54.04 703 GLU B CA 1
ATOM 10392 C C . GLU B 1 703 ? 152.295 19.620 189.639 1.00 46.36 703 GLU B C 1
ATOM 10393 O O . GLU B 1 703 ? 152.072 18.727 190.462 1.00 41.58 703 GLU B O 1
ATOM 10399 N N . HIS B 1 704 ? 151.558 19.810 188.545 1.00 46.97 704 HIS B N 1
ATOM 10400 C CA . HIS B 1 704 ? 150.462 18.900 188.242 1.00 46.87 704 HIS B CA 1
ATOM 10401 C C . HIS B 1 704 ? 150.975 17.474 188.134 1.00 44.59 704 HIS B C 1
ATOM 10402 O O . HIS B 1 704 ? 150.435 16.558 188.770 1.00 43.34 704 HIS B O 1
ATOM 10409 N N . ALA B 1 705 ? 152.041 17.290 187.365 1.00 43.45 705 ALA B N 1
ATOM 10410 C CA . ALA B 1 705 ? 152.678 15.975 187.303 1.00 48.18 705 ALA B CA 1
ATOM 10411 C C . ALA B 1 705 ? 153.073 15.480 188.709 1.00 47.35 705 ALA B C 1
ATOM 10412 O O . ALA B 1 705 ? 152.717 14.365 189.110 1.00 47.20 705 ALA B O 1
ATOM 10414 N N . ARG B 1 706 ? 153.782 16.317 189.465 1.00 48.68 706 ARG B N 1
ATOM 10415 C CA . ARG B 1 706 ? 154.207 15.951 190.820 1.00 48.62 706 ARG B CA 1
ATOM 10416 C C . ARG B 1 706 ? 153.037 15.652 191.770 1.00 45.32 706 ARG B C 1
ATOM 10417 O O . ARG B 1 706 ? 153.160 14.829 192.677 1.00 39.43 706 ARG B O 1
ATOM 10425 N N . SER B 1 707 ? 151.903 16.311 191.546 1.00 42.46 707 SER B N 1
ATOM 10426 C CA . SER B 1 707 ? 150.731 16.120 192.397 1.00 39.87 707 SER B CA 1
ATOM 10427 C C . SER B 1 707 ? 150.130 14.731 192.228 1.00 43.29 707 SER B C 1
ATOM 10428 O O . SER B 1 707 ? 149.408 14.251 193.102 1.00 41.93 707 SER B O 1
ATOM 10431 N N . LEU B 1 708 ? 150.427 14.099 191.092 1.00 44.99 708 LEU B N 1
ATOM 10432 C CA . LEU B 1 708 ? 149.959 12.746 190.793 1.00 43.07 708 LEU B CA 1
ATOM 10433 C C . LEU B 1 708 ? 150.947 11.717 191.326 1.00 42.15 708 LEU B C 1
ATOM 10434 O O . LEU B 1 708 ? 150.633 10.533 191.421 1.00 43.59 708 LEU B O 1
ATOM 10439 N N . GLY B 1 709 ? 152.141 12.176 191.688 1.00 43.91 709 GLY B N 1
ATOM 10440 C CA . GLY B 1 709 ? 153.182 11.284 192.161 1.00 41.35 709 GLY B CA 1
ATOM 10441 C C . GLY B 1 709 ? 153.180 11.119 193.665 1.00 44.48 709 GLY B C 1
ATOM 10442 O O . GLY B 1 709 ? 152.182 11.404 194.326 1.00 48.63 709 GLY B O 1
ATOM 10443 N N . PRO B 1 710 ? 154.295 10.635 194.218 1.00 40.26 710 PRO B N 1
ATOM 10444 C CA . PRO B 1 710 ? 155.473 10.252 193.442 1.00 45.06 710 PRO B CA 1
ATOM 10445 C C . PRO B 1 710 ? 155.293 8.817 192.926 1.00 45.05 710 PRO B C 1
ATOM 10446 O O . PRO B 1 710 ? 154.225 8.225 193.142 1.00 43.79 710 PRO B O 1
ATOM 10450 N N . LYS B 1 711 ? 156.307 8.266 192.265 1.00 43.69 711 LYS B N 1
ATOM 10451 C CA . LYS B 1 711 ? 156.254 6.869 191.841 1.00 43.41 711 LYS B CA 1
ATOM 10452 C C . LYS B 1 711 ? 155.764 5.971 192.977 1.00 42.83 711 LYS B C 1
ATOM 10453 O O . LYS B 1 711 ? 156.082 6.212 194.136 1.00 46.12 711 LYS B O 1
ATOM 10459 N N . GLY B 1 712 ? 154.974 4.953 192.646 1.00 41.41 712 GLY B N 1
ATOM 10460 C CA . GLY B 1 712 ? 154.389 4.087 193.658 1.00 37.76 712 GLY B CA 1
ATOM 10461 C C . GLY B 1 712 ? 153.060 4.587 194.209 1.00 39.18 712 GLY B C 1
ATOM 10462 O O . GLY B 1 712 ? 152.360 3.840 194.897 1.00 39.26 712 GLY B O 1
ATOM 10463 N N . SER B 1 713 ? 152.703 5.840 193.920 1.00 34.82 713 SER B N 1
ATOM 10464 C CA . SER B 1 713 ? 151.417 6.371 194.382 1.00 37.75 713 SER B CA 1
ATOM 10465 C C . SER B 1 713 ? 150.246 5.624 193.737 1.00 41.40 713 SER B C 1
ATOM 10466 O O . SER B 1 713 ? 150.450 4.840 192.809 1.00 38.72 713 SER B O 1
ATOM 10469 N N . ASP B 1 714 ? 149.028 5.853 194.220 1.00 38.22 714 ASP B N 1
ATOM 10470 C CA . ASP B 1 714 ? 147.867 5.184 193.643 1.00 38.78 714 ASP B CA 1
ATOM 10471 C C . ASP B 1 714 ? 147.592 5.682 192.219 1.00 38.02 714 ASP B C 1
ATOM 10472 O O . ASP B 1 714 ? 147.141 4.923 191.357 1.00 34.37 714 ASP B O 1
ATOM 10477 N N . CYS B 1 715 ? 147.870 6.958 191.989 1.00 37.45 715 CYS B N 1
ATOM 10478 C CA . CYS B 1 715 ? 147.736 7.552 190.675 1.00 35.94 715 CYS B CA 1
ATOM 10479 C C . CYS B 1 715 ? 148.727 6.939 189.709 1.00 38.05 715 CYS B C 1
ATOM 10480 O O . CYS B 1 715 ? 148.391 6.633 188.566 1.00 37.85 715 CYS B O 1
ATOM 10483 N N . HIS B 1 716 ? 149.961 6.788 190.168 1.00 37.20 716 HIS B N 1
ATOM 10484 C CA . HIS B 1 716 ? 150.997 6.205 189.342 1.00 38.85 716 HIS B CA 1
ATOM 10485 C C . HIS B 1 716 ? 150.606 4.784 188.980 1.00 39.30 716 HIS B C 1
ATOM 10486 O O . HIS B 1 716 ? 150.748 4.362 187.835 1.00 37.71 716 HIS B O 1
ATOM 10493 N N . LYS B 1 717 ? 150.103 4.050 189.958 1.00 34.39 717 LYS B N 1
ATOM 10494 C CA . LYS B 1 717 ? 149.740 2.670 189.707 1.00 37.76 717 LYS B CA 1
ATOM 10495 C C . LYS B 1 717 ? 148.563 2.561 188.742 1.00 36.01 717 LYS B C 1
ATOM 10496 O O . LYS B 1 717 ? 148.531 1.670 187.908 1.00 35.94 717 LYS B O 1
ATOM 10502 N N . ALA B 1 718 ? 147.618 3.489 188.846 1.00 37.51 718 ALA B N 1
ATOM 10503 C CA . ALA B 1 718 ? 146.482 3.530 187.938 1.00 34.87 718 ALA B CA 1
ATOM 10504 C C . ALA B 1 718 ? 146.976 3.787 186.515 1.00 35.85 718 ALA B C 1
ATOM 10505 O O . ALA B 1 718 ? 146.475 3.199 185.556 1.00 34.77 718 ALA B O 1
ATOM 10507 N N . ALA B 1 719 ? 147.962 4.670 186.389 1.00 36.25 719 ALA B N 1
ATOM 10508 C CA . ALA B 1 719 ? 148.558 4.975 185.096 1.00 36.36 719 ALA B CA 1
ATOM 10509 C C . ALA B 1 719 ? 149.302 3.772 184.521 1.00 36.37 719 ALA B C 1
ATOM 10510 O O . ALA B 1 719 ? 149.293 3.550 183.306 1.00 36.00 719 ALA B O 1
ATOM 10512 N N . VAL B 1 720 ? 149.959 3.009 185.389 1.00 34.94 720 VAL B N 1
ATOM 10513 C CA . VAL B 1 720 ? 150.689 1.831 184.943 1.00 36.33 720 VAL B CA 1
ATOM 10514 C C . VAL B 1 720 ? 149.722 0.767 184.413 1.00 34.56 720 VAL B C 1
ATOM 10515 O O . VAL B 1 720 ? 150.039 0.060 183.460 1.00 34.66 720 VAL B O 1
ATOM 10519 N N . ILE B 1 721 ? 148.552 0.664 185.046 1.00 35.29 721 ILE B N 1
ATOM 10520 C CA . ILE B 1 721 ? 147.490 -0.228 184.594 1.00 32.66 721 ILE B CA 1
ATOM 10521 C C . ILE B 1 721 ? 147.103 0.159 183.161 1.00 33.90 721 ILE B C 1
ATOM 10522 O O . ILE B 1 721 ? 147.141 -0.666 182.253 1.00 33.91 721 ILE B O 1
ATOM 10527 N N . GLY B 1 722 ? 146.756 1.424 182.958 1.00 34.38 722 GLY B N 1
ATOM 10528 C CA . GLY B 1 722 ? 146.424 1.902 181.629 1.00 33.14 722 GLY B CA 1
ATOM 10529 C C . GLY B 1 722 ? 147.544 1.649 180.637 1.00 34.85 722 GLY B C 1
ATOM 10530 O O . GLY B 1 722 ? 147.307 1.212 179.504 1.00 30.86 722 GLY B O 1
ATOM 10531 N N . ASP B 1 723 ? 148.776 1.896 181.068 1.00 33.45 723 ASP B N 1
ATOM 10532 C CA . ASP B 1 723 ? 149.922 1.704 180.194 1.00 32.90 723 ASP B CA 1
ATOM 10533 C C . ASP B 1 723 ? 150.035 0.254 179.731 1.00 34.99 723 ASP B C 1
ATOM 10534 O O . ASP B 1 723 ? 150.326 -0.016 178.572 1.00 31.89 723 ASP B O 1
ATOM 10539 N N . THR B 1 724 ? 149.811 -0.684 180.645 1.00 34.09 724 THR B N 1
ATOM 10540 C CA . THR B 1 724 ? 149.973 -2.088 180.289 1.00 34.92 724 THR B CA 1
ATOM 10541 C C . THR B 1 724 ? 148.795 -2.648 179.483 1.00 33.07 724 THR B C 1
ATOM 10542 O O . THR B 1 724 ? 148.958 -3.615 178.762 1.00 30.63 724 THR B O 1
ATOM 10546 N N . ILE B 1 725 ? 147.618 -2.039 179.614 1.00 30.64 725 ILE B N 1
ATOM 10547 C CA . ILE B 1 725 ? 146.507 -2.361 178.727 1.00 33.93 725 ILE B CA 1
ATOM 10548 C C . ILE B 1 725 ? 146.819 -1.856 177.312 1.00 33.18 725 ILE B C 1
ATOM 10549 O O . ILE B 1 725 ? 146.574 -2.538 176.316 1.00 31.87 725 ILE B O 1
ATOM 10554 N N . GLY B 1 726 ? 147.381 -0.655 177.234 1.00 33.13 726 GLY B N 1
ATOM 10555 C CA . GLY B 1 726 ? 147.739 -0.064 175.963 1.00 31.81 726 GLY B CA 1
ATOM 10556 C C . GLY B 1 726 ? 148.843 -0.801 175.239 1.00 31.27 726 GLY B C 1
ATOM 10557 O O . GLY B 1 726 ? 148.964 -0.686 174.013 1.00 37.10 726 GLY B O 1
ATOM 10558 N N . ASP B 1 727 ? 149.652 -1.540 175.986 1.00 30.20 727 ASP B N 1
ATOM 10559 C CA . ASP B 1 727 ? 150.794 -2.263 175.426 1.00 34.37 727 ASP B CA 1
ATOM 10560 C C . ASP B 1 727 ? 150.443 -3.161 174.219 1.00 31.21 727 ASP B C 1
ATOM 10561 O O . ASP B 1 727 ? 151.021 -2.998 173.146 1.00 32.27 727 ASP B O 1
ATOM 10566 N N . PRO B 1 728 ? 149.511 -4.122 174.389 1.00 32.46 728 PRO B N 1
ATOM 10567 C CA . PRO B 1 728 ? 149.154 -4.877 173.177 1.00 33.96 728 PRO B CA 1
ATOM 10568 C C . PRO B 1 728 ? 148.405 -4.022 172.168 1.00 32.54 728 PRO B C 1
ATOM 10569 O O . PRO B 1 728 ? 148.514 -4.292 170.970 1.00 32.46 728 PRO B O 1
ATOM 10573 N N . LEU B 1 729 ? 147.671 -3.009 172.629 1.00 32.76 729 LEU B N 1
ATOM 10574 C CA . LEU B 1 729 ? 146.926 -2.138 171.706 1.00 34.30 729 LEU B CA 1
ATOM 10575 C C . LEU B 1 729 ? 147.818 -1.421 170.688 1.00 33.46 729 LEU B C 1
ATOM 10576 O O . LEU B 1 729 ? 147.496 -1.369 169.498 1.00 31.10 729 LEU B O 1
ATOM 10581 N N . LYS B 1 730 ? 148.946 -0.891 171.151 1.00 33.12 730 LYS B N 1
ATOM 10582 C CA . LYS B 1 730 ? 149.769 -0.030 170.303 1.00 31.42 730 LYS B CA 1
ATOM 10583 C C . LYS B 1 730 ? 150.974 -0.766 169.734 1.00 31.04 730 LYS B C 1
ATOM 10584 O O . LYS B 1 730 ? 151.639 -0.263 168.836 1.00 31.51 730 LYS B O 1
ATOM 10590 N N . ASP B 1 731 ? 151.260 -1.949 170.258 1.00 31.07 731 ASP B N 1
ATOM 10591 C CA . ASP B 1 731 ? 152.476 -2.657 169.867 1.00 35.42 731 ASP B CA 1
ATOM 10592 C C . ASP B 1 731 ? 152.231 -4.058 169.320 1.00 34.74 731 ASP B C 1
ATOM 10593 O O . ASP B 1 731 ? 153.164 -4.725 168.870 1.00 36.00 731 ASP B O 1
ATOM 10598 N N . THR B 1 732 ? 150.993 -4.529 169.395 1.00 30.00 732 THR B N 1
ATOM 10599 C CA . THR B 1 732 ? 150.694 -5.834 168.819 1.00 35.80 732 THR B CA 1
ATOM 10600 C C . THR B 1 732 ? 149.577 -5.741 167.793 1.00 33.50 732 THR B C 1
ATOM 10601 O O . THR B 1 732 ? 149.808 -5.902 166.617 1.00 34.48 732 THR B O 1
ATOM 10605 N N . SER B 1 733 ? 148.369 -5.458 168.252 1.00 34.83 733 SER B N 1
ATOM 10606 C CA . SER B 1 733 ? 147.210 -5.481 167.387 1.00 33.60 733 SER B CA 1
ATOM 10607 C C . SER B 1 733 ? 147.128 -4.247 166.482 1.00 37.05 733 SER B C 1
ATOM 10608 O O . SER B 1 733 ? 147.097 -4.372 165.250 1.00 35.49 733 SER B O 1
ATOM 10611 N N . GLY B 1 734 ? 147.123 -3.060 167.085 1.00 37.30 734 GLY B N 1
ATOM 10612 C CA . GLY B 1 734 ? 146.997 -1.815 166.337 1.00 32.32 734 GLY B CA 1
ATOM 10613 C C . GLY B 1 734 ? 147.906 -1.618 165.137 1.00 34.09 734 GLY B C 1
ATOM 10614 O O . GLY B 1 734 ? 147.423 -1.414 164.014 1.00 33.96 734 GLY B O 1
ATOM 10615 N N . PRO B 1 735 ? 149.229 -1.648 165.356 1.00 34.28 735 PRO B N 1
ATOM 10616 C CA . PRO B 1 735 ? 150.131 -1.382 164.223 1.00 35.19 735 PRO B CA 1
ATOM 10617 C C . PRO B 1 735 ? 150.130 -2.494 163.172 1.00 33.37 735 PRO B C 1
ATOM 10618 O O . PRO B 1 735 ? 150.481 -2.244 162.018 1.00 38.91 735 PRO B O 1
ATOM 10622 N N . SER B 1 736 ? 149.742 -3.702 163.561 1.00 35.17 736 SER B N 1
ATOM 10623 C CA . SER B 1 736 ? 149.714 -4.827 162.632 1.00 34.29 736 SER B CA 1
ATOM 10624 C C . SER B 1 736 ? 148.487 -4.739 161.742 1.00 35.08 736 SER B C 1
ATOM 10625 O O . SER B 1 736 ? 148.447 -5.321 160.649 1.00 34.67 736 SER B O 1
ATOM 10628 N N . LEU B 1 737 ? 147.479 -4.026 162.231 1.00 31.52 737 LEU B N 1
ATOM 10629 C CA . LEU B 1 737 ? 146.269 -3.787 161.471 1.00 31.93 737 LEU B CA 1
ATOM 10630 C C . LEU B 1 737 ? 146.544 -3.125 160.097 1.00 33.53 737 LEU B C 1
ATOM 10631 O O . LEU B 1 737 ? 145.892 -3.457 159.094 1.00 33.10 737 LEU B O 1
ATOM 10636 N N . ASN B 1 738 ? 147.519 -2.222 160.021 1.00 32.35 738 ASN B N 1
ATOM 10637 C CA . ASN B 1 738 ? 147.812 -1.599 158.724 1.00 31.99 738 ASN B CA 1
ATOM 10638 C C . ASN B 1 738 ? 148.383 -2.617 157.737 1.00 33.69 738 ASN B C 1
ATOM 10639 O O . ASN B 1 738 ? 148.172 -2.509 156.525 1.00 37.30 738 ASN B O 1
ATOM 10644 N N . ILE B 1 739 ? 149.108 -3.602 158.258 1.00 35.22 739 ILE B N 1
ATOM 10645 C CA . ILE B 1 739 ? 149.649 -4.660 157.425 1.00 32.79 739 ILE B CA 1
ATOM 10646 C C . ILE B 1 739 ? 148.501 -5.536 156.935 1.00 33.56 739 ILE B C 1
ATOM 10647 O O . ILE B 1 739 ? 148.463 -5.902 155.757 1.00 34.52 739 ILE B O 1
ATOM 10652 N N . LEU B 1 740 ? 147.556 -5.841 157.828 1.00 31.24 740 LEU B N 1
ATOM 10653 C CA . LEU B 1 740 ? 146.379 -6.629 157.470 1.00 29.35 740 LEU B CA 1
ATOM 10654 C C . LEU B 1 740 ? 145.703 -6.048 156.243 1.00 32.92 740 LEU B C 1
ATOM 10655 O O . LEU B 1 740 ? 145.363 -6.774 155.303 1.00 36.19 740 LEU B O 1
ATOM 10660 N N . ILE B 1 741 ? 145.522 -4.732 156.253 1.00 32.45 741 ILE B N 1
ATOM 10661 C CA . ILE B 1 741 ? 144.865 -4.043 155.158 1.00 32.05 741 ILE B CA 1
ATOM 10662 C C . ILE B 1 741 ? 145.684 -4.043 153.855 1.00 34.90 741 ILE B C 1
ATOM 10663 O O . ILE B 1 741 ? 145.172 -4.434 152.804 1.00 31.88 741 ILE B O 1
ATOM 10668 N N . LYS B 1 742 ? 146.933 -3.579 153.913 1.00 32.15 742 LYS B N 1
ATOM 10669 C CA . LYS B 1 742 ? 147.737 -3.472 152.698 1.00 34.08 742 LYS B CA 1
ATOM 10670 C C . LYS B 1 742 ? 148.088 -4.852 152.103 1.00 35.97 742 LYS B C 1
ATOM 10671 O O . LYS B 1 742 ? 148.206 -4.992 150.887 1.00 34.28 742 LYS B O 1
ATOM 10677 N N . LEU B 1 743 ? 148.218 -5.863 152.962 1.00 36.58 743 LEU B N 1
ATOM 10678 C CA . LEU B 1 743 ? 148.564 -7.220 152.529 1.00 37.57 743 LEU B CA 1
ATOM 10679 C C . LEU B 1 743 ? 147.431 -7.894 151.774 1.00 33.98 743 LEU B C 1
ATOM 10680 O O . LEU B 1 743 ? 147.652 -8.426 150.696 1.00 34.92 743 LEU B O 1
ATOM 10685 N N . MET B 1 744 ? 146.226 -7.889 152.338 1.00 32.91 744 MET B N 1
ATOM 10686 C CA . MET B 1 744 ? 145.088 -8.458 151.631 1.00 32.44 744 MET B CA 1
ATOM 10687 C C . MET B 1 744 ? 144.886 -7.745 150.308 1.00 34.70 744 MET B C 1
ATOM 10688 O O . MET B 1 744 ? 144.464 -8.352 149.337 1.00 37.07 744 MET B O 1
ATOM 10693 N N . ALA B 1 745 ? 145.222 -6.459 150.275 1.00 35.84 745 ALA B N 1
ATOM 10694 C CA . ALA B 1 745 ? 145.074 -5.653 149.076 1.00 34.17 745 ALA B CA 1
ATOM 10695 C C . ALA B 1 745 ? 145.952 -6.132 147.910 1.00 35.93 745 ALA B C 1
ATOM 10696 O O . ALA B 1 745 ? 145.434 -6.408 146.830 1.00 34.98 745 ALA B O 1
ATOM 10698 N N . VAL B 1 746 ? 147.268 -6.228 148.108 1.00 34.97 746 VAL B N 1
ATOM 10699 C CA . VAL B 1 746 ? 148.113 -6.777 147.044 1.00 38.92 746 VAL B CA 1
ATOM 10700 C C . VAL B 1 746 ? 147.818 -8.232 146.783 1.00 36.52 746 VAL B C 1
ATOM 10701 O O . VAL B 1 746 ? 147.813 -8.654 145.631 1.00 37.98 746 VAL B O 1
ATOM 10705 N N . GLU B 1 747 ? 147.612 -9.003 147.850 1.00 35.63 747 GLU B N 1
ATOM 10706 C CA . GLU B 1 747 ? 147.388 -10.431 147.682 1.00 37.06 747 GLU B CA 1
ATOM 10707 C C . GLU B 1 747 ? 146.204 -10.640 146.746 1.00 36.35 747 GLU B C 1
ATOM 10708 O O . GLU B 1 747 ? 146.256 -11.474 145.850 1.00 38.47 747 GLU B O 1
ATOM 10714 N N . SER B 1 748 ? 145.161 -9.838 146.917 1.00 34.41 748 SER B N 1
ATOM 10715 C CA . SER B 1 748 ? 144.009 -9.917 146.036 1.00 36.49 748 SER B CA 1
ATOM 10716 C C . SER B 1 748 ? 144.354 -9.577 144.579 1.00 37.21 748 SER B C 1
ATOM 10717 O O . SER B 1 748 ? 143.924 -10.274 143.667 1.00 35.39 748 SER B O 1
ATOM 10720 N N . LEU B 1 749 ? 145.137 -8.523 144.359 1.00 36.71 749 LEU B N 1
ATOM 10721 C CA . LEU B 1 749 ? 145.494 -8.128 142.997 1.00 36.50 749 LEU B CA 1
ATOM 10722 C C . LEU B 1 749 ? 146.354 -9.183 142.307 1.00 39.01 749 LEU B C 1
ATOM 10723 O O . LEU B 1 749 ? 146.147 -9.500 141.133 1.00 37.78 749 LEU B O 1
ATOM 10728 N N . VAL B 1 750 ? 147.316 -9.729 143.041 1.00 38.40 750 VAL B N 1
ATOM 10729 C CA . VAL B 1 750 ? 148.218 -10.719 142.467 1.00 37.35 750 VAL B CA 1
ATOM 10730 C C . VAL B 1 750 ? 147.449 -11.955 141.992 1.00 37.17 750 VAL B C 1
ATOM 10731 O O . VAL B 1 750 ? 147.672 -12.441 140.884 1.00 41.70 750 VAL B O 1
ATOM 10735 N N . PHE B 1 751 ? 146.514 -12.425 142.810 1.00 34.59 751 PHE B N 1
ATOM 10736 C CA . PHE B 1 751 ? 145.704 -13.584 142.475 1.00 33.80 751 PHE B CA 1
ATOM 10737 C C . PHE B 1 751 ? 144.427 -13.246 141.694 1.00 37.38 751 PHE B C 1
ATOM 10738 O O . PHE B 1 751 ? 143.589 -14.125 141.472 1.00 36.64 751 PHE B O 1
ATOM 10746 N N . ALA B 1 752 ? 144.277 -11.987 141.285 1.00 37.12 752 ALA B N 1
ATOM 10747 C CA . ALA B 1 752 ? 143.073 -11.551 140.565 1.00 37.83 752 ALA B CA 1
ATOM 10748 C C . ALA B 1 752 ? 142.741 -12.389 139.318 1.00 37.46 752 ALA B C 1
ATOM 10749 O O . ALA B 1 752 ? 141.606 -12.871 139.196 1.00 39.77 752 ALA B O 1
ATOM 10751 N N . PRO B 1 753 ? 143.716 -12.582 138.400 1.00 41.40 753 PRO B N 1
ATOM 10752 C CA . PRO B 1 753 ? 143.404 -13.429 137.230 1.00 41.07 753 PRO B CA 1
ATOM 10753 C C . PRO B 1 753 ? 142.922 -14.814 137.638 1.00 39.48 753 PRO B C 1
ATOM 10754 O O . PRO B 1 753 ? 141.918 -15.289 137.113 1.00 43.45 753 PRO B O 1
ATOM 10758 N N . PHE B 1 754 ? 143.619 -15.432 138.585 1.00 41.89 754 PHE B N 1
ATOM 10759 C CA . PHE B 1 754 ? 143.234 -16.730 139.126 1.00 41.08 754 PHE B CA 1
ATOM 10760 C C . PHE B 1 754 ? 141.815 -16.749 139.704 1.00 42.14 754 PHE B C 1
ATOM 10761 O O . PHE B 1 754 ? 141.007 -17.605 139.339 1.00 41.98 754 PHE B O 1
ATOM 10769 N N . PHE B 1 755 ? 141.524 -15.822 140.617 1.00 39.70 755 PHE B N 1
ATOM 10770 C CA . PHE B 1 755 ? 140.182 -15.713 141.188 1.00 42.97 755 PHE B CA 1
ATOM 10771 C C . PHE B 1 755 ? 139.148 -15.518 140.075 1.00 39.64 755 PHE B C 1
ATOM 10772 O O . PHE B 1 755 ? 138.104 -16.159 140.070 1.00 40.96 755 PHE B O 1
ATOM 10780 N N . ALA B 1 756 ? 139.444 -14.621 139.141 1.00 40.25 756 ALA B N 1
ATOM 10781 C CA . ALA B 1 756 ? 138.532 -14.321 138.025 1.00 45.89 756 ALA B CA 1
ATOM 10782 C C . ALA B 1 756 ? 138.230 -15.522 137.122 1.00 48.00 756 ALA B C 1
ATOM 10783 O O . ALA B 1 756 ? 137.133 -15.644 136.569 1.00 45.51 756 ALA B O 1
ATOM 10785 N N . THR B 1 757 ? 139.202 -16.413 136.980 1.00 48.18 757 THR B N 1
ATOM 10786 C CA . THR B 1 757 ? 139.027 -17.592 136.136 1.00 46.56 757 THR B CA 1
ATOM 10787 C C . THR B 1 757 ? 138.466 -18.789 136.909 1.00 48.01 757 THR B C 1
ATOM 10788 O O . THR B 1 757 ? 137.456 -19.379 136.523 1.00 45.26 757 THR B O 1
ATOM 10792 N N . HIS B 1 758 ? 139.123 -19.140 138.008 1.00 47.24 758 HIS B N 1
ATOM 10793 C CA . HIS B 1 758 ? 138.805 -20.378 138.691 1.00 45.15 758 HIS B CA 1
ATOM 10794 C C . HIS B 1 758 ? 137.990 -20.176 139.961 1.00 45.77 758 HIS B C 1
ATOM 10795 O O . HIS B 1 758 ? 137.624 -21.151 140.615 1.00 49.53 758 HIS B O 1
ATOM 10802 N N . GLY B 1 759 ? 137.695 -18.922 140.303 1.00 45.81 759 GLY B N 1
ATOM 10803 C CA . GLY B 1 759 ? 137.012 -18.611 141.557 1.00 43.84 759 GLY B CA 1
ATOM 10804 C C . GLY B 1 759 ? 135.497 -18.531 141.463 1.00 44.87 759 GLY B C 1
ATOM 10805 O O . GLY B 1 759 ? 134.921 -18.810 140.413 1.00 47.91 759 GLY B O 1
ATOM 10806 N N . GLY B 1 760 ? 134.845 -18.163 142.562 1.00 41.44 760 GLY B N 1
ATOM 10807 C CA . GLY B 1 760 ? 133.395 -18.057 142.593 1.00 39.12 760 GLY B CA 1
ATOM 10808 C C . GLY B 1 760 ? 132.705 -19.405 142.526 1.00 45.60 760 GLY B C 1
ATOM 10809 O O . GLY B 1 760 ? 131.537 -19.494 142.144 1.00 48.27 760 GLY B O 1
ATOM 10810 N N . LEU B 1 761 ? 133.436 -20.449 142.908 1.00 47.62 761 LEU B N 1
ATOM 10811 C CA . LEU B 1 761 ? 132.951 -21.829 142.885 1.00 46.63 761 LEU B CA 1
ATOM 10812 C C . LEU B 1 761 ? 131.549 -22.056 143.451 1.00 48.77 761 LEU B C 1
ATOM 10813 O O . LEU B 1 761 ? 130.738 -22.738 142.828 1.00 51.03 761 LEU B O 1
ATOM 10818 N N . LEU B 1 762 ? 131.261 -21.496 144.622 1.00 45.84 762 LEU B N 1
ATOM 10819 C CA . LEU B 1 762 ? 129.948 -21.681 145.236 1.00 45.62 762 LEU B CA 1
ATOM 10820 C C . LEU B 1 762 ? 128.806 -21.273 144.301 1.00 49.53 762 LEU B C 1
ATOM 10821 O O . LEU B 1 762 ? 127.752 -21.904 144.283 1.00 52.17 762 LEU B O 1
ATOM 10826 N N . PHE B 1 763 ? 129.021 -20.224 143.518 1.00 44.50 763 PHE B N 1
ATOM 10827 C CA . PHE B 1 763 ? 127.968 -19.721 142.652 1.00 49.87 763 PHE B CA 1
ATOM 10828 C C . PHE B 1 763 ? 127.929 -20.488 141.332 1.00 54.23 763 PHE B C 1
ATOM 10829 O O . PHE B 1 763 ? 126.878 -20.576 140.699 1.00 54.44 763 PHE B O 1
ATOM 10837 N N . LYS B 1 764 ? 129.074 -21.040 140.930 1.00 51.21 764 LYS B N 1
ATOM 10838 C CA . LYS B 1 764 ? 129.162 -21.880 139.733 1.00 53.18 764 LYS B CA 1
ATOM 10839 C C . LYS B 1 764 ? 128.495 -23.244 139.946 1.00 54.97 764 LYS B C 1
ATOM 10840 O O . LYS B 1 764 ? 128.110 -23.910 138.993 1.00 61.52 764 LYS B O 1
ATOM 10846 N N . ILE B 1 765 ? 128.345 -23.646 141.201 1.00 55.09 765 ILE B N 1
ATOM 10847 C CA . ILE B 1 765 ? 127.779 -24.950 141.520 1.00 56.38 765 ILE B CA 1
ATOM 10848 C C . ILE B 1 765 ? 126.260 -24.913 141.690 1.00 62.73 765 ILE B C 1
ATOM 10849 O O . ILE B 1 765 ? 125.530 -25.594 140.971 1.00 67.82 765 ILE B O 1
ATOM 10854 N N . PHE B 1 766 ? 125.785 -24.107 142.634 1.00 61.76 766 PHE B N 1
ATOM 10855 C CA . PHE B 1 766 ? 124.367 -24.100 142.991 1.00 65.07 766 PHE B CA 1
ATOM 10856 C C . PHE B 1 766 ? 123.539 -23.132 142.146 1.00 65.85 766 PHE B C 1
ATOM 10857 O O . PHE B 1 766 ? 124.020 -22.076 141.728 1.00 66.63 766 PHE B O 1
#

InterPro domains:
  IPR004131 Pyrophosphate-energised proton pump [MF_01129] (9-756)
  IPR004131 Pyrophosphate-energised proton pump [PF03030] (45-751)
  IPR004131 Pyrophosphate-energised proton pump [PIRSF001265] (52-759)
  IPR004131 Pyrophosphate-energised proton pump [PTHR31998] (6-755)
  IPR004131 Pyrophosphate-energised proton pump [TIGR01104] (11-761)

Radius of gyration: 32.13 Å; Cα contacts (8 Å, |Δi|>4): 3308; chains: 2; bounding box: 99×51×92 Å

Foldseek 3Di:
DAFQQAQVNVLPLLLVLLVVLLVLLVVLLVVLPVLDADCVVVLLRNLLRVLLVLLLVLLVVLLVVLVVVLLVVLVVVLVVLLVLQCPLVPVDQDWAADPLGNVHIFGDSNLLSVLLSVLLNLLQVLLSVLLVVQLVLLSVQQSSLLVLCVVHLQSSLLSLLSSLLSSLSNSLSSLLVSLSVSLVVLCVVGPLVLLSSLLSNLSNLLNLLLNLLLQQQLLQLQQLLLVLQQCCCQFVNLPHDRLAQLFLSNSSNLSSLSSHLTSSLRSLVSSLLSLLQSLLLNFVCSWQCVNVVRNLLSNLLSSLLSVLSVLLSVLSCCSNPVDTDDDLVVSLVSLLSSLVSSLVSSLVVLVVSLNGRDDQWTFTDDLNDTHIAGSVLLSVLLNLLSVLLSQLLVLLLQLQAPVHDLLQVLLVLLVVNLVSNQVSLLVSLLVSLPSSVVSLVVSCVSQCVRHNLSSLSSSLSSLCSNSSSLSSSQSSQSSLVSSLSSCNHSVHDPSSNLSSLSSNLSNLSSNLSSLSSLLSSLLSSLNSLLSLLCSLLVPNDLDCPDPLLVVLQVVLLCLLVVLLVLSLVLSVVLSVVSNVQSVCQVVPPPCSSVVRDGTNNVVSSVSSSVSSSPSSPVSSCSLLCVLVCCLAAARDSSPSSNLNNLSVNLSSQLRSLQSSLSSLVNSLSLLPNCPDPSSVVQDDRSDSSNSSSSSSNSSSSCSNRNSNSSSSSSNNNSSSSSSSSSSSSSSNHRVNVVVD/DFFQQALVNLLVLLLVLLVVLLVLLVVLLVVLPVLDADCVVPLLSNLLHVLLVLLLVLLVVLLVVLCVVLLVVLLVVLVVLLVLQCPLVPVDQDWAADLLGNVDTFGDSNVLSVLLSVLLNLLLVLLSVLLVVQLVLLSVQLSSLQVLLVVPLQRSLLSLLSSLLSSLSNSLSSLLVSLSVSLVVLCVPGPLQLLSSLLSNLSNLLNLLLNLLLQLFLLLLQQLLLVLQQCCCAFVNVNHDRLAQLFLSNSSNLSSLSRHLGSSLRSLVSSLQSLLQSLLLNQVCSWQCNNVVRNLLSNLLSQLLSVLSVLLSVLSCCSNPVDTDHDLVVQLVSLLSSLVSSLVVSLVVLVVSLNGRDDQWTFTDDLSDTHIAGSVLLSVLLNLLSVLLNQLLVLLLQLQAPVHDLLLVLLLLLVVFLVSNQVSLLVSLLVSVVSSVVSLVVSCVSQCVRHNLSSLSSSLSSLCSNSSSLSSLQSSQSSLVSSLSSCNHSVHDPSSNLSSLSSNLSNLSSLLSSLSSLLSSLLSSLVSLLSLLCSLLVPNDLDCPDPQLVVLQVVLLCLLVVLLVLSLVLSVVLSVVSNVQSVCCVVPPPCSSVPPDGGNSVVSSVSSSVSSSVSSPVSSCSLLCVLVVCLAAANDSSPSSSLNNNSVNLSSQLSSLQSSLSSLQNSLSLLDNCPDVSSVVLDDRSDSSNSSSSSSNSSSSCSNRHSNSSSSSSNNNSSSSSSSSSSSSSRNHRVNVVPD

Organism: Vigna radiata var. radiata (NCBI:txid3916)

B-factor: mean 42.55, std 10.51, range [21.85, 98.89]